Protein AF-D2VGE5-F1 (afdb_monomer_lite)

Structure (mmCIF, N/CA/C/O backbone):
data_AF-D2VGE5-F1
#
_entry.id   AF-D2VGE5-F1
#
loop_
_atom_site.group_PDB
_atom_site.id
_atom_site.type_symbol
_atom_site.label_atom_id
_atom_site.label_alt_id
_atom_site.label_comp_id
_atom_site.label_asym_id
_atom_site.label_entity_id
_atom_site.label_seq_id
_atom_site.pdbx_PDB_ins_code
_atom_site.Cartn_x
_atom_site.Cartn_y
_atom_site.Cartn_z
_atom_site.occupancy
_atom_site.B_iso_or_equiv
_atom_site.auth_seq_id
_atom_site.auth_comp_id
_atom_site.auth_asym_id
_atom_site.auth_atom_id
_atom_site.pdbx_PDB_model_num
ATOM 1 N N . MET A 1 1 ? 7.470 15.520 -26.050 1.00 29.58 1 MET A N 1
ATOM 2 C CA . MET A 1 1 ? 6.883 15.081 -24.767 1.00 29.58 1 MET A CA 1
ATOM 3 C C . MET A 1 1 ? 5.639 15.903 -24.511 1.00 29.58 1 MET A C 1
ATOM 5 O O . MET A 1 1 ? 5.729 17.017 -23.998 1.00 29.58 1 MET A O 1
ATOM 9 N N . ASP A 1 2 ? 4.492 15.378 -24.925 1.00 28.45 2 ASP A N 1
ATOM 10 C CA . ASP A 1 2 ? 3.209 16.005 -24.654 1.00 28.45 2 ASP A CA 1
ATOM 11 C C . ASP A 1 2 ? 2.895 15.895 -23.164 1.00 28.45 2 ASP A C 1
ATOM 13 O O . ASP A 1 2 ? 2.718 14.818 -22.599 1.00 28.45 2 ASP A O 1
ATOM 17 N N . GLN A 1 3 ? 2.900 17.053 -22.505 1.00 35.75 3 GLN A N 1
ATOM 18 C CA . GLN A 1 3 ? 2.494 17.200 -21.115 1.00 35.75 3 GLN A CA 1
ATOM 19 C C . GLN A 1 3 ? 1.078 16.650 -20.973 1.00 35.75 3 GLN A C 1
ATOM 21 O O . GLN A 1 3 ? 0.140 17.243 -21.508 1.00 35.75 3 GLN A O 1
ATOM 26 N N . THR A 1 4 ? 0.926 15.549 -20.238 1.00 35.03 4 THR A N 1
ATOM 27 C CA . THR A 1 4 ? -0.368 14.944 -19.925 1.00 35.03 4 THR A CA 1
ATOM 28 C C . THR A 1 4 ? -1.267 16.018 -19.304 1.00 35.03 4 THR A C 1
ATOM 30 O O . THR A 1 4 ? -1.080 16.420 -18.152 1.00 35.03 4 THR A O 1
ATOM 33 N N . MET A 1 5 ? -2.210 16.554 -20.088 1.00 39.81 5 MET A N 1
ATOM 34 C CA . MET A 1 5 ? -3.207 17.494 -19.586 1.00 39.81 5 MET A CA 1
ATOM 35 C C . MET A 1 5 ? -4.202 16.705 -18.747 1.00 39.81 5 MET A C 1
ATOM 37 O O . MET A 1 5 ? -5.089 16.032 -19.267 1.00 39.81 5 MET A O 1
ATOM 41 N N . ILE A 1 6 ? -4.048 16.785 -17.430 1.00 47.62 6 ILE A N 1
ATOM 42 C CA . ILE A 1 6 ? -5.072 16.321 -16.502 1.00 47.62 6 ILE A CA 1
ATOM 43 C C . ILE A 1 6 ? -6.180 17.378 -16.529 1.00 47.62 6 ILE A C 1
ATOM 45 O O . ILE A 1 6 ? -6.015 18.467 -15.988 1.00 47.62 6 ILE A O 1
ATOM 49 N N . GLY A 1 7 ? -7.294 17.085 -17.203 1.00 49.25 7 GLY A N 1
ATOM 50 C CA . GLY A 1 7 ? -8.473 17.949 -17.169 1.00 49.25 7 GLY A CA 1
ATOM 51 C C . GLY A 1 7 ? -9.129 17.886 -15.791 1.00 49.25 7 GLY A C 1
ATOM 52 O O . GLY A 1 7 ? -9.583 16.819 -15.376 1.00 49.25 7 GLY A O 1
ATOM 53 N N . PHE A 1 8 ? -9.191 19.013 -15.078 1.00 60.53 8 PHE A N 1
ATOM 54 C CA . PHE A 1 8 ? -9.833 19.071 -13.763 1.00 60.53 8 PHE A CA 1
ATOM 55 C C . PHE A 1 8 ? -11.281 19.578 -13.872 1.00 60.53 8 PHE A C 1
ATOM 57 O O . PHE A 1 8 ? -11.554 20.538 -14.596 1.00 60.53 8 PHE A O 1
ATOM 64 N N . PRO A 1 9 ? -12.244 18.966 -13.158 1.00 68.44 9 PRO A N 1
ATOM 65 C CA . PRO A 1 9 ? -13.632 19.403 -13.213 1.00 68.44 9 PRO A CA 1
ATOM 66 C C . PRO A 1 9 ? -13.819 20.750 -12.497 1.00 68.44 9 PRO A C 1
ATOM 68 O O . PRO A 1 9 ? -13.391 20.923 -11.359 1.00 68.44 9 PRO A O 1
ATOM 71 N N . GLN A 1 10 ? -14.562 21.683 -13.105 1.00 74.94 10 GLN A N 1
ATOM 72 C CA . GLN A 1 10 ? -14.863 22.995 -12.500 1.00 74.94 10 GLN A CA 1
ATOM 73 C C . GLN A 1 10 ? -15.619 22.900 -11.159 1.00 74.94 10 GLN A C 1
ATOM 75 O O . GLN A 1 10 ? -15.614 23.843 -10.366 1.00 74.94 10 GLN A O 1
ATOM 80 N N . SER A 1 11 ? -16.281 21.769 -10.896 1.00 78.50 11 SER A N 1
ATOM 81 C CA . SER A 1 11 ? -16.979 21.473 -9.641 1.00 78.50 11 SER A CA 1
ATOM 82 C C . SER A 1 11 ? -16.054 21.034 -8.502 1.00 78.50 11 SER A C 1
ATOM 84 O O . SER A 1 11 ? -16.548 20.769 -7.410 1.00 78.50 11 SER A O 1
ATOM 86 N N . LEU A 1 12 ? -14.744 20.902 -8.734 1.00 77.38 12 LEU A N 1
ATOM 87 C CA . LEU A 1 12 ? -13.796 20.446 -7.721 1.00 77.38 12 LEU A CA 1
ATOM 88 C C . LEU A 1 12 ? -13.712 21.451 -6.561 1.00 77.38 12 LEU A C 1
ATOM 90 O O . LEU A 1 12 ? -13.314 22.599 -6.752 1.00 77.38 12 LEU A O 1
ATOM 94 N N . THR A 1 13 ? -14.070 21.002 -5.357 1.00 85.06 13 THR A N 1
ATOM 95 C CA . THR A 1 13 ? -14.006 21.801 -4.120 1.00 85.06 13 THR A CA 1
ATOM 96 C C . THR A 1 13 ? -12.798 21.465 -3.253 1.00 85.06 13 THR A C 1
ATOM 98 O O . THR A 1 13 ? -12.360 22.285 -2.448 1.00 85.06 13 THR A O 1
ATOM 101 N N . GLU A 1 14 ? -12.238 20.268 -3.419 1.00 88.19 14 GLU A N 1
ATOM 102 C CA . GLU A 1 14 ? -11.125 19.760 -2.627 1.00 88.19 14 GLU A CA 1
ATOM 103 C C . GLU A 1 14 ? -10.087 19.098 -3.526 1.00 88.19 14 GLU A C 1
ATOM 105 O O . GLU A 1 14 ? -10.416 18.231 -4.334 1.00 88.19 14 GLU A O 1
ATOM 110 N N . PHE A 1 15 ? -8.827 19.491 -3.353 1.00 82.06 15 PHE A N 1
ATOM 111 C CA . PHE A 1 15 ? -7.696 18.908 -4.057 1.00 82.06 15 PHE A CA 1
ATOM 112 C C . PHE A 1 15 ? -6.663 18.378 -3.062 1.00 82.06 15 PHE A C 1
ATOM 114 O O . PHE A 1 15 ? -6.229 19.090 -2.149 1.00 82.06 15 PHE A O 1
ATOM 121 N N . ARG A 1 16 ? -6.262 17.118 -3.256 1.00 82.56 16 ARG A N 1
ATOM 122 C CA . ARG A 1 16 ? -5.207 16.455 -2.487 1.00 82.56 16 ARG A CA 1
ATOM 123 C C . ARG A 1 16 ? -4.178 15.864 -3.436 1.00 82.56 16 ARG A C 1
ATOM 125 O O . ARG A 1 16 ? -4.544 15.025 -4.254 1.00 82.56 16 ARG A O 1
ATOM 132 N N . SER A 1 17 ? -2.913 16.258 -3.299 1.00 71.81 17 SER A N 1
ATOM 133 C CA . SER A 1 17 ? -1.822 15.649 -4.067 1.00 71.81 17 SER A CA 1
ATOM 134 C C . SER A 1 17 ? -0.855 14.878 -3.183 1.00 71.81 17 SER A C 1
ATOM 136 O O . SER A 1 17 ? -0.231 15.454 -2.290 1.00 71.81 17 SER A O 1
ATOM 138 N N . ASN A 1 18 ? -0.692 13.595 -3.507 1.00 65.88 18 ASN A N 1
ATOM 139 C CA . ASN A 1 18 ? 0.286 12.690 -2.904 1.00 65.88 18 ASN A CA 1
ATOM 140 C C . ASN A 1 18 ? 1.464 12.392 -3.850 1.00 65.88 18 ASN A C 1
ATOM 142 O O . ASN A 1 18 ? 2.256 11.510 -3.545 1.00 65.88 18 ASN A O 1
ATOM 146 N N . TYR A 1 19 ? 1.560 13.099 -4.980 1.00 64.44 19 TYR A N 1
ATOM 147 C CA . TYR A 1 19 ? 2.543 12.881 -6.045 1.00 64.44 19 TYR A CA 1
ATOM 148 C C . TYR A 1 19 ? 3.161 14.220 -6.482 1.00 64.44 19 TYR A C 1
ATOM 150 O O . TYR A 1 19 ? 2.545 15.272 -6.248 1.00 64.44 19 TYR A O 1
ATOM 158 N N . PRO A 1 20 ? 4.345 14.211 -7.124 1.00 61.69 20 PRO A N 1
ATOM 159 C CA . PRO A 1 20 ? 4.910 15.415 -7.717 1.00 61.69 20 PRO A CA 1
ATOM 160 C C . PRO A 1 20 ? 3.966 15.967 -8.785 1.00 61.69 20 PRO A C 1
ATOM 162 O O . PRO A 1 20 ? 3.495 15.238 -9.657 1.00 61.69 20 PRO A O 1
ATOM 165 N N . LEU A 1 21 ? 3.672 17.264 -8.704 1.00 62.66 21 LEU A N 1
ATOM 166 C CA . LEU A 1 21 ? 2.916 17.970 -9.735 1.00 62.66 21 LEU A CA 1
ATOM 167 C C . LEU A 1 21 ? 3.883 18.800 -10.559 1.00 62.66 21 LEU A C 1
ATOM 169 O O . LEU A 1 21 ? 4.716 19.519 -10.008 1.00 62.66 21 LEU A O 1
ATOM 173 N N . THR A 1 22 ? 3.734 18.757 -11.880 1.00 64.75 22 THR A N 1
ATOM 174 C CA . THR A 1 22 ? 4.456 19.706 -12.724 1.00 64.75 22 THR A CA 1
ATOM 175 C C . THR A 1 22 ? 3.914 21.115 -12.491 1.00 64.75 22 THR A C 1
ATOM 177 O O . THR A 1 22 ? 2.750 21.309 -12.123 1.00 64.75 22 THR A O 1
ATOM 180 N N . ARG A 1 23 ? 4.738 22.128 -12.767 1.00 64.81 23 ARG A N 1
ATOM 181 C CA . ARG A 1 23 ? 4.321 23.536 -12.722 1.00 64.81 23 ARG A CA 1
ATOM 182 C C . ARG A 1 23 ? 3.054 23.802 -13.544 1.00 64.81 23 ARG A C 1
ATOM 184 O O . ARG A 1 23 ? 2.181 24.533 -13.090 1.00 64.81 23 ARG A O 1
ATOM 191 N N . LYS A 1 24 ? 2.919 23.156 -14.707 1.00 68.31 24 LYS A N 1
ATOM 192 C CA . LYS A 1 24 ? 1.719 23.261 -15.541 1.00 68.31 24 LYS A CA 1
ATOM 193 C C . LYS A 1 24 ? 0.494 22.656 -14.862 1.00 68.31 24 LYS A C 1
ATOM 195 O O . LYS A 1 24 ? -0.549 23.289 -14.861 1.00 68.31 24 LYS A O 1
ATOM 200 N N . ASN A 1 25 ? 0.619 21.491 -14.216 1.00 69.88 25 ASN A N 1
ATOM 201 C CA . ASN A 1 25 ? -0.504 20.912 -13.470 1.00 69.88 25 ASN A CA 1
ATOM 202 C C . ASN A 1 25 ? -0.980 21.853 -12.358 1.00 69.88 25 ASN A C 1
ATOM 204 O O . ASN A 1 25 ? -2.177 21.974 -12.133 1.00 69.88 25 ASN A O 1
ATOM 208 N N . ILE A 1 26 ? -0.055 22.541 -11.688 1.00 66.44 26 ILE A N 1
ATOM 209 C CA . ILE A 1 26 ? -0.383 23.547 -10.674 1.00 66.44 26 ILE A CA 1
ATOM 210 C C . ILE A 1 26 ? -1.140 24.718 -11.303 1.00 66.44 26 ILE A C 1
ATOM 212 O O . ILE A 1 26 ? -2.211 25.079 -10.821 1.00 66.44 26 ILE A O 1
ATOM 216 N N . GLU A 1 27 ? -0.613 25.292 -12.383 1.00 70.94 27 GLU A N 1
ATOM 217 C CA . GLU A 1 27 ? -1.257 26.396 -13.099 1.00 70.94 27 GLU A CA 1
ATOM 218 C C . GLU A 1 27 ? -2.665 25.989 -13.581 1.00 70.94 27 GLU A C 1
ATOM 220 O O . GLU A 1 27 ? -3.632 26.703 -13.306 1.00 70.94 27 GLU A O 1
ATOM 225 N N . ASP A 1 28 ? -2.815 24.792 -14.152 1.00 70.88 28 ASP A N 1
ATOM 226 C CA . ASP A 1 28 ? -4.089 24.229 -14.609 1.00 70.88 28 ASP A CA 1
ATOM 227 C C . ASP A 1 28 ? -5.097 24.045 -13.467 1.00 70.88 28 ASP A C 1
ATOM 229 O O . ASP A 1 28 ? -6.245 24.472 -13.596 1.00 70.88 28 ASP A O 1
ATOM 233 N N . ILE A 1 29 ? -4.690 23.489 -12.318 1.00 71.12 29 ILE A N 1
ATOM 234 C CA . ILE A 1 29 ? -5.565 23.354 -11.137 1.00 71.12 29 ILE A CA 1
ATOM 235 C C . ILE A 1 29 ? -6.096 24.727 -10.722 1.00 71.12 29 ILE A C 1
ATOM 237 O O . ILE A 1 29 ? -7.293 24.893 -10.477 1.00 71.12 29 ILE A O 1
ATOM 241 N N . THR A 1 30 ? -5.214 25.726 -10.671 1.00 65.44 30 THR A N 1
ATOM 242 C CA . THR A 1 30 ? -5.584 27.073 -10.225 1.00 65.44 30 THR A CA 1
ATOM 243 C C . THR A 1 30 ? -6.472 27.825 -11.217 1.00 65.44 30 THR A C 1
ATOM 245 O O . THR A 1 30 ? -7.328 28.604 -10.795 1.00 65.44 30 THR A O 1
ATOM 248 N N . GLN A 1 31 ? -6.330 27.563 -12.519 1.00 73.25 31 GLN A N 1
ATOM 249 C CA . GLN A 1 31 ? -7.127 28.205 -13.568 1.00 73.25 31 GLN A CA 1
ATOM 250 C C . GLN A 1 31 ? -8.470 27.503 -13.815 1.00 73.25 31 GLN A C 1
ATOM 252 O O . GLN A 1 31 ? -9.475 28.168 -14.065 1.00 73.25 31 GLN A O 1
ATOM 257 N N . GLN A 1 32 ? -8.508 26.171 -13.730 1.00 73.50 32 GLN A N 1
ATOM 258 C CA . GLN A 1 32 ? -9.660 25.361 -14.141 1.00 73.50 32 GLN A CA 1
ATOM 259 C C . GLN A 1 32 ? -10.629 25.033 -12.992 1.00 73.50 32 GLN A C 1
ATOM 261 O O . GLN A 1 32 ? -11.774 24.669 -13.260 1.00 73.50 32 GLN A O 1
ATOM 266 N N . CYS A 1 33 ? -10.227 25.199 -11.724 1.00 76.12 33 CYS A N 1
ATOM 267 C CA . CYS A 1 33 ? -11.044 24.845 -10.552 1.00 76.12 33 CYS A CA 1
ATOM 268 C C . CYS A 1 33 ? -11.528 26.089 -9.777 1.00 76.12 33 CYS A C 1
ATOM 270 O O . CYS A 1 33 ? -11.002 26.403 -8.705 1.00 76.12 33 CYS A O 1
ATOM 272 N N . PRO A 1 34 ? -12.547 26.830 -10.258 1.00 79.31 34 PRO A N 1
ATOM 273 C CA . PRO A 1 34 ? -12.981 28.075 -9.624 1.00 79.31 34 PRO A CA 1
ATOM 274 C C . PRO A 1 34 ? -13.585 27.891 -8.224 1.00 79.31 34 PRO A C 1
ATOM 276 O O . PRO A 1 34 ? -13.602 28.868 -7.476 1.00 79.31 34 PRO A O 1
ATOM 279 N N . ASN A 1 35 ? -14.047 26.680 -7.889 1.00 83.69 35 ASN A N 1
ATOM 280 C CA . ASN A 1 35 ? -14.724 26.332 -6.635 1.00 83.69 35 ASN A CA 1
ATOM 281 C C . ASN A 1 35 ? -13.802 25.696 -5.580 1.00 83.69 35 ASN A C 1
ATOM 283 O O . ASN A 1 35 ? -14.291 25.214 -4.559 1.00 83.69 35 ASN A O 1
ATOM 287 N N . LEU A 1 36 ? -12.487 25.668 -5.814 1.00 86.75 36 LEU A N 1
ATOM 288 C CA . LEU A 1 36 ? -11.532 25.039 -4.908 1.00 86.75 36 LEU A CA 1
ATOM 289 C C . LEU A 1 36 ? -11.446 25.801 -3.574 1.00 86.75 36 LEU A C 1
ATOM 291 O O . LEU A 1 36 ? -11.007 26.950 -3.539 1.00 86.75 36 LEU A O 1
ATOM 295 N N . THR A 1 37 ? -11.822 25.144 -2.474 1.00 91.44 37 THR A N 1
ATOM 296 C CA . THR A 1 37 ? -11.787 25.705 -1.110 1.00 91.44 37 THR A CA 1
ATOM 297 C C . THR A 1 37 ? -10.847 24.945 -0.173 1.00 91.44 37 THR A C 1
ATOM 299 O O . THR A 1 37 ? -10.420 25.499 0.843 1.00 91.44 37 THR A O 1
ATOM 302 N N . VAL A 1 38 ? -10.476 23.704 -0.507 1.00 90.19 38 VAL A N 1
ATOM 303 C CA . VAL A 1 38 ? -9.576 22.863 0.295 1.00 90.19 38 VAL A CA 1
ATOM 304 C C . VAL A 1 38 ? -8.375 22.421 -0.534 1.00 90.19 38 VAL A C 1
ATOM 306 O O . VAL A 1 38 ? -8.531 21.792 -1.578 1.00 90.19 38 VAL A O 1
ATOM 309 N N . LEU A 1 39 ? -7.173 22.698 -0.026 1.00 87.19 39 LEU A N 1
ATOM 310 C CA . LEU A 1 39 ? -5.908 22.331 -0.653 1.00 87.19 39 LEU A CA 1
ATOM 311 C C . LEU A 1 39 ? -5.022 21.547 0.320 1.00 87.19 39 LEU A C 1
ATOM 313 O O . LEU A 1 39 ? -4.658 22.041 1.392 1.00 87.19 39 LEU A O 1
ATOM 317 N N . VAL A 1 40 ? -4.657 20.324 -0.065 1.00 86.38 40 VAL A N 1
ATOM 318 C CA . VAL A 1 40 ? -3.784 19.439 0.713 1.00 86.38 40 VAL A CA 1
ATOM 319 C C . VAL A 1 40 ? -2.621 18.962 -0.148 1.00 86.38 40 VAL A C 1
ATOM 321 O O . VAL A 1 40 ? -2.826 18.395 -1.219 1.00 86.38 40 VAL A O 1
ATOM 324 N N . ILE A 1 41 ? -1.399 19.181 0.326 1.00 79.62 41 ILE A N 1
ATOM 325 C CA . ILE A 1 41 ? -0.185 18.931 -0.454 1.00 79.62 41 ILE A CA 1
ATOM 326 C C . ILE A 1 41 ? 0.804 18.096 0.355 1.00 79.62 41 ILE A C 1
ATOM 328 O O . ILE A 1 41 ? 0.994 18.346 1.549 1.00 79.62 41 ILE A O 1
ATOM 332 N N . ASN A 1 42 ? 1.438 17.121 -0.302 1.00 75.62 42 ASN A N 1
ATOM 333 C CA . ASN A 1 42 ? 2.601 16.425 0.236 1.00 75.62 42 ASN A CA 1
ATOM 334 C C . ASN A 1 42 ? 3.885 17.241 -0.004 1.00 75.62 42 ASN A C 1
ATOM 336 O O . ASN A 1 42 ? 4.341 17.285 -1.145 1.00 75.62 42 ASN A O 1
ATOM 340 N N . PRO A 1 43 ? 4.495 17.851 1.025 1.00 70.56 43 PRO A N 1
ATOM 341 C CA . PRO A 1 43 ? 5.674 18.701 0.869 1.00 70.56 43 PRO A CA 1
ATOM 342 C C . PRO A 1 43 ? 6.939 17.955 0.413 1.00 70.56 43 PRO A C 1
ATOM 344 O O . PRO A 1 43 ? 7.898 18.612 0.039 1.00 70.56 43 PRO A O 1
ATOM 347 N N . ILE A 1 44 ? 6.965 16.613 0.401 1.00 70.81 44 ILE A N 1
ATOM 348 C CA . ILE A 1 44 ? 8.116 15.834 -0.105 1.00 70.81 44 ILE A CA 1
ATOM 349 C C . ILE A 1 44 ? 8.456 16.212 -1.556 1.00 70.81 44 ILE A C 1
ATOM 351 O O . ILE A 1 44 ? 9.622 16.228 -1.940 1.00 70.81 44 ILE A O 1
ATOM 355 N N . TYR A 1 45 ? 7.442 16.558 -2.352 1.00 69.88 45 TYR A N 1
ATOM 356 C CA . TYR A 1 45 ? 7.590 16.832 -3.782 1.00 69.88 45 TYR A CA 1
ATOM 357 C C . TYR A 1 45 ? 7.613 18.318 -4.142 1.00 69.88 45 TYR A C 1
ATOM 359 O O . TYR A 1 45 ? 7.608 18.656 -5.325 1.00 69.88 45 TYR A O 1
ATOM 367 N N . PHE A 1 46 ? 7.587 19.208 -3.150 1.00 73.12 46 PHE A N 1
ATOM 368 C CA . PHE A 1 46 ? 7.513 20.641 -3.390 1.00 73.12 46 PHE A CA 1
ATOM 369 C C . PHE A 1 46 ? 8.507 21.385 -2.519 1.00 73.12 46 PHE A C 1
ATOM 371 O O . PHE A 1 46 ? 8.515 21.231 -1.303 1.00 73.12 46 PHE A O 1
ATOM 378 N N . ASP A 1 47 ? 9.300 22.238 -3.152 1.00 78.69 47 ASP A N 1
ATOM 379 C CA . ASP A 1 47 ? 10.094 23.233 -2.449 1.00 78.69 47 ASP A CA 1
ATOM 380 C C . ASP A 1 47 ? 9.253 24.480 -2.114 1.00 78.69 47 ASP A C 1
ATOM 382 O O . ASP A 1 47 ? 8.100 24.646 -2.539 1.00 78.69 47 ASP A O 1
ATOM 386 N N . ASP A 1 48 ? 9.851 25.398 -1.356 1.00 81.25 48 ASP A N 1
ATOM 387 C CA . ASP A 1 48 ? 9.207 26.654 -0.970 1.00 81.25 48 ASP A CA 1
ATOM 388 C C . ASP A 1 48 ? 8.809 27.536 -2.166 1.00 81.25 48 ASP A C 1
ATOM 390 O O . ASP A 1 48 ? 7.838 28.294 -2.070 1.00 81.25 48 ASP A O 1
ATOM 394 N N . SER A 1 49 ? 9.529 27.460 -3.291 1.00 82.50 49 SER A N 1
ATOM 395 C CA . SER A 1 49 ? 9.258 28.282 -4.475 1.00 82.50 49 SER A CA 1
ATOM 396 C C . SER A 1 49 ? 7.954 27.854 -5.146 1.00 82.50 49 SER A C 1
ATOM 398 O O . SER A 1 49 ? 7.090 28.686 -5.445 1.00 82.50 49 SER A O 1
ATOM 400 N N . ILE A 1 50 ? 7.754 26.542 -5.279 1.00 77.31 50 ILE A N 1
ATOM 401 C CA . ILE A 1 50 ? 6.544 25.970 -5.851 1.00 77.31 50 ILE A CA 1
ATOM 402 C C . ILE A 1 50 ? 5.375 26.155 -4.880 1.00 77.31 50 ILE A C 1
ATOM 404 O O . ILE A 1 50 ? 4.283 26.533 -5.306 1.00 77.31 50 ILE A O 1
ATOM 408 N N . MET A 1 51 ? 5.592 25.981 -3.572 1.00 82.12 51 MET A N 1
ATOM 409 C CA . MET A 1 51 ? 4.556 26.251 -2.565 1.00 82.12 51 MET A CA 1
ATOM 410 C C . MET A 1 51 ? 4.098 27.706 -2.583 1.00 82.12 51 MET A C 1
ATOM 412 O O . MET A 1 51 ? 2.895 27.970 -2.520 1.00 82.12 51 MET A O 1
ATOM 416 N N . SER A 1 52 ? 5.026 28.646 -2.755 1.00 86.31 52 SER A N 1
ATOM 417 C CA . SER A 1 52 ? 4.695 30.065 -2.889 1.00 86.31 52 SER A CA 1
ATOM 418 C C . SER A 1 52 ? 3.837 30.338 -4.129 1.00 86.31 52 SER A C 1
ATOM 420 O O . SER A 1 52 ? 2.830 31.051 -4.063 1.00 86.31 52 SER A O 1
ATOM 422 N N . LEU A 1 53 ? 4.199 29.730 -5.263 1.00 80.81 53 LEU A N 1
ATOM 423 C CA . LEU A 1 53 ? 3.454 29.852 -6.514 1.00 80.81 53 LEU A CA 1
ATOM 424 C C . LEU A 1 53 ? 2.032 29.291 -6.383 1.00 80.81 53 LEU A C 1
ATOM 426 O O . LEU A 1 53 ? 1.069 29.954 -6.763 1.00 80.81 53 LEU A O 1
ATOM 430 N N . VAL A 1 54 ? 1.883 28.101 -5.798 1.00 79.44 54 VAL A N 1
ATOM 431 C CA . VAL A 1 54 ? 0.567 27.486 -5.579 1.00 79.44 54 VAL A CA 1
ATOM 432 C C . VAL A 1 54 ? -0.293 28.385 -4.694 1.00 79.44 54 VAL A C 1
ATOM 434 O O . VAL A 1 54 ? -1.408 28.740 -5.071 1.00 79.44 54 VAL A O 1
ATOM 437 N N . LEU A 1 55 ? 0.228 28.763 -3.523 1.00 84.25 55 LEU A N 1
ATOM 438 C CA . LEU A 1 55 ? -0.513 29.517 -2.516 1.00 84.25 55 LEU A CA 1
ATOM 439 C C . LEU A 1 55 ? -0.946 30.890 -3.023 1.00 84.25 55 LEU A C 1
ATOM 441 O O . LEU A 1 55 ? -2.087 31.282 -2.786 1.00 84.25 55 LEU A O 1
ATOM 445 N N . SER A 1 56 ? -0.082 31.600 -3.750 1.00 86.06 56 SER A N 1
ATOM 446 C CA . SER A 1 56 ? -0.411 32.926 -4.286 1.00 86.06 56 SER A CA 1
ATOM 447 C C . SER A 1 56 ? -1.605 32.879 -5.246 1.00 86.06 56 SER A C 1
ATOM 449 O O . SER A 1 56 ? -2.516 33.701 -5.121 1.00 86.06 56 SER A O 1
ATOM 451 N N . ASN A 1 57 ? -1.671 31.860 -6.107 1.00 80.81 57 ASN A N 1
ATOM 452 C CA . ASN A 1 57 ? -2.735 31.689 -7.099 1.00 80.81 57 ASN A CA 1
ATOM 453 C C . ASN A 1 57 ? -4.102 31.308 -6.501 1.00 80.81 57 ASN A C 1
ATOM 455 O O . ASN A 1 57 ? -5.138 31.611 -7.094 1.00 80.81 57 ASN A O 1
ATOM 459 N N . VAL A 1 58 ? -4.133 30.663 -5.331 1.00 83.19 58 VAL A N 1
ATOM 460 C CA . VAL A 1 58 ? -5.384 30.199 -4.688 1.00 83.19 58 VAL A CA 1
ATOM 461 C C . VAL A 1 58 ? -5.793 31.018 -3.459 1.00 83.19 58 VAL A C 1
ATOM 463 O O . VAL A 1 58 ? -6.865 30.803 -2.887 1.00 83.19 58 VAL A O 1
ATOM 466 N N . SER A 1 59 ? -4.947 31.964 -3.055 1.00 86.44 59 SER A N 1
ATOM 467 C CA . SER A 1 59 ? -5.010 32.692 -1.783 1.00 86.44 59 SER A CA 1
ATOM 468 C C . SER A 1 59 ? -6.381 33.311 -1.470 1.00 86.44 59 SER A C 1
ATOM 470 O O . SER A 1 59 ? -6.892 33.170 -0.360 1.00 86.44 59 SER A O 1
ATOM 472 N N . GLN A 1 60 ? -7.041 33.896 -2.471 1.00 86.75 60 GLN A N 1
ATOM 473 C CA . GLN A 1 60 ? -8.328 34.587 -2.321 1.00 86.75 60 GLN A CA 1
ATOM 474 C C . GLN A 1 60 ? -9.549 33.665 -2.163 1.00 86.75 60 GLN A C 1
ATOM 476 O O . GLN A 1 60 ? -10.648 34.165 -1.942 1.00 86.75 60 GLN A O 1
ATOM 481 N N . LYS A 1 61 ? -9.400 32.343 -2.324 1.00 86.06 61 LYS A N 1
ATOM 482 C CA . LYS A 1 61 ? -10.530 31.390 -2.346 1.00 86.06 61 LYS A CA 1
ATOM 483 C C . LYS A 1 61 ? -10.424 30.276 -1.308 1.00 86.06 61 LYS A C 1
ATOM 485 O O . LYS A 1 61 ? -11.446 29.753 -0.875 1.00 86.06 61 LYS A O 1
ATOM 490 N N . ILE A 1 62 ? -9.208 29.902 -0.916 1.00 90.12 62 ILE A N 1
ATOM 491 C CA . ILE A 1 62 ? -8.986 28.760 -0.025 1.00 90.12 62 ILE A CA 1
ATOM 492 C C . ILE A 1 62 ? -9.487 29.046 1.393 1.00 90.12 62 ILE A C 1
ATOM 494 O O . ILE A 1 62 ? -9.114 30.034 2.022 1.00 90.12 62 ILE A O 1
ATOM 498 N N . GLU A 1 63 ? -10.267 28.105 1.922 1.00 94.12 63 GLU A N 1
ATOM 499 C CA . GLU A 1 63 ? -10.698 28.064 3.318 1.00 94.12 63 GLU A CA 1
ATOM 500 C C . GLU A 1 63 ? -9.805 27.159 4.179 1.00 94.12 63 GLU A C 1
ATOM 502 O O . GLU A 1 63 ? -9.666 27.382 5.387 1.00 94.12 63 GLU A O 1
ATOM 507 N N . GLN A 1 64 ? -9.197 26.133 3.575 1.00 92.75 64 GLN A N 1
ATOM 508 C CA . GLN A 1 64 ? -8.329 25.181 4.261 1.00 92.75 64 GLN A CA 1
ATOM 509 C C . GLN A 1 64 ? -7.068 24.863 3.456 1.00 92.75 64 GLN A C 1
ATOM 511 O O . GLN A 1 64 ? -7.148 24.346 2.343 1.00 92.75 64 GLN A O 1
ATOM 516 N N . PHE A 1 65 ? -5.910 25.061 4.083 1.00 90.50 65 PHE A N 1
ATOM 517 C CA . PHE A 1 65 ? -4.612 24.642 3.561 1.00 90.50 65 PHE A CA 1
ATOM 518 C C . PHE A 1 65 ? -3.932 23.661 4.519 1.00 90.50 65 PHE A C 1
ATOM 520 O O . PHE A 1 65 ? -3.925 23.868 5.735 1.00 90.50 65 PHE A O 1
ATOM 527 N N . SER A 1 66 ? -3.363 22.575 3.995 1.00 87.69 66 SER A N 1
ATOM 528 C CA . SER A 1 66 ? -2.662 21.593 4.820 1.00 87.69 66 SER A CA 1
ATOM 529 C C . SER A 1 66 ? -1.476 20.953 4.116 1.00 87.69 66 SER A C 1
ATOM 531 O O . SER A 1 66 ? -1.638 20.303 3.087 1.00 87.69 66 SER A O 1
ATOM 533 N N . LEU A 1 67 ? -0.318 20.993 4.772 1.00 83.00 67 LEU A N 1
ATOM 534 C CA . LEU A 1 67 ? 0.832 20.159 4.426 1.00 83.00 67 LEU A CA 1
ATOM 535 C C . LEU A 1 67 ? 0.727 18.797 5.132 1.00 83.00 67 LEU A C 1
ATOM 537 O O . LEU A 1 67 ? 0.602 18.727 6.361 1.00 83.00 67 LEU A O 1
ATOM 541 N N . PHE A 1 68 ? 0.738 17.690 4.390 1.00 68.81 68 PHE A N 1
ATOM 542 C CA . PHE A 1 68 ? 0.757 16.344 4.976 1.00 68.81 68 PHE A CA 1
ATOM 543 C C . PHE A 1 68 ? 2.051 15.616 4.590 1.00 68.81 68 PHE A C 1
ATOM 545 O O . PHE A 1 68 ? 2.279 15.346 3.425 1.00 68.81 68 PHE A O 1
ATOM 552 N N . SER A 1 69 ? 2.897 15.301 5.570 1.00 62.75 69 SER A N 1
ATOM 553 C CA . SER A 1 69 ? 4.089 14.464 5.387 1.00 62.75 69 SER A CA 1
ATOM 554 C C . SER A 1 69 ? 4.112 13.383 6.456 1.00 62.75 69 SER A C 1
ATOM 556 O O . SER A 1 69 ? 3.617 13.615 7.565 1.00 62.75 69 SER A O 1
ATOM 558 N N . ARG A 1 70 ? 4.663 12.220 6.102 1.00 53.16 70 ARG A N 1
ATOM 559 C CA . ARG A 1 70 ? 5.065 11.159 7.035 1.00 53.16 70 ARG A CA 1
ATOM 560 C C . ARG A 1 70 ? 6.588 11.120 7.249 1.00 53.16 70 ARG A C 1
ATOM 562 O O . ARG A 1 70 ? 7.014 10.550 8.245 1.00 53.16 70 ARG A O 1
ATOM 569 N N . ASP A 1 71 ? 7.361 11.780 6.380 1.00 53.41 71 ASP A N 1
ATOM 570 C CA . ASP A 1 71 ? 8.826 11.698 6.300 1.00 53.41 71 ASP A CA 1
ATOM 571 C C . ASP A 1 71 ? 9.508 13.058 6.559 1.00 53.41 71 ASP A C 1
ATOM 573 O O . ASP A 1 71 ? 8.841 14.090 6.715 1.00 53.41 71 ASP A O 1
ATOM 577 N N . THR A 1 72 ? 10.848 13.059 6.601 1.00 55.81 72 THR A N 1
ATOM 578 C CA . THR A 1 72 ? 11.708 14.233 6.835 1.00 55.81 72 THR A CA 1
ATOM 579 C C . THR A 1 72 ? 11.447 15.364 5.837 1.00 55.81 72 THR A C 1
ATOM 581 O O . THR A 1 72 ? 11.460 15.168 4.626 1.00 55.81 72 THR A O 1
ATOM 584 N N . LEU A 1 73 ? 11.236 16.571 6.363 1.00 62.34 73 LEU A N 1
ATOM 585 C CA . LEU A 1 73 ? 10.763 17.761 5.645 1.00 62.34 73 LEU A CA 1
ATOM 586 C C . LEU A 1 73 ? 11.901 18.692 5.177 1.00 62.34 73 LEU A C 1
ATOM 588 O O . LEU A 1 73 ? 11.768 19.909 5.266 1.00 62.34 73 LEU A O 1
ATOM 592 N N . SER A 1 74 ? 13.017 18.145 4.685 1.00 60.00 74 SER A N 1
ATOM 593 C CA . SER A 1 74 ? 14.237 18.925 4.387 1.00 60.00 74 SER A CA 1
ATOM 594 C C . SER A 1 74 ? 14.048 20.034 3.341 1.00 60.00 74 SER A C 1
ATOM 596 O O . SER A 1 74 ? 14.761 21.033 3.368 1.00 60.00 74 SER A O 1
ATOM 598 N N . ASN A 1 75 ? 13.081 19.885 2.428 1.00 68.31 75 ASN A N 1
ATOM 599 C CA . ASN A 1 75 ? 12.890 20.797 1.289 1.00 68.31 75 ASN A CA 1
ATOM 600 C C . ASN A 1 75 ? 12.001 22.020 1.603 1.00 68.31 75 ASN A C 1
ATOM 602 O O . ASN A 1 75 ? 11.894 22.927 0.777 1.00 68.31 75 ASN A O 1
ATOM 606 N N . ILE A 1 76 ? 11.371 22.067 2.784 1.00 78.94 76 ILE A N 1
ATOM 607 C CA . ILE A 1 76 ? 10.531 23.189 3.228 1.00 78.94 76 ILE A CA 1
ATOM 608 C C . ILE A 1 76 ? 11.304 24.002 4.260 1.00 78.94 76 ILE A C 1
ATOM 610 O O . ILE A 1 76 ? 11.388 23.641 5.433 1.00 78.94 76 ILE A O 1
ATOM 614 N N . THR A 1 77 ? 11.863 25.128 3.824 1.00 77.88 77 THR A N 1
ATOM 615 C CA . THR A 1 77 ? 12.712 25.979 4.669 1.00 77.88 77 THR A CA 1
ATOM 616 C C . THR A 1 77 ? 11.935 27.095 5.368 1.00 77.88 77 THR A C 1
ATOM 618 O O . THR A 1 77 ? 12.455 27.725 6.283 1.00 77.88 77 THR A O 1
ATOM 621 N N . GLY A 1 78 ? 10.669 27.312 4.994 1.00 80.88 78 GLY A N 1
ATOM 622 C CA . GLY A 1 78 ? 9.816 28.369 5.545 1.00 80.88 78 GLY A CA 1
ATOM 623 C C . GLY A 1 78 ? 9.766 29.631 4.681 1.00 80.88 78 GLY A C 1
ATOM 624 O O . GLY A 1 78 ? 9.109 30.604 5.047 1.00 80.88 78 GLY A O 1
ATOM 625 N N . SER A 1 79 ? 10.375 29.625 3.497 1.00 83.75 79 SER A N 1
ATOM 626 C CA . SER A 1 79 ? 10.327 30.781 2.597 1.00 83.75 79 SER A CA 1
ATOM 627 C C . SER A 1 79 ? 8.931 31.021 1.999 1.00 83.75 79 SER A C 1
ATOM 629 O O . SER A 1 79 ? 8.582 32.156 1.658 1.00 83.75 79 SER A O 1
ATOM 631 N N . TYR A 1 80 ? 8.075 29.990 1.952 1.00 88.69 80 TYR A N 1
ATOM 632 C CA . TYR A 1 80 ? 6.692 30.116 1.471 1.00 88.69 80 TYR A CA 1
ATOM 633 C C . TYR A 1 80 ? 5.794 30.978 2.369 1.00 88.69 80 TYR A C 1
ATOM 635 O O . TYR A 1 80 ? 4.737 31.435 1.926 1.00 88.69 80 TYR A O 1
ATOM 643 N N . PHE A 1 81 ? 6.215 31.268 3.608 1.00 90.44 81 PHE A N 1
ATOM 644 C CA . PHE A 1 81 ? 5.483 32.194 4.471 1.00 90.44 81 PHE A CA 1
ATOM 645 C C . PHE A 1 81 ? 5.452 33.633 3.917 1.00 90.44 81 PHE A C 1
ATOM 647 O O . PHE A 1 81 ? 4.619 34.440 4.330 1.00 90.44 81 PHE A O 1
ATOM 654 N N . SER A 1 82 ? 6.296 33.955 2.931 1.00 88.75 82 SER A N 1
ATOM 655 C CA . SER A 1 82 ? 6.260 35.226 2.191 1.00 88.75 82 SER A CA 1
ATOM 656 C C . SER A 1 82 ? 4.902 35.531 1.537 1.00 88.75 82 SER A C 1
ATOM 658 O O . SER A 1 82 ? 4.561 36.700 1.364 1.00 88.75 82 SER A O 1
ATOM 660 N N . VAL A 1 83 ? 4.095 34.510 1.220 1.00 88.12 83 VAL A N 1
ATOM 661 C CA . VAL A 1 83 ? 2.778 34.687 0.581 1.00 88.12 83 VAL A CA 1
ATOM 662 C C . VAL A 1 83 ? 1.712 35.204 1.552 1.00 88.12 83 VAL A C 1
ATOM 664 O O . VAL A 1 83 ? 0.730 35.813 1.125 1.00 88.12 83 VAL A O 1
ATOM 667 N N . PHE A 1 84 ? 1.876 35.000 2.862 1.00 87.50 84 PHE A N 1
ATOM 668 C CA . PHE A 1 84 ? 0.919 35.492 3.852 1.00 87.50 84 PHE A CA 1
ATOM 669 C C . PHE A 1 84 ? 1.084 37.004 4.039 1.00 87.50 84 PHE A C 1
ATOM 671 O O . PHE A 1 84 ? 1.728 37.460 4.967 1.00 87.50 84 PHE A O 1
ATOM 678 N N . SER A 1 85 ? 0.505 37.810 3.157 1.00 81.12 85 SER A N 1
ATOM 679 C CA . SER A 1 85 ? 0.453 39.266 3.327 1.00 81.12 85 SER A CA 1
ATOM 680 C C . SER A 1 85 ? -0.949 39.737 3.718 1.00 81.12 85 SER A C 1
ATOM 682 O O . SER A 1 85 ? -1.933 38.995 3.618 1.00 81.12 85 SER A O 1
ATOM 684 N N . SER A 1 86 ? -1.056 40.988 4.170 1.00 70.25 86 SER A N 1
ATOM 685 C CA . SER A 1 86 ? -2.327 41.608 4.550 1.00 70.25 86 SER A CA 1
ATOM 686 C C . SER A 1 86 ? -3.369 41.467 3.432 1.00 70.25 86 SER A C 1
ATOM 688 O O . SER A 1 86 ? -3.181 41.990 2.337 1.00 70.25 86 SER A O 1
ATOM 690 N N . ASN A 1 87 ? -4.488 40.796 3.726 1.00 71.19 87 ASN A N 1
ATOM 691 C CA . ASN A 1 87 ? -5.594 40.488 2.801 1.00 71.19 87 ASN A CA 1
ATOM 692 C C . ASN A 1 87 ? -5.306 39.451 1.694 1.00 71.19 87 ASN A C 1
ATOM 694 O O . ASN A 1 87 ? -6.157 39.267 0.824 1.00 71.19 87 ASN A O 1
ATOM 698 N N . SER A 1 88 ? -4.174 38.737 1.721 1.00 81.50 88 SER A N 1
ATOM 699 C CA . SER A 1 88 ? -3.927 37.660 0.746 1.00 81.50 88 SER A CA 1
ATOM 700 C C . SER A 1 88 ? -4.910 36.500 0.901 1.00 81.50 88 SER A C 1
ATOM 702 O O . SER A 1 88 ? -5.365 35.946 -0.090 1.00 81.50 88 SER A O 1
ATOM 704 N N . PHE A 1 89 ? -5.302 36.179 2.134 1.00 88.94 89 PHE A N 1
ATOM 705 C CA . PHE A 1 89 ? -6.186 35.055 2.435 1.00 88.94 89 PHE A CA 1
ATOM 706 C C . PHE A 1 89 ? -7.476 35.515 3.121 1.00 88.94 89 PHE A C 1
ATOM 708 O O . PHE A 1 89 ? -7.600 35.493 4.347 1.00 88.94 89 PHE A O 1
ATOM 715 N N . SER A 1 90 ? -8.452 35.932 2.316 1.00 86.75 90 SER A N 1
ATOM 716 C CA . SER A 1 90 ? -9.743 36.480 2.765 1.00 86.75 90 SER A CA 1
ATOM 717 C C . SER A 1 90 ? -10.674 35.455 3.428 1.00 86.75 90 SER A C 1
ATOM 719 O O . SER A 1 90 ? -11.554 35.842 4.199 1.00 86.75 90 SER A O 1
ATOM 721 N N . HIS A 1 91 ? -10.486 34.160 3.155 1.00 90.12 91 HIS A N 1
ATOM 722 C CA . HIS A 1 91 ? -11.384 33.087 3.604 1.00 90.12 91 HIS A CA 1
ATOM 723 C C . HIS A 1 91 ? -10.692 31.959 4.382 1.00 90.12 91 HIS A C 1
ATOM 725 O O . HIS A 1 91 ? -11.370 31.045 4.851 1.00 90.12 91 HIS A O 1
ATOM 731 N N . LEU A 1 92 ? -9.368 32.014 4.558 1.00 92.62 92 LEU A N 1
ATOM 732 C CA . LEU A 1 92 ? -8.596 30.929 5.167 1.00 92.62 92 LEU A CA 1
ATOM 733 C C . LEU A 1 92 ? -8.917 30.777 6.659 1.00 92.62 92 LEU A C 1
ATOM 735 O O . LEU A 1 92 ? -8.499 31.587 7.479 1.00 92.62 92 LEU A O 1
ATOM 739 N N . LYS A 1 93 ? -9.614 29.694 7.011 1.00 94.50 93 LYS A N 1
ATOM 740 C CA . LYS A 1 93 ? -10.022 29.360 8.385 1.00 94.50 93 LYS A CA 1
ATOM 741 C C . LYS A 1 93 ? -9.140 28.309 9.036 1.00 94.50 93 LYS A C 1
ATOM 743 O O . LYS A 1 93 ? -9.052 28.256 10.263 1.00 94.50 93 LYS A O 1
ATOM 748 N N . LYS A 1 94 ? -8.530 27.425 8.243 1.00 95.00 94 LYS A N 1
ATOM 749 C CA . LYS A 1 94 ? -7.772 26.275 8.749 1.00 95.00 94 LYS A CA 1
ATOM 750 C C . LYS A 1 94 ? -6.427 26.174 8.057 1.00 95.00 94 LYS A C 1
ATOM 752 O O . LYS A 1 94 ? -6.374 26.077 6.832 1.00 95.00 94 LYS A O 1
ATOM 757 N N . ILE A 1 95 ? -5.363 26.103 8.845 1.00 93.75 95 ILE A N 1
ATOM 758 C CA . ILE A 1 95 ? -4.016 25.952 8.313 1.00 93.75 95 ILE A CA 1
ATOM 759 C C . ILE A 1 95 ? -3.244 24.860 9.061 1.00 93.75 95 ILE A C 1
ATOM 761 O O . ILE A 1 95 ? -3.289 24.779 10.292 1.00 93.75 95 ILE A O 1
ATOM 765 N N . LYS A 1 96 ? -2.546 24.005 8.310 1.00 91.88 96 LYS A N 1
ATOM 766 C CA . LYS A 1 96 ? -1.501 23.119 8.830 1.00 91.88 96 LYS A CA 1
ATOM 767 C C . LYS A 1 96 ? -0.184 23.450 8.139 1.00 91.88 96 LYS A C 1
ATOM 769 O O . LYS A 1 96 ? -0.060 23.220 6.936 1.00 91.88 96 LYS A O 1
ATOM 774 N N . VAL A 1 97 ? 0.768 23.955 8.916 1.00 90.44 97 VAL A N 1
ATOM 775 C CA . VAL A 1 97 ? 2.074 24.429 8.444 1.00 90.44 97 VAL A CA 1
ATOM 776 C C . VAL A 1 97 ? 3.212 23.614 9.036 1.00 90.44 97 VAL A C 1
ATOM 778 O O . VAL A 1 97 ? 3.100 23.067 10.135 1.00 90.44 97 VAL A O 1
ATOM 781 N N . VAL A 1 98 ? 4.309 23.569 8.290 1.00 87.38 98 VAL A N 1
ATOM 782 C CA . VAL A 1 98 ? 5.614 23.134 8.788 1.00 87.38 98 VAL A CA 1
ATOM 783 C C . VAL A 1 98 ? 6.337 24.363 9.320 1.00 87.38 98 VAL A C 1
ATOM 785 O O . VAL A 1 98 ? 6.384 25.388 8.635 1.00 87.38 98 VAL A O 1
ATOM 788 N N . TRP A 1 99 ? 6.863 24.260 10.535 1.00 88.88 99 TRP A N 1
ATOM 789 C CA . TRP A 1 99 ? 7.602 25.318 11.206 1.00 88.88 99 TRP A CA 1
ATOM 790 C C . TRP A 1 99 ? 9.048 24.890 11.382 1.00 88.88 99 TRP A C 1
ATOM 792 O O . TRP A 1 99 ? 9.337 23.895 12.046 1.00 88.88 99 TRP A O 1
ATOM 802 N N . LYS A 1 100 ? 9.947 25.634 10.741 1.00 86.50 100 LYS A N 1
ATOM 803 C CA . LYS A 1 100 ? 11.377 25.370 10.809 1.00 86.50 100 LYS A CA 1
ATOM 804 C C . LYS A 1 100 ? 11.939 25.971 12.090 1.00 86.50 100 LYS A C 1
ATOM 806 O O . LYS A 1 100 ? 11.796 27.175 12.310 1.00 86.50 100 LYS A O 1
ATOM 811 N N . SER A 1 101 ? 12.578 25.133 12.893 1.00 84.56 101 SER A N 1
ATOM 812 C CA . SER A 1 101 ? 13.311 25.530 14.093 1.00 84.56 101 SER A CA 1
ATOM 813 C C . SER A 1 101 ? 14.686 26.039 13.673 1.00 84.56 101 SER A C 1
ATOM 815 O O . SER A 1 101 ? 15.537 25.258 13.260 1.00 84.56 101 SER A O 1
ATOM 817 N N . THR A 1 102 ? 14.872 27.357 13.659 1.00 84.06 102 THR A N 1
ATOM 818 C CA . THR A 1 102 ? 16.102 27.987 13.166 1.00 84.06 102 THR A CA 1
ATOM 819 C C . THR A 1 102 ? 16.365 29.317 13.860 1.00 84.06 102 THR A C 1
ATOM 821 O O . THR A 1 102 ? 15.429 30.010 14.258 1.00 84.06 102 THR A O 1
ATOM 824 N N . SER A 1 103 ? 17.641 29.677 13.950 1.00 82.94 103 SER A N 1
ATOM 825 C CA . SER A 1 103 ? 18.145 30.993 14.352 1.00 82.94 103 SER A CA 1
ATOM 826 C C . SER A 1 103 ? 18.325 31.979 13.179 1.00 82.94 103 SER A C 1
ATOM 828 O O . SER A 1 103 ? 18.726 33.121 13.397 1.00 82.94 103 SER A O 1
ATOM 830 N N . ASP A 1 104 ? 18.016 31.590 11.932 1.00 86.56 104 ASP A N 1
ATOM 831 C CA . ASP A 1 104 ? 18.111 32.484 10.766 1.00 86.56 104 ASP A CA 1
ATOM 832 C C . ASP A 1 104 ? 17.033 33.582 10.809 1.00 86.56 104 ASP A C 1
ATOM 834 O O . ASP A 1 104 ? 15.841 33.331 10.595 1.00 86.56 104 ASP A O 1
ATOM 838 N N . GLU A 1 105 ? 17.459 34.831 11.029 1.00 87.94 105 GLU A N 1
ATOM 839 C CA . GLU A 1 105 ? 16.577 36.002 11.075 1.00 87.94 105 GLU A CA 1
ATOM 840 C C . GLU A 1 105 ? 15.723 36.173 9.813 1.00 87.94 105 GLU A C 1
ATOM 842 O O . GLU A 1 105 ? 14.591 36.655 9.896 1.00 87.94 105 GLU A O 1
ATOM 847 N N . THR A 1 106 ? 16.227 35.781 8.641 1.00 89.94 106 THR A N 1
ATOM 848 C CA . THR A 1 106 ? 15.496 35.881 7.373 1.00 89.94 106 THR A CA 1
ATOM 849 C C . THR A 1 106 ? 14.269 34.981 7.408 1.00 89.94 106 THR A C 1
ATOM 851 O O . THR A 1 106 ? 13.153 35.434 7.143 1.00 89.94 106 THR A O 1
ATOM 854 N N . ILE A 1 107 ? 14.460 33.721 7.802 1.00 87.88 107 ILE A N 1
ATOM 855 C CA . ILE A 1 107 ? 13.388 32.727 7.896 1.00 87.88 107 ILE A CA 1
ATOM 856 C C . ILE A 1 107 ? 12.416 33.108 9.017 1.00 87.88 107 ILE A C 1
ATOM 858 O O . ILE A 1 107 ? 11.203 33.102 8.799 1.00 87.88 107 ILE A O 1
ATOM 862 N N . LEU A 1 108 ? 12.925 33.521 10.183 1.00 88.88 108 LEU A N 1
ATOM 863 C CA . LEU A 1 108 ? 12.097 33.982 11.302 1.00 88.88 108 LEU A CA 1
ATOM 864 C C . LEU A 1 108 ? 11.226 35.184 10.911 1.00 88.88 108 LEU A C 1
ATOM 866 O O . LEU A 1 108 ? 10.047 35.247 11.264 1.00 88.88 108 LEU A O 1
ATOM 870 N N . ASN A 1 109 ? 11.767 36.136 10.146 1.00 91.12 109 ASN A N 1
ATOM 871 C CA . ASN A 1 109 ? 11.002 37.280 9.655 1.00 91.12 109 ASN A CA 1
ATOM 872 C C . ASN A 1 109 ? 9.913 36.876 8.656 1.00 91.12 109 ASN A C 1
ATOM 874 O O . ASN A 1 109 ? 8.825 37.447 8.701 1.00 91.12 109 ASN A O 1
ATOM 878 N N . LEU A 1 110 ? 10.160 35.877 7.805 1.00 92.31 110 LEU A N 1
ATOM 879 C CA . LEU A 1 110 ? 9.126 35.332 6.925 1.00 92.31 110 LEU A CA 1
ATOM 880 C C . LEU A 1 110 ? 8.034 34.617 7.726 1.00 92.31 110 LEU A C 1
ATOM 882 O O . LEU A 1 110 ? 6.857 34.868 7.491 1.00 92.31 110 LEU A O 1
ATOM 886 N N . GLN A 1 111 ? 8.388 33.798 8.718 1.00 90.56 111 GLN A N 1
ATOM 887 C CA . GLN A 1 111 ? 7.423 33.095 9.573 1.00 90.56 111 GLN A CA 1
ATOM 888 C C . GLN A 1 111 ? 6.474 34.049 10.328 1.00 90.56 111 GLN A C 1
ATOM 890 O O . GLN A 1 111 ? 5.296 33.722 10.512 1.00 90.56 111 GLN A O 1
ATOM 895 N N . LYS A 1 112 ? 6.927 35.266 10.682 1.00 92.81 112 LYS A N 1
ATOM 896 C CA . LYS A 1 112 ? 6.084 36.311 11.309 1.00 92.81 112 LYS A CA 1
ATOM 897 C C . LYS A 1 112 ? 4.860 36.692 10.481 1.00 92.81 112 LYS A C 1
ATOM 899 O O . LYS A 1 112 ? 3.858 37.136 11.045 1.00 92.81 112 LYS A O 1
ATOM 904 N N . ASN A 1 113 ? 4.895 36.484 9.169 1.00 92.44 113 ASN A N 1
ATOM 905 C CA . ASN A 1 113 ? 3.780 36.773 8.273 1.00 92.44 113 ASN A CA 1
ATOM 906 C C . ASN A 1 113 ? 2.506 35.981 8.608 1.00 92.44 113 ASN A C 1
ATOM 908 O O . ASN A 1 113 ? 1.407 36.436 8.293 1.00 92.44 113 ASN A O 1
ATOM 912 N N . LEU A 1 114 ? 2.613 34.846 9.313 1.00 91.00 114 LEU A N 1
ATOM 913 C CA . LEU A 1 114 ? 1.445 34.100 9.789 1.00 91.00 114 LEU A CA 1
ATOM 914 C C . LEU A 1 114 ? 0.516 34.969 10.662 1.00 91.00 114 LEU A C 1
ATOM 916 O O . LEU A 1 114 ? -0.704 34.815 10.606 1.00 91.00 114 LEU A O 1
ATOM 920 N N . SER A 1 115 ? 1.075 35.925 11.414 1.00 90.00 115 SER A N 1
ATOM 921 C CA . SER A 1 115 ? 0.317 36.870 12.251 1.00 90.00 115 SER A CA 1
ATOM 922 C C . SER A 1 115 ? -0.666 37.752 11.465 1.00 90.00 115 SER A C 1
ATOM 924 O O . SER A 1 115 ? -1.646 38.249 12.026 1.00 90.00 115 SER A O 1
ATOM 926 N N . LEU A 1 116 ? -0.461 37.911 10.152 1.00 88.69 116 LEU A N 1
ATOM 927 C CA . LEU A 1 116 ? -1.305 38.734 9.281 1.00 88.69 116 LEU A CA 1
ATOM 928 C C . LEU A 1 116 ? -2.663 38.080 8.962 1.00 88.69 116 LEU A C 1
ATOM 930 O O . LEU A 1 116 ? -3.549 38.742 8.423 1.00 88.69 116 LEU A O 1
ATOM 934 N N . LEU A 1 117 ? -2.867 36.811 9.343 1.00 86.12 117 LEU A N 1
ATOM 935 C CA . LEU A 1 117 ? -4.124 36.063 9.181 1.00 86.12 117 LEU A CA 1
ATOM 936 C C . LEU A 1 117 ? -5.131 36.260 10.332 1.00 86.12 117 LEU A C 1
ATOM 938 O O . LEU A 1 117 ? -6.126 35.537 10.427 1.00 86.12 117 LEU A O 1
ATOM 942 N N . SER A 1 118 ? -4.885 37.237 11.206 1.00 76.75 118 SER A N 1
ATOM 943 C CA . SER A 1 118 ? -5.586 37.464 12.479 1.00 76.75 118 SER A CA 1
ATOM 944 C C . SER A 1 118 ? -7.118 37.427 12.436 1.00 76.75 118 SER A C 1
ATOM 946 O O . SER A 1 118 ? -7.754 37.011 13.403 1.00 76.75 118 SER A O 1
ATOM 948 N N . ARG A 1 119 ? -7.727 37.841 11.318 1.00 79.50 119 ARG A N 1
ATOM 949 C CA . ARG A 1 119 ? -9.186 37.989 11.185 1.00 79.50 119 ARG A CA 1
ATOM 950 C C . ARG A 1 119 ? -9.910 36.763 10.638 1.00 79.50 119 ARG A C 1
ATOM 952 O O . ARG A 1 119 ? -11.131 36.700 10.755 1.00 79.50 119 ARG A O 1
ATOM 959 N N . THR A 1 120 ? -9.208 35.819 10.026 1.00 88.38 120 THR A N 1
ATOM 960 C CA . THR A 1 120 ? -9.835 34.704 9.295 1.00 88.38 120 THR A CA 1
ATOM 961 C C . THR A 1 120 ? -9.500 33.349 9.900 1.00 88.38 120 THR A C 1
ATOM 963 O O . THR A 1 120 ? -10.334 32.446 9.853 1.00 88.38 120 THR A O 1
ATOM 966 N N . LEU A 1 121 ? -8.326 33.213 10.522 1.00 93.06 121 LEU A N 1
ATOM 967 C CA . LEU A 1 121 ? -7.830 31.928 10.992 1.00 93.06 121 LEU A CA 1
ATOM 968 C C . LEU A 1 121 ? -8.513 31.470 12.292 1.00 93.06 121 LEU A C 1
ATOM 970 O O . LEU A 1 121 ? -8.352 32.077 13.345 1.00 93.06 121 LEU A O 1
ATOM 974 N N . GLU A 1 122 ? -9.221 30.343 12.225 1.00 95.25 122 GLU A N 1
ATOM 975 C CA . GLU A 1 122 ? -9.911 29.720 13.362 1.00 95.25 122 GLU A CA 1
ATOM 976 C C . GLU A 1 122 ? -9.137 28.522 13.933 1.00 95.25 122 GLU A C 1
ATOM 978 O O . GLU A 1 122 ? -9.287 28.188 15.114 1.00 95.25 122 GLU A O 1
ATOM 983 N N . ARG A 1 123 ? -8.353 27.826 13.092 1.00 96.00 123 ARG A N 1
ATOM 984 C CA . ARG A 1 123 ? -7.632 26.594 13.452 1.00 96.00 123 ARG A CA 1
ATOM 985 C C . ARG A 1 123 ? -6.214 26.581 12.890 1.00 96.00 123 ARG A C 1
ATOM 987 O O . ARG A 1 123 ? -6.034 26.625 11.674 1.00 96.00 123 ARG A O 1
ATOM 994 N N . LEU A 1 124 ? -5.238 26.390 13.770 1.00 95.94 124 LEU A N 1
ATOM 995 C CA . LEU A 1 124 ? -3.820 26.305 13.430 1.00 95.94 124 LEU A CA 1
ATOM 996 C C . LEU A 1 124 ? -3.241 24.976 13.920 1.00 95.94 124 LEU A C 1
ATOM 998 O O . LEU A 1 124 ? -3.361 24.639 15.098 1.00 95.94 124 LEU A O 1
ATOM 1002 N N . LYS A 1 125 ? -2.602 24.227 13.017 1.00 94.81 125 LYS A N 1
ATOM 1003 C CA . LYS A 1 125 ? -1.700 23.127 13.366 1.00 94.81 125 LYS A CA 1
ATOM 1004 C C . LYS A 1 125 ? -0.280 23.472 12.922 1.00 94.81 125 LYS A C 1
ATOM 1006 O O . LYS A 1 125 ? -0.050 23.714 11.739 1.00 94.81 125 LYS A O 1
ATOM 1011 N N . VAL A 1 126 ? 0.647 23.438 13.865 1.00 91.81 126 VAL A N 1
ATOM 1012 C CA . VAL A 1 126 ? 2.077 23.646 13.646 1.00 91.81 126 VAL A CA 1
ATOM 1013 C C . VAL A 1 126 ? 2.785 22.310 13.819 1.00 91.81 126 VAL A C 1
ATOM 1015 O O . VAL A 1 126 ? 2.558 21.629 14.816 1.00 91.81 126 VAL A O 1
ATOM 1018 N N . VAL A 1 127 ? 3.593 21.927 12.833 1.00 88.19 127 VAL A N 1
ATOM 1019 C CA . VAL A 1 127 ? 4.452 20.738 12.886 1.00 88.19 127 VAL A CA 1
ATOM 1020 C C . VAL A 1 127 ? 5.902 21.189 12.839 1.00 88.19 127 VAL A C 1
ATOM 1022 O O . VAL A 1 127 ? 6.306 21.801 11.851 1.00 88.19 127 VAL A O 1
ATOM 1025 N N . PHE A 1 128 ? 6.660 20.901 13.892 1.00 86.19 128 PHE A N 1
ATOM 1026 C CA . PHE A 1 128 ? 8.082 21.233 13.961 1.00 86.19 128 PHE A CA 1
ATOM 1027 C C . PHE A 1 128 ? 8.928 20.158 13.264 1.00 86.19 128 PHE A C 1
ATOM 1029 O O . PHE A 1 128 ? 8.566 18.981 13.231 1.00 86.19 128 PHE A O 1
ATOM 1036 N N . THR A 1 129 ? 10.053 20.562 12.676 1.00 79.62 129 THR A N 1
ATOM 1037 C CA . THR A 1 129 ? 11.004 19.661 12.004 1.00 79.62 129 THR A CA 1
ATOM 1038 C C . THR A 1 129 ? 12.111 19.202 12.953 1.00 79.62 129 THR A C 1
ATOM 1040 O O . THR A 1 129 ? 12.491 19.933 13.860 1.00 79.62 129 THR A O 1
ATOM 1043 N N . ASN A 1 130 ? 12.668 18.007 12.725 1.00 65.38 130 ASN A N 1
ATOM 1044 C CA . ASN A 1 130 ? 13.677 17.383 13.597 1.00 65.38 130 ASN A CA 1
ATOM 1045 C C . ASN A 1 130 ? 15.120 17.899 13.368 1.00 65.38 130 ASN A C 1
ATOM 1047 O O . ASN A 1 130 ? 16.085 17.197 13.661 1.00 65.38 130 ASN A O 1
ATOM 1051 N N . GLU A 1 131 ? 15.279 19.091 12.787 1.00 63.81 131 GLU A N 1
ATOM 1052 C CA . GLU A 1 131 ? 16.590 19.729 12.624 1.00 63.81 131 GLU A CA 1
ATOM 1053 C C . GLU A 1 131 ? 16.994 20.302 13.990 1.00 63.81 131 GLU A C 1
ATOM 1055 O O . GLU A 1 131 ? 16.378 21.248 14.477 1.00 63.81 131 GLU A O 1
ATOM 1060 N N . TYR A 1 132 ? 17.957 19.660 14.658 1.00 58.81 132 TYR A N 1
ATOM 1061 C CA . TYR A 1 132 ? 18.349 19.993 16.028 1.00 58.81 132 TYR A CA 1
ATOM 1062 C C . TYR A 1 132 ? 19.102 21.331 16.070 1.00 58.81 132 TYR A C 1
ATOM 1064 O O . TYR A 1 132 ? 20.299 21.383 15.790 1.00 58.81 132 TYR A O 1
ATOM 1072 N N . ASP A 1 133 ? 18.404 22.405 16.439 1.00 63.84 133 ASP A N 1
ATOM 1073 C CA . ASP A 1 133 ? 19.000 23.683 16.831 1.00 63.84 133 ASP A CA 1
ATOM 1074 C C . ASP A 1 133 ? 18.785 23.878 18.338 1.00 63.84 133 ASP A C 1
ATOM 1076 O O . ASP A 1 133 ? 17.701 24.253 18.785 1.00 63.84 133 ASP A O 1
ATOM 1080 N N . SER A 1 134 ? 19.825 23.618 19.137 1.00 65.69 134 SER A N 1
ATOM 1081 C CA . SER A 1 134 ? 19.790 23.779 20.599 1.00 65.69 134 SER A CA 1
ATOM 1082 C C . SER A 1 134 ? 19.613 25.232 21.057 1.00 65.69 134 SER A C 1
ATOM 1084 O O . SER A 1 134 ? 19.510 25.482 22.254 1.00 65.69 134 SER A O 1
ATOM 1086 N N . SER A 1 135 ? 19.636 26.196 20.131 1.00 68.75 135 SER A N 1
ATOM 1087 C CA . SER A 1 135 ? 19.446 27.625 20.396 1.00 68.75 135 SER A CA 1
ATOM 1088 C C . SER A 1 135 ? 18.090 28.160 19.931 1.00 68.75 135 SER A C 1
ATOM 1090 O O . SER A 1 135 ? 17.887 29.371 19.914 1.00 68.75 135 SER A O 1
ATOM 1092 N N . TYR A 1 136 ? 17.153 27.285 19.549 1.00 84.38 136 TYR A N 1
ATOM 1093 C CA . TYR A 1 136 ? 15.871 27.720 19.009 1.00 84.38 136 TYR A CA 1
ATOM 1094 C C . TYR A 1 136 ? 15.011 28.483 20.036 1.00 84.38 136 TYR A C 1
ATOM 1096 O O . TYR A 1 136 ? 14.645 27.956 21.088 1.00 84.38 136 TYR A O 1
ATOM 1104 N N . GLU A 1 137 ? 14.632 29.712 19.679 1.00 87.75 137 GLU A N 1
ATOM 1105 C CA . GLU A 1 137 ? 13.750 30.584 20.459 1.00 87.75 137 GLU A CA 1
ATOM 1106 C C . GLU A 1 137 ? 12.293 30.466 19.969 1.00 87.75 137 GLU A C 1
ATOM 1108 O O . GLU A 1 137 ? 11.975 30.757 18.807 1.00 87.75 137 GLU A O 1
ATOM 1113 N N . LEU A 1 138 ? 11.367 30.085 20.857 1.00 89.38 138 LEU A N 1
ATOM 1114 C CA . LEU A 1 138 ? 9.945 29.928 20.505 1.00 89.38 138 LEU A CA 1
ATOM 1115 C C . LEU A 1 138 ? 9.206 31.277 20.378 1.00 89.38 138 LEU A C 1
ATOM 1117 O O . LEU A 1 138 ? 8.102 31.340 19.826 1.00 89.38 138 LEU A O 1
ATOM 1121 N N . ASP A 1 139 ? 9.818 32.369 20.841 1.00 90.12 139 ASP A N 1
ATOM 1122 C CA . ASP A 1 139 ? 9.281 33.734 20.890 1.00 90.12 139 ASP A CA 1
ATOM 1123 C C . ASP A 1 139 ? 8.596 34.183 19.590 1.00 90.12 139 ASP A C 1
ATOM 1125 O O . ASP A 1 139 ? 7.552 34.838 19.625 1.00 90.12 139 ASP A O 1
ATOM 1129 N N . THR A 1 140 ? 9.146 33.813 18.428 1.00 91.19 140 THR A N 1
ATOM 1130 C CA . THR A 1 140 ? 8.571 34.190 17.125 1.00 91.19 140 THR A CA 1
ATOM 1131 C C . THR A 1 140 ? 7.187 33.574 16.911 1.00 91.19 140 THR A C 1
ATOM 1133 O O . THR A 1 140 ? 6.268 34.274 16.475 1.00 91.19 140 THR A O 1
ATOM 1136 N N . LEU A 1 141 ? 7.001 32.293 17.248 1.00 93.12 141 LEU A N 1
ATOM 1137 C CA . LEU A 1 141 ? 5.695 31.640 17.144 1.00 93.12 141 LEU A CA 1
ATOM 1138 C C . LEU A 1 141 ? 4.725 32.219 18.175 1.00 93.12 141 LEU A C 1
ATOM 1140 O O . LEU A 1 141 ? 3.601 32.572 17.818 1.00 93.12 141 LEU A O 1
ATOM 1144 N N . LEU A 1 142 ? 5.163 32.361 19.429 1.00 93.06 142 LEU A N 1
ATOM 1145 C CA . LEU A 1 142 ? 4.340 32.913 20.509 1.00 93.06 142 LEU A CA 1
ATOM 1146 C C . LEU A 1 142 ? 3.843 34.328 20.162 1.00 93.06 142 LEU A C 1
ATOM 1148 O O . LEU A 1 142 ? 2.654 34.617 20.287 1.00 93.06 142 LEU A O 1
ATOM 1152 N N . GLY A 1 143 ? 4.702 35.177 19.593 1.00 91.88 143 GLY A N 1
ATOM 1153 C CA . GLY A 1 143 ? 4.317 36.512 19.126 1.00 91.88 143 GLY A CA 1
ATOM 1154 C C . GLY A 1 143 ? 3.347 36.502 17.945 1.00 91.88 143 GLY A C 1
ATOM 1155 O O . GLY A 1 143 ? 2.481 37.375 17.846 1.00 91.88 143 GLY A O 1
ATOM 1156 N N . CYS A 1 144 ? 3.430 35.501 17.063 1.00 92.69 144 CYS A N 1
ATOM 1157 C CA . CYS A 1 144 ? 2.420 35.314 16.023 1.00 92.69 144 CYS A CA 1
ATOM 1158 C C . CYS A 1 144 ? 1.063 34.969 16.634 1.00 92.69 144 CYS A C 1
ATOM 1160 O O . CYS A 1 144 ? 0.059 35.570 16.251 1.00 92.69 144 CYS A O 1
ATOM 1162 N N . LEU A 1 145 ? 1.039 34.042 17.596 1.00 93.50 145 LEU A N 1
ATOM 1163 C CA . LEU A 1 145 ? -0.182 33.597 18.264 1.00 93.50 145 LEU A CA 1
ATOM 1164 C C . LEU A 1 145 ? -0.901 34.754 18.975 1.00 93.50 145 LEU A C 1
ATOM 1166 O O . LEU A 1 145 ? -2.116 34.858 18.834 1.00 93.50 145 LEU A O 1
ATOM 1170 N N . CYS A 1 146 ? -0.178 35.676 19.625 1.00 90.12 146 CYS A N 1
ATOM 1171 C CA . CYS A 1 146 ? -0.769 36.868 20.256 1.00 90.12 146 CYS A CA 1
ATOM 1172 C C . CYS A 1 146 ? -1.639 37.711 19.307 1.00 90.12 146 CYS A C 1
ATOM 1174 O O . CYS A 1 146 ? -2.564 38.384 19.754 1.00 90.12 146 CYS A O 1
ATOM 1176 N N . ASN A 1 147 ? -1.358 37.685 18.002 1.00 89.44 147 ASN A N 1
ATOM 1177 C CA . ASN A 1 147 ? -2.092 38.466 17.008 1.00 89.44 147 ASN A CA 1
ATOM 1178 C C . ASN A 1 147 ? -3.280 37.708 16.390 1.00 89.44 147 ASN A C 1
ATOM 1180 O O . ASN A 1 147 ? -4.089 38.316 15.694 1.00 89.44 147 ASN A O 1
ATOM 1184 N N . LEU A 1 148 ? -3.421 36.400 16.623 1.00 91.25 148 LEU A N 1
ATOM 1185 C CA . LEU A 1 148 ? -4.453 35.560 16.005 1.00 91.25 148 LEU A CA 1
ATOM 1186 C C . LEU A 1 148 ? -5.743 35.517 16.844 1.00 91.25 148 LEU A C 1
ATOM 1188 O O . LEU A 1 148 ? -6.116 34.480 17.384 1.00 91.25 148 LEU A O 1
ATOM 1192 N N . SER A 1 149 ? -6.455 36.642 16.928 1.00 86.75 149 SER A N 1
ATOM 1193 C CA . SER A 1 149 ? -7.595 36.822 17.847 1.00 86.75 149 SER A CA 1
ATOM 1194 C C . SER A 1 149 ? -8.787 35.873 17.632 1.00 86.75 149 SER A C 1
ATOM 1196 O O . SER A 1 149 ? -9.542 35.631 18.567 1.00 86.75 149 SER A O 1
ATOM 1198 N N . ASN A 1 150 ? -8.986 35.340 16.420 1.00 90.25 150 ASN A N 1
ATOM 1199 C CA . ASN A 1 150 ? -10.083 34.404 16.109 1.00 90.25 150 ASN A CA 1
ATOM 1200 C C . ASN A 1 150 ? -9.703 32.924 16.295 1.00 90.25 150 ASN A C 1
ATOM 1202 O O . ASN A 1 150 ? -10.518 32.030 16.039 1.00 90.25 150 ASN A O 1
ATOM 1206 N N . LEU A 1 151 ? -8.472 32.645 16.732 1.00 93.81 151 LEU A N 1
ATOM 1207 C CA . LEU A 1 151 ? -7.977 31.289 16.886 1.00 93.81 151 LEU A CA 1
ATOM 1208 C C . LEU A 1 151 ? -8.711 30.578 18.030 1.00 93.81 151 LEU A C 1
ATOM 1210 O O . LEU A 1 151 ? -8.573 30.929 19.196 1.00 93.81 151 LEU A O 1
ATOM 1214 N N . SER A 1 152 ? -9.468 29.535 17.687 1.00 93.75 152 SER A N 1
ATOM 1215 C CA . SER A 1 152 ? -10.238 28.725 18.644 1.00 93.75 152 SER A CA 1
ATOM 1216 C C . SER A 1 152 ? -9.612 27.355 18.902 1.00 93.75 152 SER A C 1
ATOM 1218 O O . SER A 1 152 ? -9.863 26.739 19.941 1.00 93.75 152 SER A O 1
ATOM 1220 N N . LYS A 1 153 ? -8.802 26.860 17.956 1.00 95.81 153 LYS A N 1
ATOM 1221 C CA . LYS A 1 153 ? -8.109 25.575 18.055 1.00 95.81 153 LYS A CA 1
ATOM 1222 C C . LYS A 1 153 ? -6.641 25.708 17.682 1.00 95.81 153 LYS A C 1
ATOM 1224 O O . LYS A 1 153 ? -6.326 26.039 16.538 1.00 95.81 153 LYS A O 1
ATOM 1229 N N . LEU A 1 154 ? -5.777 25.310 18.607 1.00 96.19 154 LEU A N 1
ATOM 1230 C CA . LEU A 1 154 ? -4.337 25.225 18.402 1.00 96.19 154 LEU A CA 1
ATOM 1231 C C . LEU A 1 154 ? -3.867 23.774 18.529 1.00 96.19 154 LEU A C 1
ATOM 1233 O O . LEU A 1 154 ? -4.337 23.007 19.371 1.00 96.19 154 LEU A O 1
ATOM 1237 N N . THR A 1 155 ? -2.963 23.367 17.646 1.00 94.62 155 THR A N 1
ATOM 1238 C CA . THR A 1 155 ? -2.257 22.090 17.735 1.00 94.62 155 THR A CA 1
ATOM 1239 C C . THR A 1 155 ? -0.772 22.321 17.516 1.00 94.62 155 THR A C 1
ATOM 1241 O O . THR A 1 155 ? -0.398 22.806 16.449 1.00 94.62 155 THR A O 1
ATOM 1244 N N . LEU A 1 156 ? 0.045 21.960 18.501 1.00 92.12 156 LEU A N 1
ATOM 1245 C CA . LEU A 1 156 ? 1.504 21.975 18.419 1.00 92.12 156 LEU A CA 1
ATOM 1246 C C . LEU A 1 156 ? 1.997 20.526 18.405 1.00 92.12 156 LEU A C 1
ATOM 1248 O O . LEU A 1 156 ? 1.562 19.717 19.223 1.00 92.12 156 LEU A O 1
ATOM 1252 N N . ASP A 1 157 ? 2.823 20.198 17.420 1.00 89.25 157 ASP A N 1
ATOM 1253 C CA . ASP A 1 157 ? 3.309 18.845 17.149 1.00 89.25 157 ASP A CA 1
ATOM 1254 C C . ASP A 1 157 ? 4.839 18.886 17.151 1.00 89.25 157 ASP A C 1
ATOM 1256 O O . ASP A 1 157 ? 5.460 19.346 16.184 1.00 89.25 157 ASP A O 1
ATOM 1260 N N . PHE A 1 158 ? 5.417 18.524 18.295 1.00 85.75 158 PHE A N 1
ATOM 1261 C CA . PHE A 1 158 ? 6.847 18.571 18.561 1.00 85.75 158 PHE A CA 1
ATOM 1262 C C . PHE A 1 158 ? 7.506 17.228 18.209 1.00 85.75 158 PHE A C 1
ATOM 1264 O O . PHE A 1 158 ? 6.961 16.169 18.515 1.00 85.75 158 PHE A O 1
ATOM 1271 N N . PRO A 1 159 ? 8.700 17.231 17.596 1.00 82.00 159 PRO A N 1
ATOM 1272 C CA . PRO A 1 159 ? 9.549 16.054 17.530 1.00 82.00 159 PRO A CA 1
ATOM 1273 C C . PRO A 1 159 ? 9.914 15.542 18.926 1.00 82.00 159 PRO A C 1
ATOM 1275 O O . PRO A 1 159 ? 9.885 16.279 19.910 1.00 82.00 159 PRO A O 1
ATOM 1278 N N . ARG A 1 160 ? 10.320 14.276 19.006 1.00 76.12 160 ARG A N 1
ATOM 1279 C CA . ARG A 1 160 ? 10.830 13.687 20.247 1.00 76.12 160 ARG A CA 1
ATOM 1280 C C . ARG A 1 160 ? 12.124 14.382 20.684 1.00 76.12 160 ARG A C 1
ATOM 1282 O O . ARG A 1 160 ? 13.029 14.547 19.870 1.00 76.12 160 ARG A O 1
ATOM 1289 N N . ASN A 1 161 ? 12.231 14.704 21.973 1.00 73.12 161 ASN A N 1
ATOM 1290 C CA . ASN A 1 161 ? 13.354 15.425 22.590 1.00 73.12 161 ASN A CA 1
ATOM 1291 C C . ASN A 1 161 ? 13.564 16.846 22.039 1.00 73.12 161 ASN A C 1
ATOM 1293 O O . ASN A 1 161 ? 14.692 17.337 22.003 1.00 73.12 161 ASN A O 1
ATOM 1297 N N . PHE A 1 162 ? 12.495 17.512 21.602 1.00 79.56 162 PHE A N 1
ATOM 1298 C CA . PHE A 1 162 ? 12.589 18.878 21.101 1.00 79.56 162 PHE A CA 1
ATOM 1299 C C . PHE A 1 162 ? 12.916 19.861 22.240 1.00 79.56 162 PHE A C 1
ATOM 1301 O O . PHE A 1 162 ? 12.265 19.842 23.288 1.00 79.56 162 PHE A O 1
ATOM 1308 N N . GLN A 1 163 ? 13.921 20.714 22.034 1.00 79.75 163 GLN A N 1
ATOM 1309 C CA . GLN A 1 163 ? 14.370 21.728 22.994 1.00 79.75 163 GLN A CA 1
ATOM 1310 C C . GLN A 1 163 ? 14.147 23.127 22.425 1.00 79.75 163 GLN A C 1
ATOM 1312 O O . GLN A 1 163 ? 14.345 23.353 21.231 1.00 79.75 163 GLN A O 1
ATOM 1317 N N . PHE A 1 164 ? 13.720 24.057 23.277 1.00 85.00 164 PHE A N 1
ATOM 1318 C CA . PHE A 1 164 ? 13.551 25.460 22.916 1.00 85.00 164 PHE A CA 1
ATOM 1319 C C . PHE A 1 164 ? 13.622 26.348 24.152 1.00 85.00 164 PHE A C 1
ATOM 1321 O O . PHE A 1 164 ? 13.255 25.937 25.249 1.00 85.00 164 PHE A O 1
ATOM 1328 N N . THR A 1 165 ? 14.009 27.601 23.951 1.00 86.00 165 THR A N 1
ATOM 1329 C CA . THR A 1 165 ? 14.009 28.623 24.997 1.00 86.00 165 THR A CA 1
ATOM 1330 C C . THR A 1 165 ? 12.922 29.666 24.746 1.00 86.00 165 THR A C 1
ATOM 1332 O O . THR A 1 165 ? 12.359 29.773 23.651 1.00 86.00 165 THR A O 1
ATOM 1335 N N . ILE A 1 166 ? 12.599 30.425 25.794 1.00 85.62 166 ILE A N 1
ATOM 1336 C CA . ILE A 1 166 ? 11.777 31.633 25.710 1.00 85.62 166 ILE A CA 1
ATOM 1337 C C . ILE A 1 166 ? 12.598 32.761 26.310 1.00 85.62 166 ILE A C 1
ATOM 1339 O O . ILE A 1 166 ? 12.959 32.701 27.483 1.00 85.62 166 ILE A O 1
ATOM 1343 N N . VAL A 1 167 ? 12.905 33.776 25.509 1.00 85.62 167 VAL A N 1
ATOM 1344 C CA . VAL A 1 167 ? 13.724 34.911 25.960 1.00 85.62 167 VAL A CA 1
ATOM 1345 C C . VAL A 1 167 ? 12.842 36.024 26.530 1.00 85.62 167 VAL A C 1
ATOM 1347 O O . VAL A 1 167 ? 13.219 36.693 27.492 1.00 85.62 167 VAL A O 1
ATOM 1350 N N . LYS A 1 168 ? 11.649 36.224 25.960 1.00 87.06 168 LYS A N 1
ATOM 1351 C CA . LYS A 1 168 ? 10.678 37.251 26.360 1.00 87.06 168 LYS A CA 1
ATOM 1352 C C . LYS A 1 168 ? 9.541 36.638 27.167 1.00 87.06 168 LYS A C 1
ATOM 1354 O O . LYS A 1 168 ? 8.463 36.375 26.643 1.00 87.06 168 LYS A O 1
ATOM 1359 N N . GLU A 1 169 ? 9.770 36.413 28.456 1.00 83.69 169 GLU A N 1
ATOM 1360 C CA . GLU A 1 169 ? 8.767 35.808 29.348 1.00 83.69 169 GLU A CA 1
ATOM 1361 C C . GLU A 1 169 ? 7.443 36.595 29.412 1.00 83.69 169 GLU A C 1
ATOM 1363 O O . GLU A 1 169 ? 6.380 36.002 29.589 1.00 83.69 169 GLU A O 1
ATOM 1368 N N . ASP A 1 170 ? 7.469 37.914 29.189 1.00 89.00 170 ASP A N 1
ATOM 1369 C CA . ASP A 1 170 ? 6.275 38.767 29.149 1.00 89.00 170 ASP A CA 1
ATOM 1370 C C . ASP A 1 170 ? 5.283 38.372 28.041 1.00 89.00 170 ASP A C 1
ATOM 1372 O O . ASP A 1 170 ? 4.092 38.688 28.131 1.00 89.00 170 ASP A O 1
ATOM 1376 N N . ILE A 1 171 ? 5.737 37.633 27.022 1.00 89.88 171 ILE A N 1
ATOM 1377 C CA . ILE A 1 171 ? 4.876 37.104 25.963 1.00 89.88 171 ILE A CA 1
ATOM 1378 C C . ILE A 1 171 ? 3.879 36.065 26.487 1.00 89.88 171 ILE A C 1
ATOM 1380 O O . ILE A 1 171 ? 2.767 35.970 25.967 1.00 89.88 171 ILE A O 1
ATOM 1384 N N . LEU A 1 172 ? 4.240 35.316 27.533 1.00 87.44 172 LEU A N 1
ATOM 1385 C CA . LEU A 1 172 ? 3.377 34.297 28.133 1.00 87.44 172 LEU A CA 1
ATOM 1386 C C . LEU A 1 172 ? 2.167 34.937 28.824 1.00 87.44 172 LEU A C 1
ATOM 1388 O O . LEU A 1 172 ? 1.037 34.485 28.641 1.00 87.44 172 LEU A O 1
ATOM 1392 N N . GLU A 1 173 ? 2.378 36.049 29.530 1.00 85.19 173 GLU A N 1
ATOM 1393 C CA . GLU A 1 173 ? 1.292 36.828 30.138 1.00 85.19 173 GLU A CA 1
ATOM 1394 C C . GLU A 1 173 ? 0.385 37.471 29.075 1.00 85.19 173 GLU A C 1
ATOM 1396 O O . GLU A 1 173 ? -0.839 37.505 29.219 1.00 85.19 173 GLU A O 1
ATOM 1401 N N . GLN A 1 174 ? 0.959 37.929 27.956 1.00 87.19 174 GLN A N 1
ATOM 1402 C CA . GLN A 1 174 ? 0.178 38.476 26.842 1.00 87.19 174 GLN A CA 1
ATOM 1403 C C . GLN A 1 174 ? -0.722 37.416 26.200 1.00 87.19 174 GLN A C 1
ATOM 1405 O O . GLN A 1 174 ? -1.904 37.689 25.972 1.00 87.19 174 GLN A O 1
ATOM 1410 N N . LEU A 1 175 ? -0.204 36.205 25.954 1.00 87.44 175 LEU A N 1
ATOM 1411 C CA . LEU A 1 175 ? -0.965 35.097 25.362 1.00 87.44 175 LEU A CA 1
ATOM 1412 C C . LEU A 1 175 ? -2.245 34.801 26.144 1.00 87.44 175 LEU A C 1
ATOM 1414 O O . LEU A 1 175 ? -3.311 34.689 25.535 1.00 87.44 175 LEU A O 1
ATOM 1418 N N . LYS A 1 176 ? -2.151 34.772 27.479 1.00 80.25 176 LYS A N 1
ATOM 1419 C CA . LYS A 1 176 ? -3.288 34.526 28.376 1.00 80.25 176 LYS A CA 1
ATOM 1420 C C . LYS A 1 176 ? -4.416 35.548 28.204 1.00 80.25 176 LYS A C 1
ATOM 1422 O O . LYS A 1 176 ? -5.586 35.211 28.363 1.00 80.25 176 LYS A O 1
ATOM 1427 N N . SER A 1 177 ? -4.080 36.793 27.864 1.00 79.38 177 SER A N 1
ATOM 1428 C CA . SER A 1 177 ? -5.055 37.875 27.667 1.00 79.38 177 SER A CA 1
ATOM 1429 C C . SER A 1 177 ? -5.589 37.994 26.232 1.00 79.38 177 SER A C 1
ATOM 1431 O O . SER A 1 177 ? -6.716 38.449 26.032 1.00 79.38 177 SER A O 1
ATOM 1433 N N . CYS A 1 178 ? -4.798 37.592 25.233 1.00 82.94 178 CYS A N 1
ATOM 1434 C CA . CYS A 1 178 ? -5.094 37.824 23.816 1.00 82.94 178 CYS A CA 1
ATOM 1435 C C . CYS A 1 178 ? -5.788 36.643 23.123 1.00 82.94 178 CYS A C 1
ATOM 1437 O O . CYS A 1 178 ? -6.436 36.838 22.093 1.00 82.94 178 CYS A O 1
ATOM 1439 N N . LEU A 1 179 ? -5.659 35.425 23.657 1.00 83.38 179 LEU A N 1
ATOM 1440 C CA . LEU A 1 179 ? -6.196 34.208 23.049 1.00 83.38 179 LEU A CA 1
ATOM 1441 C C . LEU A 1 179 ? -7.386 33.652 23.829 1.00 83.38 179 LEU A C 1
ATOM 1443 O O . LEU A 1 179 ? -7.368 33.547 25.050 1.00 83.38 179 LEU A O 1
ATOM 1447 N N . GLN A 1 180 ? -8.409 33.211 23.096 1.00 85.69 180 GLN A N 1
ATOM 1448 C CA . GLN A 1 180 ? -9.579 32.523 23.650 1.00 85.69 180 GLN A CA 1
ATOM 1449 C C . GLN A 1 180 ? -9.706 31.127 23.032 1.00 85.69 180 GLN A C 1
ATOM 1451 O O . GLN A 1 180 ? -10.632 30.825 22.274 1.00 85.69 180 GLN A O 1
ATOM 1456 N N . LEU A 1 181 ? -8.728 30.269 23.329 1.00 91.94 181 LEU A N 1
ATOM 1457 C CA . LEU A 1 181 ? -8.705 28.899 22.826 1.00 91.94 181 LEU A CA 1
ATOM 1458 C C . LEU A 1 181 ? -9.804 28.058 23.481 1.00 91.94 181 LEU A C 1
ATOM 1460 O O . LEU A 1 181 ? -9.932 28.021 24.699 1.00 91.94 181 LEU A O 1
ATOM 1464 N N . ARG A 1 182 ? -10.545 27.311 22.658 1.00 94.00 182 ARG A N 1
ATOM 1465 C CA . ARG A 1 182 ? -11.479 26.269 23.112 1.00 94.00 182 ARG A CA 1
ATOM 1466 C C . ARG A 1 182 ? -10.851 24.884 23.093 1.00 94.00 182 ARG A C 1
ATOM 1468 O O . ARG A 1 182 ? -11.246 24.016 23.862 1.00 94.00 182 ARG A O 1
ATOM 1475 N N . ILE A 1 183 ? -9.910 24.654 22.176 1.00 95.12 183 ILE A N 1
ATOM 1476 C CA . ILE A 1 183 ? -9.248 23.361 22.001 1.00 95.12 183 ILE A CA 1
ATOM 1477 C C . ILE A 1 183 ? -7.740 23.575 21.915 1.00 95.12 183 ILE A C 1
ATOM 1479 O O . ILE A 1 183 ? -7.253 24.193 20.965 1.00 95.12 183 ILE A O 1
ATOM 1483 N N . LEU A 1 184 ? -7.008 22.973 22.847 1.00 93.81 184 LEU A N 1
ATOM 1484 C CA . LEU A 1 184 ? -5.552 22.921 22.840 1.00 93.81 184 LEU A CA 1
ATOM 1485 C C . LEU A 1 184 ? -5.099 21.468 22.703 1.00 93.81 184 LEU A C 1
ATOM 1487 O O . LEU A 1 184 ? -5.610 20.571 23.375 1.00 93.81 184 LEU A O 1
ATOM 1491 N N . LYS A 1 185 ? -4.164 21.232 21.784 1.00 92.69 185 LYS A N 1
ATOM 1492 C CA . LYS A 1 185 ? -3.559 19.922 21.558 1.00 92.69 185 LYS A CA 1
ATOM 1493 C C . LYS A 1 185 ? -2.049 20.052 21.492 1.00 92.69 185 LYS A C 1
ATOM 1495 O O . LYS A 1 185 ? -1.555 20.808 20.657 1.00 92.69 185 LYS A O 1
ATOM 1500 N N . ILE A 1 186 ? -1.353 19.278 22.306 1.00 88.12 186 ILE A N 1
ATOM 1501 C CA . ILE A 1 186 ? 0.102 19.180 22.308 1.00 88.12 186 ILE A CA 1
ATOM 1502 C C . ILE A 1 186 ? 0.466 17.715 22.084 1.00 88.12 186 ILE A C 1
ATOM 1504 O O . ILE A 1 186 ? -0.063 16.842 22.775 1.00 88.12 186 ILE A O 1
ATOM 1508 N N . TYR A 1 187 ? 1.318 17.465 21.096 1.00 86.12 187 TYR A N 1
ATOM 1509 C CA . TYR A 1 187 ? 1.829 16.142 20.750 1.00 86.12 187 TYR A CA 1
ATOM 1510 C C . TYR A 1 187 ? 3.360 16.154 20.749 1.00 86.12 187 TYR A C 1
ATOM 1512 O O . TYR A 1 187 ? 3.954 17.148 20.323 1.00 86.12 187 TYR A O 1
ATOM 1520 N N . GLY A 1 188 ? 3.958 15.036 21.164 1.00 74.88 188 GLY A N 1
ATOM 1521 C CA . GLY A 1 188 ? 5.405 14.823 21.198 1.00 74.88 188 GLY A CA 1
ATOM 1522 C C . GLY A 1 188 ? 6.079 15.338 22.470 1.00 74.88 188 GLY A C 1
ATOM 1523 O O . GLY A 1 188 ? 5.431 15.908 23.349 1.00 74.88 188 GLY A O 1
ATOM 1524 N N . GLY A 1 189 ? 7.388 15.105 22.575 1.00 66.38 189 GLY A N 1
ATOM 1525 C CA . GLY A 1 189 ? 8.123 15.208 23.834 1.00 66.38 189 GLY A CA 1
ATOM 1526 C C . GLY A 1 189 ? 9.168 16.318 23.847 1.00 66.38 189 GLY A C 1
ATOM 1527 O O . GLY A 1 189 ? 10.131 16.293 23.080 1.00 66.38 189 GLY A O 1
ATOM 1528 N N . THR A 1 190 ? 9.008 17.261 24.773 1.00 64.25 190 THR A N 1
ATOM 1529 C CA . THR A 1 190 ? 9.976 18.321 25.088 1.00 64.25 190 THR A CA 1
ATOM 1530 C C . THR A 1 190 ? 10.480 18.101 26.512 1.00 64.25 190 THR A C 1
ATOM 1532 O O . THR A 1 190 ? 9.664 17.914 27.414 1.00 64.25 190 THR A O 1
ATOM 1535 N N . ASN A 1 191 ? 11.788 18.153 26.748 1.00 58.72 191 ASN A N 1
ATOM 1536 C CA . ASN A 1 191 ? 12.394 17.762 28.031 1.00 58.72 191 ASN A CA 1
ATOM 1537 C C . ASN A 1 191 ? 12.347 18.860 29.126 1.00 58.72 191 ASN A C 1
ATOM 1539 O O . ASN A 1 191 ? 13.110 18.805 30.082 1.00 58.72 191 ASN A O 1
ATOM 1543 N N . GLU A 1 192 ? 11.536 19.916 28.980 1.00 62.91 192 GLU A N 1
ATOM 1544 C CA . GLU A 1 192 ? 11.737 21.148 29.760 1.00 62.91 192 GLU A CA 1
ATOM 1545 C C . GLU A 1 192 ? 10.462 21.724 30.394 1.00 62.91 192 GLU A C 1
ATOM 1547 O O . GLU A 1 192 ? 9.404 21.819 29.765 1.00 62.91 192 GLU A O 1
ATOM 1552 N N . ILE A 1 193 ? 10.614 22.222 31.630 1.00 65.00 193 ILE A N 1
ATOM 1553 C CA . ILE A 1 193 ? 9.648 23.042 32.395 1.00 65.00 193 ILE A CA 1
ATOM 1554 C C . ILE A 1 193 ? 9.078 24.194 31.547 1.00 65.00 193 ILE A C 1
ATOM 1556 O O . ILE A 1 193 ? 7.916 24.577 31.687 1.00 65.00 193 ILE A O 1
ATOM 1560 N N . VAL A 1 194 ? 9.877 24.723 30.618 1.00 67.62 194 VAL A N 1
ATOM 1561 C CA . VAL A 1 194 ? 9.502 25.808 29.703 1.00 67.62 194 VAL A CA 1
ATOM 1562 C C . VAL A 1 194 ? 8.250 25.455 28.884 1.00 67.62 194 VAL A C 1
ATOM 1564 O O . VAL A 1 194 ? 7.360 26.291 28.733 1.00 67.62 194 VAL A O 1
ATOM 1567 N N . CYS A 1 195 ? 8.109 24.208 28.426 1.00 75.12 195 CYS A N 1
ATOM 1568 C CA . CYS A 1 195 ? 6.927 23.766 27.679 1.00 75.12 195 CYS A CA 1
ATOM 1569 C C . CYS A 1 195 ? 5.661 23.757 28.540 1.00 75.12 195 CYS A C 1
ATOM 1571 O O . CYS A 1 195 ? 4.587 24.159 28.088 1.00 75.12 195 CYS A O 1
ATOM 1573 N N . PHE A 1 196 ? 5.791 23.382 29.811 1.00 75.44 196 PHE A N 1
ATOM 1574 C CA . PHE A 1 196 ? 4.682 23.425 30.754 1.00 75.44 196 PHE A CA 1
ATOM 1575 C C . PHE A 1 196 ? 4.177 24.861 30.972 1.00 75.44 196 PHE A C 1
ATOM 1577 O O . PHE A 1 196 ? 2.970 25.106 30.949 1.00 75.44 196 PHE A O 1
ATOM 1584 N N . ASN A 1 197 ? 5.090 25.832 31.081 1.00 78.00 197 ASN A N 1
ATOM 1585 C CA . ASN A 1 197 ? 4.739 27.252 31.181 1.00 78.00 197 ASN A CA 1
ATOM 1586 C C . ASN A 1 197 ? 4.008 27.766 29.930 1.00 78.00 197 ASN A C 1
ATOM 1588 O O . ASN A 1 197 ? 3.063 28.546 30.048 1.00 78.00 197 ASN A O 1
ATOM 1592 N N . VAL A 1 198 ? 4.375 27.282 28.739 1.00 83.50 198 VAL A N 1
ATOM 1593 C CA . VAL A 1 198 ? 3.645 27.581 27.494 1.00 83.50 198 VAL A CA 1
ATOM 1594 C C . VAL A 1 198 ? 2.229 27.008 27.534 1.00 83.50 198 VAL A C 1
ATOM 1596 O O . VAL A 1 198 ? 1.278 27.718 27.214 1.00 83.50 19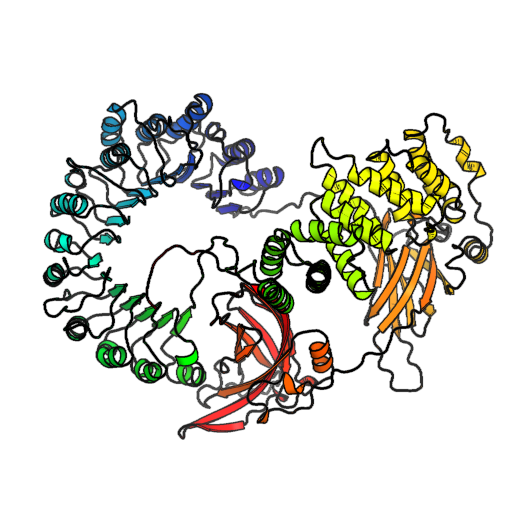8 VAL A O 1
ATOM 1599 N N . VAL A 1 199 ? 2.058 25.749 27.953 1.00 83.19 199 VAL A N 1
ATOM 1600 C CA . VAL A 1 199 ? 0.723 25.138 28.080 1.00 83.19 199 VAL A CA 1
ATOM 1601 C C . VAL A 1 199 ? -0.135 25.920 29.065 1.00 83.19 199 VAL A C 1
ATOM 1603 O O . VAL A 1 199 ? -1.278 26.233 28.742 1.00 83.19 199 VAL A O 1
ATOM 1606 N N . LYS A 1 200 ? 0.427 26.302 30.215 1.00 80.81 200 LYS A N 1
ATOM 1607 C CA . LYS A 1 200 ? -0.244 27.144 31.209 1.00 80.81 200 LYS A CA 1
ATOM 1608 C C . LYS A 1 200 ? -0.680 28.490 30.625 1.00 80.81 200 LYS A C 1
ATOM 1610 O O . LYS A 1 200 ? -1.815 28.894 30.836 1.00 80.81 200 LYS A O 1
ATOM 1615 N N . ALA A 1 201 ? 0.178 29.162 29.860 1.00 84.50 201 ALA A N 1
ATOM 1616 C CA . ALA A 1 201 ? -0.156 30.438 29.223 1.00 84.50 201 ALA A CA 1
ATOM 1617 C C . ALA A 1 201 ? -1.259 30.316 28.154 1.00 84.50 201 ALA A C 1
ATOM 1619 O O . ALA A 1 201 ? -2.036 31.246 27.945 1.00 84.50 201 ALA A O 1
ATOM 1620 N N . LEU A 1 202 ? -1.336 29.169 27.471 1.00 87.56 202 LEU A N 1
ATOM 1621 C CA . LEU A 1 202 ? -2.333 28.892 26.431 1.00 87.56 202 LEU A CA 1
ATOM 1622 C C . LEU A 1 202 ? -3.651 28.325 26.988 1.00 87.56 202 LEU A C 1
ATOM 1624 O O . LEU A 1 202 ? -4.679 28.375 26.306 1.00 87.56 202 LEU A O 1
ATOM 1628 N N . ALA A 1 203 ? -3.632 27.766 28.197 1.00 82.19 203 ALA A N 1
ATOM 1629 C CA . ALA A 1 203 ? -4.791 27.202 28.874 1.00 82.19 203 ALA A CA 1
ATOM 1630 C C . ALA A 1 203 ? -5.544 28.293 29.653 1.00 82.19 203 ALA A C 1
ATOM 1632 O O . ALA A 1 203 ? -5.208 28.618 30.786 1.00 82.19 203 ALA A O 1
ATOM 1633 N N . GLY A 1 204 ? -6.567 28.875 29.023 1.00 80.00 204 GLY A N 1
ATOM 1634 C CA . GLY A 1 204 ? -7.422 29.899 29.633 1.00 80.00 204 GLY A CA 1
ATOM 1635 C C . GLY A 1 204 ? -8.793 29.386 30.091 1.00 80.00 204 GLY A C 1
ATOM 1636 O O . GLY A 1 204 ? -9.161 28.234 29.862 1.00 80.00 204 GLY A O 1
ATOM 1637 N N . GLN A 1 205 ? -9.599 30.293 30.656 1.00 82.56 205 GLN A N 1
ATOM 1638 C CA . GLN A 1 205 ? -10.939 30.013 31.204 1.00 82.56 205 GLN A CA 1
ATOM 1639 C C . GLN A 1 205 ? -11.905 29.345 30.218 1.00 82.56 205 GLN A C 1
ATOM 1641 O O . GLN A 1 205 ? -12.712 28.513 30.621 1.00 82.56 205 GLN A O 1
ATOM 1646 N N . HIS A 1 206 ? -11.799 29.676 28.929 1.00 86.81 206 HIS A N 1
ATOM 1647 C CA . HIS A 1 206 ? -12.689 29.190 27.868 1.00 86.81 206 HIS A CA 1
ATOM 1648 C C . HIS A 1 206 ? -12.268 27.847 27.250 1.00 86.81 206 HIS A C 1
ATOM 1650 O O . HIS A 1 206 ? -12.858 27.416 26.253 1.00 86.81 206 HIS A O 1
ATOM 1656 N N . LEU A 1 207 ? -11.230 27.200 27.786 1.00 90.62 207 LEU A N 1
ATOM 1657 C CA . LEU A 1 207 ? -10.727 25.945 27.247 1.00 90.62 207 LEU A CA 1
ATOM 1658 C C . LEU A 1 207 ? -11.713 24.805 27.536 1.00 90.62 207 LEU A C 1
ATOM 1660 O O . LEU A 1 207 ? -11.873 24.381 28.672 1.00 90.62 207 LEU A O 1
ATOM 1664 N N . GLU A 1 208 ? -12.336 24.263 26.490 1.00 92.38 208 GLU A N 1
ATOM 1665 C CA . GLU A 1 208 ? -13.291 23.152 26.593 1.00 92.38 208 GLU A CA 1
ATOM 1666 C C . GLU A 1 208 ? -12.590 21.782 26.525 1.00 92.38 208 GLU A C 1
ATOM 1668 O O . GLU A 1 208 ? -13.077 20.796 27.089 1.00 92.38 208 GLU A O 1
ATOM 1673 N N . LYS A 1 209 ? -11.459 21.696 25.808 1.00 92.38 209 LYS A N 1
ATOM 1674 C CA . LYS A 1 209 ? -10.742 20.440 25.546 1.00 92.38 209 LYS A CA 1
ATOM 1675 C C . LYS A 1 209 ? -9.222 20.613 25.557 1.00 92.38 209 LYS A C 1
ATOM 1677 O O . LYS A 1 209 ? -8.684 21.361 24.736 1.00 92.38 209 LYS A O 1
ATOM 1682 N N . LEU A 1 210 ? -8.548 19.827 26.397 1.00 89.69 210 LEU A N 1
ATOM 1683 C CA . LEU A 1 210 ? -7.090 19.704 26.445 1.00 89.69 210 LEU A CA 1
ATOM 1684 C C . LEU A 1 210 ? -6.657 18.279 26.082 1.00 89.69 210 LEU A C 1
ATOM 1686 O O . LEU A 1 210 ? -7.140 17.314 26.671 1.00 89.69 210 LEU A O 1
ATOM 1690 N N . LEU A 1 211 ? -5.737 18.159 25.123 1.00 89.38 211 LEU A N 1
ATOM 1691 C CA . LEU A 1 211 ? -5.009 16.918 24.847 1.00 89.38 211 LEU A CA 1
ATOM 1692 C C . LEU A 1 211 ? -3.526 17.199 25.027 1.00 89.38 211 LEU A C 1
ATOM 1694 O O . LEU A 1 211 ? -2.993 18.097 24.368 1.00 89.38 211 LEU A O 1
ATOM 1698 N N . TYR A 1 212 ? -2.882 16.420 25.882 1.00 84.44 212 TYR A N 1
ATOM 1699 C CA . TYR A 1 212 ? -1.465 16.545 26.173 1.00 84.44 212 TYR A CA 1
ATOM 1700 C C . TYR A 1 212 ? -0.812 15.166 26.116 1.00 84.44 212 TYR A C 1
ATOM 1702 O O . TYR A 1 212 ? -0.986 14.349 27.021 1.00 84.44 212 TYR A O 1
ATOM 1710 N N . HIS A 1 213 ? -0.128 14.888 25.007 1.00 83.94 213 HIS A N 1
ATOM 1711 C CA . HIS A 1 213 ? 0.477 13.590 24.707 1.00 83.94 213 HIS A CA 1
ATOM 1712 C C . HIS A 1 213 ? 1.992 13.760 24.594 1.00 83.94 213 HIS A C 1
ATOM 1714 O O . HIS A 1 213 ? 2.459 14.388 23.645 1.00 83.94 213 HIS A O 1
ATOM 1720 N N . THR A 1 214 ? 2.736 13.213 25.553 1.00 73.81 214 THR A N 1
ATOM 1721 C CA . THR A 1 214 ? 4.190 13.389 25.694 1.00 73.81 214 THR A CA 1
ATOM 1722 C C . THR A 1 214 ? 4.902 12.054 25.902 1.00 73.81 214 THR A C 1
ATOM 1724 O O . THR A 1 214 ? 4.372 11.140 26.527 1.00 73.81 214 THR A O 1
ATOM 1727 N N . ASP A 1 215 ? 6.118 11.943 25.386 1.00 68.94 215 ASP A N 1
ATOM 1728 C CA . ASP A 1 215 ? 7.001 10.777 25.455 1.00 68.94 215 ASP A CA 1
ATOM 1729 C C . ASP A 1 215 ? 8.316 11.067 26.216 1.00 68.94 215 ASP A C 1
ATOM 1731 O O . ASP A 1 215 ? 9.266 10.284 26.139 1.00 68.94 215 ASP A O 1
ATOM 1735 N N . THR A 1 216 ? 8.379 12.179 26.967 1.00 60.84 216 THR A N 1
ATOM 1736 C CA . THR A 1 216 ? 9.557 12.625 27.743 1.00 60.84 216 THR A CA 1
ATOM 1737 C C . THR A 1 216 ? 9.296 12.742 29.251 1.00 60.84 216 THR A C 1
ATOM 1739 O O . THR A 1 216 ? 8.163 12.936 29.689 1.00 60.84 216 THR A O 1
ATOM 1742 N N . TYR A 1 217 ? 10.369 12.618 30.043 1.00 54.28 217 TYR A N 1
ATOM 1743 C CA . TYR A 1 217 ? 10.370 12.681 31.510 1.00 54.28 217 TYR A CA 1
ATOM 1744 C C . TYR A 1 217 ? 10.131 14.106 32.032 1.00 54.28 217 TYR A C 1
ATOM 1746 O O . TYR A 1 217 ? 10.642 15.071 31.465 1.00 54.28 217 TYR A O 1
ATOM 1754 N N . PHE A 1 218 ? 9.391 14.222 33.137 1.00 58.22 218 PHE A N 1
ATOM 1755 C CA . PHE A 1 218 ? 9.250 15.456 33.911 1.00 58.22 218 PHE A CA 1
ATOM 1756 C C . PHE A 1 218 ? 9.800 15.230 35.318 1.00 58.22 218 PHE A C 1
ATOM 1758 O O . PHE A 1 218 ? 9.196 14.491 36.092 1.00 58.22 218 PHE A O 1
ATOM 1765 N N . ASP A 1 219 ? 10.892 15.913 35.665 1.00 50.50 219 ASP A N 1
ATOM 1766 C CA . ASP A 1 219 ? 11.254 16.155 37.064 1.00 50.50 219 ASP A CA 1
ATOM 1767 C C . ASP A 1 219 ? 10.824 17.581 37.410 1.00 50.50 219 ASP A C 1
ATOM 1769 O O . ASP A 1 219 ? 11.475 18.555 37.029 1.00 50.50 219 ASP A O 1
ATOM 1773 N N . ILE A 1 220 ? 9.675 17.722 38.069 1.00 50.91 220 ILE A N 1
ATOM 1774 C CA . ILE A 1 220 ? 9.225 19.005 38.613 1.00 50.91 220 ILE A CA 1
ATOM 1775 C C . ILE A 1 220 ? 9.057 18.808 40.113 1.00 50.91 220 ILE A C 1
ATOM 1777 O O . ILE A 1 220 ? 8.067 18.233 40.562 1.00 50.91 220 ILE A O 1
ATOM 1781 N N . GLU A 1 221 ? 10.031 19.281 40.890 1.00 51.53 221 GLU A N 1
ATOM 1782 C CA . GLU A 1 221 ? 9.957 19.223 42.351 1.00 51.53 221 GLU A CA 1
ATOM 1783 C C . GLU A 1 221 ? 9.004 20.285 42.943 1.00 51.53 221 GLU A C 1
ATOM 1785 O O . GLU A 1 221 ? 8.533 20.082 44.061 1.00 51.53 221 GLU A O 1
ATOM 1790 N N . GLU A 1 222 ? 8.625 21.358 42.218 1.00 52.59 222 GLU A N 1
ATOM 1791 C CA . GLU A 1 222 ? 7.741 22.415 42.756 1.00 52.59 222 GLU A CA 1
ATOM 1792 C C . GLU A 1 222 ? 6.681 22.980 41.763 1.00 52.59 222 GLU A C 1
ATOM 1794 O O . GLU A 1 222 ? 6.990 23.539 40.714 1.00 52.59 222 GLU A O 1
ATOM 1799 N N . GLU A 1 223 ? 5.418 22.791 42.185 1.00 54.25 223 GLU A N 1
ATOM 1800 C CA . GLU A 1 223 ? 4.084 23.346 41.842 1.00 54.25 223 GLU A CA 1
ATOM 1801 C C . GLU A 1 223 ? 3.574 23.507 40.389 1.00 54.25 223 GLU A C 1
ATOM 1803 O O . GLU A 1 223 ? 3.738 24.551 39.752 1.00 54.25 223 GLU A O 1
ATOM 1808 N N . PRO A 1 224 ? 2.685 22.595 39.952 1.00 52.88 224 PRO A N 1
ATOM 1809 C CA . PRO A 1 224 ? 1.757 22.835 38.858 1.00 52.88 224 PRO A CA 1
ATOM 1810 C C . PRO A 1 224 ? 0.325 23.088 39.371 1.00 52.88 224 PRO A C 1
ATOM 1812 O O . PRO A 1 224 ? -0.389 22.164 39.744 1.00 52.88 224 PRO A O 1
ATOM 1815 N N . PHE A 1 225 ? -0.125 24.347 39.327 1.00 58.66 225 PHE A N 1
ATOM 1816 C CA . PHE A 1 225 ? -1.535 24.733 39.477 1.00 58.66 225 PHE A CA 1
ATOM 1817 C C . PHE A 1 225 ? -1.968 25.546 38.249 1.00 58.66 225 PHE A C 1
ATOM 1819 O O . PHE A 1 225 ? -1.754 26.755 38.213 1.00 58.66 225 PHE A O 1
ATOM 1826 N N . PHE A 1 226 ? -2.584 24.929 37.236 1.00 65.31 226 PHE A N 1
ATOM 1827 C CA . PHE A 1 226 ? -3.211 25.696 36.137 1.00 65.31 226 PHE A CA 1
ATOM 1828 C C . PHE A 1 226 ? -4.620 25.232 35.758 1.00 65.31 226 PHE A C 1
ATOM 1830 O O . PHE A 1 226 ? -5.416 26.038 35.287 1.00 65.31 226 PHE A O 1
ATOM 1837 N N . PHE A 1 227 ? -5.005 23.983 36.043 1.00 67.62 227 PHE A N 1
ATOM 1838 C CA . PHE A 1 227 ? -6.363 23.525 35.726 1.00 67.62 227 PHE A CA 1
ATOM 1839 C C . PHE A 1 227 ? -7.470 24.252 36.496 1.00 67.62 227 PHE A C 1
ATOM 1841 O O . PHE A 1 227 ? -8.599 24.313 36.017 1.00 67.62 227 PHE A O 1
ATOM 1848 N N . HIS A 1 228 ? -7.151 24.849 37.647 1.00 65.50 228 HIS A N 1
ATOM 1849 C CA . HIS A 1 228 ? -8.091 25.684 38.396 1.00 65.50 228 HIS A CA 1
ATOM 1850 C C . HIS A 1 228 ? -8.564 26.913 37.600 1.00 65.50 228 HIS A C 1
ATOM 1852 O O . HIS A 1 228 ? -9.624 27.454 37.894 1.00 65.50 228 HIS A O 1
ATOM 1858 N N . GLU A 1 229 ? -7.798 27.344 36.592 1.00 70.31 229 GLU A N 1
ATOM 1859 C CA . GLU A 1 229 ? -8.157 28.462 35.718 1.00 70.31 229 GLU A CA 1
ATOM 1860 C C . GLU A 1 229 ? -9.045 28.025 34.539 1.00 70.31 229 GLU A C 1
ATOM 1862 O O . GLU A 1 229 ? -9.579 28.881 33.844 1.00 70.31 229 GLU A O 1
ATOM 1867 N N . CYS A 1 230 ? -9.236 26.717 34.312 1.00 79.75 230 CYS A N 1
ATOM 1868 C CA . CYS A 1 230 ? -9.972 26.145 33.176 1.00 79.75 230 CYS A CA 1
ATOM 1869 C C . CYS A 1 230 ? -11.412 25.747 33.564 1.00 79.75 230 CYS A C 1
ATOM 1871 O O . CYS A 1 230 ? -11.775 24.567 33.557 1.00 79.75 230 CYS A O 1
ATOM 1873 N N . GLU A 1 231 ? -12.246 26.723 33.924 1.00 76.81 231 GLU A N 1
ATOM 1874 C CA . GLU A 1 231 ? -13.613 26.480 34.423 1.00 76.81 231 GLU A CA 1
ATOM 1875 C C . GLU A 1 231 ? -14.526 25.744 33.417 1.00 76.81 231 GLU A C 1
ATOM 1877 O O . GLU A 1 231 ? -15.363 24.929 33.822 1.00 76.81 231 GLU A O 1
ATOM 1882 N N . ASP A 1 232 ? -14.349 25.992 32.113 1.00 86.38 232 ASP A N 1
ATOM 1883 C CA . ASP A 1 232 ? -15.158 25.401 31.035 1.00 86.38 232 ASP A CA 1
ATOM 1884 C C . ASP A 1 232 ? -14.655 24.022 30.554 1.00 86.38 232 ASP A C 1
ATOM 1886 O O . ASP A 1 232 ? -15.224 23.453 29.613 1.00 86.38 232 ASP A O 1
ATOM 1890 N N . LEU A 1 233 ? -13.617 23.455 31.185 1.00 88.06 233 LEU A N 1
ATOM 1891 C CA . LEU A 1 233 ? -12.994 22.205 30.744 1.00 88.06 233 LEU A CA 1
ATOM 1892 C C . LEU A 1 233 ? -13.956 21.015 30.859 1.00 88.06 233 LEU A C 1
ATOM 1894 O O . LEU A 1 233 ? -14.416 20.656 31.945 1.00 88.06 233 LEU A O 1
ATOM 1898 N N . LYS A 1 234 ? -14.217 20.366 29.719 1.00 91.00 234 LYS A N 1
ATOM 1899 C CA . LYS A 1 234 ? -15.085 19.182 29.605 1.00 91.00 234 LYS A CA 1
ATOM 1900 C C . LYS A 1 234 ? -14.317 17.912 29.282 1.00 91.00 234 LYS A C 1
ATOM 1902 O O . LYS A 1 234 ? -14.743 16.842 29.705 1.00 91.00 234 LYS A O 1
ATOM 1907 N N . ILE A 1 235 ? -13.228 18.017 28.520 1.00 91.06 235 ILE A N 1
ATOM 1908 C CA . ILE A 1 235 ? -12.460 16.860 28.048 1.00 91.06 235 ILE A CA 1
ATOM 1909 C C . ILE A 1 235 ? -10.986 17.044 28.396 1.00 91.06 235 ILE A C 1
ATOM 1911 O O . ILE A 1 235 ? -10.350 17.991 27.925 1.00 91.06 235 ILE A O 1
ATOM 1915 N N . LEU A 1 236 ? -10.455 16.094 29.161 1.00 88.62 236 LEU A N 1
ATOM 1916 C CA . LEU A 1 236 ? -9.045 15.997 29.519 1.00 88.62 236 LEU A CA 1
ATOM 1917 C C . LEU A 1 236 ? -8.484 14.666 29.009 1.00 88.62 236 LEU A C 1
ATOM 1919 O O . LEU A 1 236 ? -9.001 13.607 29.353 1.00 88.62 236 LEU A O 1
ATOM 1923 N N . ASP A 1 237 ? -7.442 14.721 28.185 1.00 87.94 237 ASP A N 1
ATOM 1924 C CA . ASP A 1 237 ? -6.767 13.542 27.630 1.00 87.94 237 ASP A CA 1
ATOM 1925 C C . ASP A 1 237 ? -5.256 13.666 27.854 1.00 87.94 237 ASP A C 1
ATOM 1927 O O . ASP A 1 237 ? -4.609 14.530 27.253 1.00 87.94 237 ASP A O 1
ATOM 1931 N N . LEU A 1 238 ? -4.715 12.836 28.751 1.00 83.69 238 LEU A N 1
ATOM 1932 C CA . LEU A 1 238 ? -3.311 12.866 29.173 1.00 83.69 238 LEU A CA 1
ATOM 1933 C C . LEU A 1 238 ? -2.619 11.539 28.842 1.00 83.69 238 LEU A C 1
ATOM 1935 O O . LEU A 1 238 ? -2.961 10.496 29.397 1.00 83.69 238 LEU A O 1
ATOM 1939 N N . GLN A 1 239 ? -1.619 11.565 27.963 1.00 78.38 239 GLN A N 1
ATOM 1940 C CA . GLN A 1 239 ? -0.873 10.364 27.566 1.00 78.38 239 GLN A CA 1
ATOM 1941 C C . GLN A 1 239 ? 0.628 10.577 27.743 1.00 78.38 239 GLN A C 1
ATOM 1943 O O . GLN A 1 239 ? 1.140 11.645 27.410 1.00 78.38 239 GLN A O 1
ATOM 1948 N N . GLY A 1 240 ? 1.312 9.550 28.247 1.00 70.81 240 GLY A N 1
ATOM 1949 C CA . GLY A 1 240 ? 2.764 9.516 28.401 1.00 70.81 240 GLY A CA 1
ATOM 1950 C C . GLY A 1 240 ? 3.206 8.556 29.499 1.00 70.81 240 GLY A C 1
ATOM 1951 O O . GLY A 1 240 ? 2.650 8.578 30.593 1.00 70.81 240 GLY A O 1
ATOM 1952 N N . GLU A 1 241 ? 4.205 7.717 29.215 1.00 59.69 241 GLU A N 1
ATOM 1953 C CA . GLU A 1 241 ? 4.694 6.678 30.142 1.00 59.69 241 GLU A CA 1
ATOM 1954 C C . GLU A 1 241 ? 5.337 7.245 31.418 1.00 59.69 241 GLU A C 1
ATOM 1956 O O . GLU A 1 241 ? 5.475 6.527 32.402 1.00 59.69 241 GLU A O 1
ATOM 1961 N N . GLN A 1 242 ? 5.750 8.517 31.398 1.00 60.25 242 GLN A N 1
ATOM 1962 C CA . GLN A 1 242 ? 6.635 9.112 32.408 1.00 60.25 242 GLN A CA 1
ATOM 1963 C C . GLN A 1 242 ? 6.018 10.330 33.124 1.00 60.25 242 GLN A C 1
ATOM 1965 O O . GLN A 1 242 ? 6.726 11.093 33.781 1.00 60.25 242 GLN A O 1
ATOM 1970 N N . LEU A 1 243 ? 4.700 10.535 33.010 1.00 62.19 243 LEU A N 1
ATOM 1971 C CA . LEU A 1 243 ? 3.988 11.507 33.843 1.00 62.19 243 LEU A CA 1
ATOM 1972 C C . LEU A 1 243 ? 3.878 10.943 35.270 1.00 62.19 243 LEU A C 1
ATOM 1974 O O . LEU A 1 243 ? 3.130 9.997 35.496 1.00 62.19 243 LEU A O 1
ATOM 1978 N N . GLN A 1 244 ? 4.628 11.498 36.229 1.00 60.34 244 GLN A N 1
ATOM 1979 C CA . GLN A 1 244 ? 4.588 11.028 37.620 1.00 60.34 244 GLN A CA 1
ATOM 1980 C C . GLN A 1 244 ? 3.188 11.220 38.243 1.00 60.34 244 GLN A C 1
ATOM 1982 O O . GLN A 1 244 ? 2.635 12.326 38.210 1.00 60.34 244 GLN A O 1
ATOM 1987 N N . ASP A 1 245 ? 2.660 10.166 38.882 1.00 60.25 245 ASP A N 1
ATOM 1988 C CA . ASP A 1 245 ? 1.325 10.119 39.513 1.00 60.25 245 ASP A CA 1
ATOM 1989 C C . ASP A 1 245 ? 1.078 11.310 40.452 1.00 60.25 245 ASP A C 1
ATOM 1991 O O . ASP A 1 245 ? 0.038 11.963 40.404 1.00 60.25 245 ASP A O 1
ATOM 1995 N N . LYS A 1 246 ? 2.094 11.710 41.225 1.00 62.84 246 LYS A N 1
ATOM 1996 C CA . LYS A 1 246 ? 1.998 12.814 42.192 1.00 62.84 246 LYS A CA 1
ATOM 1997 C C . LYS A 1 246 ? 1.602 14.155 41.554 1.00 62.84 246 LYS A C 1
ATOM 1999 O O . LYS A 1 246 ? 0.816 14.896 42.145 1.00 62.84 246 LYS A O 1
ATOM 2004 N N . ILE A 1 247 ? 2.106 14.458 40.354 1.00 61.72 247 ILE A N 1
ATOM 2005 C CA . ILE A 1 247 ? 1.817 15.707 39.632 1.00 61.72 247 ILE A CA 1
ATOM 2006 C C . ILE A 1 247 ? 0.387 15.685 39.086 1.00 61.72 247 ILE A C 1
ATOM 2008 O O . ILE A 1 247 ? -0.346 16.665 39.230 1.00 61.72 247 ILE A O 1
ATOM 2012 N N . ILE A 1 248 ? -0.035 14.572 38.480 1.00 68.12 248 ILE A N 1
ATOM 2013 C CA . ILE A 1 248 ? -1.398 14.414 37.954 1.00 68.12 248 ILE A CA 1
ATOM 2014 C C . ILE A 1 248 ? -2.410 14.445 39.102 1.00 68.12 248 ILE A C 1
ATOM 2016 O O . ILE A 1 248 ? -3.408 15.161 39.025 1.00 68.12 248 ILE A O 1
ATOM 2020 N N . HIS A 1 249 ? -2.128 13.728 40.186 1.00 68.25 249 HIS A N 1
ATOM 2021 C CA . HIS A 1 249 ? -2.990 13.636 41.354 1.00 68.25 249 HIS A CA 1
ATOM 2022 C C . HIS A 1 249 ? -3.230 15.013 41.997 1.00 68.25 249 HIS A C 1
ATOM 2024 O O . HIS A 1 249 ? -4.380 15.392 42.229 1.00 68.25 249 HIS A O 1
ATOM 2030 N N . GLN A 1 250 ? -2.176 15.816 42.196 1.00 66.38 250 GLN A N 1
ATOM 2031 C CA . GLN A 1 250 ? -2.295 17.192 42.703 1.00 66.38 250 GLN A CA 1
ATOM 2032 C C . GLN A 1 250 ? -3.069 18.112 41.744 1.00 66.38 250 GLN A C 1
ATOM 2034 O O . GLN A 1 250 ? -3.909 18.900 42.180 1.00 66.38 250 GLN A O 1
ATOM 2039 N N . ASN A 1 251 ? -2.842 17.985 40.434 1.00 68.25 251 ASN A N 1
ATOM 2040 C CA . ASN A 1 251 ? -3.538 18.780 39.422 1.00 68.25 251 ASN A CA 1
ATOM 2041 C C . ASN A 1 251 ? -5.033 18.446 39.323 1.00 68.25 251 ASN A C 1
ATOM 2043 O O . ASN A 1 251 ? -5.854 19.354 39.210 1.00 68.25 251 ASN A O 1
ATOM 2047 N N . ILE A 1 252 ? -5.404 17.163 39.384 1.00 71.69 252 ILE A N 1
ATOM 2048 C CA . ILE A 1 252 ? -6.798 16.709 39.270 1.00 71.69 252 ILE A CA 1
ATOM 2049 C C . ILE A 1 252 ? -7.612 17.069 40.518 1.00 71.69 252 ILE A C 1
ATOM 2051 O O . ILE A 1 252 ? -8.791 17.403 40.392 1.00 71.69 252 ILE A O 1
ATOM 2055 N N . GLN A 1 253 ? -7.000 17.110 41.708 1.00 67.69 253 GLN A N 1
ATOM 2056 C CA . GLN A 1 253 ? -7.669 17.598 42.923 1.00 67.69 253 GLN A CA 1
ATOM 2057 C C . GLN A 1 253 ? -8.214 19.030 42.770 1.00 67.69 253 GLN A C 1
ATOM 2059 O O . GLN A 1 253 ? -9.250 19.358 43.350 1.00 67.69 253 GLN A O 1
ATOM 2064 N N . ALA A 1 254 ? -7.579 19.870 41.944 1.00 65.56 254 ALA A N 1
ATOM 2065 C CA . ALA A 1 254 ? -8.052 21.223 41.654 1.00 65.56 254 ALA A CA 1
ATOM 2066 C C . ALA A 1 254 ? -9.268 21.272 40.697 1.00 65.56 254 ALA A C 1
ATOM 2068 O O . ALA A 1 254 ? -9.913 22.313 40.585 1.00 65.56 254 ALA A O 1
ATOM 2069 N N . ILE A 1 255 ? -9.611 20.156 40.037 1.00 68.12 255 ILE A N 1
ATOM 2070 C CA . ILE A 1 255 ? -10.641 20.043 38.981 1.00 68.12 255 ILE A CA 1
ATOM 2071 C C . ILE A 1 255 ? -11.991 19.560 39.541 1.00 68.12 255 ILE A C 1
ATOM 2073 O O . ILE A 1 255 ? -12.982 19.506 38.818 1.00 68.12 255 ILE A O 1
ATOM 2077 N N . VAL A 1 256 ? -12.092 19.268 40.845 1.00 65.94 256 VAL A N 1
ATOM 2078 C CA . VAL A 1 256 ? -13.332 18.785 41.498 1.00 65.94 256 VAL A CA 1
ATOM 2079 C C . VAL A 1 256 ? -14.546 19.691 41.213 1.00 65.94 256 VAL A C 1
ATOM 2081 O O . VAL A 1 256 ? -15.677 19.208 41.149 1.00 65.94 256 VAL A O 1
ATOM 2084 N N . ASN A 1 257 ? -14.319 20.995 41.013 1.00 66.38 257 ASN A N 1
ATOM 2085 C CA . ASN A 1 257 ? -15.364 21.984 40.723 1.00 66.38 257 ASN A CA 1
ATOM 2086 C C . ASN A 1 257 ? -15.652 22.187 39.220 1.00 66.38 257 ASN A C 1
ATOM 2088 O O . ASN A 1 257 ? -16.618 22.873 38.879 1.00 66.38 257 ASN A O 1
ATOM 2092 N N . CYS A 1 258 ? -14.847 21.616 38.322 1.00 70.25 258 CYS A N 1
ATOM 2093 C CA . CYS A 1 258 ? -15.040 21.722 36.875 1.00 70.25 258 CYS A CA 1
ATOM 2094 C C . CYS A 1 258 ? -16.151 20.778 36.388 1.00 70.25 258 CYS A C 1
ATOM 2096 O O . CYS A 1 258 ? -16.445 19.744 36.992 1.00 70.25 258 CYS A O 1
ATOM 2098 N N . LYS A 1 259 ? -16.753 21.097 35.236 1.00 77.75 259 LYS A N 1
ATOM 2099 C CA . LYS A 1 259 ? -17.788 20.266 34.587 1.00 77.75 259 LYS A CA 1
ATOM 2100 C C . LYS A 1 259 ? -17.177 19.203 33.673 1.00 77.75 259 LYS A C 1
ATOM 2102 O O . LYS A 1 259 ? -17.593 19.056 32.525 1.00 77.75 259 LYS A O 1
ATOM 2107 N N . LEU A 1 260 ? -16.192 18.468 34.181 1.00 87.75 260 LEU A N 1
ATOM 2108 C CA . LEU A 1 260 ? -15.480 17.462 33.403 1.00 87.75 260 LEU A CA 1
ATOM 2109 C C . LEU A 1 260 ? -16.439 16.329 33.012 1.00 87.75 260 LEU A C 1
ATOM 2111 O O . LEU A 1 260 ? -17.091 15.730 33.872 1.00 87.75 260 LEU A O 1
ATOM 2115 N N . GLU A 1 261 ? -16.554 16.066 31.714 1.00 92.44 261 GLU A N 1
ATOM 2116 C CA . GLU A 1 261 ? -17.419 15.031 31.141 1.00 92.44 261 GLU A CA 1
ATOM 2117 C C . GLU A 1 261 ? -16.606 13.803 30.705 1.00 92.44 261 GLU A C 1
ATOM 2119 O O . GLU A 1 261 ? -17.099 12.679 30.814 1.00 92.44 261 GLU A O 1
ATOM 2124 N N . GLU A 1 262 ? -15.362 13.993 30.255 1.00 92.50 262 GLU A N 1
ATOM 2125 C CA . GLU A 1 262 ? -14.494 12.922 29.758 1.00 92.50 262 GLU A CA 1
ATOM 2126 C C . GLU A 1 262 ? -13.071 13.052 30.315 1.00 92.50 262 GLU A C 1
ATOM 2128 O O . GLU A 1 262 ? -12.436 14.104 30.189 1.00 92.50 262 GLU A O 1
ATOM 2133 N N . VAL A 1 263 ? -12.562 11.956 30.882 1.00 90.00 263 VAL A N 1
ATOM 2134 C CA . VAL A 1 263 ? -11.157 11.799 31.280 1.00 90.00 263 VAL A CA 1
ATOM 2135 C C . VAL A 1 263 ? -10.582 10.592 30.562 1.00 90.00 263 VAL A C 1
ATOM 2137 O O . VAL A 1 263 ? -11.054 9.469 30.741 1.00 90.00 263 VAL A O 1
ATOM 2140 N N . LEU A 1 264 ? -9.582 10.840 29.726 1.00 86.69 264 LEU A N 1
ATOM 2141 C CA . LEU A 1 264 ? -8.962 9.864 28.842 1.00 86.69 264 LEU A CA 1
ATOM 2142 C C . LEU A 1 264 ? -7.447 9.835 29.067 1.00 86.69 264 LEU A C 1
ATOM 2144 O O . LEU A 1 264 ? -6.862 10.799 29.563 1.00 86.69 264 LEU A O 1
ATOM 2148 N N . GLY A 1 265 ? -6.820 8.736 28.650 1.00 76.44 265 GLY A N 1
ATOM 2149 C CA . GLY A 1 265 ? -5.366 8.593 28.676 1.00 76.44 265 GLY A CA 1
ATOM 2150 C C . GLY A 1 265 ? -4.850 7.481 29.587 1.00 76.44 265 GLY A C 1
ATOM 2151 O O . GLY A 1 265 ? -5.544 7.046 30.501 1.00 76.44 265 GLY A O 1
ATOM 2152 N N . GLU A 1 266 ? -3.661 6.964 29.283 1.00 70.62 266 GLU A N 1
ATOM 2153 C CA . GLU A 1 266 ? -3.044 5.820 29.982 1.00 70.62 266 GLU A CA 1
ATOM 2154 C C . GLU A 1 266 ? -2.255 6.231 31.233 1.00 70.62 266 GLU A C 1
ATOM 2156 O O . GLU A 1 266 ? -1.926 5.383 32.058 1.00 70.62 266 GLU A O 1
ATOM 2161 N N . ALA A 1 267 ? -1.997 7.533 31.393 1.00 69.25 267 ALA A N 1
ATOM 2162 C CA . ALA A 1 267 ? -1.319 8.105 32.556 1.00 69.25 267 ALA A CA 1
ATOM 2163 C C . ALA A 1 267 ? -2.265 8.388 33.741 1.00 69.25 267 ALA A C 1
ATOM 2165 O O . ALA A 1 267 ? -1.821 8.820 34.798 1.00 69.25 267 ALA A O 1
ATOM 2166 N N . ILE A 1 268 ? -3.578 8.198 33.571 1.00 81.94 268 ILE A N 1
ATOM 2167 C CA . ILE A 1 268 ? -4.570 8.456 34.619 1.00 81.94 268 ILE A CA 1
ATOM 2168 C C . ILE A 1 268 ? -4.667 7.227 35.524 1.00 81.94 268 ILE A C 1
ATOM 2170 O O . ILE A 1 268 ? -5.309 6.245 35.161 1.00 81.94 268 ILE A O 1
ATOM 2174 N N . GLU A 1 269 ? -4.053 7.264 36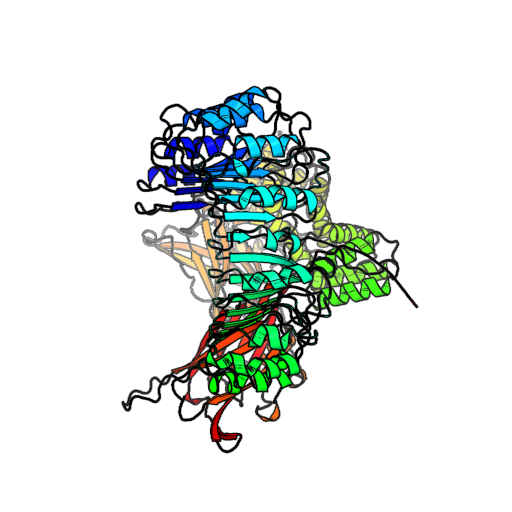.702 1.00 85.81 269 GLU A N 1
ATOM 2175 C CA . GLU A 1 269 ? -4.132 6.165 37.667 1.00 85.81 269 GLU A CA 1
ATOM 2176 C C . GLU A 1 269 ? -5.461 6.115 38.432 1.00 85.81 269 GLU A C 1
ATOM 2178 O O . GLU A 1 269 ? -6.127 7.129 38.648 1.00 85.81 269 GLU A O 1
ATOM 2183 N N . ALA A 1 270 ? -5.849 4.928 38.906 1.00 88.69 270 ALA A N 1
ATOM 2184 C CA . ALA A 1 270 ? -7.069 4.738 39.692 1.00 88.69 270 ALA A CA 1
ATOM 2185 C C . ALA A 1 270 ? -7.081 5.537 41.011 1.00 88.69 270 ALA A C 1
ATOM 2187 O O . ALA A 1 270 ? -8.158 5.849 41.526 1.00 88.69 270 ALA A O 1
ATOM 2188 N N . SER A 1 271 ? -5.910 5.939 41.520 1.00 85.94 271 SER A N 1
ATOM 2189 C CA . SER A 1 271 ? -5.750 6.801 42.700 1.00 85.94 271 SER A CA 1
ATOM 2190 C C . SER A 1 271 ? -6.516 8.129 42.585 1.00 85.94 271 SER A C 1
ATOM 2192 O O . SER A 1 271 ? -6.910 8.706 43.597 1.00 85.94 271 SER A O 1
ATOM 2194 N N . VAL A 1 272 ? -6.783 8.615 41.366 1.00 85.56 272 VAL A N 1
ATOM 2195 C CA . VAL A 1 272 ? -7.459 9.902 41.125 1.00 85.56 272 VAL A CA 1
ATOM 2196 C C . VAL A 1 272 ? -8.986 9.814 41.176 1.00 85.56 272 VAL A C 1
ATOM 2198 O O . VAL A 1 272 ? -9.651 10.843 41.305 1.00 85.56 272 VAL A O 1
ATOM 2201 N N . ILE A 1 273 ? -9.561 8.605 41.115 1.00 89.44 273 ILE A N 1
ATOM 2202 C CA . ILE A 1 273 ? -11.016 8.365 41.088 1.00 89.44 273 ILE A CA 1
ATOM 2203 C C . ILE A 1 273 ? -11.763 9.111 42.212 1.00 89.44 273 ILE A C 1
ATOM 2205 O O . ILE A 1 273 ? -12.793 9.729 41.914 1.00 89.44 273 ILE A O 1
ATOM 2209 N N . PRO A 1 274 ? -11.280 9.137 43.475 1.00 87.75 274 PRO A N 1
ATOM 2210 C CA . PRO A 1 274 ? -11.942 9.862 44.557 1.00 87.75 274 PRO A CA 1
ATOM 2211 C C . PRO A 1 274 ? -12.142 11.360 44.289 1.00 87.75 274 PRO A C 1
ATOM 2213 O O . PRO A 1 274 ? -13.092 11.950 44.811 1.00 87.75 274 PRO A O 1
ATOM 2216 N N . HIS A 1 275 ? -11.272 11.956 43.470 1.00 84.38 275 HIS A N 1
ATOM 2217 C CA . HIS A 1 275 ? -11.180 13.393 43.209 1.00 84.38 275 HIS A CA 1
ATOM 2218 C C . HIS A 1 275 ? -11.875 13.835 41.912 1.00 84.38 275 HIS A C 1
ATOM 2220 O O . HIS A 1 275 ? -11.893 15.021 41.597 1.00 84.38 275 HIS A O 1
ATOM 2226 N N . LEU A 1 276 ? -12.469 12.915 41.150 1.00 88.00 276 LEU A N 1
ATOM 2227 C CA . LEU A 1 276 ? -13.177 13.254 39.914 1.00 88.00 276 LEU A CA 1
ATOM 2228 C C . LEU A 1 276 ? -14.617 13.741 40.183 1.00 88.00 276 LEU A C 1
ATOM 2230 O O . LEU A 1 276 ? -15.253 13.322 41.157 1.00 88.00 276 LEU A O 1
ATOM 2234 N N . PRO A 1 277 ? -15.189 14.595 39.310 1.00 86.75 277 PRO A N 1
ATOM 2235 C CA . PRO A 1 277 ? -16.531 15.134 39.508 1.00 86.75 277 PRO A CA 1
ATOM 2236 C C . PRO A 1 277 ? -17.612 14.065 39.292 1.00 86.75 277 PRO A C 1
ATOM 2238 O O . PRO A 1 277 ? -17.884 13.609 38.180 1.00 86.75 277 PRO A O 1
ATOM 2241 N N . ARG A 1 278 ? -18.284 13.684 40.384 1.00 87.50 278 ARG A N 1
ATOM 2242 C CA . ARG A 1 278 ? -19.225 12.544 40.422 1.00 87.50 278 ARG A CA 1
ATOM 2243 C C . ARG A 1 278 ? -20.503 12.742 39.607 1.00 87.50 278 ARG A C 1
ATOM 2245 O O . ARG A 1 278 ? -21.150 11.771 39.216 1.00 87.50 278 ARG A O 1
ATOM 2252 N N . SER A 1 279 ? -20.901 13.995 39.393 1.00 85.50 279 SER A N 1
ATOM 2253 C CA . SER A 1 279 ? -22.180 14.361 38.779 1.00 85.50 279 SER A CA 1
ATOM 2254 C C . SER A 1 279 ? -22.096 14.660 37.282 1.00 85.50 279 SER A C 1
ATOM 2256 O O . SER A 1 279 ? -23.137 14.641 36.632 1.00 85.50 279 SER A O 1
ATOM 2258 N N . SER A 1 280 ? -20.918 14.928 36.714 1.00 88.94 280 SER A N 1
ATOM 2259 C CA . SER A 1 280 ? -20.773 15.298 35.295 1.00 88.94 280 SER A CA 1
ATOM 2260 C C . SER A 1 280 ? -20.075 14.243 34.440 1.00 88.94 280 SER A C 1
ATOM 2262 O O . SER A 1 280 ? -20.347 14.184 33.242 1.00 88.94 280 SER A O 1
ATOM 2264 N N . LEU A 1 281 ? -19.221 13.404 35.035 1.00 92.38 281 LEU A N 1
ATOM 2265 C CA . LEU A 1 281 ? -18.377 12.466 34.298 1.00 92.38 281 LEU A CA 1
ATOM 2266 C C . LEU A 1 281 ? -19.201 11.380 33.582 1.00 92.38 281 LEU A C 1
ATOM 2268 O O . LEU A 1 281 ? -20.030 10.707 34.198 1.00 92.38 281 LEU A O 1
ATOM 2272 N N . LYS A 1 282 ? -18.947 11.210 32.281 1.00 94.88 282 LYS A N 1
ATOM 2273 C CA . LYS A 1 282 ? -19.605 10.250 31.377 1.00 94.88 282 LYS A CA 1
ATOM 2274 C C . LYS A 1 282 ? -18.654 9.182 30.850 1.00 94.88 282 LYS A C 1
ATOM 2276 O O . LYS A 1 282 ? -19.100 8.049 30.647 1.00 94.88 282 LYS A O 1
ATOM 2281 N N . VAL A 1 283 ? -17.386 9.541 30.639 1.00 94.69 283 VAL A N 1
ATOM 2282 C CA . VAL A 1 283 ? -16.338 8.658 30.110 1.00 94.69 283 VAL A CA 1
ATOM 2283 C C . VAL A 1 283 ? -15.104 8.725 31.001 1.00 94.69 283 VAL A C 1
ATOM 2285 O O . VAL A 1 283 ? -14.632 9.816 31.323 1.00 94.69 283 VAL A O 1
ATOM 2288 N N . LEU A 1 284 ? -14.583 7.559 31.374 1.00 93.81 284 LEU A N 1
ATOM 2289 C CA . LEU A 1 284 ? -13.386 7.434 32.197 1.00 93.81 284 LEU A CA 1
ATOM 2290 C C . LEU A 1 284 ? -12.475 6.329 31.657 1.00 93.81 284 LEU A C 1
ATOM 2292 O O . LEU A 1 284 ? -12.924 5.204 31.441 1.00 93.81 284 LEU A O 1
ATOM 2296 N N . ASN A 1 285 ? -11.197 6.649 31.477 1.00 92.38 285 ASN A N 1
ATOM 2297 C CA . ASN A 1 285 ? -10.123 5.679 31.314 1.00 92.38 285 ASN A CA 1
ATOM 2298 C C . ASN A 1 285 ? -9.200 5.746 32.529 1.00 92.38 285 ASN A C 1
ATOM 2300 O O . ASN A 1 285 ? -8.763 6.839 32.886 1.00 92.38 285 ASN A O 1
ATOM 2304 N N . VAL A 1 286 ? -8.908 4.603 33.142 1.00 90.88 286 VAL A N 1
ATOM 2305 C CA . VAL A 1 286 ? -8.008 4.521 34.298 1.00 90.88 286 VAL A CA 1
ATOM 2306 C C . VAL A 1 286 ? -7.043 3.356 34.167 1.00 90.88 286 VAL A C 1
ATOM 2308 O O . VAL A 1 286 ? -7.415 2.268 33.722 1.00 90.88 286 VAL A O 1
ATOM 2311 N N . ARG A 1 287 ? -5.807 3.580 34.603 1.00 88.12 287 ARG A N 1
ATOM 2312 C CA . ARG A 1 287 ? -4.789 2.557 34.806 1.00 88.12 287 ARG A CA 1
ATOM 2313 C C . ARG A 1 287 ? -4.850 2.044 36.241 1.00 88.12 287 ARG A C 1
ATOM 2315 O O . ARG A 1 287 ? -4.907 2.828 37.185 1.00 88.12 287 ARG A O 1
ATOM 2322 N N . VAL A 1 288 ? -4.829 0.727 36.388 1.00 88.94 288 VAL A N 1
ATOM 2323 C CA . VAL A 1 288 ? -4.910 0.022 37.666 1.00 88.94 288 VAL A CA 1
ATOM 2324 C C . VAL A 1 288 ? -3.641 -0.795 37.886 1.00 88.94 288 VAL A C 1
ATOM 2326 O O . VAL A 1 288 ? -3.159 -1.472 36.974 1.00 88.94 288 VAL A O 1
ATOM 2329 N N . THR A 1 289 ? -3.137 -0.730 39.111 1.00 86.44 289 THR A N 1
ATOM 2330 C CA . THR A 1 289 ? -2.040 -1.518 39.680 1.00 86.44 289 THR A CA 1
ATOM 2331 C C . THR A 1 289 ? -2.516 -2.149 40.993 1.00 86.44 289 THR A C 1
ATOM 2333 O O . THR A 1 289 ? -3.579 -1.808 41.521 1.00 86.44 289 THR A O 1
ATOM 2336 N N . ASN A 1 290 ? -1.736 -3.065 41.556 1.00 85.19 290 ASN A N 1
ATOM 2337 C CA . ASN A 1 290 ? -1.997 -3.679 42.854 1.00 85.19 290 ASN A CA 1
ATOM 2338 C C . ASN A 1 290 ? -2.009 -2.646 43.994 1.00 85.19 290 ASN A C 1
ATOM 2340 O O . ASN A 1 290 ? -2.719 -2.836 44.979 1.00 85.19 290 ASN A O 1
ATOM 2344 N N . GLU A 1 291 ? -1.279 -1.535 43.853 1.00 85.44 291 GLU A N 1
ATOM 2345 C CA . GLU A 1 291 ? -1.217 -0.469 44.862 1.00 85.44 291 GLU A CA 1
ATOM 2346 C C . GLU A 1 291 ? -2.456 0.439 44.865 1.00 85.44 291 GLU A C 1
ATOM 2348 O O . GLU A 1 291 ? -2.789 1.019 45.898 1.00 85.44 291 GLU A O 1
ATOM 2353 N N . ASN A 1 292 ? -3.164 0.558 43.734 1.00 87.81 292 ASN A N 1
ATOM 2354 C CA . ASN A 1 292 ? -4.283 1.495 43.579 1.00 87.81 292 ASN A CA 1
ATOM 2355 C C . ASN A 1 292 ? -5.634 0.826 43.236 1.00 87.81 292 ASN A C 1
ATOM 2357 O O . ASN A 1 292 ? -6.652 1.513 43.106 1.00 87.81 292 ASN A O 1
ATOM 2361 N N . VAL A 1 293 ? -5.692 -0.509 43.157 1.00 89.31 293 VAL A N 1
ATOM 2362 C CA . VAL A 1 293 ? -6.927 -1.264 42.870 1.00 89.31 293 VAL A CA 1
ATOM 2363 C C . VAL A 1 293 ? -8.063 -0.942 43.844 1.00 89.31 293 VAL A C 1
ATOM 2365 O O . VAL A 1 293 ? -9.229 -0.891 43.451 1.00 89.31 293 VAL A O 1
ATOM 2368 N N . GLU A 1 294 ? -7.748 -0.649 45.109 1.00 89.69 294 GLU A N 1
ATOM 2369 C CA . GLU A 1 294 ? -8.766 -0.367 46.121 1.00 89.69 294 GLU A CA 1
ATOM 2370 C C . GLU A 1 294 ? -9.607 0.881 45.814 1.00 89.69 294 GLU A C 1
ATOM 2372 O O . GLU A 1 294 ? -10.732 0.995 46.300 1.00 89.69 294 GLU A O 1
ATOM 2377 N N . TYR A 1 295 ? -9.107 1.808 44.990 1.00 91.19 295 TYR A N 1
ATOM 2378 C CA . TYR A 1 295 ? -9.833 3.023 44.620 1.00 91.19 295 TYR A CA 1
ATOM 2379 C C . TYR A 1 295 ? -10.973 2.751 43.627 1.00 91.19 295 TYR A C 1
ATOM 2381 O O . TYR A 1 295 ? -11.892 3.566 43.502 1.00 91.19 295 TYR A O 1
ATOM 2389 N N . LEU A 1 296 ? -11.000 1.576 42.988 1.00 91.38 296 LEU A N 1
ATOM 2390 C CA . LEU A 1 296 ? -12.108 1.156 42.126 1.00 91.38 296 LEU A CA 1
ATOM 2391 C C . LEU A 1 296 ? -13.434 1.022 42.889 1.00 91.38 296 LEU A C 1
ATOM 2393 O O . LEU A 1 296 ? -14.498 1.172 42.285 1.00 91.38 296 LEU A O 1
ATOM 2397 N N . LYS A 1 297 ? -13.410 0.830 44.218 1.00 90.31 297 LYS A N 1
ATOM 2398 C CA . LYS A 1 297 ? -14.630 0.793 45.049 1.00 90.31 297 LYS A CA 1
ATOM 2399 C C . LYS A 1 297 ? -15.465 2.075 44.949 1.00 90.31 297 LYS A C 1
ATOM 2401 O O . LYS A 1 297 ? -16.682 2.029 45.107 1.00 90.31 297 LYS A O 1
ATOM 2406 N N . TYR A 1 298 ? -14.834 3.207 44.623 1.00 91.69 298 TYR A N 1
ATOM 2407 C CA . TYR A 1 298 ? -15.498 4.505 44.473 1.00 91.69 298 TYR A CA 1
ATOM 2408 C C . TYR A 1 298 ? -16.195 4.696 43.117 1.00 91.69 298 TYR A C 1
ATOM 2410 O O . TYR A 1 298 ? -16.908 5.688 42.943 1.00 91.69 298 TYR A O 1
ATOM 2418 N N . LEU A 1 299 ? -16.032 3.779 42.154 1.00 92.19 299 LEU A N 1
ATOM 2419 C CA . LEU A 1 299 ? -16.692 3.867 40.845 1.00 92.19 299 LEU A CA 1
ATOM 2420 C C . LEU A 1 299 ? -18.225 3.815 40.953 1.00 92.19 299 LEU A C 1
ATOM 2422 O O . LEU A 1 299 ? -18.919 4.464 40.169 1.00 92.19 299 LEU A O 1
ATOM 2426 N N . GLY A 1 300 ? -18.768 3.129 41.963 1.00 87.62 300 GLY A N 1
ATOM 2427 C CA . GLY A 1 300 ? -20.212 3.070 42.212 1.00 87.62 300 GLY A CA 1
ATOM 2428 C C . GLY A 1 300 ? -20.877 4.435 42.463 1.00 87.62 300 GLY A C 1
ATOM 2429 O O . GLY A 1 300 ? -22.093 4.563 42.327 1.00 87.62 300 GLY A O 1
ATOM 2430 N N . GLU A 1 301 ? -20.108 5.479 42.787 1.00 91.25 301 GLU A N 1
ATOM 2431 C CA . GLU A 1 301 ? -20.628 6.822 43.081 1.00 91.25 301 GLU A CA 1
ATOM 2432 C C . GLU A 1 301 ? -20.962 7.649 41.820 1.00 91.25 301 GLU A C 1
ATOM 2434 O O . GLU A 1 301 ? -21.693 8.643 41.907 1.00 91.25 301 GLU A O 1
ATOM 2439 N N . PHE A 1 302 ? -20.468 7.261 40.636 1.00 92.25 302 PHE A N 1
ATOM 2440 C CA . PHE A 1 302 ? -20.633 8.035 39.398 1.00 92.25 302 PHE A CA 1
ATOM 2441 C C . PHE A 1 302 ? -21.946 7.720 38.677 1.00 92.25 302 PHE A C 1
ATOM 2443 O O . PHE A 1 302 ? -22.037 6.818 37.847 1.00 92.25 302 PHE A O 1
ATOM 2450 N N . LYS A 1 303 ? -22.982 8.519 38.932 1.00 88.12 303 LYS A N 1
ATOM 2451 C CA . LYS A 1 303 ? -24.328 8.264 38.385 1.00 88.12 303 LYS A CA 1
ATOM 2452 C C . LYS A 1 303 ? -24.439 8.429 36.867 1.00 88.12 303 LYS A C 1
ATOM 2454 O O . LYS A 1 303 ? -25.329 7.831 36.275 1.00 88.12 303 LYS A O 1
ATOM 2459 N N . ASN A 1 304 ? -23.580 9.234 36.247 1.00 92.25 304 ASN A N 1
ATOM 2460 C CA . ASN A 1 304 ? -23.654 9.548 34.815 1.00 92.25 304 ASN A CA 1
ATOM 2461 C C . ASN A 1 304 ? -22.594 8.827 33.969 1.00 92.25 304 ASN A C 1
ATOM 2463 O O . ASN A 1 304 ? -22.564 9.026 32.754 1.00 92.25 304 ASN A O 1
ATOM 2467 N N . LEU A 1 305 ? -21.758 7.979 34.583 1.00 94.50 305 LEU A N 1
ATOM 2468 C CA . LEU A 1 305 ? -20.720 7.242 33.873 1.00 94.50 305 LEU A CA 1
ATOM 2469 C C . LEU A 1 305 ? -21.356 6.148 33.010 1.00 94.50 305 LEU A C 1
ATOM 2471 O O . LEU A 1 305 ? -22.020 5.249 33.524 1.00 94.50 305 LEU A O 1
ATOM 2475 N N . THR A 1 306 ? -21.148 6.246 31.699 1.00 95.44 306 THR A N 1
ATOM 2476 C CA . THR A 1 306 ? -21.701 5.314 30.698 1.00 95.44 306 THR A CA 1
ATOM 2477 C C . THR A 1 306 ? -20.619 4.456 30.059 1.00 95.44 306 THR A C 1
ATOM 2479 O O . THR A 1 306 ? -20.887 3.315 29.689 1.00 95.44 306 THR A O 1
ATOM 2482 N N . THR A 1 307 ? -19.399 4.990 29.950 1.00 95.81 307 THR A N 1
ATOM 2483 C CA . THR A 1 307 ? -18.252 4.316 29.339 1.00 95.81 307 THR A CA 1
ATOM 2484 C C . THR A 1 307 ? -17.086 4.289 30.313 1.00 95.81 307 THR A C 1
ATOM 2486 O O . THR A 1 307 ? -16.657 5.337 30.801 1.00 95.81 307 THR A O 1
ATOM 2489 N N . LEU A 1 308 ? -16.564 3.094 30.570 1.00 95.19 308 LEU A N 1
ATOM 2490 C CA . LEU A 1 308 ? -15.407 2.885 31.428 1.00 95.19 308 LEU A CA 1
ATOM 2491 C C . LEU A 1 308 ? -14.404 1.966 30.729 1.00 95.19 308 LEU A C 1
ATOM 2493 O O . LEU A 1 308 ? -14.752 0.868 30.292 1.00 95.19 308 LEU A O 1
ATOM 2497 N N . LYS A 1 309 ? -13.156 2.426 30.655 1.00 94.50 309 LYS A N 1
ATOM 2498 C CA . LYS A 1 309 ? -12.006 1.629 30.239 1.00 94.50 309 LYS A CA 1
ATOM 2499 C C . LYS A 1 309 ? -11.073 1.446 31.432 1.00 94.50 309 LYS A C 1
ATOM 2501 O O . LYS A 1 309 ? -10.705 2.420 32.087 1.00 94.50 309 LYS A O 1
ATOM 2506 N N . VAL A 1 310 ? -10.725 0.197 31.717 1.00 92.69 310 VAL A N 1
ATOM 2507 C CA . VAL A 1 310 ? -9.825 -0.185 32.806 1.00 92.69 310 VAL A CA 1
ATOM 2508 C C . VAL A 1 310 ? -8.606 -0.867 32.200 1.00 92.69 310 VAL A C 1
ATOM 2510 O O . VAL A 1 310 ? -8.721 -1.932 31.593 1.00 92.69 310 VAL A O 1
ATOM 2513 N N . CYS A 1 311 ? -7.444 -0.241 32.348 1.00 90.94 311 CYS A N 1
ATOM 2514 C CA . CYS A 1 311 ? -6.166 -0.769 31.889 1.00 90.94 311 CYS A CA 1
ATOM 2515 C C . CYS A 1 311 ? -5.400 -1.364 33.075 1.00 90.94 311 CYS A C 1
ATOM 2517 O O . CYS A 1 311 ? -4.935 -0.624 33.939 1.00 90.94 311 CYS A O 1
ATOM 2519 N N . PHE A 1 312 ? -5.236 -2.681 33.117 1.00 88.62 312 PHE A N 1
ATOM 2520 C CA . PHE A 1 312 ? -4.422 -3.364 34.119 1.00 88.62 312 PHE A CA 1
ATOM 2521 C C . PHE A 1 312 ? -2.956 -3.353 33.685 1.00 88.62 312 PHE A C 1
ATOM 2523 O O . PHE A 1 312 ? -2.593 -3.983 32.692 1.00 88.62 312 PHE A O 1
ATOM 2530 N N . GLY A 1 313 ? -2.123 -2.603 34.413 1.00 78.69 313 GLY A N 1
ATOM 2531 C CA . GLY A 1 313 ? -0.683 -2.527 34.149 1.00 78.69 313 GLY A CA 1
ATOM 2532 C C . GLY A 1 313 ? 0.093 -3.765 34.608 1.00 78.69 313 GLY A C 1
ATOM 2533 O O . GLY A 1 313 ? 1.208 -3.984 34.152 1.00 78.69 313 GLY A O 1
ATOM 2534 N N . GLU A 1 314 ? -0.499 -4.558 35.495 1.00 84.69 314 GLU A N 1
ATOM 2535 C CA . GLU A 1 314 ? 0.041 -5.793 36.058 1.00 84.69 314 GLU A CA 1
ATOM 2536 C C . GLU A 1 314 ? -1.112 -6.736 36.435 1.00 84.69 314 GLU A C 1
ATOM 2538 O O . GLU A 1 314 ? -2.279 -6.329 36.437 1.00 84.69 314 GLU A O 1
ATOM 2543 N N . GLN A 1 315 ? -0.800 -7.992 36.763 1.00 84.81 315 GLN A N 1
ATOM 2544 C CA . GLN A 1 315 ? -1.812 -8.966 37.164 1.00 84.81 315 GLN A CA 1
ATOM 2545 C C . GLN A 1 315 ? -2.368 -8.630 38.557 1.00 84.81 315 GLN A C 1
ATOM 2547 O O . GLN A 1 315 ? -1.645 -8.633 39.556 1.00 84.81 315 GLN A O 1
ATOM 2552 N N . VAL A 1 316 ? -3.677 -8.386 38.619 1.00 85.19 316 VAL A N 1
ATOM 2553 C CA . VAL A 1 316 ? -4.428 -8.147 39.858 1.00 85.19 316 VAL A CA 1
ATOM 2554 C C . VAL A 1 316 ? -5.163 -9.425 40.245 1.00 85.19 316 VAL A C 1
ATOM 2556 O O . VAL A 1 316 ? -5.714 -10.100 39.388 1.00 85.19 316 VAL A O 1
ATOM 2559 N N . THR A 1 317 ? -5.193 -9.778 41.532 1.00 82.19 317 THR A N 1
ATOM 2560 C CA . THR A 1 317 ? -5.763 -11.067 41.984 1.00 82.19 317 THR A CA 1
ATOM 2561 C C . THR A 1 317 ? -7.125 -10.958 42.674 1.00 82.19 317 THR A C 1
ATOM 2563 O O . THR A 1 317 ? -7.863 -11.946 42.729 1.00 82.19 317 THR A O 1
ATOM 2566 N N . ASN A 1 318 ? -7.487 -9.779 43.193 1.00 87.06 318 ASN A N 1
ATOM 2567 C CA . ASN A 1 318 ? -8.703 -9.581 43.982 1.00 87.06 318 ASN A CA 1
ATOM 2568 C C . ASN A 1 318 ? -9.447 -8.298 43.582 1.00 87.06 318 ASN A C 1
ATOM 2570 O O . ASN A 1 318 ? -8.893 -7.204 43.648 1.00 87.06 318 ASN A O 1
ATOM 2574 N N . LEU A 1 319 ? -10.720 -8.452 43.212 1.00 89.06 319 LEU A N 1
ATOM 2575 C CA . LEU A 1 319 ? -11.640 -7.387 42.807 1.00 89.06 319 LEU A CA 1
ATOM 2576 C C . LEU A 1 319 ? -12.972 -7.439 43.585 1.00 89.06 319 LEU A C 1
ATOM 2578 O O . LEU A 1 319 ? -13.942 -6.796 43.195 1.00 89.06 319 LEU A O 1
ATOM 2582 N N . GLN A 1 320 ? -13.036 -8.171 44.703 1.00 85.00 320 GLN A N 1
ATOM 2583 C CA . GLN A 1 320 ? -14.282 -8.467 45.427 1.00 85.00 320 GLN A CA 1
ATOM 2584 C C . GLN A 1 320 ? -15.002 -7.230 46.002 1.00 85.00 320 GLN A C 1
ATOM 2586 O O . GLN A 1 320 ? -16.219 -7.253 46.169 1.00 85.00 320 GLN A O 1
ATOM 2591 N N . GLU A 1 321 ? -14.276 -6.146 46.290 1.00 82.75 321 GLU A N 1
ATOM 2592 C CA . GLU A 1 321 ? -14.844 -4.891 46.815 1.00 82.75 321 GLU A CA 1
ATOM 2593 C C . GLU A 1 321 ? -15.186 -3.861 45.717 1.00 82.75 321 GLU A C 1
ATOM 2595 O O . GLU A 1 321 ? -15.647 -2.756 46.014 1.00 82.75 321 GLU A O 1
ATOM 2600 N N . CYS A 1 322 ? -14.973 -4.198 44.440 1.00 86.88 322 CYS A N 1
ATOM 2601 C CA . CYS A 1 322 ? -15.214 -3.288 43.322 1.00 86.88 322 CYS A CA 1
ATOM 2602 C C . CYS A 1 322 ? -16.704 -3.228 42.955 1.00 86.88 322 CYS A C 1
ATOM 2604 O O . CYS A 1 322 ? -17.416 -4.231 42.985 1.00 86.88 322 CYS A O 1
ATOM 2606 N N . THR A 1 323 ? -17.191 -2.043 42.573 1.00 84.88 323 THR A N 1
ATOM 2607 C CA . THR A 1 323 ? -18.587 -1.860 42.140 1.00 84.88 323 THR A CA 1
ATOM 2608 C C . THR A 1 323 ? -18.665 -1.006 40.882 1.00 84.88 323 THR A C 1
ATOM 2610 O O . THR A 1 323 ? -18.024 0.038 40.786 1.00 84.88 323 THR A O 1
ATOM 2613 N N . PHE A 1 324 ? -19.438 -1.452 39.886 1.00 89.31 324 PHE A N 1
ATOM 2614 C CA . PHE A 1 324 ? -19.703 -0.641 38.698 1.00 89.31 324 PHE A CA 1
ATOM 2615 C C . PHE A 1 324 ? -20.833 0.361 38.961 1.00 89.31 324 PHE A C 1
ATOM 2617 O O . PHE A 1 324 ? -21.799 0.038 39.659 1.00 89.31 324 PHE A O 1
ATOM 2624 N N . PRO A 1 325 ? -20.769 1.562 38.367 1.00 88.00 325 PRO A N 1
ATOM 2625 C CA . PRO A 1 325 ? -21.903 2.462 38.354 1.00 88.00 325 PRO A CA 1
ATOM 2626 C C . PRO A 1 325 ? -23.086 1.866 37.584 1.00 88.00 325 PRO A C 1
ATOM 2628 O O . PRO A 1 325 ? -22.944 1.193 36.564 1.00 88.00 325 PRO A O 1
ATOM 2631 N N . SER A 1 326 ? -24.292 2.154 38.071 1.00 85.44 326 SER A N 1
ATOM 2632 C CA . SER A 1 326 ? -25.545 1.543 37.605 1.00 85.44 326 SER A CA 1
ATOM 2633 C C . SER A 1 326 ? -25.911 1.823 36.143 1.00 85.44 326 SER A C 1
ATOM 2635 O O . SER A 1 326 ? -26.767 1.129 35.601 1.00 85.44 326 SER A O 1
ATOM 2637 N N . ASN A 1 327 ? -25.308 2.845 35.528 1.00 90.50 327 ASN A N 1
ATOM 2638 C CA . ASN A 1 327 ? -25.647 3.326 34.185 1.00 90.50 327 ASN A CA 1
ATOM 2639 C C . ASN A 1 327 ? -24.593 2.976 33.120 1.00 90.50 327 ASN A C 1
ATOM 2641 O O . ASN A 1 327 ? -24.625 3.530 32.022 1.00 90.50 327 ASN A O 1
ATOM 2645 N N . ILE A 1 328 ? -23.664 2.068 33.429 1.00 93.62 328 ILE A N 1
ATOM 2646 C CA . ILE A 1 328 ? -22.648 1.633 32.472 1.00 93.62 328 ILE A CA 1
ATOM 2647 C C . ILE A 1 328 ? -23.286 0.873 31.310 1.00 93.62 328 ILE A C 1
ATOM 2649 O O . ILE A 1 328 ? -23.950 -0.145 31.504 1.00 93.62 328 ILE A O 1
ATOM 2653 N N . THR A 1 329 ? -23.012 1.353 30.099 1.00 94.69 329 THR A N 1
ATOM 2654 C CA . THR A 1 329 ? -23.403 0.710 28.842 1.00 94.69 329 THR A CA 1
ATOM 2655 C C . THR A 1 329 ? -22.206 0.136 28.094 1.00 94.69 329 THR A C 1
ATOM 2657 O O . THR A 1 329 ? -22.387 -0.831 27.360 1.00 94.69 329 THR A O 1
ATOM 2660 N N . ASN A 1 330 ? -21.003 0.692 28.282 1.00 96.19 330 ASN A N 1
ATOM 2661 C CA . ASN A 1 330 ? -19.791 0.276 27.574 1.00 96.19 330 ASN A CA 1
ATOM 2662 C C . ASN A 1 330 ? -18.659 -0.013 28.569 1.00 96.19 330 ASN A C 1
ATOM 2664 O O . ASN A 1 330 ? -18.256 0.877 29.328 1.00 96.19 330 ASN A O 1
ATOM 2668 N N . LEU A 1 331 ? -18.128 -1.235 28.534 1.00 95.81 331 LEU A N 1
ATOM 2669 C CA . LEU A 1 331 ? -16.978 -1.658 29.331 1.00 95.81 331 LEU A CA 1
ATOM 2670 C C . LEU A 1 331 ? -15.839 -2.129 28.441 1.00 95.81 331 LEU A C 1
ATOM 2672 O O . LEU A 1 331 ? -16.044 -2.908 27.511 1.00 95.81 331 LEU A O 1
ATOM 2676 N N . SER A 1 332 ? -14.628 -1.696 28.772 1.00 95.12 332 SER A N 1
ATOM 2677 C CA . SER A 1 332 ? -13.408 -2.178 28.140 1.00 95.12 332 SER A CA 1
ATOM 2678 C C . SER A 1 332 ? -12.363 -2.518 29.190 1.00 95.12 332 SER A C 1
ATOM 2680 O O . SER A 1 332 ? -12.056 -1.702 30.059 1.00 95.12 332 SER A O 1
ATOM 2682 N N . PHE A 1 333 ? -11.805 -3.716 29.083 1.00 94.06 333 PHE A N 1
ATOM 2683 C CA . PHE A 1 333 ? -10.674 -4.172 29.876 1.00 94.06 333 PHE A CA 1
ATOM 2684 C C . PHE A 1 333 ? -9.469 -4.347 28.965 1.00 94.06 333 PHE A C 1
ATOM 2686 O O . PHE A 1 333 ? -9.589 -4.925 27.881 1.00 94.06 333 PHE A O 1
ATOM 2693 N N . VAL A 1 334 ? -8.322 -3.833 29.402 1.00 90.81 334 VAL A N 1
ATOM 2694 C CA . VAL A 1 334 ? -7.056 -3.956 28.679 1.00 90.81 334 VAL A CA 1
ATOM 2695 C C . VAL A 1 334 ? -5.966 -4.478 29.602 1.00 90.81 334 VAL A C 1
ATOM 2697 O O . VAL A 1 334 ? -5.846 -3.986 30.721 1.00 90.81 334 VAL A O 1
ATOM 2700 N N . GLY A 1 335 ? -5.156 -5.428 29.131 1.00 86.88 335 GLY A N 1
ATOM 2701 C CA . GLY A 1 335 ? -3.988 -5.935 29.860 1.00 86.88 335 GLY A CA 1
ATOM 2702 C C . GLY A 1 335 ? -4.240 -7.227 30.642 1.00 86.88 335 GLY A C 1
ATOM 2703 O O . GLY A 1 335 ? -5.097 -8.030 30.276 1.00 86.88 335 GLY A O 1
ATOM 2704 N N . GLU A 1 336 ? -3.467 -7.436 31.708 1.00 84.50 336 GLU A N 1
ATOM 2705 C CA . GLU A 1 336 ? -3.264 -8.720 32.405 1.00 84.50 336 GLU A CA 1
ATOM 2706 C C . GLU A 1 336 ? -4.464 -9.188 33.264 1.00 84.50 336 GLU A C 1
ATOM 2708 O O . GLU A 1 336 ? -4.366 -9.312 34.484 1.00 84.50 336 GLU A O 1
ATOM 2713 N N . ILE A 1 337 ? -5.607 -9.475 32.625 1.00 88.44 337 ILE A N 1
ATOM 2714 C CA . ILE A 1 337 ? -6.798 -10.072 33.255 1.00 88.44 337 ILE A CA 1
ATOM 2715 C C . ILE A 1 337 ? -7.162 -11.421 32.622 1.00 88.44 337 ILE A C 1
ATOM 2717 O O . ILE A 1 337 ? -7.182 -11.566 31.396 1.00 88.44 337 ILE A O 1
ATOM 2721 N N . THR A 1 338 ? -7.446 -12.417 33.459 1.00 86.00 338 THR A N 1
ATOM 2722 C CA . THR A 1 338 ? -7.635 -13.829 33.078 1.00 86.00 338 THR A CA 1
ATOM 2723 C C . THR A 1 338 ? -9.073 -14.324 33.212 1.00 86.00 338 THR A C 1
ATOM 2725 O O . THR A 1 338 ? -9.419 -15.379 32.685 1.00 86.00 338 THR A O 1
ATOM 2728 N N . GLY A 1 339 ? -9.930 -13.595 33.926 1.00 86.06 339 GLY A N 1
ATOM 2729 C CA . GLY A 1 339 ? -11.276 -14.051 34.261 1.00 86.06 339 GLY A CA 1
ATOM 2730 C C . GLY A 1 339 ? -11.348 -14.893 35.542 1.00 86.06 339 GLY A C 1
ATOM 2731 O O . GLY A 1 339 ? -12.447 -15.125 36.045 1.00 86.06 339 GLY A O 1
ATOM 2732 N N . ALA A 1 340 ? -10.207 -15.340 36.080 1.00 88.00 340 ALA A N 1
ATOM 2733 C CA . ALA A 1 340 ? -10.120 -16.168 37.287 1.00 88.00 340 ALA A CA 1
ATOM 2734 C C . ALA A 1 340 ? -9.952 -15.350 38.582 1.00 88.00 340 ALA A C 1
ATOM 2736 O O . ALA A 1 340 ? -9.891 -15.917 39.675 1.00 88.00 340 ALA A O 1
ATOM 2737 N N . GLU A 1 341 ? -9.857 -14.026 38.476 1.00 90.19 341 GLU A N 1
ATOM 2738 C CA . GLU A 1 341 ? -9.658 -13.126 39.606 1.00 90.19 341 GLU A CA 1
ATOM 2739 C C . GLU A 1 341 ? -10.850 -13.168 40.571 1.00 90.19 341 GLU A C 1
ATOM 2741 O O . GLU A 1 341 ? -12.021 -13.181 40.170 1.00 90.19 341 GLU A O 1
ATOM 2746 N N . ILE A 1 342 ? -10.558 -13.145 41.875 1.00 89.81 342 ILE A N 1
ATOM 2747 C CA . ILE A 1 342 ? -11.587 -13.266 42.913 1.00 89.81 342 ILE A CA 1
ATOM 2748 C C . ILE A 1 342 ? -12.534 -12.066 42.821 1.00 89.81 342 ILE A C 1
ATOM 2750 O O . ILE A 1 342 ? -12.119 -10.917 42.963 1.00 89.81 342 ILE A O 1
ATOM 2754 N N . GLY A 1 343 ? -13.821 -12.339 42.597 1.00 88.12 343 GLY A N 1
ATOM 2755 C CA . GLY A 1 343 ? -14.873 -11.324 42.510 1.00 88.12 343 GLY A CA 1
ATOM 2756 C C . GLY A 1 343 ? -15.027 -10.645 41.145 1.00 88.12 343 GLY A C 1
ATOM 2757 O O . GLY A 1 343 ? -15.986 -9.898 40.972 1.00 88.12 343 GLY A O 1
ATOM 2758 N N . PHE A 1 344 ? -14.168 -10.915 40.150 1.00 91.69 344 PHE A N 1
ATOM 2759 C CA . PHE A 1 344 ? -14.263 -10.256 38.837 1.00 91.69 344 PHE A CA 1
ATOM 2760 C C . PHE A 1 344 ? -15.539 -10.623 38.071 1.00 91.69 344 PHE A C 1
ATOM 2762 O O . PHE A 1 344 ? -16.239 -9.748 37.560 1.00 91.69 344 PHE A O 1
ATOM 2769 N N . LYS A 1 345 ? -15.883 -11.915 38.049 1.00 90.62 345 LYS A N 1
ATOM 2770 C CA . LYS A 1 345 ? -17.136 -12.412 37.462 1.00 90.62 345 LYS A CA 1
ATOM 2771 C C . LYS A 1 345 ? -18.354 -11.725 38.076 1.00 90.62 345 LYS A C 1
ATOM 2773 O O . LYS A 1 345 ? -19.196 -11.206 37.348 1.00 90.62 345 LYS A O 1
ATOM 2778 N N . ASP A 1 346 ? -18.436 -11.710 39.405 1.00 89.56 346 ASP A N 1
ATOM 2779 C CA . ASP A 1 346 ? -19.561 -11.108 40.126 1.00 89.56 346 ASP A CA 1
ATOM 2780 C C . ASP A 1 346 ? -19.639 -9.600 39.869 1.00 89.56 346 ASP A C 1
ATOM 2782 O O . ASP A 1 346 ? -20.727 -9.052 39.675 1.00 89.56 346 ASP A O 1
ATOM 2786 N N . TRP A 1 347 ? -18.484 -8.935 39.790 1.00 90.00 347 TRP A N 1
ATOM 2787 C CA . TRP A 1 347 ? -18.403 -7.528 39.432 1.00 90.00 347 TRP A CA 1
ATOM 2788 C C . TRP A 1 347 ? -18.969 -7.276 38.025 1.00 90.00 347 TRP A C 1
ATOM 2790 O O . TRP A 1 347 ? -19.839 -6.416 37.872 1.00 90.00 347 TRP A O 1
ATOM 2800 N N . LEU A 1 348 ? -18.586 -8.069 37.016 1.00 91.25 348 LEU A N 1
ATOM 2801 C CA . LEU A 1 348 ? -19.070 -7.927 35.636 1.00 91.25 348 LEU A CA 1
ATOM 2802 C C . LEU A 1 348 ? -20.574 -8.228 35.507 1.00 91.25 348 LEU A C 1
ATOM 2804 O O . LEU A 1 348 ? -21.319 -7.453 34.900 1.00 91.25 348 LEU A O 1
ATOM 2808 N N . LEU A 1 349 ? -21.035 -9.313 36.137 1.00 89.94 349 LEU A N 1
ATOM 2809 C CA . LEU A 1 349 ? -22.446 -9.715 36.152 1.00 89.94 349 LEU A CA 1
ATOM 2810 C C . LEU A 1 349 ? -23.358 -8.762 36.948 1.00 89.94 349 LEU A C 1
ATOM 2812 O O . LEU A 1 349 ? -24.579 -8.848 36.830 1.00 89.94 349 LEU A O 1
ATOM 2816 N N . SER A 1 350 ? -22.810 -7.828 37.734 1.00 88.00 350 SER A N 1
ATOM 2817 C CA . SER A 1 350 ? -23.609 -6.792 38.410 1.00 88.00 350 SER A CA 1
ATOM 2818 C C . SER A 1 350 ? -24.199 -5.738 37.457 1.00 88.00 350 SER A C 1
ATOM 2820 O O . SER A 1 350 ? -25.105 -4.987 37.841 1.00 88.00 350 SER A O 1
ATOM 2822 N N . THR A 1 351 ? -23.712 -5.678 36.213 1.00 88.44 351 THR A N 1
ATOM 2823 C CA . THR A 1 351 ? -24.175 -4.720 35.203 1.00 88.44 351 THR A CA 1
ATOM 2824 C C . THR A 1 351 ? -25.551 -5.109 34.653 1.00 88.44 351 THR A C 1
ATOM 2826 O O . THR A 1 351 ? -25.826 -6.275 34.394 1.00 88.44 351 THR A O 1
ATOM 2829 N N . LYS A 1 352 ? -26.457 -4.131 34.499 1.00 82.69 352 LYS A N 1
ATOM 2830 C CA . LYS A 1 352 ? -27.862 -4.387 34.106 1.00 82.69 352 LYS A CA 1
ATOM 2831 C C . LYS A 1 352 ? -28.265 -3.867 32.729 1.00 82.69 352 LYS A C 1
ATOM 2833 O O . LYS A 1 352 ? -29.343 -4.206 32.266 1.00 82.69 352 LYS A O 1
ATOM 2838 N N . ILE A 1 353 ? -27.462 -2.999 32.119 1.00 90.38 353 ILE A N 1
ATOM 2839 C CA . ILE A 1 353 ? -27.790 -2.338 30.843 1.00 90.38 353 ILE A CA 1
ATOM 2840 C C . ILE A 1 353 ? -26.594 -2.325 29.879 1.00 90.38 353 ILE A C 1
ATOM 2842 O O . ILE A 1 353 ? -26.506 -1.466 29.001 1.00 90.38 353 ILE A O 1
ATOM 2846 N N . LEU A 1 354 ? -25.655 -3.254 30.069 1.00 93.00 354 LEU A N 1
ATOM 2847 C CA . LEU A 1 354 ? -24.425 -3.346 29.290 1.00 93.00 354 LEU A CA 1
ATOM 2848 C C . LEU A 1 354 ? -24.751 -3.655 27.822 1.00 93.00 354 LEU A C 1
ATOM 2850 O O . LEU A 1 354 ? -25.426 -4.636 27.535 1.00 93.00 354 LEU A O 1
ATOM 2854 N N . LYS A 1 355 ? -24.276 -2.815 26.899 1.00 93.88 355 LYS A N 1
ATOM 2855 C CA . LYS A 1 355 ? -24.471 -2.958 25.448 1.00 93.88 355 LYS A CA 1
ATOM 2856 C C . LYS A 1 355 ? -23.191 -3.372 24.735 1.00 93.88 355 LYS A C 1
ATOM 2858 O O . LYS A 1 355 ? -23.272 -4.161 23.797 1.00 93.88 355 LYS A O 1
ATOM 2863 N N . GLU A 1 356 ? -22.039 -2.881 25.186 1.00 94.62 356 GLU A N 1
ATOM 2864 C CA . GLU A 1 356 ? -20.731 -3.198 24.614 1.00 94.62 356 GLU A CA 1
ATOM 2865 C C . GLU A 1 356 ? -19.756 -3.682 25.691 1.00 94.62 356 GLU A C 1
ATOM 2867 O O . GLU A 1 356 ? -19.582 -3.034 26.727 1.00 94.62 356 GLU A O 1
ATOM 2872 N N . LEU A 1 357 ? -19.102 -4.812 25.418 1.00 95.44 357 LEU A N 1
ATOM 2873 C CA . LEU A 1 357 ? -18.060 -5.397 26.256 1.00 95.44 357 LEU A CA 1
ATOM 2874 C C . LEU A 1 357 ? -16.826 -5.705 25.410 1.00 95.44 357 LEU A C 1
ATOM 2876 O O . LEU A 1 357 ? -16.924 -6.396 24.394 1.00 95.44 357 LEU A O 1
ATOM 2880 N N . VAL A 1 358 ? -15.672 -5.202 25.844 1.00 94.19 358 VAL A N 1
ATOM 2881 C CA . VAL A 1 358 ? -14.393 -5.346 25.145 1.00 94.19 358 VAL A CA 1
ATOM 2882 C C . VAL A 1 358 ? -13.341 -5.935 26.074 1.00 94.19 358 VAL A C 1
ATOM 2884 O O . VAL A 1 358 ? -13.081 -5.389 27.146 1.00 94.19 358 VAL A O 1
ATOM 2887 N N . PHE A 1 359 ? -12.686 -6.997 25.621 1.00 93.25 359 PHE A N 1
ATOM 2888 C CA . PHE A 1 359 ? -11.461 -7.532 26.208 1.00 93.25 359 PHE A CA 1
ATOM 2889 C C . PHE A 1 359 ? -10.337 -7.364 25.195 1.00 93.25 359 PHE A C 1
ATOM 2891 O O . PHE A 1 359 ? -10.404 -7.966 24.129 1.00 93.25 359 PHE A O 1
ATOM 2898 N N . SER A 1 360 ? -9.327 -6.551 25.499 1.00 89.50 360 SER A N 1
ATOM 2899 C CA . SER A 1 360 ? -8.206 -6.290 24.592 1.00 89.50 360 SER A CA 1
ATOM 2900 C C . SER A 1 360 ? -6.884 -6.636 25.269 1.00 89.50 360 SER A C 1
ATOM 2902 O O . SER A 1 360 ? -6.597 -6.146 26.358 1.00 89.50 360 SER A O 1
ATOM 2904 N N . ARG A 1 361 ? -6.061 -7.492 24.655 1.00 86.50 361 ARG A N 1
ATOM 2905 C CA . ARG A 1 361 ? -4.801 -7.990 25.251 1.00 86.50 361 ARG A CA 1
ATOM 2906 C C . ARG A 1 361 ? -5.000 -8.670 26.612 1.00 86.50 361 ARG A C 1
ATOM 2908 O O . ARG A 1 361 ? -4.138 -8.588 27.482 1.0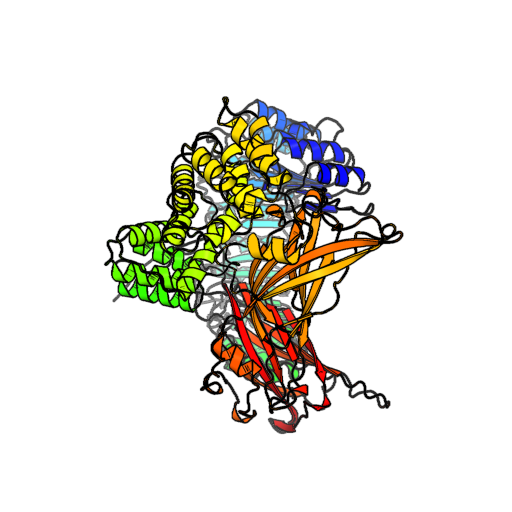0 86.50 361 ARG A O 1
ATOM 2915 N N . CYS A 1 362 ? -6.153 -9.309 26.798 1.00 87.50 362 CYS A N 1
ATOM 2916 C CA . CYS A 1 362 ? -6.486 -10.074 27.999 1.00 87.50 362 CYS A CA 1
ATOM 2917 C C . CYS A 1 362 ? -6.114 -11.552 27.830 1.00 87.50 362 CYS A C 1
ATOM 2919 O O . CYS A 1 362 ? -5.940 -12.030 26.711 1.00 87.50 362 CYS A O 1
ATOM 2921 N N . LYS A 1 363 ? -6.095 -12.312 28.927 1.00 87.06 363 LYS A N 1
ATOM 2922 C CA . LYS A 1 363 ? -5.819 -13.762 28.974 1.00 87.06 363 LYS A CA 1
ATOM 2923 C C . LYS A 1 363 ? -7.034 -14.572 29.462 1.00 87.06 363 LYS A C 1
ATOM 2925 O O . LYS A 1 363 ? -6.885 -15.545 30.196 1.00 87.06 363 LYS A O 1
ATOM 2930 N N . ILE A 1 364 ? -8.243 -14.148 29.077 1.00 90.44 364 ILE A N 1
ATOM 2931 C CA . ILE A 1 364 ? -9.502 -14.844 29.388 1.00 90.44 364 ILE A CA 1
ATOM 2932 C C . ILE A 1 364 ? -9.537 -16.277 28.833 1.00 90.44 364 ILE A C 1
ATOM 2934 O O . ILE A 1 364 ? -8.988 -16.522 27.760 1.00 90.44 364 ILE A O 1
ATOM 2938 N N . GLN A 1 365 ? -10.178 -17.195 29.565 1.00 88.75 365 GLN A N 1
ATOM 2939 C CA . GLN A 1 365 ? -10.274 -18.634 29.254 1.00 88.75 365 GLN A CA 1
ATOM 2940 C C . GLN A 1 365 ? -11.702 -19.076 28.874 1.00 88.75 365 GLN A C 1
ATOM 2942 O O . GLN A 1 365 ? -12.671 -18.374 29.163 1.00 88.75 365 GLN A O 1
ATOM 2947 N N . ASP A 1 366 ? -11.847 -20.264 28.272 1.00 86.19 366 ASP A N 1
ATOM 2948 C CA . ASP A 1 366 ? -13.133 -20.799 27.777 1.00 86.19 366 ASP A CA 1
ATOM 2949 C C . ASP A 1 366 ? -14.241 -20.829 28.844 1.00 86.19 366 ASP A C 1
ATOM 2951 O O . ASP A 1 366 ? -15.374 -20.408 28.595 1.00 86.19 366 ASP A O 1
ATOM 2955 N N . GLU A 1 367 ? -13.916 -21.279 30.060 1.00 88.69 367 GLU A N 1
ATOM 2956 C CA . GLU A 1 367 ? -14.879 -21.336 31.169 1.00 88.69 367 GLU A CA 1
ATOM 2957 C C . GLU A 1 367 ? -15.367 -19.940 31.586 1.00 88.69 367 GLU A C 1
ATOM 2959 O O . GLU A 1 367 ? -16.524 -19.783 31.976 1.00 88.69 367 GLU A O 1
ATOM 2964 N N . PHE A 1 368 ? -14.539 -18.903 31.432 1.00 92.31 368 PHE A N 1
ATOM 2965 C CA . PHE A 1 368 ? -14.968 -17.533 31.701 1.00 92.31 368 PHE A CA 1
ATOM 2966 C C . PHE A 1 368 ? -16.007 -17.053 30.674 1.00 92.31 368 PHE A C 1
ATOM 2968 O O . PHE A 1 368 ? -16.988 -16.419 31.054 1.00 92.31 368 PHE A O 1
ATOM 2975 N N . ILE A 1 369 ? -15.858 -17.406 29.389 1.00 91.31 369 ILE A N 1
ATOM 2976 C CA . ILE A 1 369 ? -16.848 -17.071 28.345 1.00 91.31 369 ILE A CA 1
ATOM 2977 C C . ILE A 1 369 ? -18.207 -17.687 28.660 1.00 91.31 369 ILE A C 1
ATOM 2979 O O . ILE A 1 369 ? -19.240 -17.023 28.565 1.00 91.31 369 ILE A O 1
ATOM 2983 N N . LYS A 1 370 ? -18.204 -18.955 29.070 1.00 91.69 370 LYS A N 1
ATOM 2984 C CA . LYS A 1 370 ? -19.404 -19.660 29.524 1.00 91.69 370 LYS A CA 1
ATOM 2985 C C . LYS A 1 370 ? -20.048 -18.970 30.726 1.00 91.69 370 LYS A C 1
ATOM 2987 O O . LYS A 1 370 ? -21.268 -18.821 30.776 1.00 91.69 370 LYS A O 1
ATOM 2992 N N . ASP A 1 371 ? -19.236 -18.512 31.668 1.00 90.81 371 ASP A N 1
ATOM 2993 C CA . ASP A 1 371 ? -19.693 -17.843 32.882 1.00 90.81 371 ASP A CA 1
ATOM 2994 C C . ASP A 1 371 ? -20.349 -16.475 32.644 1.00 90.81 371 ASP A C 1
ATOM 2996 O O . ASP A 1 371 ? -21.165 -16.046 33.464 1.00 90.81 371 ASP A O 1
ATOM 3000 N N . ILE A 1 372 ? -20.040 -15.810 31.525 1.00 92.75 372 ILE A N 1
ATOM 3001 C CA . ILE A 1 372 ? -20.608 -14.505 31.156 1.00 92.75 372 ILE A CA 1
ATOM 3002 C C . ILE A 1 372 ? -21.768 -14.593 30.149 1.00 92.75 372 ILE A C 1
ATOM 3004 O O . ILE A 1 372 ? -22.336 -13.560 29.793 1.00 92.75 372 ILE A O 1
ATOM 3008 N N . ILE A 1 373 ? -22.188 -15.800 29.738 1.00 90.62 373 ILE A N 1
ATOM 3009 C CA . ILE A 1 373 ? -23.390 -16.024 28.904 1.00 90.62 373 ILE A CA 1
ATOM 3010 C C . ILE A 1 373 ? -24.640 -15.293 29.434 1.00 90.62 373 ILE A C 1
ATOM 3012 O O . ILE A 1 373 ? -25.396 -14.778 28.606 1.00 90.62 373 ILE A O 1
ATOM 3016 N N . PRO A 1 374 ? -24.888 -15.173 30.758 1.00 91.62 374 PRO A N 1
ATOM 3017 C CA . PRO A 1 374 ? -26.031 -14.409 31.265 1.00 91.62 374 PRO A CA 1
ATOM 3018 C C . PRO A 1 374 ? -26.088 -12.941 30.807 1.00 91.62 374 PRO A C 1
ATOM 3020 O O . PRO A 1 374 ? -27.161 -12.349 30.828 1.00 91.62 374 PRO A O 1
ATOM 3023 N N . LEU A 1 375 ? -24.976 -12.345 30.357 1.00 88.31 375 LEU A N 1
ATOM 3024 C CA . LEU A 1 375 ? -24.966 -10.990 29.786 1.00 88.31 375 LEU A CA 1
ATOM 3025 C C . LEU A 1 375 ? -25.593 -10.921 28.387 1.00 88.31 375 LEU A C 1
ATOM 3027 O O . LEU A 1 375 ? -25.909 -9.830 27.913 1.00 88.31 375 LEU A O 1
ATOM 3031 N N . SER A 1 376 ? -25.776 -12.064 27.719 1.00 83.31 376 SER A N 1
ATOM 3032 C CA . SER A 1 376 ? -26.301 -12.138 26.351 1.00 83.31 376 SER A CA 1
ATOM 3033 C C . SER A 1 376 ? -27.686 -11.518 26.183 1.00 83.31 376 SER A C 1
ATOM 3035 O O . SER A 1 376 ? -28.015 -11.115 25.074 1.00 83.31 376 SER A O 1
ATOM 3037 N N . ASP A 1 377 ? -28.479 -11.399 27.250 1.00 81.44 377 ASP A N 1
ATOM 3038 C CA . ASP A 1 377 ? -29.800 -10.770 27.195 1.00 81.44 377 ASP A CA 1
ATOM 3039 C C . ASP A 1 377 ? -29.722 -9.265 26.885 1.00 81.44 377 ASP A C 1
ATOM 3041 O O . ASP A 1 377 ? -30.601 -8.726 26.212 1.00 81.44 377 ASP A O 1
ATOM 3045 N N . GLU A 1 378 ? -28.657 -8.591 27.329 1.00 83.69 378 GLU A N 1
ATOM 3046 C CA . GLU A 1 378 ? -28.500 -7.137 27.210 1.00 83.69 378 GLU A CA 1
ATOM 3047 C C . GLU A 1 378 ? -27.423 -6.714 26.202 1.00 83.69 378 GLU A C 1
ATOM 3049 O O . GLU A 1 378 ? -27.520 -5.615 25.641 1.00 83.69 378 GLU A O 1
ATOM 3054 N N . LEU A 1 379 ? -26.434 -7.578 25.950 1.00 89.62 379 LEU A N 1
ATOM 3055 C CA . LEU A 1 379 ? -25.236 -7.284 25.167 1.00 89.62 379 LEU A CA 1
ATOM 3056 C C . LEU A 1 379 ? -25.508 -7.266 23.650 1.00 89.62 379 LEU A C 1
ATOM 3058 O O . LEU A 1 379 ? -25.911 -8.272 23.072 1.00 89.62 379 LEU A O 1
ATOM 3062 N N . ASP A 1 380 ? -25.221 -6.142 22.984 1.00 87.25 380 ASP A N 1
ATOM 3063 C CA . ASP A 1 380 ? -25.310 -5.996 21.516 1.00 87.25 380 ASP A CA 1
ATOM 3064 C C . ASP A 1 380 ? -23.963 -6.309 20.842 1.00 87.25 380 ASP A C 1
ATOM 3066 O O . ASP A 1 380 ? -23.927 -6.870 19.744 1.00 87.25 380 ASP A O 1
ATOM 3070 N N . ILE A 1 381 ? -22.848 -5.978 21.505 1.00 88.19 381 ILE A N 1
ATOM 3071 C CA . ILE A 1 381 ? -21.492 -6.089 20.956 1.00 88.19 381 ILE A CA 1
ATOM 3072 C C . ILE A 1 381 ? -20.558 -6.759 21.969 1.00 88.19 381 ILE A C 1
ATOM 3074 O O . ILE A 1 381 ? -20.365 -6.251 23.074 1.00 88.19 381 ILE A O 1
ATOM 3078 N N . LEU A 1 382 ? -19.923 -7.855 21.552 1.00 90.88 382 LEU A N 1
ATOM 3079 C CA . LEU A 1 382 ? -18.816 -8.490 22.265 1.00 90.88 382 LEU A CA 1
ATOM 3080 C C . LEU A 1 382 ? -17.554 -8.420 21.402 1.00 90.88 382 LEU A C 1
ATOM 3082 O O . LEU A 1 382 ? -17.542 -8.910 20.271 1.00 90.88 382 LEU A O 1
ATOM 3086 N N . LYS A 1 383 ? -16.493 -7.819 21.940 1.00 89.56 383 LYS A N 1
ATOM 3087 C CA . LYS A 1 383 ? -15.178 -7.759 21.297 1.00 89.56 383 LYS A CA 1
ATOM 3088 C C . LYS A 1 383 ? -14.150 -8.475 22.154 1.00 89.56 383 LYS A C 1
ATOM 3090 O O . LYS A 1 383 ? -13.993 -8.161 23.333 1.00 89.56 383 LYS A O 1
ATOM 3095 N N . ILE A 1 384 ? -13.446 -9.417 21.548 1.00 87.31 384 ILE A N 1
ATOM 3096 C CA . ILE A 1 384 ? -12.299 -10.084 22.149 1.00 87.31 384 ILE A CA 1
ATOM 3097 C C . ILE A 1 384 ? -11.139 -9.891 21.181 1.00 87.31 384 ILE A C 1
ATOM 3099 O O . ILE A 1 384 ? -11.161 -10.392 20.059 1.00 87.31 384 ILE A O 1
ATOM 3103 N N . GLU A 1 385 ? -10.161 -9.108 21.606 1.00 83.50 385 GLU A N 1
ATOM 3104 C CA . GLU A 1 385 ? -9.048 -8.639 20.796 1.00 83.50 385 GLU A CA 1
ATOM 3105 C C . GLU A 1 385 ? -7.739 -9.093 21.457 1.00 83.50 385 GLU A C 1
ATOM 3107 O O . GLU A 1 385 ? -7.546 -8.901 22.660 1.00 83.50 385 GLU A O 1
ATOM 3112 N N . TYR A 1 386 ? -6.814 -9.665 20.685 1.00 75.56 386 TYR A N 1
ATOM 3113 C CA . TYR A 1 386 ? -5.473 -10.039 21.159 1.00 75.56 386 TYR A CA 1
ATOM 3114 C C . TYR A 1 386 ? -5.495 -10.982 22.377 1.00 75.56 386 TYR A C 1
ATOM 3116 O O . TYR A 1 386 ? -4.746 -10.792 23.336 1.00 75.56 386 TYR A O 1
ATOM 3124 N N . ASN A 1 387 ? -6.377 -11.985 22.363 1.00 79.81 387 ASN A N 1
ATOM 3125 C CA . ASN A 1 387 ? -6.486 -12.986 23.423 1.00 79.81 387 ASN A CA 1
ATOM 3126 C C . ASN A 1 387 ? -5.944 -14.344 22.961 1.00 79.81 387 ASN A C 1
ATOM 3128 O O . ASN A 1 387 ? -6.266 -14.811 21.874 1.00 79.81 387 ASN A O 1
ATOM 3132 N N . ASN A 1 388 ? -5.167 -14.999 23.821 1.00 72.88 388 ASN A N 1
ATOM 3133 C CA . ASN A 1 388 ? -4.534 -16.290 23.542 1.00 72.88 388 ASN A CA 1
ATOM 3134 C C . ASN A 1 388 ? -5.028 -17.440 24.443 1.00 72.88 388 ASN A C 1
ATOM 3136 O O . ASN A 1 388 ? -4.422 -18.509 24.441 1.00 72.88 388 ASN A O 1
ATOM 3140 N N . GLY A 1 389 ? -6.084 -17.225 25.236 1.00 74.44 389 GLY A N 1
ATOM 3141 C CA . GLY A 1 389 ? -6.540 -18.165 26.266 1.00 74.44 389 GLY A CA 1
ATOM 3142 C C . GLY A 1 389 ? -7.752 -19.026 25.892 1.00 74.44 389 GLY A C 1
ATOM 3143 O O . GLY A 1 389 ? -8.105 -19.913 26.667 1.00 74.44 389 GLY A O 1
ATOM 3144 N N . LEU A 1 390 ? -8.391 -18.788 24.740 1.00 79.50 390 LEU A N 1
ATOM 3145 C CA . LEU A 1 390 ? -9.572 -19.542 24.295 1.00 79.50 390 LEU A CA 1
ATOM 3146 C C . LEU A 1 390 ? -9.230 -20.662 23.294 1.00 79.50 390 LEU A C 1
ATOM 3148 O O . LEU A 1 390 ? -8.285 -20.555 22.512 1.00 79.50 390 LEU A O 1
ATOM 3152 N N . THR A 1 391 ? -10.051 -21.714 23.271 1.00 78.69 391 THR A N 1
ATOM 3153 C CA . THR A 1 391 ? -9.911 -22.899 22.407 1.00 78.69 391 THR A CA 1
ATOM 3154 C C . THR A 1 391 ? -11.163 -23.156 21.549 1.00 78.69 391 THR A C 1
ATOM 3156 O O . THR A 1 391 ? -12.120 -22.383 21.572 1.00 78.69 391 THR A O 1
ATOM 3159 N N . GLN A 1 392 ? -11.187 -24.255 20.773 1.00 71.94 392 GLN A N 1
ATOM 3160 C CA . GLN A 1 392 ? -12.340 -24.658 19.944 1.00 71.94 392 GLN A CA 1
ATOM 3161 C C . GLN A 1 392 ? -13.635 -24.841 20.761 1.00 71.94 392 GLN A C 1
ATOM 3163 O O . GLN A 1 392 ? -14.730 -24.660 20.222 1.00 71.94 392 GLN A O 1
ATOM 3168 N N . GLU A 1 393 ? -13.534 -25.151 22.058 1.00 78.94 393 GLU A N 1
ATOM 3169 C CA . GLU A 1 393 ? -14.699 -25.297 22.940 1.00 78.94 393 GLU A CA 1
ATOM 3170 C C . GLU A 1 393 ? -15.503 -23.992 23.066 1.00 78.94 393 GLU A C 1
ATOM 3172 O O . GLU A 1 393 ? -16.737 -24.032 23.103 1.00 78.94 393 GLU A O 1
ATOM 3177 N N . SER A 1 394 ? -14.837 -22.831 23.002 1.00 80.31 394 SER A N 1
ATOM 3178 C CA . SER A 1 394 ? -15.494 -21.517 23.042 1.00 80.31 394 SER A CA 1
ATOM 3179 C C . SER A 1 394 ? -16.544 -21.319 21.947 1.00 80.31 394 SER A C 1
ATOM 3181 O O . SER A 1 394 ? -17.536 -20.620 22.164 1.00 80.31 394 SER A O 1
ATOM 3183 N N . THR A 1 395 ? -16.408 -21.985 20.795 1.00 75.00 395 THR A N 1
ATOM 3184 C CA . THR A 1 395 ? -17.379 -21.910 19.691 1.00 75.00 395 THR A CA 1
ATOM 3185 C C . THR A 1 395 ? -18.782 -22.346 20.121 1.00 75.00 395 THR A C 1
ATOM 3187 O O . THR A 1 395 ? -19.771 -21.778 19.652 1.00 75.00 395 THR A O 1
ATOM 3190 N N . GLN A 1 396 ? -18.905 -23.303 21.047 1.00 79.50 396 GLN A N 1
ATOM 3191 C CA . GLN A 1 396 ? -20.206 -23.741 21.572 1.00 79.50 396 GLN A CA 1
ATOM 3192 C C . GLN A 1 396 ? -20.845 -22.701 22.500 1.00 79.50 396 GLN A C 1
ATOM 3194 O O . GLN A 1 396 ? -22.072 -22.576 22.539 1.00 79.50 396 GLN A O 1
ATOM 3199 N N . TYR A 1 397 ? -20.029 -21.944 23.234 1.00 86.25 397 TYR A N 1
ATOM 3200 C CA . TYR A 1 397 ? -20.495 -20.870 24.108 1.00 86.25 397 TYR A CA 1
ATOM 3201 C C . TYR A 1 397 ? -20.863 -19.623 23.299 1.00 86.25 397 TYR A C 1
ATOM 3203 O O . TYR A 1 397 ? -21.918 -19.038 23.535 1.00 86.25 397 TYR A O 1
ATOM 3211 N N . PHE A 1 398 ? -20.091 -19.277 22.262 1.00 83.25 398 PHE A N 1
ATOM 3212 C CA . PHE A 1 398 ? -20.412 -18.159 21.367 1.00 83.25 398 PHE A CA 1
ATOM 3213 C C . PHE A 1 398 ? -21.769 -18.315 20.666 1.00 83.25 398 PHE A C 1
ATOM 3215 O O . PHE A 1 398 ? -22.503 -17.334 20.549 1.00 83.25 398 PHE A O 1
ATOM 3222 N N . ARG A 1 399 ? -22.167 -19.542 20.288 1.00 77.75 399 ARG A N 1
ATOM 3223 C CA . ARG A 1 399 ? -23.509 -19.822 19.725 1.00 77.75 399 ARG A CA 1
ATOM 3224 C C . ARG A 1 399 ? -24.661 -19.444 20.670 1.00 77.75 399 ARG A C 1
ATOM 3226 O O . ARG A 1 399 ? -25.790 -19.295 20.211 1.00 77.75 399 ARG A O 1
ATOM 3233 N N . GLN A 1 400 ? -24.401 -19.294 21.971 1.00 85.06 400 GLN A N 1
ATOM 3234 C CA . GLN A 1 400 ? -25.418 -18.995 22.985 1.00 85.06 400 GLN A CA 1
ATOM 3235 C C . GLN A 1 400 ? -25.629 -17.487 23.209 1.00 85.06 400 GLN A C 1
ATOM 3237 O O . GLN A 1 400 ? -26.605 -17.107 23.853 1.00 85.06 400 GLN A O 1
ATOM 3242 N N . PHE A 1 401 ? -24.804 -16.612 22.620 1.00 82.44 401 PHE A N 1
ATOM 3243 C CA . PHE A 1 401 ? -24.984 -15.152 22.670 1.00 82.44 401 PHE A CA 1
ATOM 3244 C C . PHE A 1 401 ? -26.050 -14.668 21.673 1.00 82.44 401 PHE A C 1
ATOM 3246 O O . PHE A 1 401 ? -25.782 -13.915 20.742 1.00 82.44 401 PHE A O 1
ATOM 3253 N N . THR A 1 402 ? -27.287 -15.124 21.859 1.00 74.19 402 THR A N 1
ATOM 3254 C CA . THR A 1 402 ? -28.352 -15.041 20.842 1.00 74.19 402 THR A CA 1
ATOM 3255 C C . THR A 1 402 ? -28.860 -13.631 20.503 1.00 74.19 402 THR A C 1
ATOM 3257 O O . THR A 1 402 ? -29.386 -13.444 19.402 1.00 74.19 402 THR A O 1
ATOM 3260 N N . ASN A 1 403 ? -28.691 -12.637 21.388 1.00 75.56 403 ASN A N 1
ATOM 3261 C CA . ASN A 1 403 ? -29.032 -11.231 21.106 1.00 75.56 403 ASN A CA 1
ATOM 3262 C C . ASN A 1 403 ? -27.817 -10.356 20.763 1.00 75.56 403 ASN A C 1
ATOM 3264 O O . ASN A 1 403 ? -27.996 -9.187 20.422 1.00 75.56 403 ASN A O 1
ATOM 3268 N N . CYS A 1 404 ? -26.603 -10.911 20.799 1.00 80.31 404 CYS A N 1
ATOM 3269 C CA . CYS A 1 404 ? -25.409 -10.201 20.366 1.00 80.31 404 CYS A CA 1
ATOM 3270 C C . CYS A 1 404 ? -25.438 -10.080 18.838 1.00 80.31 404 CYS A C 1
ATOM 3272 O O . CYS A 1 404 ? -25.583 -11.072 18.129 1.00 80.31 404 CYS A O 1
ATOM 3274 N N . ARG A 1 405 ? -25.346 -8.864 18.303 1.00 77.56 405 ARG A N 1
ATOM 3275 C CA . ARG A 1 405 ? -25.364 -8.609 16.854 1.00 77.56 405 ARG A CA 1
ATOM 3276 C C . ARG A 1 405 ? -23.965 -8.644 16.251 1.00 77.56 405 ARG A C 1
ATOM 3278 O O . ARG A 1 405 ? -23.803 -8.962 15.072 1.00 77.56 405 ARG A O 1
ATOM 3285 N N . VAL A 1 406 ? -22.955 -8.283 17.038 1.00 76.06 406 VAL A N 1
ATOM 3286 C CA . VAL A 1 406 ? -21.565 -8.206 16.587 1.00 76.06 406 VAL A CA 1
ATOM 3287 C C . VAL A 1 406 ? -20.676 -8.967 17.554 1.00 76.06 406 VAL A C 1
ATOM 3289 O O . VAL A 1 406 ? -20.530 -8.571 18.709 1.00 76.06 406 VAL A O 1
ATOM 3292 N N . LEU A 1 407 ? -20.044 -10.020 17.041 1.00 77.50 407 LEU A N 1
ATOM 3293 C CA . LEU A 1 407 ? -18.979 -10.744 17.721 1.00 77.50 407 LEU A CA 1
ATOM 3294 C C . LEU A 1 407 ? -17.676 -10.466 16.964 1.00 77.50 407 LEU A C 1
ATOM 3296 O O . LEU A 1 407 ? -17.457 -10.993 15.873 1.00 77.50 407 LEU A O 1
ATOM 3300 N N . LEU A 1 408 ? -16.831 -9.596 17.512 1.00 74.31 408 LEU A N 1
ATOM 3301 C CA . LEU A 1 408 ? -15.508 -9.306 16.957 1.00 74.31 408 LEU A CA 1
ATOM 3302 C C . LEU A 1 408 ? -14.481 -10.191 17.662 1.00 74.31 408 LEU A C 1
ATOM 3304 O O . LEU A 1 408 ? -14.311 -10.079 18.875 1.00 74.31 408 LEU A O 1
ATOM 3308 N N . LEU A 1 409 ? -13.799 -11.039 16.895 1.00 72.19 409 LEU A N 1
ATOM 3309 C CA . LEU A 1 409 ? -12.703 -11.882 17.370 1.00 72.19 409 LEU A CA 1
ATOM 3310 C C . LEU A 1 409 ? -11.436 -11.462 16.615 1.00 72.19 409 LEU A C 1
ATOM 3312 O O . LEU A 1 409 ? -11.174 -11.925 15.504 1.00 72.19 409 LEU A O 1
ATOM 3316 N N . GLU A 1 410 ? -10.692 -10.517 17.185 1.00 64.19 410 GLU A N 1
ATOM 3317 C CA . GLU A 1 410 ? -9.466 -9.965 16.600 1.00 64.19 410 GLU A CA 1
ATOM 3318 C C . GLU A 1 410 ? -8.241 -10.678 17.191 1.00 64.19 410 GLU A C 1
ATOM 3320 O O . GLU A 1 410 ? -8.112 -10.806 18.407 1.00 64.19 410 GLU A O 1
ATOM 3325 N N . CYS A 1 411 ? -7.341 -11.151 16.325 1.00 55.59 411 CYS A N 1
ATOM 3326 C CA . CYS A 1 411 ? -6.135 -11.915 16.670 1.00 55.59 411 CYS A CA 1
ATOM 3327 C C . CYS A 1 411 ? -6.432 -13.225 17.428 1.00 55.59 411 CYS A C 1
ATOM 3329 O O . CYS A 1 411 ? -5.824 -13.514 18.456 1.00 55.59 411 CYS A O 1
ATOM 3331 N N . PHE A 1 412 ? -7.389 -14.001 16.905 1.00 57.69 412 PHE A N 1
ATOM 3332 C CA . PHE A 1 412 ? -7.817 -15.310 17.413 1.00 57.69 412 PHE A CA 1
ATOM 3333 C C . PHE A 1 412 ? -7.187 -16.475 16.639 1.00 57.69 412 PHE A C 1
ATOM 3335 O O . PHE A 1 412 ? -7.030 -16.372 15.423 1.00 57.69 412 PHE A O 1
ATOM 3342 N N . ASP A 1 413 ? -6.912 -17.615 17.292 1.00 55.44 413 ASP A N 1
ATOM 3343 C CA . ASP A 1 413 ? -6.488 -18.834 16.581 1.00 55.44 413 ASP A CA 1
ATOM 3344 C C . ASP A 1 413 ? -7.599 -19.290 15.624 1.00 55.44 413 ASP A C 1
ATOM 3346 O O . ASP A 1 413 ? -8.676 -19.741 16.020 1.00 55.44 413 ASP A O 1
ATOM 3350 N N . SER A 1 414 ? -7.326 -19.189 14.328 1.00 50.22 414 SER A N 1
ATOM 3351 C CA . SER A 1 414 ? -8.269 -19.500 13.258 1.00 50.22 414 SER A CA 1
ATOM 3352 C C . SER A 1 414 ? -8.707 -20.974 13.225 1.00 50.22 414 SER A C 1
ATOM 3354 O O . SER A 1 414 ? -9.727 -21.283 12.602 1.00 50.22 414 SER A O 1
ATOM 3356 N N . ARG A 1 415 ? -8.011 -21.888 13.926 1.00 52.03 415 ARG A N 1
ATOM 3357 C CA . ARG A 1 415 ? -8.438 -23.288 14.132 1.00 52.03 415 ARG A CA 1
ATOM 3358 C C . ARG A 1 415 ? -9.688 -23.417 15.004 1.00 52.03 415 ARG A C 1
ATOM 3360 O O . ARG A 1 415 ? -10.393 -24.414 14.891 1.00 52.03 415 ARG A O 1
ATOM 3367 N N . VAL A 1 416 ? -9.997 -22.415 15.828 1.00 55.84 416 VAL A N 1
ATOM 3368 C CA . VAL A 1 416 ? -11.163 -22.413 16.731 1.00 55.84 416 VAL A CA 1
ATOM 3369 C C . VAL A 1 416 ? -12.492 -22.459 15.957 1.00 55.84 416 VAL A C 1
ATOM 3371 O O . VAL A 1 416 ? -13.463 -23.040 16.441 1.00 55.84 416 VAL A O 1
ATOM 3374 N N . LEU A 1 417 ? -12.534 -21.911 14.732 1.00 54.75 417 LEU A N 1
ATOM 3375 C CA . LEU A 1 417 ? -13.746 -21.833 13.898 1.00 54.75 417 LEU A CA 1
ATOM 3376 C C . LEU A 1 417 ? -13.654 -22.569 12.545 1.00 54.75 417 LEU A C 1
ATOM 3378 O O . LEU A 1 417 ? -14.674 -22.707 11.874 1.00 54.75 417 LEU A O 1
ATOM 3382 N N . SER A 1 418 ? -12.479 -23.035 12.104 1.00 51.84 418 SER A N 1
ATOM 3383 C CA . SER A 1 418 ? -12.247 -23.413 10.695 1.00 51.84 418 SER A CA 1
ATOM 3384 C C . SER A 1 418 ? -12.992 -24.654 10.183 1.00 51.84 418 SER A C 1
ATOM 3386 O O . SER A 1 418 ? -13.233 -24.724 8.981 1.00 51.84 418 SER A O 1
ATOM 3388 N N . ALA A 1 419 ? -13.367 -25.607 11.042 1.00 55.47 419 ALA A N 1
ATOM 3389 C CA . ALA A 1 419 ? -14.054 -26.836 10.615 1.00 55.47 419 ALA A CA 1
ATOM 3390 C C . ALA A 1 419 ? -15.585 -26.690 10.479 1.00 55.47 419 ALA A C 1
ATOM 3392 O O . ALA A 1 419 ? -16.195 -27.430 9.716 1.00 55.47 419 ALA A O 1
ATOM 3393 N N . ASP A 1 420 ? -16.192 -25.726 11.184 1.00 60.91 420 ASP A N 1
ATOM 3394 C CA . ASP A 1 420 ? -17.654 -25.571 11.290 1.00 60.91 420 ASP A CA 1
ATOM 3395 C C . ASP A 1 420 ? -18.145 -24.177 10.866 1.00 60.91 420 ASP A C 1
ATOM 3397 O O . ASP A 1 420 ? -19.303 -23.826 11.099 1.00 60.91 420 ASP A O 1
ATOM 3401 N N . TYR A 1 421 ? -17.282 -23.349 10.269 1.00 62.94 421 TYR A N 1
ATOM 3402 C CA . TYR A 1 421 ? -17.590 -21.944 9.982 1.00 62.94 421 TYR A CA 1
ATOM 3403 C C . TYR A 1 421 ? -18.833 -21.779 9.097 1.00 62.94 421 TYR A C 1
ATOM 3405 O O . TYR A 1 421 ? -19.703 -20.964 9.401 1.00 62.94 421 TYR A O 1
ATOM 3413 N N . SER A 1 422 ? -18.950 -22.596 8.044 1.00 57.66 422 SER A N 1
ATOM 3414 C CA . SER A 1 422 ? -20.090 -22.575 7.119 1.00 57.66 422 SER A CA 1
ATOM 3415 C C . SER A 1 422 ? -21.415 -22.936 7.808 1.00 57.66 422 SER A C 1
ATOM 3417 O O . SER A 1 422 ? -22.457 -22.367 7.481 1.00 57.66 422 SER A O 1
ATOM 3419 N N . LEU A 1 423 ? -21.387 -23.824 8.807 1.00 68.06 423 LEU A N 1
ATOM 3420 C CA . LEU A 1 423 ? -22.547 -24.156 9.640 1.00 68.06 423 LEU A CA 1
ATOM 3421 C C . LEU A 1 423 ? -22.837 -23.050 10.663 1.00 68.06 423 LEU A C 1
ATOM 3423 O O . LEU A 1 423 ? -23.988 -22.642 10.806 1.00 68.06 423 LEU A O 1
ATOM 3427 N N . PHE A 1 424 ? -21.808 -22.522 11.330 1.00 67.50 424 PHE A N 1
ATOM 3428 C CA . PHE A 1 424 ? -21.929 -21.440 12.308 1.00 67.50 424 PHE A CA 1
ATOM 3429 C C . PHE A 1 424 ? -22.558 -20.181 11.690 1.00 67.50 424 PHE A C 1
ATOM 3431 O O . PHE A 1 424 ? -23.491 -19.626 12.264 1.00 67.50 424 PHE A O 1
ATOM 3438 N N . GLU A 1 425 ? -22.124 -19.759 10.497 1.00 63.28 425 GLU A N 1
ATOM 3439 C CA . GLU A 1 425 ? -22.696 -18.601 9.789 1.00 63.28 425 GLU A CA 1
ATOM 3440 C C . GLU A 1 425 ? -24.177 -18.826 9.416 1.00 63.28 425 GLU A C 1
ATOM 3442 O O . GLU A 1 425 ? -25.005 -17.915 9.507 1.00 63.28 425 GLU A O 1
ATOM 3447 N N . GLN A 1 426 ? -24.540 -20.058 9.037 1.00 64.12 426 GLN A N 1
ATOM 3448 C CA . GLN A 1 426 ? -25.919 -20.420 8.695 1.00 64.12 426 GLN A CA 1
ATOM 3449 C C . GLN A 1 426 ? -26.839 -20.483 9.923 1.00 64.12 426 GLN A C 1
ATOM 3451 O O . GLN A 1 426 ? -28.003 -20.079 9.834 1.00 64.12 426 GLN A O 1
ATOM 3456 N N . GLU A 1 427 ? -26.335 -20.982 11.055 1.00 67.25 427 GLU A N 1
ATOM 3457 C CA . GLU A 1 427 ? -27.082 -21.127 12.309 1.00 67.25 427 GLU A CA 1
ATOM 3458 C C . GLU A 1 427 ? -27.186 -19.812 13.094 1.00 67.25 427 GLU A C 1
ATOM 3460 O O . GLU A 1 427 ? -28.220 -19.551 13.710 1.00 67.25 427 GLU A O 1
ATOM 3465 N N . VAL A 1 428 ? -26.162 -18.956 13.030 1.00 63.94 428 VAL A N 1
ATOM 3466 C CA . VAL A 1 428 ? -26.054 -17.700 13.792 1.00 63.94 428 VAL A CA 1
ATOM 3467 C C . VAL A 1 428 ? -26.108 -16.481 12.858 1.00 63.94 428 VAL A C 1
ATOM 3469 O O . VAL A 1 428 ? -25.348 -15.525 12.970 1.00 63.94 428 VAL A O 1
ATOM 3472 N N . ASN A 1 429 ? -27.066 -16.487 11.930 1.00 53.09 429 ASN A N 1
ATOM 3473 C CA . ASN A 1 429 ? -27.199 -15.502 10.844 1.00 53.09 429 ASN A CA 1
ATOM 3474 C C . ASN A 1 429 ? -27.435 -14.030 11.263 1.00 53.09 429 ASN A C 1
ATOM 3476 O O . ASN A 1 429 ? -27.536 -13.157 10.399 1.00 53.09 429 ASN A O 1
ATOM 3480 N N . ARG A 1 430 ? -27.577 -13.750 12.565 1.00 52.53 430 ARG A N 1
ATOM 3481 C CA . ARG A 1 430 ? -27.712 -12.397 13.133 1.00 52.53 430 ARG A CA 1
ATOM 3482 C C . ARG A 1 430 ? -26.392 -11.818 13.638 1.00 52.53 430 ARG A C 1
ATOM 3484 O O . ARG A 1 430 ? -26.328 -10.607 13.835 1.00 52.53 430 ARG A O 1
ATOM 3491 N N . VAL A 1 431 ? -25.376 -12.658 13.836 1.00 55.16 431 VAL A N 1
ATOM 3492 C CA . VAL A 1 431 ? -24.062 -12.261 14.342 1.00 55.16 431 VAL A CA 1
ATOM 3493 C C . VAL A 1 431 ? -23.143 -12.001 13.157 1.00 55.16 431 VAL A C 1
ATOM 3495 O O . VAL A 1 431 ? -22.824 -12.908 12.392 1.00 55.16 431 VAL A O 1
ATOM 3498 N N . THR A 1 432 ? -22.683 -10.761 13.007 1.00 53.09 432 THR A N 1
ATOM 3499 C CA . THR A 1 432 ? -21.564 -10.479 12.101 1.00 53.09 432 THR A CA 1
ATOM 3500 C C . THR A 1 432 ? -20.272 -10.845 12.821 1.00 53.09 432 THR A C 1
ATOM 3502 O O . THR A 1 432 ? -19.893 -10.160 13.772 1.00 53.09 432 THR A O 1
ATOM 3505 N N . VAL A 1 433 ? -19.614 -11.923 12.383 1.00 57.09 433 VAL A N 1
ATOM 3506 C CA . VAL A 1 433 ? -18.278 -12.288 12.869 1.00 57.09 433 VAL A CA 1
ATOM 3507 C C . VAL A 1 433 ? -17.238 -11.562 12.036 1.00 57.09 433 VAL A C 1
ATOM 3509 O O . VAL A 1 433 ? -17.113 -11.807 10.836 1.00 57.09 433 VAL A O 1
ATOM 3512 N N . ILE A 1 434 ? -16.478 -10.681 12.675 1.00 53.34 434 ILE A N 1
ATOM 3513 C CA . ILE A 1 434 ? -15.327 -10.030 12.053 1.00 53.34 434 ILE A CA 1
ATOM 3514 C C . ILE A 1 434 ? -14.085 -10.695 12.642 1.00 53.34 434 ILE A C 1
ATOM 3516 O O . ILE A 1 434 ? -13.847 -10.612 13.844 1.00 53.34 434 ILE A O 1
ATOM 3520 N N . MET A 1 435 ? -13.324 -11.385 11.794 1.00 54.53 435 MET A N 1
ATOM 3521 C CA . MET A 1 435 ? -11.987 -11.871 12.128 1.00 54.53 435 MET A CA 1
ATOM 3522 C C . MET A 1 435 ? -10.979 -10.903 11.524 1.00 54.53 435 MET A C 1
ATOM 3524 O O . MET A 1 435 ? -10.970 -10.695 10.310 1.00 54.53 435 MET A O 1
ATOM 3528 N N . LYS A 1 436 ? -10.164 -10.290 12.375 1.00 41.62 436 LYS A N 1
ATOM 3529 C CA . LYS A 1 436 ? -9.091 -9.381 11.973 1.00 41.62 436 LYS A CA 1
ATOM 3530 C C . LYS A 1 436 ? -7.810 -9.913 12.596 1.00 41.62 436 LYS A C 1
ATOM 3532 O O . LYS A 1 436 ? -7.752 -10.059 13.807 1.00 41.62 436 LYS A O 1
ATOM 3537 N N . GLU A 1 437 ? -6.847 -10.319 11.784 1.00 44.72 437 GLU A N 1
ATOM 3538 C CA . GLU A 1 437 ? -5.526 -10.723 12.278 1.00 44.72 437 GLU A CA 1
ATOM 3539 C C . GLU A 1 437 ? -4.650 -9.479 12.477 1.00 44.72 437 GLU A C 1
ATOM 3541 O O . GLU A 1 437 ? -4.940 -8.409 11.930 1.00 44.72 437 GLU A O 1
ATOM 3546 N N . GLU A 1 438 ? -3.629 -9.610 13.322 1.00 37.94 438 GLU A N 1
ATOM 3547 C CA . GLU A 1 438 ? -2.723 -8.528 13.703 1.00 37.94 438 GLU A CA 1
ATOM 3548 C C . GLU A 1 438 ? -2.049 -7.932 12.460 1.00 37.94 438 GLU A C 1
ATOM 3550 O O . GLU A 1 438 ? -1.545 -8.660 11.615 1.00 37.94 438 GLU A O 1
ATOM 3555 N N . SER A 1 439 ? -2.037 -6.604 12.335 1.00 30.08 439 SER A N 1
ATOM 3556 C CA . SER A 1 439 ? -1.204 -5.909 11.348 1.00 30.08 439 SER A CA 1
ATOM 3557 C C . SER A 1 439 ? 0.106 -5.481 12.021 1.00 30.08 439 SER A C 1
ATOM 3559 O O . SER A 1 439 ? 0.029 -4.759 13.022 1.00 30.08 439 SER A O 1
ATOM 3561 N N . PRO A 1 440 ? 1.290 -5.851 11.513 1.00 36.22 440 PRO A N 1
ATOM 3562 C CA . PRO A 1 440 ? 2.556 -5.603 12.183 1.00 36.22 440 PRO A CA 1
ATOM 3563 C C . PRO A 1 440 ? 2.979 -4.143 12.008 1.00 36.22 440 PRO A C 1
ATOM 3565 O O . PRO A 1 440 ? 2.766 -3.505 10.973 1.00 36.22 440 PRO A O 1
ATOM 3568 N N . SER A 1 441 ? 3.612 -3.599 13.044 1.00 30.08 441 SER A N 1
ATOM 3569 C CA . SER A 1 441 ? 4.237 -2.276 13.020 1.00 30.08 441 SER A CA 1
ATOM 3570 C C . SER A 1 441 ? 5.573 -2.294 12.263 1.00 30.08 441 SER A C 1
ATOM 3572 O O . SER A 1 441 ? 6.357 -3.227 12.389 1.00 30.08 441 SER A O 1
ATOM 3574 N N . THR A 1 442 ? 5.847 -1.226 11.511 1.00 27.17 442 THR A N 1
ATOM 3575 C CA . THR A 1 442 ? 6.917 -1.072 10.507 1.00 27.17 442 THR A CA 1
ATOM 3576 C C . THR A 1 442 ? 8.224 -0.442 11.043 1.00 27.17 442 THR A C 1
ATOM 3578 O O . THR A 1 442 ? 8.234 0.771 11.245 1.00 27.17 442 THR A O 1
ATOM 3581 N N . LYS A 1 443 ? 9.349 -1.167 11.199 1.00 30.83 443 LYS A N 1
ATOM 3582 C CA . LYS A 1 443 ? 10.722 -0.600 11.377 1.00 30.83 443 LYS A CA 1
ATOM 3583 C C . LYS A 1 443 ? 11.858 -1.619 11.147 1.00 30.83 443 LYS A C 1
ATOM 3585 O O . LYS A 1 443 ? 12.057 -2.444 12.013 1.00 30.83 443 LYS A O 1
ATOM 3590 N N . TRP A 1 444 ? 12.662 -1.502 10.078 1.00 32.38 444 TRP A N 1
ATOM 3591 C CA . TRP A 1 444 ? 13.609 -2.520 9.548 1.00 32.38 444 TRP A CA 1
ATOM 3592 C C . TRP A 1 444 ? 14.690 -3.054 10.538 1.00 32.38 444 TRP A C 1
ATOM 3594 O O . TRP A 1 444 ? 15.322 -2.256 11.222 1.00 32.38 444 TRP A O 1
ATOM 3604 N N . ILE A 1 445 ? 14.929 -4.379 10.590 1.00 36.78 445 ILE A N 1
ATOM 3605 C CA . ILE A 1 445 ? 15.922 -5.132 11.411 1.00 36.78 445 ILE A CA 1
ATOM 3606 C C . ILE A 1 445 ? 16.604 -6.168 10.476 1.00 36.78 445 ILE A C 1
ATOM 3608 O O . ILE A 1 445 ? 16.212 -6.294 9.327 1.00 36.78 445 ILE A O 1
ATOM 3612 N N . CYS A 1 446 ? 17.679 -6.847 10.875 1.00 39.88 446 CYS A N 1
ATOM 3613 C CA . CYS A 1 446 ? 18.285 -7.945 10.102 1.00 39.88 446 CYS A CA 1
ATOM 3614 C C . CYS A 1 446 ? 17.917 -9.300 10.747 1.00 39.88 446 CYS A C 1
ATOM 3616 O O . CYS A 1 446 ? 17.755 -9.336 11.968 1.00 39.88 446 CYS A O 1
ATOM 3618 N N . PRO A 1 447 ? 17.828 -10.417 10.000 1.00 44.66 447 PRO A N 1
ATOM 3619 C CA . PRO A 1 447 ? 17.490 -11.722 10.576 1.00 44.66 447 PRO A CA 1
ATOM 3620 C C . PRO A 1 447 ? 18.511 -12.170 11.637 1.00 44.66 447 PRO A C 1
ATOM 3622 O O . PRO A 1 447 ? 19.721 -12.080 11.401 1.00 44.66 447 PRO A O 1
ATOM 3625 N N . THR A 1 448 ? 18.039 -12.677 12.782 1.00 54.34 448 THR A N 1
ATOM 3626 C CA . THR A 1 448 ? 18.862 -13.258 13.862 1.00 54.34 448 THR A CA 1
ATOM 3627 C C . THR A 1 448 ? 19.353 -14.656 13.487 1.00 54.34 448 THR A C 1
ATOM 3629 O O . THR A 1 448 ? 18.777 -15.661 13.894 1.00 54.34 448 THR A O 1
ATOM 3632 N N . ILE A 1 449 ? 20.421 -14.709 12.693 1.00 60.66 449 ILE A N 1
ATOM 3633 C CA . ILE A 1 449 ? 21.134 -15.931 12.297 1.00 60.66 449 ILE A CA 1
ATOM 3634 C C . ILE A 1 449 ? 22.567 -15.824 12.814 1.00 60.66 449 ILE A C 1
ATOM 3636 O O . ILE A 1 449 ? 23.148 -14.735 12.795 1.00 60.66 449 ILE A O 1
ATOM 3640 N N . ASP A 1 450 ? 23.156 -16.934 13.261 1.00 66.06 450 ASP A N 1
ATOM 3641 C CA . ASP A 1 450 ? 24.594 -16.965 13.520 1.00 66.06 450 ASP A CA 1
ATOM 3642 C C . ASP A 1 450 ? 25.349 -17.034 12.188 1.00 66.06 450 ASP A C 1
ATOM 3644 O O . ASP A 1 450 ? 25.601 -18.102 11.639 1.00 66.06 450 ASP A O 1
ATOM 3648 N N . TYR A 1 451 ? 25.716 -15.873 11.648 1.00 60.88 451 TYR A N 1
ATOM 3649 C CA . TYR A 1 451 ? 26.476 -15.777 10.398 1.00 60.88 451 TYR A CA 1
ATOM 3650 C C . TYR A 1 451 ? 27.925 -16.293 10.518 1.00 60.88 451 TYR A C 1
ATOM 3652 O O . TYR A 1 451 ? 28.638 -16.332 9.512 1.00 60.88 451 TYR A O 1
ATOM 3660 N N . ASN A 1 452 ? 28.366 -16.715 11.714 1.00 62.94 452 ASN A N 1
ATOM 3661 C CA . ASN A 1 452 ? 29.603 -17.479 11.882 1.00 62.94 452 ASN A CA 1
ATOM 3662 C C . ASN A 1 452 ? 29.412 -18.973 11.557 1.00 62.94 452 ASN A C 1
ATOM 3664 O O . ASN A 1 452 ? 30.396 -19.636 11.216 1.00 62.94 452 ASN A O 1
ATOM 3668 N N . ASP A 1 453 ? 28.177 -19.493 11.609 1.00 70.69 453 ASP A N 1
ATOM 3669 C CA . ASP A 1 453 ? 27.811 -20.800 11.058 1.00 70.69 453 ASP A CA 1
ATOM 3670 C C . ASP A 1 453 ? 27.413 -20.648 9.584 1.00 70.69 453 ASP A C 1
ATOM 3672 O O . ASP A 1 453 ? 26.299 -20.275 9.196 1.00 70.69 453 ASP A O 1
ATOM 3676 N N . ILE A 1 454 ? 28.391 -20.959 8.740 1.00 61.91 454 ILE A N 1
ATOM 3677 C CA . ILE A 1 454 ? 28.303 -20.858 7.291 1.00 61.91 454 ILE A CA 1
ATOM 3678 C C . ILE A 1 454 ? 27.137 -21.677 6.724 1.00 61.91 454 ILE A C 1
ATOM 3680 O O . ILE A 1 454 ? 26.430 -21.199 5.831 1.00 61.91 454 ILE A O 1
ATOM 3684 N N . ASP A 1 455 ? 26.921 -22.890 7.228 1.00 67.62 455 ASP A N 1
ATOM 3685 C CA . ASP A 1 455 ? 25.912 -23.798 6.687 1.00 67.62 455 ASP A CA 1
ATOM 3686 C C . ASP A 1 455 ? 24.501 -23.348 7.074 1.00 67.62 455 ASP A C 1
ATOM 3688 O O . ASP A 1 455 ? 23.577 -23.454 6.262 1.00 67.62 455 ASP A O 1
ATOM 3692 N N . GLN A 1 456 ? 24.342 -22.757 8.262 1.00 69.00 456 GLN A N 1
ATOM 3693 C CA . GLN A 1 456 ? 23.079 -22.166 8.698 1.00 69.00 456 GLN A CA 1
ATOM 3694 C C . GLN A 1 456 ? 22.699 -20.954 7.837 1.00 69.00 456 GLN A C 1
ATOM 3696 O O . GLN A 1 456 ? 21.576 -20.881 7.330 1.00 69.00 456 GLN A O 1
ATOM 3701 N N . GLY A 1 457 ? 23.648 -20.045 7.593 1.00 65.19 457 GLY A N 1
ATOM 3702 C CA . GLY A 1 457 ? 23.441 -18.898 6.707 1.00 65.19 457 GLY A CA 1
ATOM 3703 C C . GLY A 1 457 ? 23.140 -19.304 5.260 1.00 65.19 457 GLY A C 1
ATOM 3704 O O . GLY A 1 457 ? 22.227 -18.760 4.639 1.00 65.19 457 GLY A O 1
ATOM 3705 N N . LEU A 1 458 ? 23.850 -20.304 4.725 1.00 66.06 458 LEU A N 1
ATOM 3706 C CA . LEU A 1 458 ? 23.605 -20.855 3.385 1.00 66.06 458 LEU A CA 1
ATOM 3707 C C . LEU A 1 458 ? 22.242 -21.535 3.265 1.00 66.06 458 LEU A C 1
ATOM 3709 O O . LEU A 1 458 ? 21.554 -21.359 2.258 1.00 66.06 458 LEU A O 1
ATOM 3713 N N . SER A 1 459 ? 21.862 -22.325 4.270 1.00 71.56 459 SER A N 1
ATOM 3714 C CA . SER A 1 459 ? 20.562 -22.990 4.317 1.00 71.56 459 SER A CA 1
ATOM 3715 C C . SER A 1 459 ? 19.439 -21.961 4.340 1.00 71.56 459 SER A C 1
ATOM 3717 O O . SER A 1 459 ? 18.515 -22.065 3.537 1.00 71.56 459 SER A O 1
ATOM 3719 N N . TYR A 1 460 ? 19.571 -20.924 5.170 1.00 70.44 460 TYR A N 1
ATOM 3720 C CA . TYR A 1 460 ? 18.613 -19.825 5.231 1.00 70.44 460 TYR A CA 1
ATOM 3721 C C . TYR A 1 460 ? 18.502 -19.097 3.891 1.00 70.44 460 TYR A C 1
ATOM 3723 O O . TYR A 1 460 ? 17.410 -18.930 3.362 1.00 70.44 460 TYR A O 1
ATOM 3731 N N . VAL A 1 461 ? 19.628 -18.728 3.279 1.00 66.81 461 VAL A N 1
ATOM 3732 C CA . VAL A 1 461 ? 19.642 -18.068 1.968 1.00 66.81 461 VAL A CA 1
ATOM 3733 C C . VAL A 1 461 ? 18.967 -18.930 0.893 1.00 66.81 461 VAL A C 1
ATOM 3735 O O . VAL A 1 461 ? 18.131 -18.424 0.143 1.00 66.81 461 VAL A O 1
ATOM 3738 N N . ARG A 1 462 ? 19.273 -20.234 0.824 1.00 67.44 462 ARG A N 1
ATOM 3739 C CA . ARG A 1 462 ? 18.628 -21.166 -0.121 1.00 67.44 462 ARG A CA 1
ATOM 3740 C C . ARG A 1 462 ? 17.128 -21.287 0.133 1.00 67.44 462 ARG A C 1
ATOM 3742 O O . ARG A 1 462 ? 16.356 -21.313 -0.822 1.00 67.44 462 ARG A O 1
ATOM 3749 N N . GLU A 1 463 ? 16.719 -21.347 1.393 1.00 67.88 463 GLU A N 1
ATOM 3750 C CA . GLU A 1 463 ? 15.316 -21.403 1.792 1.00 67.88 463 GLU A CA 1
ATOM 3751 C C . GLU A 1 463 ? 14.573 -20.129 1.377 1.00 67.88 463 GLU A C 1
ATOM 3753 O O . GLU A 1 463 ? 13.576 -20.215 0.660 1.00 67.88 463 GLU A O 1
ATOM 3758 N N . ARG A 1 464 ? 15.111 -18.949 1.719 1.00 64.88 464 ARG A N 1
ATOM 3759 C CA . ARG A 1 464 ? 14.542 -17.645 1.350 1.00 64.88 464 ARG A CA 1
ATOM 3760 C C . ARG A 1 464 ? 14.439 -17.474 -0.164 1.00 64.88 464 ARG A C 1
ATOM 3762 O O . ARG A 1 464 ? 13.401 -17.048 -0.666 1.00 64.88 464 ARG A O 1
ATOM 3769 N N . MET A 1 465 ? 15.457 -17.882 -0.925 1.00 59.12 465 MET A N 1
ATOM 3770 C CA . MET A 1 465 ? 15.385 -17.890 -2.392 1.00 59.12 465 MET A CA 1
ATOM 3771 C C . MET A 1 465 ? 14.356 -18.884 -2.937 1.00 59.12 465 MET A C 1
ATOM 3773 O O . MET A 1 465 ? 13.637 -18.556 -3.882 1.00 59.12 465 MET A O 1
ATOM 3777 N N . HIS A 1 466 ? 14.240 -20.079 -2.346 1.00 58.47 466 HIS A N 1
ATOM 3778 C CA . HIS A 1 466 ? 13.246 -21.075 -2.754 1.00 58.47 466 HIS A CA 1
ATOM 3779 C C . HIS A 1 466 ? 11.820 -20.537 -2.604 1.00 58.47 466 HIS A C 1
ATOM 3781 O O . HIS A 1 466 ? 10.966 -20.778 -3.463 1.00 58.47 466 HIS A O 1
ATOM 3787 N N . VAL A 1 467 ? 11.589 -19.745 -1.558 1.00 50.72 467 VAL A N 1
ATOM 3788 C CA . VAL A 1 467 ? 10.302 -19.104 -1.293 1.00 50.72 467 VAL A CA 1
ATOM 3789 C C . VAL A 1 467 ? 10.168 -17.681 -1.865 1.00 50.72 467 VAL A C 1
ATOM 3791 O O . VAL A 1 467 ? 9.134 -17.033 -1.678 1.00 50.72 467 VAL A O 1
ATOM 3794 N N . ARG A 1 468 ? 11.169 -17.244 -2.647 1.00 52.34 468 ARG A N 1
ATOM 3795 C CA . ARG A 1 468 ? 11.265 -15.963 -3.375 1.00 52.34 468 ARG A CA 1
ATOM 3796 C C . ARG A 1 468 ? 11.274 -14.701 -2.498 1.00 52.34 468 ARG A C 1
ATOM 3798 O O . ARG A 1 468 ? 10.858 -13.632 -2.938 1.00 52.34 468 ARG A O 1
ATOM 3805 N N . GLU A 1 469 ? 11.805 -14.795 -1.287 1.00 55.56 469 GLU A N 1
ATOM 3806 C CA . GLU A 1 469 ? 12.031 -13.677 -0.359 1.00 55.56 469 GLU A CA 1
ATOM 3807 C C . GLU A 1 469 ? 13.389 -13.009 -0.630 1.00 55.56 469 GLU A C 1
ATOM 3809 O O . GLU A 1 469 ? 14.339 -13.076 0.152 1.00 55.56 469 GLU A O 1
ATOM 3814 N N . MET A 1 470 ? 13.493 -12.371 -1.801 1.00 61.78 470 MET A N 1
ATOM 3815 C CA . MET A 1 470 ? 14.767 -11.892 -2.359 1.00 61.78 470 MET A CA 1
ATOM 3816 C C . MET A 1 470 ? 15.459 -10.818 -1.513 1.00 61.78 470 MET A C 1
ATOM 3818 O O . MET A 1 470 ? 16.679 -10.710 -1.558 1.00 61.78 470 MET A O 1
ATOM 3822 N N . LYS A 1 471 ? 14.710 -10.047 -0.718 1.00 60.19 471 LYS A N 1
ATOM 3823 C CA . LYS A 1 471 ? 15.280 -9.004 0.143 1.00 60.19 471 LYS A CA 1
ATOM 3824 C C . LYS A 1 471 ? 16.002 -9.583 1.362 1.00 60.19 471 LYS A C 1
ATOM 3826 O O . LYS A 1 471 ? 17.107 -9.148 1.667 1.00 60.19 471 LYS A O 1
ATOM 3831 N N . ASP A 1 472 ? 15.420 -10.586 2.015 1.00 61.62 472 ASP A N 1
ATOM 3832 C CA . ASP A 1 472 ? 16.052 -11.256 3.157 1.00 61.62 472 ASP A CA 1
ATOM 3833 C C . ASP A 1 472 ? 17.199 -12.153 2.697 1.00 61.62 472 ASP A C 1
ATOM 3835 O O . ASP A 1 472 ? 18.228 -12.226 3.367 1.00 61.62 472 ASP A O 1
ATOM 3839 N N . ALA A 1 473 ? 17.074 -12.756 1.508 1.00 67.00 473 ALA A N 1
ATOM 3840 C CA . ALA A 1 473 ? 18.196 -13.399 0.838 1.00 67.00 473 ALA A CA 1
ATOM 3841 C C . ALA A 1 473 ? 19.330 -12.393 0.564 1.00 67.00 473 ALA A C 1
ATOM 3843 O O . ALA A 1 473 ? 20.463 -12.677 0.930 1.00 67.00 473 ALA A O 1
ATOM 3844 N N . CYS A 1 474 ? 19.051 -11.205 0.004 1.00 66.06 474 CYS A N 1
ATOM 3845 C CA . CYS A 1 474 ? 20.059 -10.151 -0.192 1.00 66.06 474 CYS A CA 1
ATOM 3846 C C . CYS A 1 474 ? 20.753 -9.759 1.115 1.00 66.06 474 CYS A C 1
ATOM 3848 O O . CYS A 1 474 ? 21.979 -9.757 1.163 1.00 66.06 474 CYS A O 1
ATOM 3850 N N . LEU A 1 475 ? 19.987 -9.467 2.171 1.00 66.25 475 LEU A N 1
ATOM 3851 C CA . LEU A 1 475 ? 20.529 -9.061 3.472 1.00 66.25 475 LEU A CA 1
ATOM 3852 C C . LEU A 1 475 ? 21.389 -10.165 4.097 1.00 66.25 475 LEU A C 1
ATOM 3854 O O . LEU A 1 475 ? 22.481 -9.890 4.592 1.00 66.25 475 LEU A O 1
ATOM 3858 N N . ALA A 1 476 ? 20.935 -11.418 4.040 1.00 69.50 476 ALA A N 1
ATOM 3859 C CA . ALA A 1 476 ? 21.706 -12.550 4.536 1.00 69.50 476 ALA A CA 1
ATOM 3860 C C . ALA A 1 476 ? 22.986 -12.763 3.714 1.00 69.50 476 ALA A C 1
ATOM 3862 O O . ALA A 1 476 ? 24.048 -12.973 4.292 1.00 69.50 476 ALA A O 1
ATOM 3863 N N . ILE A 1 477 ? 22.937 -12.641 2.384 1.00 70.25 477 ILE A N 1
ATOM 3864 C CA . ILE A 1 477 ? 24.133 -12.736 1.534 1.00 70.25 477 ILE A CA 1
ATOM 3865 C C . ILE A 1 477 ? 25.098 -11.582 1.805 1.00 70.25 477 ILE A C 1
ATOM 3867 O O . ILE A 1 477 ? 26.304 -11.809 1.857 1.00 70.25 477 ILE A O 1
ATOM 3871 N N . GLU A 1 478 ? 24.594 -10.368 2.027 1.00 67.88 478 GLU A N 1
ATOM 3872 C CA . GLU A 1 478 ? 25.415 -9.215 2.388 1.00 67.88 478 GLU A CA 1
ATOM 3873 C C . GLU A 1 478 ? 26.156 -9.467 3.709 1.00 67.88 478 GLU A C 1
ATOM 3875 O O . GLU A 1 478 ? 27.368 -9.260 3.779 1.00 67.88 478 GLU A O 1
ATOM 3880 N N . GLN A 1 479 ? 25.481 -10.001 4.733 1.00 66.50 479 GLN A N 1
ATOM 3881 C CA . GLN A 1 479 ? 26.132 -10.376 5.993 1.00 66.50 479 GLN A CA 1
ATOM 3882 C C . GLN A 1 479 ? 27.143 -11.516 5.802 1.00 66.50 479 GLN A C 1
ATOM 3884 O O . GLN A 1 479 ? 28.284 -11.391 6.243 1.00 66.50 479 GLN A O 1
ATOM 3889 N N . LEU A 1 480 ? 26.794 -12.580 5.068 1.00 64.31 480 LEU A N 1
ATOM 3890 C CA . LEU A 1 480 ? 27.712 -13.690 4.762 1.00 64.31 480 LEU A CA 1
ATOM 3891 C C . LEU A 1 480 ? 28.949 -13.215 3.980 1.00 64.31 480 LEU A C 1
ATOM 3893 O O . LEU A 1 480 ? 30.052 -13.708 4.207 1.00 64.31 480 LEU A O 1
ATOM 3897 N N . SER A 1 481 ? 28.797 -12.227 3.090 1.00 61.25 481 SER A N 1
ATOM 3898 C CA . SER A 1 481 ? 29.893 -11.673 2.284 1.00 61.25 481 SER A CA 1
ATOM 3899 C C . SER A 1 481 ? 30.947 -10.928 3.115 1.00 61.25 481 SER A C 1
ATOM 3901 O O . SER A 1 481 ? 32.111 -10.869 2.713 1.00 61.25 481 SER A O 1
ATOM 3903 N N . ARG A 1 482 ? 30.566 -10.413 4.295 1.00 63.78 482 ARG A N 1
ATOM 3904 C CA . ARG A 1 482 ? 31.460 -9.730 5.246 1.00 63.78 482 ARG A CA 1
ATOM 3905 C C . ARG A 1 482 ? 32.320 -10.707 6.062 1.00 63.78 482 ARG A C 1
ATOM 3907 O O . ARG A 1 482 ? 33.310 -10.284 6.658 1.00 63.78 482 ARG A O 1
ATOM 3914 N N . HIS A 1 483 ? 31.992 -12.002 6.056 1.00 58.12 483 HIS A N 1
ATOM 3915 C CA . HIS A 1 483 ? 32.763 -13.066 6.703 1.00 58.12 483 HIS A CA 1
ATOM 3916 C C . HIS A 1 483 ? 33.636 -13.833 5.682 1.00 58.12 483 HIS A C 1
ATOM 3918 O O . HIS A 1 483 ? 33.307 -13.970 4.502 1.00 58.12 483 HIS A O 1
ATOM 3924 N N . VAL A 1 484 ? 34.802 -14.334 6.111 1.00 53.72 484 VAL A N 1
ATOM 3925 C CA . VAL A 1 484 ? 35.775 -15.012 5.228 1.00 53.72 484 VAL A CA 1
ATOM 3926 C C . VAL A 1 484 ? 35.282 -16.425 4.871 1.00 53.72 484 VAL A C 1
ATOM 3928 O O . VAL A 1 484 ? 35.581 -17.397 5.555 1.00 53.72 484 VAL A O 1
ATOM 3931 N N . PHE A 1 485 ? 34.502 -16.528 3.796 1.00 53.44 485 PHE A N 1
ATOM 3932 C CA . PHE A 1 485 ? 33.905 -17.770 3.279 1.00 53.44 485 PHE A CA 1
ATOM 3933 C C . PHE A 1 485 ? 34.778 -18.518 2.251 1.00 53.44 485 PHE A C 1
ATOM 3935 O O . PHE A 1 485 ? 35.498 -17.886 1.476 1.00 53.44 485 PHE A O 1
ATOM 3942 N N . LEU A 1 486 ? 34.616 -19.850 2.170 1.00 52.56 486 LEU A N 1
ATOM 3943 C CA . LEU A 1 486 ? 35.119 -20.709 1.084 1.00 52.56 486 LEU A CA 1
ATOM 3944 C C . LEU A 1 486 ? 34.443 -20.370 -0.260 1.00 52.56 486 LEU A C 1
ATOM 3946 O O . LEU A 1 486 ? 33.227 -20.218 -0.359 1.00 52.56 486 LEU A O 1
ATOM 3950 N N . ASP A 1 487 ? 35.251 -20.310 -1.312 1.00 57.00 487 ASP A N 1
ATOM 3951 C CA . ASP A 1 487 ? 34.916 -19.790 -2.645 1.00 57.00 487 ASP A CA 1
ATOM 3952 C C . ASP A 1 487 ? 33.765 -20.483 -3.389 1.00 57.00 487 ASP A C 1
ATOM 3954 O O . ASP A 1 487 ? 33.042 -19.848 -4.157 1.00 57.00 487 ASP A O 1
ATOM 3958 N N . ILE A 1 488 ? 33.582 -21.785 -3.161 1.00 53.78 488 ILE A N 1
ATOM 3959 C CA . ILE A 1 488 ? 32.617 -22.618 -3.895 1.00 53.78 488 ILE A CA 1
ATOM 3960 C C . ILE A 1 488 ? 31.174 -22.288 -3.481 1.00 53.78 488 ILE A C 1
ATOM 3962 O O . ILE A 1 488 ? 30.294 -22.188 -4.336 1.00 53.78 488 ILE A O 1
ATOM 3966 N N . SER A 1 489 ? 30.933 -22.041 -2.190 1.00 63.25 489 SER A N 1
ATOM 3967 C CA . SER A 1 489 ? 29.595 -21.749 -1.660 1.00 63.25 489 SER A CA 1
ATOM 3968 C C . SER A 1 489 ? 29.069 -20.386 -2.123 1.00 63.25 489 SER A C 1
ATOM 3970 O O . SER A 1 489 ? 27.875 -20.229 -2.366 1.00 63.25 489 SER A O 1
ATOM 3972 N N . LYS A 1 490 ? 29.965 -19.411 -2.326 1.00 67.00 490 LYS A N 1
ATOM 3973 C CA . LYS A 1 490 ? 29.628 -18.067 -2.823 1.00 67.00 490 LYS A CA 1
ATOM 3974 C C . LYS A 1 490 ? 29.107 -18.096 -4.268 1.00 67.00 490 LYS A C 1
ATOM 3976 O O . LYS A 1 490 ? 28.128 -17.429 -4.591 1.00 67.00 490 LYS A O 1
ATOM 3981 N N . ALA A 1 491 ? 29.724 -18.906 -5.130 1.00 71.88 491 ALA A N 1
ATOM 3982 C CA . ALA A 1 491 ? 29.323 -19.048 -6.531 1.00 71.88 491 ALA A CA 1
ATOM 3983 C C . ALA A 1 491 ? 27.943 -19.699 -6.691 1.00 71.88 491 ALA A C 1
ATOM 3985 O O . ALA A 1 491 ? 27.167 -19.305 -7.564 1.00 71.88 491 ALA A O 1
ATOM 3986 N N . GLU A 1 492 ? 27.630 -20.686 -5.852 1.00 72.75 492 GLU A N 1
ATOM 3987 C CA . GLU A 1 492 ? 26.336 -21.363 -5.870 1.00 72.75 492 GLU A CA 1
ATOM 3988 C C . GLU A 1 492 ? 25.206 -20.420 -5.442 1.00 72.75 492 GLU A C 1
ATOM 3990 O O . GLU A 1 492 ? 24.205 -20.323 -6.148 1.00 72.75 492 GLU A O 1
ATOM 3995 N N . ILE A 1 493 ? 25.408 -19.650 -4.365 1.00 70.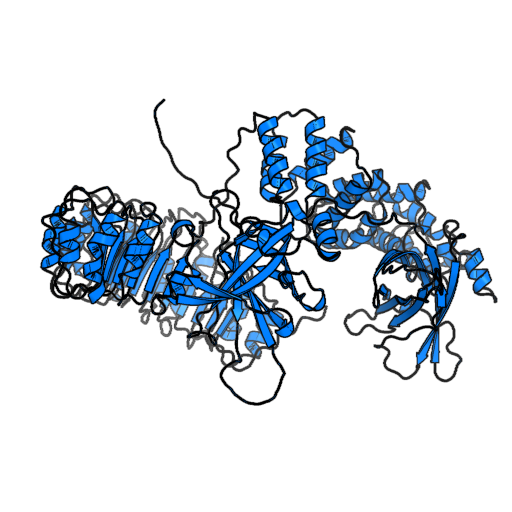50 493 ILE A N 1
ATOM 3996 C CA . ILE A 1 493 ? 24.474 -18.611 -3.907 1.00 70.50 493 ILE A CA 1
ATOM 3997 C C . ILE A 1 493 ? 24.187 -17.588 -5.008 1.00 70.50 493 ILE A C 1
ATOM 3999 O O . ILE A 1 493 ? 23.022 -17.307 -5.274 1.00 70.50 493 ILE A O 1
ATOM 4003 N N . CYS A 1 494 ? 25.219 -17.025 -5.650 1.00 74.31 494 CYS A N 1
ATOM 4004 C CA . CYS A 1 494 ? 25.026 -16.010 -6.690 1.00 74.31 494 CYS A CA 1
ATOM 4005 C C . CYS A 1 494 ? 24.190 -16.549 -7.858 1.00 74.31 494 CYS A C 1
ATOM 4007 O O . CYS A 1 494 ? 23.292 -15.864 -8.337 1.00 74.31 494 CYS A O 1
ATOM 4009 N N . LYS A 1 495 ? 24.431 -17.791 -8.298 1.00 75.38 495 LYS A N 1
ATOM 4010 C CA . LYS A 1 495 ? 23.617 -18.424 -9.351 1.00 75.38 495 LYS A CA 1
ATOM 4011 C C . LYS A 1 495 ? 22.175 -18.634 -8.910 1.00 75.38 495 LYS A C 1
ATOM 4013 O O . LYS A 1 495 ? 21.256 -18.354 -9.675 1.00 75.38 495 LYS A O 1
ATOM 4018 N N . LEU A 1 496 ? 21.990 -19.119 -7.684 1.00 70.88 496 LEU A N 1
ATOM 4019 C CA . LEU A 1 496 ? 20.671 -19.359 -7.114 1.00 70.88 496 LEU A CA 1
ATOM 4020 C C . LEU A 1 496 ? 19.890 -18.037 -7.021 1.00 70.88 496 LEU A C 1
ATOM 4022 O O . LEU A 1 496 ? 18.728 -17.991 -7.420 1.00 70.88 496 LEU A O 1
ATOM 4026 N N . PHE A 1 497 ? 20.562 -16.951 -6.621 1.00 73.94 497 PHE A N 1
ATOM 4027 C CA . PHE A 1 497 ? 19.990 -15.608 -6.534 1.00 73.94 497 PHE A CA 1
ATOM 4028 C C . PHE A 1 497 ? 19.499 -15.131 -7.894 1.00 73.94 497 PHE A C 1
ATOM 4030 O O . PHE A 1 497 ? 18.330 -14.783 -8.039 1.00 73.94 497 PHE A O 1
ATOM 4037 N N . LEU A 1 498 ? 20.378 -15.178 -8.900 1.00 73.50 498 LEU A N 1
ATOM 4038 C CA . LEU A 1 498 ? 20.062 -14.770 -10.267 1.00 73.50 498 LEU A CA 1
ATOM 4039 C C . LEU A 1 498 ? 18.857 -15.550 -10.809 1.00 73.50 498 LEU A C 1
ATOM 4041 O O . LEU A 1 498 ? 17.933 -14.948 -11.347 1.00 73.50 498 LEU A O 1
ATOM 4045 N N . SER A 1 499 ? 18.807 -16.865 -10.573 1.00 67.81 499 SER A N 1
ATOM 4046 C CA . SER A 1 499 ? 17.698 -17.717 -11.026 1.00 67.81 499 SER A CA 1
ATOM 4047 C C . SER A 1 499 ? 16.358 -17.458 -10.321 1.00 67.81 499 SER A C 1
ATOM 4049 O O . SER A 1 499 ? 15.294 -17.730 -10.881 1.00 67.81 499 SER A O 1
ATOM 4051 N N . ALA A 1 500 ? 16.390 -16.938 -9.090 1.00 64.62 500 ALA A N 1
ATOM 4052 C CA . ALA A 1 500 ? 15.202 -16.683 -8.275 1.00 64.62 500 ALA A CA 1
ATOM 4053 C C . ALA A 1 500 ? 14.664 -15.245 -8.412 1.00 64.62 500 ALA A C 1
ATOM 4055 O O . ALA A 1 500 ? 13.503 -14.988 -8.079 1.00 64.62 500 ALA A O 1
ATOM 4056 N N . PHE A 1 501 ? 15.484 -14.317 -8.910 1.00 61.44 501 PHE A N 1
ATOM 4057 C CA . PHE A 1 501 ? 15.186 -12.888 -8.990 1.00 61.44 501 PHE A CA 1
ATOM 4058 C C . PHE A 1 501 ? 14.105 -12.547 -10.038 1.00 61.44 501 PHE A C 1
ATOM 4060 O O . PHE A 1 501 ? 14.068 -13.118 -11.130 1.00 61.44 501 PHE A O 1
ATOM 4067 N N . GLN A 1 502 ? 13.197 -11.610 -9.719 1.00 57.16 502 GLN A N 1
ATOM 4068 C CA . GLN A 1 502 ? 12.083 -11.196 -10.591 1.00 57.16 502 GLN A CA 1
ATOM 4069 C C . GLN A 1 502 ? 11.999 -9.669 -10.738 1.00 57.16 502 GLN A C 1
ATOM 4071 O O . GLN A 1 502 ? 12.176 -8.939 -9.775 1.00 57.16 502 GLN A O 1
ATOM 4076 N N . TYR A 1 503 ? 11.623 -9.188 -11.929 1.00 47.16 503 TYR A N 1
ATOM 4077 C CA . TYR A 1 503 ? 11.540 -7.758 -12.282 1.00 47.16 503 TYR A CA 1
ATOM 4078 C C . TYR A 1 503 ? 10.642 -6.883 -11.385 1.00 47.16 503 TYR A C 1
ATOM 4080 O O . TYR A 1 503 ? 10.764 -5.665 -11.413 1.00 47.16 503 TYR A O 1
ATOM 4088 N N . GLU A 1 504 ? 9.716 -7.469 -10.620 1.00 43.19 504 GLU A N 1
ATOM 4089 C CA . GLU A 1 504 ? 8.742 -6.721 -9.807 1.00 43.19 504 GLU A CA 1
ATOM 4090 C C . GLU A 1 504 ? 9.288 -6.330 -8.408 1.00 43.19 504 GLU A C 1
ATOM 4092 O O . GLU A 1 504 ? 8.590 -5.658 -7.647 1.00 43.19 504 GLU A O 1
ATOM 4097 N N . THR A 1 505 ? 10.513 -6.734 -8.036 1.00 46.44 505 THR A N 1
ATOM 4098 C CA . THR A 1 505 ? 11.080 -6.478 -6.699 1.00 46.44 505 THR A CA 1
ATOM 4099 C C . THR A 1 505 ? 12.022 -5.267 -6.671 1.00 46.44 505 THR A C 1
ATOM 4101 O O . THR A 1 505 ? 13.147 -5.358 -7.150 1.00 46.44 505 THR A O 1
ATOM 4104 N N . ASN A 1 506 ? 11.602 -4.163 -6.033 1.00 46.59 506 ASN A N 1
ATOM 4105 C CA . ASN A 1 506 ? 12.486 -3.061 -5.606 1.00 46.59 506 ASN A CA 1
ATOM 4106 C C . ASN A 1 506 ? 13.393 -3.544 -4.457 1.00 46.59 506 ASN A C 1
ATOM 4108 O O . ASN A 1 506 ? 13.096 -3.310 -3.283 1.00 46.59 506 ASN A O 1
ATOM 4112 N N . VAL A 1 507 ? 14.453 -4.282 -4.781 1.00 53.88 507 VAL A N 1
ATOM 4113 C CA . VAL A 1 507 ? 15.435 -4.799 -3.817 1.00 53.88 507 VAL A CA 1
ATOM 4114 C C . VAL A 1 507 ? 16.798 -4.220 -4.155 1.00 53.88 507 VAL A C 1
ATOM 4116 O O . VAL A 1 507 ? 17.201 -4.243 -5.312 1.00 53.88 507 VAL A O 1
ATOM 4119 N N . ASP A 1 508 ? 17.495 -3.728 -3.136 1.00 56.69 508 ASP A N 1
ATOM 4120 C CA . ASP A 1 508 ? 18.850 -3.202 -3.258 1.00 56.69 508 ASP A CA 1
ATOM 4121 C C . ASP A 1 508 ? 19.842 -4.373 -3.342 1.00 56.69 508 ASP A C 1
ATOM 4123 O O . ASP A 1 508 ? 19.945 -5.164 -2.401 1.00 56.69 508 ASP A O 1
ATOM 4127 N N . PHE A 1 509 ? 20.510 -4.558 -4.485 1.00 67.69 509 PHE A N 1
ATOM 4128 C CA . PHE A 1 509 ? 21.353 -5.736 -4.759 1.00 67.69 509 PHE A CA 1
ATOM 4129 C C . PHE A 1 509 ? 22.851 -5.420 -4.925 1.00 67.69 509 PHE A C 1
ATOM 4131 O O . PHE A 1 509 ? 23.606 -6.300 -5.347 1.00 67.69 509 PHE A O 1
ATOM 4138 N N . TYR A 1 510 ? 23.306 -4.230 -4.509 1.00 65.69 510 TYR A N 1
ATOM 4139 C CA . TYR A 1 510 ? 24.713 -3.793 -4.574 1.00 65.69 510 TYR A CA 1
ATOM 4140 C C . TYR A 1 510 ? 25.701 -4.855 -4.054 1.00 65.69 510 TYR A C 1
ATOM 4142 O O . TYR A 1 510 ? 26.654 -5.220 -4.740 1.00 65.69 510 TYR A O 1
ATOM 4150 N N . GLY A 1 511 ? 25.427 -5.439 -2.879 1.00 64.44 511 GLY A N 1
ATOM 4151 C CA . GLY A 1 511 ? 26.297 -6.455 -2.271 1.00 64.44 511 GLY A CA 1
ATOM 4152 C C . GLY A 1 511 ? 26.407 -7.761 -3.073 1.00 64.44 511 GLY A C 1
ATOM 4153 O O . GLY A 1 511 ? 27.431 -8.442 -3.009 1.00 64.44 511 GLY A O 1
ATOM 4154 N N . ILE A 1 512 ? 25.389 -8.107 -3.870 1.00 74.00 512 ILE A N 1
ATOM 4155 C CA . ILE A 1 512 ? 25.421 -9.278 -4.760 1.00 74.00 512 ILE A CA 1
ATOM 4156 C C . ILE A 1 512 ? 26.281 -9.001 -5.987 1.00 74.00 512 ILE A C 1
ATOM 4158 O O . ILE A 1 512 ? 27.016 -9.887 -6.423 1.00 74.00 512 ILE A O 1
ATOM 4162 N N . ILE A 1 513 ? 26.198 -7.792 -6.544 1.00 76.88 513 ILE A N 1
ATOM 4163 C CA . ILE A 1 513 ? 26.965 -7.408 -7.730 1.00 76.88 513 ILE A CA 1
ATOM 4164 C C . ILE A 1 513 ? 28.457 -7.317 -7.404 1.00 76.88 513 ILE A C 1
ATOM 4166 O O . ILE A 1 513 ? 29.273 -7.834 -8.167 1.00 76.88 513 ILE A O 1
ATOM 4170 N N . ASP A 1 514 ? 28.812 -6.770 -6.241 1.00 73.44 514 ASP A N 1
ATOM 4171 C CA . ASP A 1 514 ? 30.198 -6.741 -5.764 1.00 73.44 514 ASP A CA 1
ATOM 4172 C C . ASP A 1 514 ? 30.755 -8.158 -5.553 1.00 73.44 514 ASP A C 1
ATOM 4174 O O . ASP A 1 514 ? 31.866 -8.480 -5.984 1.00 73.44 514 ASP A O 1
ATOM 4178 N N . LEU A 1 515 ? 29.964 -9.047 -4.941 1.00 76.25 515 LEU A N 1
ATOM 4179 C CA . LEU A 1 515 ? 30.339 -10.450 -4.760 1.00 76.25 515 LEU A CA 1
ATOM 4180 C C . LEU A 1 515 ? 30.505 -11.172 -6.106 1.00 76.25 515 LEU A C 1
ATOM 4182 O O . LEU A 1 515 ? 31.456 -11.934 -6.296 1.00 76.25 515 LEU A O 1
ATOM 4186 N N . LEU A 1 516 ? 29.595 -10.920 -7.045 1.00 82.00 516 LEU A N 1
ATOM 4187 C CA . LEU A 1 516 ? 29.625 -11.480 -8.388 1.00 82.00 516 LEU A CA 1
ATOM 4188 C C . LEU A 1 516 ? 30.881 -11.041 -9.161 1.00 82.00 516 LEU A C 1
ATOM 4190 O O . LEU A 1 516 ? 31.516 -11.884 -9.796 1.00 82.00 516 LEU A O 1
ATOM 4194 N N . ASP A 1 517 ? 31.268 -9.764 -9.075 1.00 83.62 517 ASP A N 1
ATOM 4195 C CA . ASP A 1 517 ? 32.488 -9.228 -9.697 1.00 83.62 517 ASP A CA 1
ATOM 4196 C C . ASP A 1 517 ? 33.745 -9.954 -9.198 1.00 83.62 517 ASP A C 1
ATOM 4198 O O . ASP A 1 517 ? 34.582 -10.396 -9.991 1.00 83.62 517 ASP A O 1
ATOM 4202 N N . VAL A 1 518 ? 33.856 -10.133 -7.877 1.00 81.19 518 VAL A N 1
ATOM 4203 C CA . VAL A 1 518 ? 34.983 -10.834 -7.244 1.00 81.19 518 VAL A CA 1
ATOM 4204 C C . VAL A 1 518 ? 35.049 -12.287 -7.713 1.00 81.19 518 VAL A C 1
ATOM 4206 O O . VAL A 1 518 ? 36.091 -12.735 -8.193 1.00 81.19 518 VAL A O 1
ATOM 4209 N N . LEU A 1 519 ? 33.933 -13.018 -7.638 1.00 81.50 519 LEU A N 1
ATOM 4210 C CA . LEU A 1 519 ? 33.891 -14.430 -8.026 1.00 81.50 519 LEU A CA 1
ATOM 4211 C C . LEU A 1 519 ? 34.194 -14.642 -9.510 1.00 81.50 519 LEU A C 1
ATOM 4213 O O . LEU A 1 519 ? 34.830 -15.638 -9.868 1.00 81.50 519 LEU A O 1
ATOM 4217 N N . TRP A 1 520 ? 33.746 -13.722 -10.368 1.00 85.62 520 TRP A N 1
ATOM 4218 C CA . TRP A 1 520 ? 34.034 -13.759 -11.798 1.00 85.62 520 TRP A CA 1
ATOM 4219 C C . TRP A 1 520 ? 35.518 -13.529 -12.079 1.00 85.62 520 TRP A C 1
ATOM 4221 O O . TRP A 1 520 ? 36.153 -14.350 -12.743 1.00 85.62 520 TRP A O 1
ATOM 4231 N N . LYS A 1 521 ? 36.104 -12.463 -11.517 1.00 82.50 521 LYS A N 1
ATOM 4232 C CA . LYS A 1 521 ? 37.527 -12.121 -11.697 1.00 82.50 521 LYS A CA 1
ATOM 4233 C C . LYS A 1 521 ? 38.473 -13.201 -11.182 1.00 82.50 521 LYS A C 1
ATOM 4235 O O . LYS A 1 521 ? 39.543 -13.401 -11.750 1.00 82.50 521 LYS A O 1
ATOM 4240 N N . GLU A 1 522 ? 38.081 -13.902 -10.125 1.00 82.62 522 GLU A N 1
ATOM 4241 C CA . GLU A 1 522 ? 38.853 -15.004 -9.552 1.00 82.62 522 GLU A CA 1
ATOM 4242 C C . GLU A 1 522 ? 38.611 -16.355 -10.254 1.00 82.62 522 GLU A C 1
ATOM 4244 O O . GLU A 1 522 ? 39.234 -17.352 -9.888 1.00 82.62 522 GLU A O 1
ATOM 4249 N N . GLY A 1 523 ? 37.722 -16.414 -11.255 1.00 80.69 523 GLY A N 1
ATOM 4250 C CA . GLY A 1 523 ? 37.408 -17.637 -12.003 1.00 80.69 523 GLY A CA 1
ATOM 4251 C C . GLY A 1 523 ? 36.668 -18.701 -11.183 1.00 80.69 523 GLY A C 1
ATOM 4252 O O . GLY A 1 523 ? 36.731 -19.886 -11.506 1.00 80.69 523 GLY A O 1
ATOM 4253 N N . LYS A 1 524 ? 35.990 -18.295 -10.104 1.00 80.94 524 LYS A N 1
ATOM 4254 C CA . LYS A 1 524 ? 35.315 -19.184 -9.141 1.00 80.94 524 LYS A CA 1
ATOM 4255 C C . LYS A 1 524 ? 33.837 -19.415 -9.460 1.00 80.94 524 LYS A C 1
ATOM 4257 O O . LYS A 1 524 ? 33.227 -20.319 -8.895 1.00 80.94 524 LYS A O 1
ATOM 4262 N N . ILE A 1 525 ? 33.261 -18.641 -10.381 1.00 82.06 525 ILE A N 1
ATOM 4263 C CA . ILE A 1 525 ? 31.885 -18.797 -10.873 1.00 82.06 525 ILE A CA 1
ATOM 4264 C C . ILE A 1 525 ? 31.871 -18.990 -12.397 1.00 82.06 525 ILE A C 1
ATOM 4266 O O . ILE A 1 525 ? 32.621 -18.349 -13.125 1.00 82.06 525 ILE A O 1
ATOM 4270 N N . VAL A 1 526 ? 31.011 -19.892 -12.879 1.00 81.94 526 VAL A N 1
ATOM 4271 C CA . VAL A 1 526 ? 30.845 -20.221 -14.310 1.00 81.94 526 VAL A CA 1
ATOM 4272 C C . VAL A 1 526 ? 29.363 -20.210 -14.660 1.00 81.94 526 VAL A C 1
ATOM 4274 O O . VAL A 1 526 ? 28.588 -20.883 -13.984 1.00 81.94 526 VAL A O 1
ATOM 4277 N N . PHE A 1 527 ? 28.952 -19.497 -15.705 1.00 80.06 527 PHE A N 1
ATOM 4278 C CA . PHE A 1 527 ? 27.547 -19.421 -16.116 1.00 80.06 527 PHE A CA 1
ATOM 4279 C C . PHE A 1 527 ? 27.199 -20.457 -17.190 1.00 80.06 527 PHE A C 1
ATOM 4281 O O . PHE A 1 527 ? 27.872 -20.553 -18.211 1.00 80.06 527 PHE A O 1
ATOM 4288 N N . GLU A 1 528 ? 26.129 -21.218 -16.954 1.00 77.38 528 GLU A N 1
ATOM 4289 C CA . GLU A 1 528 ? 25.496 -22.089 -17.952 1.00 77.38 528 GLU A CA 1
ATOM 4290 C C . GLU A 1 528 ? 24.404 -21.325 -18.703 1.00 77.38 528 GLU A C 1
ATOM 4292 O O . GLU A 1 528 ? 23.886 -20.336 -18.193 1.00 77.38 528 GLU A O 1
ATOM 4297 N N . GLU A 1 529 ? 24.005 -21.797 -19.884 1.00 64.94 529 GLU A N 1
ATOM 4298 C CA . GLU A 1 529 ? 23.146 -21.052 -20.815 1.00 64.94 529 GLU A CA 1
ATOM 4299 C C . GLU A 1 529 ? 21.818 -20.555 -20.211 1.00 64.94 529 GLU A C 1
ATOM 4301 O O . GLU A 1 529 ? 21.394 -19.437 -20.504 1.00 64.94 529 GLU A O 1
ATOM 4306 N N . ASN A 1 530 ? 21.223 -21.330 -19.298 1.00 59.28 530 ASN A N 1
ATOM 4307 C CA . ASN A 1 530 ? 20.023 -20.939 -18.551 1.00 59.28 530 ASN A CA 1
ATOM 4308 C C . ASN A 1 530 ? 20.290 -19.782 -17.571 1.00 59.28 530 ASN A C 1
ATOM 4310 O O . ASN A 1 530 ? 19.492 -18.855 -17.485 1.00 59.28 530 ASN A O 1
ATOM 4314 N N . ASN A 1 531 ? 21.442 -19.797 -16.898 1.00 66.81 531 ASN A N 1
ATOM 4315 C CA . ASN A 1 531 ? 21.834 -18.795 -15.900 1.00 66.81 531 ASN A CA 1
ATOM 4316 C C . ASN A 1 531 ? 22.290 -17.484 -16.560 1.00 66.81 531 ASN A C 1
ATOM 4318 O O . ASN A 1 531 ? 22.267 -16.426 -15.938 1.00 66.81 531 ASN A O 1
ATOM 4322 N N . ILE A 1 532 ? 22.730 -17.552 -17.821 1.00 74.69 532 ILE A N 1
ATOM 4323 C CA . ILE A 1 532 ? 23.102 -16.371 -18.604 1.00 74.69 532 ILE A CA 1
ATOM 4324 C C . ILE A 1 532 ? 21.876 -15.482 -18.836 1.00 74.69 532 ILE A C 1
ATOM 4326 O O . ILE A 1 532 ? 21.971 -14.267 -18.698 1.00 74.69 532 ILE A O 1
ATOM 4330 N N . HIS A 1 533 ? 20.720 -16.080 -19.137 1.00 70.56 533 HIS A N 1
ATOM 4331 C CA . HIS A 1 533 ? 19.485 -15.323 -19.332 1.00 70.56 533 HIS A CA 1
ATOM 4332 C C . HIS A 1 533 ? 19.054 -14.588 -18.056 1.00 70.56 533 HIS A C 1
ATOM 4334 O O . HIS A 1 533 ? 18.545 -13.474 -18.119 1.00 70.56 533 HIS A O 1
ATOM 4340 N N . ASP A 1 534 ? 19.293 -15.181 -16.888 1.00 74.00 534 ASP A N 1
ATOM 4341 C CA . ASP A 1 534 ? 18.993 -14.552 -15.602 1.00 74.00 534 ASP A CA 1
ATOM 4342 C C . ASP A 1 534 ? 19.904 -13.353 -15.303 1.00 74.00 534 ASP A C 1
ATOM 4344 O O . ASP A 1 534 ? 19.450 -12.354 -14.749 1.00 74.00 534 ASP A O 1
ATOM 4348 N N . LEU A 1 535 ? 21.160 -13.402 -15.754 1.00 76.56 535 LEU A N 1
ATOM 4349 C CA . LEU A 1 535 ? 22.089 -12.274 -15.690 1.00 76.56 535 LEU A CA 1
ATOM 4350 C C . LEU A 1 535 ? 21.647 -11.110 -16.601 1.00 76.56 535 LEU A C 1
ATOM 4352 O O . LEU A 1 535 ? 21.721 -9.950 -16.203 1.00 76.56 535 LEU A O 1
ATOM 4356 N N . GLU A 1 536 ? 21.135 -11.405 -17.802 1.00 75.19 536 GLU A N 1
ATOM 4357 C CA . GLU A 1 536 ? 20.605 -10.391 -18.733 1.00 75.19 536 GLU A CA 1
ATOM 4358 C C . GLU A 1 536 ? 19.411 -9.630 -18.148 1.00 75.19 536 GLU A C 1
ATOM 4360 O O . GLU A 1 536 ? 19.247 -8.436 -18.405 1.00 75.19 536 GLU A O 1
ATOM 4365 N N . LYS A 1 537 ? 18.597 -10.298 -17.319 1.00 71.31 537 LYS A N 1
ATOM 4366 C CA . LYS A 1 537 ? 17.428 -9.683 -16.679 1.00 71.31 537 LYS A CA 1
ATOM 4367 C C . LYS A 1 537 ? 17.781 -8.588 -15.678 1.00 71.31 537 LYS A C 1
ATOM 4369 O O . LYS A 1 537 ? 16.919 -7.764 -15.384 1.00 71.31 537 LYS A O 1
ATOM 4374 N N . LEU A 1 538 ? 19.015 -8.560 -15.174 1.00 71.94 538 LEU A N 1
ATOM 4375 C CA . LEU A 1 538 ? 19.459 -7.534 -14.234 1.00 71.94 538 LEU A CA 1
ATOM 4376 C C . LEU A 1 538 ? 19.679 -6.172 -14.895 1.00 71.94 538 LEU A C 1
ATOM 4378 O O . LEU A 1 538 ? 19.496 -5.161 -14.228 1.00 71.94 538 LEU A O 1
ATOM 4382 N N . ILE A 1 539 ? 20.044 -6.120 -16.182 1.00 69.19 539 ILE A N 1
ATOM 4383 C CA . ILE A 1 539 ? 20.487 -4.872 -16.830 1.00 69.19 539 ILE A CA 1
ATOM 4384 C C . ILE A 1 539 ? 19.472 -3.719 -16.690 1.00 69.19 539 ILE A C 1
ATOM 4386 O O . ILE A 1 539 ? 19.894 -2.633 -16.298 1.00 69.19 539 ILE A O 1
ATOM 4390 N N . PRO A 1 540 ? 18.157 -3.907 -16.934 1.00 61.22 540 PRO A N 1
ATOM 4391 C CA . PRO A 1 540 ? 17.176 -2.822 -16.818 1.00 61.22 540 PRO A CA 1
ATOM 4392 C C . PRO A 1 540 ? 16.919 -2.343 -15.381 1.00 61.22 540 PRO A C 1
ATOM 4394 O O . PRO A 1 540 ? 16.204 -1.367 -15.190 1.00 61.22 540 PRO A O 1
ATOM 4397 N N . LEU A 1 541 ? 17.427 -3.063 -14.378 1.00 63.28 541 LEU A N 1
ATOM 4398 C CA . LEU A 1 541 ? 17.171 -2.817 -12.956 1.00 63.28 541 LEU A CA 1
ATOM 4399 C C . LEU A 1 541 ? 18.354 -2.136 -12.261 1.00 63.28 541 LEU A C 1
ATOM 4401 O O . LEU A 1 541 ? 18.233 -1.728 -11.110 1.00 63.28 541 LEU A O 1
ATOM 4405 N N . ILE A 1 542 ? 19.495 -2.030 -12.943 1.00 66.19 542 ILE A N 1
ATOM 4406 C CA . ILE A 1 542 ? 20.711 -1.433 -12.403 1.00 66.19 542 ILE A CA 1
ATOM 4407 C C . ILE A 1 542 ? 20.580 0.091 -12.402 1.00 66.19 542 ILE A C 1
ATOM 4409 O O . ILE A 1 542 ? 20.398 0.711 -13.449 1.00 66.19 542 ILE A O 1
ATOM 4413 N N . LEU A 1 543 ? 20.724 0.687 -11.218 1.00 59.41 543 LEU A N 1
ATOM 4414 C CA . LEU A 1 543 ? 20.641 2.136 -11.014 1.00 59.41 543 LEU A CA 1
ATOM 4415 C C . LEU A 1 543 ? 22.029 2.794 -10.906 1.00 59.41 543 LEU A C 1
ATOM 4417 O O . LEU A 1 543 ? 22.131 4.017 -10.996 1.00 59.41 543 LEU A O 1
ATOM 4421 N N . SER A 1 544 ? 23.104 2.006 -10.749 1.00 67.44 544 SER A N 1
ATOM 4422 C CA . SER A 1 544 ? 24.485 2.493 -10.631 1.00 67.44 544 SER A CA 1
ATOM 4423 C C . SER A 1 544 ? 25.386 2.076 -11.799 1.00 67.44 544 SER A C 1
ATOM 4425 O O . SER A 1 544 ? 25.368 0.944 -12.282 1.00 67.44 544 SER A O 1
ATOM 4427 N N . GLN A 1 545 ? 26.282 2.976 -12.213 1.00 68.81 545 GLN A N 1
ATOM 4428 C CA . GLN A 1 545 ? 27.276 2.703 -13.259 1.00 68.81 545 GLN A CA 1
ATOM 4429 C C . GLN A 1 545 ? 28.219 1.549 -12.953 1.00 68.81 545 GLN A C 1
ATOM 4431 O O . GLN A 1 545 ? 28.604 0.806 -13.858 1.00 68.81 545 GLN A O 1
ATOM 4436 N N . THR A 1 546 ? 28.662 1.450 -11.701 1.00 71.88 546 THR A N 1
ATOM 4437 C CA . THR A 1 546 ? 29.659 0.458 -11.294 1.00 71.88 546 THR A CA 1
ATOM 4438 C C . THR A 1 546 ? 29.080 -0.939 -11.447 1.00 71.88 546 THR A C 1
ATOM 4440 O O . THR A 1 546 ? 29.715 -1.807 -12.043 1.00 71.88 546 THR A O 1
ATOM 4443 N N . GLU A 1 547 ? 27.838 -1.118 -11.006 1.00 75.44 547 GLU A N 1
ATOM 4444 C CA . GLU A 1 547 ? 27.108 -2.374 -11.129 1.00 75.44 547 GLU A CA 1
ATOM 4445 C C . GLU A 1 547 ? 26.888 -2.756 -12.589 1.00 75.44 547 GLU A C 1
ATOM 4447 O O . GLU A 1 547 ? 27.104 -3.903 -12.985 1.00 75.44 547 GLU A O 1
ATOM 4452 N N . PHE A 1 548 ? 26.522 -1.771 -13.411 1.00 75.81 548 PHE A N 1
ATOM 4453 C CA . PHE A 1 548 ? 26.310 -1.992 -14.831 1.00 75.81 548 PHE A CA 1
ATOM 4454 C C . PHE A 1 548 ? 27.601 -2.462 -15.500 1.00 75.81 548 PHE A C 1
ATOM 4456 O O . PHE A 1 548 ? 27.599 -3.460 -16.221 1.00 75.81 548 PHE A O 1
ATOM 4463 N N . CYS A 1 549 ? 28.724 -1.799 -15.210 1.00 77.50 549 CYS A N 1
ATOM 4464 C CA . CYS A 1 549 ? 30.027 -2.186 -15.739 1.00 77.50 549 CYS A CA 1
ATOM 4465 C C . CYS A 1 549 ? 30.407 -3.619 -15.342 1.00 77.50 549 CYS A C 1
ATOM 4467 O O . CYS A 1 549 ? 31.004 -4.324 -16.154 1.00 77.50 549 CYS A O 1
ATOM 4469 N N . VAL A 1 550 ? 30.079 -4.069 -14.128 1.00 82.19 550 VAL A N 1
ATOM 4470 C CA . VAL A 1 550 ? 30.327 -5.454 -13.692 1.00 82.19 550 VAL A CA 1
ATOM 4471 C C . VAL A 1 550 ? 29.506 -6.431 -14.530 1.00 82.19 550 VAL A C 1
ATOM 4473 O O . VAL A 1 550 ? 30.073 -7.288 -15.209 1.00 82.19 550 VAL A O 1
ATOM 4476 N N . VAL A 1 551 ? 28.180 -6.276 -14.540 1.00 81.81 551 VAL A N 1
ATOM 4477 C CA . VAL A 1 551 ? 27.268 -7.212 -15.217 1.00 81.81 551 VAL A CA 1
ATOM 4478 C C . VAL A 1 551 ? 27.522 -7.241 -16.726 1.00 81.81 551 VAL A C 1
ATOM 4480 O O . VAL A 1 551 ? 27.608 -8.317 -17.321 1.00 81.81 551 VAL A O 1
ATOM 4483 N N . ALA A 1 552 ? 27.733 -6.078 -17.345 1.00 78.88 552 ALA A N 1
ATOM 4484 C CA . ALA A 1 552 ? 28.049 -5.967 -18.765 1.00 78.88 552 ALA A CA 1
ATOM 4485 C C . ALA A 1 552 ? 29.376 -6.650 -19.125 1.00 78.88 552 ALA A C 1
ATOM 4487 O O . ALA A 1 552 ? 29.456 -7.330 -20.147 1.00 78.88 552 ALA A O 1
ATOM 4488 N N . ASN A 1 553 ? 30.416 -6.521 -18.292 1.00 80.56 553 ASN A N 1
ATOM 4489 C CA . ASN A 1 553 ? 31.695 -7.194 -18.531 1.00 80.56 553 ASN A CA 1
ATOM 4490 C C . ASN A 1 553 ? 31.566 -8.719 -18.497 1.00 80.56 553 ASN A C 1
ATOM 4492 O O . ASN A 1 553 ? 32.143 -9.384 -19.357 1.00 80.56 553 ASN A O 1
ATOM 4496 N N . ILE A 1 554 ? 30.775 -9.249 -17.564 1.00 85.81 554 ILE A N 1
ATOM 4497 C CA . ILE A 1 554 ? 30.495 -10.685 -17.463 1.00 85.81 554 ILE A CA 1
ATOM 4498 C C . ILE A 1 554 ? 29.720 -11.161 -18.698 1.00 85.81 554 ILE A C 1
ATOM 4500 O O . ILE A 1 554 ? 30.101 -12.143 -19.330 1.00 85.81 554 ILE A O 1
ATOM 4504 N N . LEU A 1 555 ? 28.665 -10.444 -19.099 1.00 81.38 555 LEU A N 1
ATOM 4505 C CA . LEU A 1 555 ? 27.883 -10.783 -20.293 1.00 81.38 555 LEU A CA 1
ATOM 4506 C C . LEU A 1 555 ? 28.726 -10.750 -21.573 1.00 81.38 555 LEU A C 1
ATOM 4508 O O . LEU A 1 555 ? 28.576 -11.628 -22.423 1.00 81.38 555 LEU A O 1
ATOM 4512 N N . MET A 1 556 ? 29.644 -9.788 -21.700 1.00 79.81 556 MET A N 1
ATOM 4513 C CA . MET A 1 556 ? 30.593 -9.733 -22.815 1.00 79.81 556 MET A CA 1
ATOM 4514 C C . MET A 1 556 ? 31.543 -10.930 -22.835 1.00 79.81 556 MET A C 1
ATOM 4516 O O . MET A 1 556 ? 31.753 -11.513 -23.898 1.00 79.81 556 MET A O 1
ATOM 4520 N N . ASP A 1 557 ? 32.096 -11.320 -21.683 1.00 82.75 557 ASP A N 1
ATOM 4521 C CA . ASP A 1 557 ? 32.942 -12.515 -21.581 1.00 82.75 557 ASP A CA 1
ATOM 4522 C C . ASP A 1 557 ? 32.186 -13.795 -21.970 1.00 82.75 557 ASP A C 1
ATOM 4524 O O . ASP A 1 557 ? 32.766 -14.728 -22.525 1.00 82.75 557 ASP A O 1
ATOM 4528 N N . LEU A 1 558 ? 30.876 -13.818 -21.719 1.00 83.06 558 LEU A N 1
ATOM 4529 C CA . LEU A 1 558 ? 29.965 -14.906 -22.077 1.00 83.06 558 LEU A CA 1
ATOM 4530 C C . LEU A 1 558 ? 29.420 -14.807 -23.514 1.00 83.06 558 LEU A C 1
ATOM 4532 O O . LEU A 1 558 ? 28.616 -15.645 -23.924 1.00 83.06 558 LEU A O 1
ATOM 4536 N N . GLY A 1 559 ? 29.823 -13.798 -24.292 1.00 76.44 559 GLY A N 1
ATOM 4537 C CA . GLY A 1 559 ? 29.394 -13.620 -25.681 1.00 76.44 559 GLY A CA 1
ATOM 4538 C C . GLY A 1 559 ? 27.978 -13.056 -25.869 1.00 76.44 559 GLY A C 1
ATOM 4539 O O . GLY A 1 559 ? 27.439 -13.128 -26.973 1.00 76.44 559 GLY A O 1
ATOM 4540 N N . ARG A 1 560 ? 27.350 -12.487 -24.831 1.00 77.69 560 ARG A N 1
ATOM 4541 C CA . ARG A 1 560 ? 25.991 -11.906 -24.870 1.00 77.69 560 ARG A CA 1
ATOM 4542 C C . ARG A 1 560 ? 25.993 -10.398 -25.123 1.00 77.69 560 ARG A C 1
ATOM 4544 O O . ARG A 1 560 ? 25.518 -9.596 -24.324 1.00 77.69 560 ARG A O 1
ATOM 4551 N N . PHE A 1 561 ? 26.508 -10.006 -26.280 1.00 73.50 561 PHE A N 1
ATOM 4552 C CA . PHE A 1 561 ? 26.637 -8.598 -26.669 1.00 73.50 561 PHE A CA 1
ATOM 4553 C C . PHE A 1 561 ? 25.293 -7.902 -26.950 1.00 73.50 561 PHE A C 1
ATOM 4555 O O . PHE A 1 561 ? 25.169 -6.704 -26.725 1.00 73.50 561 PHE A O 1
ATOM 4562 N N . THR A 1 562 ? 24.265 -8.626 -27.403 1.00 67.12 562 THR A N 1
ATOM 4563 C CA . THR A 1 562 ? 22.966 -8.035 -27.787 1.00 67.12 562 THR A CA 1
ATOM 4564 C C . THR A 1 562 ? 22.265 -7.361 -26.607 1.00 67.12 562 THR A C 1
ATOM 4566 O O . THR A 1 562 ? 21.699 -6.280 -26.748 1.00 67.12 562 THR A O 1
ATOM 4569 N N . SER A 1 563 ? 22.354 -7.976 -25.430 1.00 65.19 563 SER A N 1
ATOM 4570 C CA . SER A 1 563 ? 21.733 -7.498 -24.193 1.00 65.19 563 SER A CA 1
ATOM 4571 C C . SER A 1 563 ? 22.366 -6.195 -23.695 1.00 65.19 563 SER A C 1
ATOM 4573 O O . SER A 1 563 ? 21.667 -5.335 -23.173 1.00 65.19 563 SER A O 1
ATOM 4575 N N . PHE A 1 564 ? 23.666 -5.999 -23.942 1.00 67.00 564 PHE A N 1
ATOM 4576 C CA . PHE A 1 564 ? 24.358 -4.733 -23.687 1.00 67.00 564 PHE A CA 1
ATOM 4577 C C . PHE A 1 564 ? 23.823 -3.605 -24.579 1.00 67.00 564 PHE A C 1
ATOM 4579 O O . PHE A 1 564 ? 23.447 -2.540 -24.092 1.00 67.00 564 PHE A O 1
ATOM 4586 N N . PHE A 1 565 ? 23.754 -3.852 -25.887 1.00 68.12 565 PHE A N 1
ATOM 4587 C CA . PHE A 1 565 ? 23.380 -2.836 -26.863 1.00 68.12 565 PHE A CA 1
ATOM 4588 C C . PHE A 1 565 ? 21.939 -2.340 -26.725 1.00 68.12 565 PHE A C 1
ATOM 4590 O O . PHE A 1 565 ? 21.691 -1.145 -26.857 1.00 68.12 565 PHE A O 1
ATOM 4597 N N . ASN A 1 566 ? 21.002 -3.237 -26.412 1.00 63.56 566 ASN A N 1
ATOM 4598 C CA . ASN A 1 566 ? 19.592 -2.883 -26.234 1.00 63.56 566 ASN A CA 1
ATOM 4599 C C . ASN A 1 566 ? 19.351 -1.920 -25.060 1.00 63.56 566 ASN A C 1
ATOM 4601 O O . ASN A 1 566 ? 18.332 -1.238 -25.030 1.00 63.56 566 ASN A O 1
ATOM 4605 N N . CYS A 1 567 ? 20.269 -1.865 -24.094 1.00 59.66 567 CYS A N 1
ATOM 4606 C CA . CYS A 1 567 ? 20.145 -1.013 -22.913 1.00 59.66 567 CYS A CA 1
ATOM 4607 C C . CYS A 1 567 ? 21.093 0.195 -22.943 1.00 59.66 567 CYS A C 1
ATOM 4609 O O . CYS A 1 567 ? 20.974 1.075 -22.095 1.00 59.66 567 CYS A O 1
ATOM 4611 N N . PHE A 1 568 ? 22.016 0.261 -23.910 1.00 66.81 568 PHE A N 1
ATOM 4612 C CA . PHE A 1 568 ? 23.102 1.244 -23.958 1.00 66.81 568 PHE A CA 1
ATOM 4613 C C . PHE A 1 568 ? 22.612 2.702 -23.974 1.00 66.81 568 PHE A C 1
ATOM 4615 O O . PHE A 1 568 ? 23.183 3.555 -23.299 1.00 66.81 568 PHE A O 1
ATOM 4622 N N . GLU A 1 569 ? 21.519 2.983 -24.684 1.00 58.03 569 GLU A N 1
ATOM 4623 C CA . GLU A 1 569 ? 20.931 4.325 -24.772 1.00 58.03 569 GLU A CA 1
ATOM 4624 C C . GLU A 1 569 ? 20.248 4.760 -23.465 1.00 58.03 569 GLU A C 1
ATOM 4626 O O . GLU A 1 569 ? 20.491 5.867 -22.984 1.00 58.03 569 GLU A O 1
ATOM 4631 N N . TYR A 1 570 ? 19.473 3.862 -22.841 1.00 57.94 570 TYR A N 1
ATOM 4632 C CA . TYR A 1 570 ? 18.869 4.079 -21.518 1.00 57.94 570 TYR A CA 1
ATOM 4633 C C . TYR A 1 570 ? 19.941 4.404 -20.473 1.00 57.94 570 TYR A C 1
ATOM 4635 O O . TYR A 1 570 ? 19.805 5.338 -19.688 1.00 57.94 570 TYR A O 1
ATOM 4643 N N . ILE A 1 571 ? 21.062 3.685 -20.532 1.00 58.31 571 ILE A N 1
ATOM 4644 C CA . ILE A 1 571 ? 22.206 3.903 -19.652 1.00 58.31 571 ILE A CA 1
ATOM 4645 C C . ILE A 1 571 ? 22.783 5.299 -19.864 1.00 58.31 571 ILE A C 1
ATOM 4647 O O . ILE A 1 571 ? 22.965 6.020 -18.900 1.00 58.31 571 ILE A O 1
ATOM 4651 N N . ILE A 1 572 ? 23.021 5.738 -21.098 1.00 58.97 572 ILE A N 1
ATOM 4652 C CA . ILE A 1 572 ? 23.561 7.081 -21.359 1.00 58.97 572 ILE A CA 1
ATOM 4653 C C . ILE A 1 572 ? 22.606 8.191 -20.887 1.00 58.97 572 ILE A C 1
ATOM 4655 O O . ILE A 1 572 ? 23.063 9.206 -20.359 1.00 58.97 572 ILE A O 1
ATOM 4659 N N . GLN A 1 573 ? 21.292 7.985 -21.005 1.00 56.97 573 GLN A N 1
ATOM 4660 C CA . GLN A 1 573 ? 20.279 8.924 -20.515 1.00 56.97 573 GLN A CA 1
ATOM 4661 C C . GLN A 1 573 ? 20.262 9.019 -18.982 1.00 56.97 573 GLN A C 1
ATOM 4663 O O . GLN A 1 573 ? 20.285 10.128 -18.453 1.00 56.97 573 GLN A O 1
ATOM 4668 N N . CYS A 1 574 ? 20.314 7.890 -18.266 1.00 52.28 574 CYS A N 1
ATOM 4669 C CA . CYS A 1 574 ? 20.345 7.856 -16.797 1.00 52.28 574 CYS A CA 1
ATOM 4670 C C . CYS A 1 574 ? 21.613 8.479 -16.183 1.00 52.28 574 CYS A C 1
ATOM 4672 O O . CYS A 1 574 ? 21.638 8.784 -14.994 1.00 52.28 574 CYS A O 1
ATOM 4674 N N . LEU A 1 575 ? 22.674 8.670 -16.971 1.00 51.81 575 LEU A N 1
ATOM 4675 C CA . LEU A 1 575 ? 23.971 9.170 -16.504 1.00 51.81 575 LEU A CA 1
ATOM 4676 C C . LEU A 1 575 ? 24.172 10.673 -16.688 1.00 51.81 575 LEU A C 1
ATOM 4678 O O . LEU A 1 575 ? 25.127 11.215 -16.136 1.00 51.81 575 LEU A O 1
ATOM 4682 N N . ASN A 1 576 ? 23.271 11.350 -17.404 1.00 49.78 576 ASN A N 1
ATOM 4683 C CA . ASN A 1 576 ? 23.292 12.808 -17.543 1.00 49.78 576 ASN A CA 1
ATOM 4684 C C . ASN A 1 576 ? 22.755 13.552 -16.304 1.00 49.78 576 ASN A C 1
ATOM 4686 O O . ASN A 1 576 ? 22.961 14.759 -16.204 1.00 49.78 576 ASN A O 1
ATOM 4690 N N . ASP A 1 577 ? 22.123 12.854 -15.353 1.00 47.38 577 ASP A N 1
ATOM 4691 C CA . ASP A 1 577 ? 21.530 13.452 -14.143 1.00 47.38 577 ASP A CA 1
ATOM 4692 C C . ASP A 1 577 ? 22.500 13.561 -12.946 1.00 47.38 577 ASP A C 1
ATOM 4694 O O . ASP A 1 577 ? 22.125 14.081 -11.894 1.00 47.38 577 ASP A O 1
ATOM 4698 N N . ILE A 1 578 ? 23.755 13.103 -13.067 1.00 45.72 578 ILE A N 1
ATOM 4699 C CA . ILE A 1 578 ? 24.725 13.115 -11.957 1.00 45.72 578 ILE A CA 1
ATOM 4700 C C . ILE A 1 578 ? 26.002 13.865 -12.375 1.00 45.72 578 ILE A C 1
ATOM 4702 O O . ILE A 1 578 ? 26.756 13.434 -13.243 1.00 45.72 578 ILE A O 1
ATOM 4706 N N . GLU A 1 579 ? 26.264 15.011 -11.744 1.00 43.22 579 GLU A N 1
ATOM 4707 C CA . GLU A 1 579 ? 27.436 15.849 -12.017 1.00 43.22 579 GLU A CA 1
ATOM 4708 C C . GLU A 1 579 ? 28.783 15.196 -11.600 1.00 43.22 579 GLU A C 1
ATOM 4710 O O . GLU A 1 579 ? 28.986 14.737 -10.476 1.00 43.22 579 GLU A O 1
ATOM 4715 N N . TYR A 1 580 ? 29.753 15.288 -12.520 1.00 41.44 580 TYR A N 1
ATOM 4716 C CA . TYR A 1 580 ? 31.190 15.557 -12.314 1.00 41.44 580 TYR A CA 1
ATOM 4717 C C . TYR A 1 580 ? 32.219 14.503 -11.840 1.00 41.44 580 TYR A C 1
ATOM 4719 O O . TYR A 1 580 ? 33.398 14.849 -11.810 1.00 41.44 580 TYR A O 1
ATOM 4727 N N . ASN A 1 581 ? 31.908 13.227 -11.576 1.00 45.66 581 ASN A N 1
ATOM 4728 C CA . ASN A 1 581 ? 32.963 12.229 -11.233 1.00 45.66 581 ASN A CA 1
ATOM 4729 C C . ASN A 1 581 ? 32.865 10.866 -11.948 1.00 45.66 581 ASN A C 1
ATOM 4731 O O . ASN A 1 581 ? 33.229 9.815 -11.422 1.00 45.66 581 ASN A O 1
ATOM 4735 N N . ILE A 1 582 ? 32.391 10.890 -13.190 1.00 50.88 582 ILE A N 1
ATOM 4736 C CA . ILE A 1 582 ? 31.713 9.760 -13.831 1.00 50.88 582 ILE A CA 1
ATOM 4737 C C . ILE A 1 582 ? 32.358 9.423 -15.194 1.00 50.88 582 ILE A C 1
ATOM 4739 O O . ILE A 1 582 ? 31.737 9.549 -16.246 1.00 50.88 582 ILE A O 1
ATOM 4743 N N . HIS A 1 583 ? 33.643 9.039 -15.227 1.00 56.88 583 HIS A N 1
ATOM 4744 C CA . HIS A 1 583 ? 34.324 8.816 -16.521 1.00 56.88 583 HIS A CA 1
ATOM 4745 C C . HIS A 1 583 ? 35.120 7.513 -16.704 1.00 56.88 583 HIS A C 1
ATOM 4747 O O . HIS A 1 583 ? 35.236 7.066 -17.837 1.00 56.88 583 HIS A O 1
ATOM 4753 N N . ASN A 1 584 ? 35.628 6.826 -15.675 1.00 65.19 584 ASN A N 1
ATOM 4754 C CA . ASN A 1 584 ? 36.708 5.849 -15.924 1.00 65.19 584 ASN A CA 1
ATOM 4755 C C . ASN A 1 584 ? 36.262 4.385 -16.182 1.00 65.19 584 ASN A C 1
ATOM 4757 O O . ASN A 1 584 ? 36.891 3.686 -16.973 1.00 65.19 584 ASN A O 1
ATOM 4761 N N . CYS A 1 585 ? 35.203 3.877 -15.537 1.00 70.38 585 CYS A N 1
ATOM 4762 C CA . CYS A 1 585 ? 34.752 2.482 -15.722 1.00 70.38 585 CYS A CA 1
ATOM 4763 C C . CYS A 1 585 ? 33.945 2.292 -17.018 1.00 70.38 585 CYS A C 1
ATOM 4765 O O . CYS A 1 585 ? 34.263 1.404 -17.811 1.00 70.38 585 CYS A O 1
ATOM 4767 N N . THR A 1 586 ? 32.978 3.177 -17.275 1.00 73.56 586 THR A N 1
ATOM 4768 C CA . THR A 1 586 ? 32.135 3.159 -18.478 1.00 73.56 586 THR A CA 1
ATOM 4769 C C . THR A 1 586 ? 32.962 3.356 -19.748 1.00 73.56 586 THR A C 1
ATOM 4771 O O . THR A 1 586 ? 32.778 2.610 -20.705 1.00 73.56 586 THR A O 1
ATOM 4774 N N . GLN A 1 587 ? 33.943 4.271 -19.753 1.00 75.38 587 GLN A N 1
ATOM 4775 C CA . GLN A 1 587 ? 34.845 4.448 -20.901 1.00 75.38 587 GLN A CA 1
ATOM 4776 C C . GLN A 1 587 ? 35.656 3.184 -21.201 1.00 75.38 587 GLN A C 1
ATOM 4778 O O . GLN A 1 587 ? 35.715 2.766 -22.354 1.00 75.38 587 GLN A O 1
ATOM 4783 N N . LYS A 1 588 ? 36.230 2.531 -20.180 1.00 79.00 588 LYS A N 1
ATOM 4784 C CA . LYS A 1 588 ? 36.977 1.273 -20.358 1.00 79.00 588 LYS A CA 1
ATOM 4785 C C . LYS A 1 588 ? 36.102 0.160 -20.922 1.00 79.00 588 LYS A C 1
ATOM 4787 O O . LYS A 1 588 ? 36.548 -0.584 -21.791 1.00 79.00 588 LYS A O 1
ATOM 4792 N N . MET A 1 589 ? 34.870 0.044 -20.434 1.00 81.75 589 MET A N 1
ATOM 4793 C CA . MET A 1 589 ? 33.903 -0.931 -20.929 1.00 81.75 589 MET A CA 1
ATOM 4794 C C . MET A 1 589 ? 33.495 -0.622 -22.379 1.00 81.75 589 MET A C 1
ATOM 4796 O O . MET A 1 589 ? 33.522 -1.531 -23.202 1.00 81.75 589 MET A O 1
ATOM 4800 N N . ILE A 1 590 ? 33.211 0.641 -22.726 1.00 80.62 590 ILE A N 1
ATOM 4801 C CA . ILE A 1 590 ? 32.934 1.059 -24.112 1.00 80.62 590 ILE A CA 1
ATOM 4802 C C . ILE A 1 590 ? 34.121 0.716 -25.015 1.00 80.62 590 ILE A C 1
ATOM 4804 O O . ILE A 1 590 ? 33.944 0.001 -25.996 1.00 80.62 590 ILE A O 1
ATOM 4808 N N . SER A 1 591 ? 35.343 1.129 -24.663 1.00 84.88 591 SER A N 1
ATOM 4809 C CA . SER A 1 591 ? 36.541 0.797 -25.446 1.00 84.88 591 SER A CA 1
ATOM 4810 C C . SER A 1 591 ? 36.704 -0.712 -25.608 1.00 84.88 591 SER A C 1
ATOM 4812 O O . SER A 1 591 ? 37.041 -1.177 -26.693 1.00 84.88 591 SER A O 1
ATOM 4814 N N . ARG A 1 592 ? 36.421 -1.495 -24.561 1.00 85.25 592 ARG A N 1
ATOM 4815 C CA . ARG A 1 592 ? 36.452 -2.958 -24.622 1.00 85.25 592 ARG A CA 1
ATOM 4816 C C . ARG A 1 592 ? 35.440 -3.515 -25.625 1.00 85.25 592 ARG A C 1
ATOM 4818 O O . ARG A 1 592 ? 35.825 -4.376 -26.409 1.00 85.25 592 ARG A O 1
ATOM 4825 N N . VAL A 1 593 ? 34.189 -3.043 -25.616 1.00 82.94 593 VAL A N 1
ATOM 4826 C CA . VAL A 1 593 ? 33.153 -3.449 -26.586 1.00 82.94 593 VAL A CA 1
ATOM 4827 C C . VAL A 1 593 ? 33.613 -3.133 -28.005 1.00 82.94 593 VAL A C 1
ATOM 4829 O O . VAL A 1 593 ? 33.615 -4.022 -28.851 1.00 82.94 593 VAL A O 1
ATOM 4832 N N . LEU A 1 594 ? 34.052 -1.896 -28.258 1.00 85.81 594 LEU A N 1
ATOM 4833 C CA . LEU A 1 594 ? 34.475 -1.455 -29.590 1.00 85.81 594 LEU A CA 1
ATOM 4834 C C . LEU A 1 594 ? 35.631 -2.314 -30.125 1.00 85.81 594 LEU A C 1
ATOM 4836 O O . LEU A 1 594 ? 35.579 -2.770 -31.266 1.00 85.81 594 LEU A O 1
ATOM 4840 N N . HIS A 1 595 ? 36.617 -2.639 -29.282 1.00 87.44 595 HIS A N 1
ATOM 4841 C CA . HIS A 1 595 ? 37.721 -3.525 -29.662 1.00 87.44 595 HIS A CA 1
ATOM 4842 C C . HIS A 1 595 ? 37.277 -4.955 -29.998 1.00 87.44 595 HIS A C 1
ATOM 4844 O O . HIS A 1 595 ? 37.922 -5.598 -30.816 1.00 87.44 595 HIS A O 1
ATOM 4850 N N . GLN A 1 596 ? 36.175 -5.473 -29.441 1.00 84.75 596 GLN A N 1
ATOM 4851 C CA . GLN A 1 596 ? 35.668 -6.795 -29.849 1.00 84.75 596 GLN A CA 1
ATOM 4852 C C . GLN A 1 596 ? 35.250 -6.810 -31.324 1.00 84.75 596 GLN A C 1
ATOM 4854 O O . GLN A 1 596 ? 35.426 -7.824 -31.997 1.00 84.75 596 GLN A O 1
ATOM 4859 N N . PHE A 1 597 ? 34.749 -5.687 -31.840 1.00 85.00 597 PHE A N 1
ATOM 4860 C CA . PHE A 1 597 ? 34.415 -5.535 -33.254 1.00 85.00 597 PHE A CA 1
ATOM 4861 C C . PHE A 1 597 ? 35.645 -5.219 -34.104 1.00 85.00 597 PHE A C 1
ATOM 4863 O O . PHE A 1 597 ? 35.845 -5.857 -35.134 1.00 85.00 597 PHE A O 1
ATOM 4870 N N . ILE A 1 598 ? 36.493 -4.286 -33.658 1.00 88.62 598 ILE A N 1
ATOM 4871 C CA . ILE A 1 598 ? 37.722 -3.892 -34.372 1.00 88.62 598 ILE A CA 1
ATOM 4872 C C . ILE A 1 598 ? 38.670 -5.090 -34.540 1.00 88.62 598 ILE A C 1
ATOM 4874 O O . ILE A 1 598 ? 39.195 -5.312 -35.629 1.00 88.62 598 ILE A O 1
ATOM 4878 N N . ASP A 1 599 ? 38.825 -5.919 -33.503 1.00 87.94 599 ASP A N 1
ATOM 4879 C CA . ASP A 1 599 ? 39.649 -7.134 -33.538 1.00 87.94 599 ASP A CA 1
ATOM 4880 C C . ASP A 1 599 ? 39.011 -8.281 -34.355 1.00 87.94 599 ASP A C 1
ATOM 4882 O O . ASP A 1 599 ? 39.620 -9.342 -34.507 1.00 87.94 599 ASP A O 1
ATOM 4886 N N . GLY A 1 600 ? 37.765 -8.127 -34.822 1.00 81.44 600 GLY A N 1
ATOM 4887 C CA . GLY A 1 600 ? 37.018 -9.160 -35.547 1.00 81.44 600 GLY A CA 1
ATOM 4888 C C . GLY A 1 600 ? 36.510 -10.323 -34.683 1.00 81.44 600 GLY A C 1
ATOM 4889 O O . GLY A 1 600 ? 36.170 -11.378 -35.218 1.00 81.44 600 GLY A O 1
ATOM 4890 N N . LYS A 1 601 ? 36.452 -10.166 -33.352 1.00 82.12 601 LYS A N 1
ATOM 4891 C CA . LYS A 1 601 ? 35.889 -11.174 -32.426 1.00 82.12 601 LYS A CA 1
ATOM 4892 C C . LYS A 1 601 ? 34.359 -11.191 -32.443 1.00 82.12 601 LYS A C 1
ATOM 4894 O O . LYS A 1 601 ? 33.761 -12.216 -32.125 1.00 82.12 601 LYS A O 1
ATOM 4899 N N . GLN A 1 602 ? 33.736 -10.070 -32.800 1.00 82.06 602 GLN A N 1
ATOM 4900 C CA . GLN A 1 602 ? 32.303 -9.924 -33.043 1.00 82.06 602 GLN A CA 1
ATOM 4901 C C . GLN A 1 602 ? 32.076 -9.291 -34.417 1.00 82.06 602 GLN A C 1
ATOM 4903 O O . GLN A 1 602 ? 32.810 -8.394 -34.824 1.00 82.06 602 GLN A O 1
ATOM 4908 N N . ASP A 1 603 ? 31.047 -9.751 -35.127 1.00 80.25 603 ASP A N 1
ATOM 4909 C CA . ASP A 1 603 ? 30.648 -9.191 -36.421 1.00 80.25 603 ASP A CA 1
ATOM 4910 C C . ASP A 1 603 ? 29.489 -8.210 -36.218 1.00 80.25 603 ASP A C 1
ATOM 4912 O O . ASP A 1 603 ? 28.456 -8.568 -35.645 1.00 80.25 603 ASP A O 1
ATOM 4916 N N . ILE A 1 604 ? 29.651 -6.977 -36.700 1.00 80.44 604 ILE A N 1
ATOM 4917 C CA . ILE A 1 604 ? 28.636 -5.921 -36.599 1.00 80.44 604 ILE A CA 1
ATOM 4918 C C . ILE A 1 604 ? 27.316 -6.308 -37.285 1.00 80.44 604 ILE A C 1
ATOM 4920 O O . ILE A 1 604 ? 26.254 -5.863 -36.862 1.00 80.44 604 ILE A O 1
ATOM 4924 N N . CYS A 1 605 ? 27.352 -7.194 -38.284 1.00 76.69 605 CYS A N 1
ATOM 4925 C CA . CYS A 1 605 ? 26.170 -7.636 -39.025 1.00 76.69 605 CYS A CA 1
ATOM 4926 C C . CYS A 1 605 ? 25.246 -8.589 -38.242 1.00 76.69 605 CYS A C 1
ATOM 4928 O O . CYS A 1 605 ? 24.156 -8.924 -38.717 1.00 76.69 605 CYS A O 1
ATOM 4930 N N . ASN A 1 606 ? 25.673 -9.049 -37.062 1.00 77.69 606 ASN A N 1
ATOM 4931 C CA . ASN A 1 606 ? 24.842 -9.854 -36.163 1.00 77.69 606 ASN A CA 1
ATOM 4932 C C . ASN A 1 606 ? 23.877 -9.015 -35.318 1.00 77.69 606 ASN A C 1
ATOM 4934 O O . ASN A 1 606 ? 23.017 -9.574 -34.636 1.00 77.69 606 ASN A O 1
ATOM 4938 N N . PHE A 1 607 ? 23.999 -7.691 -35.388 1.00 77.19 607 PHE A N 1
ATOM 4939 C CA . PHE A 1 607 ? 23.184 -6.733 -34.657 1.00 77.19 607 PHE A CA 1
ATOM 4940 C C . PHE A 1 607 ? 22.313 -5.938 -35.636 1.00 77.19 607 PHE A C 1
ATOM 4942 O O . PHE A 1 607 ? 22.595 -5.873 -36.833 1.00 77.19 607 PHE A O 1
ATOM 4949 N N . SER A 1 608 ? 21.222 -5.355 -35.132 1.00 76.25 608 SER A N 1
ATOM 4950 C CA . SER A 1 608 ? 20.412 -4.422 -35.924 1.00 76.25 608 SER A CA 1
ATOM 4951 C C . SER A 1 608 ? 21.272 -3.225 -36.337 1.00 76.25 608 SER A C 1
ATOM 4953 O O . SER A 1 608 ? 22.071 -2.731 -35.538 1.00 76.25 608 SER A O 1
ATOM 4955 N N . GLY A 1 609 ? 21.118 -2.744 -37.572 1.00 78.75 609 GLY A N 1
ATOM 4956 C CA . GLY A 1 609 ? 21.921 -1.618 -38.044 1.00 78.75 609 GLY A CA 1
ATOM 4957 C C . GLY A 1 609 ? 21.611 -0.338 -37.263 1.00 78.75 609 GLY A C 1
ATOM 4958 O O . GLY A 1 609 ? 22.545 0.348 -36.865 1.00 78.75 609 GLY A O 1
ATOM 4959 N N . HIS A 1 610 ? 20.344 -0.092 -36.909 1.00 77.06 610 HIS A N 1
ATOM 4960 C CA . HIS A 1 610 ? 19.936 0.983 -35.991 1.00 77.06 610 HIS A CA 1
ATOM 4961 C C . HIS A 1 610 ? 20.743 0.979 -34.682 1.00 77.06 610 HIS A C 1
ATOM 4963 O O . HIS A 1 610 ? 21.287 1.999 -34.273 1.00 77.06 610 HIS A O 1
ATOM 4969 N N . VAL A 1 611 ? 20.900 -0.190 -34.058 1.00 76.19 611 VAL A N 1
ATOM 4970 C CA . VAL A 1 611 ? 21.654 -0.344 -32.805 1.00 76.19 611 VAL A CA 1
ATOM 4971 C C . VAL A 1 611 ? 23.132 0.031 -32.974 1.00 76.19 611 VAL A C 1
ATOM 4973 O O . VAL A 1 611 ? 23.708 0.720 -32.127 1.00 76.19 611 VAL A O 1
ATOM 4976 N N . VAL A 1 612 ? 23.753 -0.400 -34.075 1.00 82.62 612 VAL A N 1
ATOM 4977 C CA . VAL A 1 612 ? 25.156 -0.082 -34.385 1.00 82.62 612 VAL A CA 1
ATOM 4978 C C . VAL A 1 612 ? 25.329 1.422 -34.614 1.00 82.62 612 VAL A C 1
ATOM 4980 O O . VAL A 1 612 ? 26.251 2.024 -34.064 1.00 82.62 612 VAL A O 1
ATOM 4983 N N . ILE A 1 613 ? 24.421 2.045 -35.370 1.00 84.25 613 ILE A N 1
ATOM 4984 C CA . ILE A 1 613 ? 24.465 3.481 -35.666 1.00 84.25 613 ILE A CA 1
ATOM 4985 C C . ILE A 1 613 ? 24.206 4.325 -34.415 1.00 84.25 613 ILE A C 1
ATOM 4987 O O . ILE A 1 613 ? 24.983 5.239 -34.137 1.00 84.25 613 ILE A O 1
ATOM 4991 N N . ASN A 1 614 ? 23.205 3.987 -33.600 1.00 79.50 614 ASN A N 1
ATOM 4992 C CA . ASN A 1 614 ? 22.951 4.691 -32.341 1.00 79.50 614 ASN A CA 1
ATOM 4993 C C . ASN A 1 614 ? 24.130 4.574 -31.377 1.00 79.50 614 ASN A C 1
ATOM 4995 O O . ASN A 1 614 ? 24.445 5.536 -30.684 1.00 79.50 614 ASN A O 1
ATOM 4999 N N . THR A 1 615 ? 24.838 3.440 -31.373 1.00 80.38 615 THR A N 1
ATOM 5000 C CA . THR A 1 615 ? 26.078 3.305 -30.597 1.00 80.38 615 THR A CA 1
ATOM 5001 C C . THR A 1 615 ? 27.131 4.311 -31.064 1.00 80.38 615 THR A C 1
ATOM 5003 O O . THR A 1 615 ? 27.729 4.986 -30.229 1.00 80.38 615 THR A O 1
ATOM 5006 N N . VAL A 1 616 ? 27.345 4.456 -32.380 1.00 85.88 616 VAL A N 1
ATOM 5007 C CA . VAL A 1 616 ? 28.280 5.456 -32.932 1.00 85.88 616 VAL A CA 1
ATOM 5008 C C . VAL A 1 616 ? 27.884 6.864 -32.490 1.00 85.88 616 VAL A C 1
ATOM 5010 O O . VAL A 1 616 ? 28.716 7.598 -31.961 1.00 85.88 616 VAL A O 1
ATOM 5013 N N . ILE A 1 617 ? 26.612 7.225 -32.665 1.00 83.56 617 ILE A N 1
ATOM 5014 C CA . ILE A 1 617 ? 26.078 8.543 -32.302 1.00 83.56 617 ILE A CA 1
ATOM 5015 C C . ILE A 1 617 ? 26.286 8.814 -30.812 1.00 83.56 617 ILE A C 1
ATOM 5017 O O . ILE A 1 617 ? 26.869 9.834 -30.446 1.00 83.56 617 ILE A O 1
ATOM 5021 N N . ALA A 1 618 ? 25.860 7.885 -29.958 1.00 78.50 618 ALA A N 1
ATOM 5022 C CA . ALA A 1 618 ? 25.882 8.067 -28.519 1.00 78.50 618 ALA A CA 1
ATOM 5023 C C . ALA A 1 618 ? 27.316 8.096 -27.960 1.00 78.50 618 ALA A C 1
ATOM 5025 O O . ALA A 1 618 ? 27.633 8.924 -27.110 1.00 78.50 618 ALA A O 1
ATOM 5026 N N . VAL A 1 619 ? 28.233 7.261 -28.461 1.00 81.94 619 VAL A N 1
ATOM 5027 C CA . VAL A 1 619 ? 29.637 7.329 -28.022 1.00 81.94 619 VAL A CA 1
ATOM 5028 C C . VAL A 1 619 ? 30.288 8.643 -28.461 1.00 81.94 619 VAL A C 1
ATOM 5030 O O . VAL A 1 619 ? 30.999 9.242 -27.662 1.00 81.94 619 VAL A O 1
ATOM 5033 N N . VAL A 1 620 ? 30.030 9.132 -29.678 1.00 84.62 620 VAL A N 1
ATOM 5034 C CA . VAL A 1 620 ? 30.598 10.408 -30.149 1.00 84.62 620 VAL A CA 1
ATOM 5035 C C . VAL A 1 620 ? 30.039 11.605 -29.380 1.00 84.62 620 VAL A C 1
ATOM 5037 O O . VAL A 1 620 ? 30.805 12.478 -28.979 1.00 84.62 620 VAL A O 1
ATOM 5040 N N . ASP A 1 621 ? 28.724 11.663 -29.164 1.00 81.38 621 ASP A N 1
ATOM 5041 C CA . ASP A 1 621 ? 28.095 12.825 -28.530 1.00 81.38 621 ASP A CA 1
ATOM 5042 C C . ASP A 1 621 ? 28.358 12.874 -27.007 1.00 81.38 621 ASP A C 1
ATOM 5044 O O . ASP A 1 621 ? 28.518 13.967 -26.462 1.00 81.38 621 ASP A O 1
ATOM 5048 N N . TYR A 1 622 ? 28.465 11.723 -26.325 1.00 76.44 622 TYR A N 1
ATOM 5049 C CA . TYR A 1 622 ? 28.630 11.661 -24.860 1.00 76.44 622 TYR A CA 1
ATOM 5050 C C . TYR A 1 622 ? 30.042 11.273 -24.384 1.00 76.44 622 TYR A C 1
ATOM 5052 O O . TYR A 1 622 ? 30.438 11.632 -23.274 1.00 76.44 622 TYR A O 1
ATOM 5060 N N . PHE A 1 623 ? 30.838 10.576 -25.202 1.00 78.06 623 PHE A N 1
ATOM 5061 C CA . PHE A 1 623 ? 32.210 10.154 -24.876 1.00 78.06 623 PHE A CA 1
ATOM 5062 C C . PHE A 1 623 ? 33.215 10.461 -26.007 1.00 78.06 623 PHE A C 1
ATOM 5064 O O . PHE A 1 623 ? 33.972 9.571 -26.410 1.00 78.06 623 PHE A O 1
ATOM 5071 N N . PRO A 1 624 ? 33.308 11.718 -26.486 1.00 76.31 624 PRO A N 1
ATOM 5072 C CA . PRO A 1 624 ? 34.146 12.082 -27.636 1.00 76.31 624 PRO A CA 1
ATOM 5073 C C . PRO A 1 624 ? 35.649 11.827 -27.430 1.00 76.31 624 PRO A C 1
ATOM 5075 O O . PRO A 1 624 ? 36.399 11.766 -28.394 1.00 76.31 624 PRO A O 1
ATOM 5078 N N . GLN A 1 625 ? 36.094 11.668 -26.179 1.00 76.88 625 GLN A N 1
ATOM 5079 C CA . GLN A 1 625 ? 37.492 11.409 -25.806 1.00 76.88 625 GLN A CA 1
ATOM 5080 C C . GLN A 1 625 ? 37.895 9.923 -25.913 1.00 76.88 625 GLN A C 1
ATOM 5082 O O . GLN A 1 625 ? 38.978 9.555 -25.469 1.00 76.88 625 GLN A O 1
ATOM 5087 N N . ASN A 1 626 ? 37.021 9.031 -26.394 1.00 81.88 626 ASN A N 1
ATOM 5088 C CA . ASN A 1 626 ? 37.341 7.605 -26.484 1.00 81.88 626 ASN A CA 1
ATOM 5089 C C . ASN A 1 626 ? 38.251 7.312 -27.686 1.00 81.88 626 ASN A C 1
ATOM 5091 O O . ASN A 1 626 ? 37.792 7.364 -28.821 1.00 81.88 626 ASN A O 1
ATOM 5095 N N . ASP A 1 627 ? 39.497 6.907 -27.445 1.00 79.75 627 ASP A N 1
ATOM 5096 C CA . ASP A 1 627 ? 40.487 6.665 -28.509 1.00 79.75 627 ASP A CA 1
ATOM 5097 C C . ASP A 1 627 ? 40.065 5.593 -29.539 1.00 79.75 627 ASP A C 1
ATOM 5099 O O . ASP A 1 627 ? 40.556 5.582 -30.663 1.00 79.75 627 ASP A O 1
ATOM 5103 N N . SER A 1 628 ? 39.149 4.683 -29.184 1.00 85.06 628 SER A N 1
ATOM 5104 C CA . SER A 1 628 ? 38.745 3.547 -30.032 1.00 85.06 628 SER A CA 1
ATOM 5105 C C . SER A 1 628 ? 37.575 3.851 -30.970 1.00 85.06 628 SER A C 1
ATOM 5107 O O . SER A 1 628 ? 37.265 3.044 -31.847 1.00 85.06 628 SER A O 1
ATOM 5109 N N . ILE A 1 629 ? 36.879 4.979 -30.785 1.00 87.56 629 ILE A N 1
ATOM 5110 C CA . ILE A 1 629 ? 35.660 5.274 -31.553 1.00 87.56 629 ILE A CA 1
ATOM 5111 C C . ILE A 1 629 ? 35.956 5.560 -33.026 1.00 87.56 629 ILE A C 1
ATOM 5113 O O . ILE A 1 629 ? 35.174 5.165 -33.888 1.00 87.56 629 ILE A O 1
ATOM 5117 N N . LEU A 1 630 ? 37.102 6.176 -33.333 1.00 87.00 630 LEU A N 1
ATOM 5118 C CA . LEU A 1 630 ? 37.492 6.481 -34.710 1.00 87.00 630 LEU A CA 1
ATOM 5119 C C . LEU A 1 630 ? 37.745 5.200 -35.518 1.00 87.00 630 LEU A C 1
ATOM 5121 O O . LEU A 1 630 ? 37.253 5.066 -36.638 1.00 87.00 630 LEU A O 1
ATOM 5125 N N . ASP A 1 631 ? 38.443 4.229 -34.928 1.00 88.06 631 ASP A N 1
ATOM 5126 C CA . ASP A 1 631 ? 38.693 2.922 -35.544 1.00 88.06 631 ASP A CA 1
ATOM 5127 C C . ASP A 1 631 ? 37.398 2.127 -35.740 1.00 88.06 631 ASP A C 1
ATOM 5129 O O . ASP A 1 631 ? 37.206 1.496 -36.781 1.00 88.06 631 ASP A O 1
ATOM 5133 N N . PHE A 1 632 ? 36.466 2.206 -34.785 1.00 89.88 632 PHE A N 1
ATOM 5134 C CA . PHE A 1 632 ? 35.150 1.586 -34.929 1.00 89.88 632 PHE A CA 1
ATOM 5135 C C . PHE A 1 632 ? 34.311 2.247 -36.031 1.00 89.88 632 PHE A C 1
ATOM 5137 O O . PHE A 1 632 ? 33.706 1.548 -36.841 1.00 89.88 632 PHE A O 1
ATOM 5144 N N . ILE A 1 633 ? 34.310 3.579 -36.124 1.00 88.75 633 ILE A N 1
ATOM 5145 C CA . ILE A 1 633 ? 33.659 4.311 -37.221 1.00 88.75 633 ILE A CA 1
ATOM 5146 C C . ILE A 1 633 ? 34.243 3.880 -38.570 1.00 88.75 633 ILE A C 1
ATOM 5148 O O . ILE A 1 633 ? 33.493 3.574 -39.498 1.00 88.75 633 ILE A O 1
ATOM 5152 N N . ASN A 1 634 ? 35.571 3.786 -38.674 1.00 87.81 634 ASN A N 1
ATOM 5153 C CA . ASN A 1 634 ? 36.239 3.315 -39.887 1.00 87.81 634 ASN A CA 1
ATOM 5154 C C . ASN A 1 634 ? 35.846 1.866 -40.226 1.00 87.81 634 ASN A C 1
ATOM 5156 O O . ASN A 1 634 ? 35.593 1.563 -41.393 1.00 87.81 634 ASN A O 1
ATOM 5160 N N . LEU A 1 635 ? 35.724 0.984 -39.225 1.00 89.56 635 LEU A N 1
ATOM 5161 C CA . LEU A 1 635 ? 35.225 -0.381 -39.407 1.00 89.56 635 LEU A CA 1
ATOM 5162 C C . LEU A 1 635 ? 33.800 -0.384 -39.981 1.00 89.56 635 LEU A C 1
ATOM 5164 O O . LEU A 1 635 ? 33.566 -1.053 -40.989 1.00 89.56 635 LEU A O 1
ATOM 5168 N N . VAL A 1 636 ? 32.873 0.378 -39.387 1.00 88.12 636 VAL A N 1
ATOM 5169 C CA . VAL A 1 636 ? 31.478 0.481 -39.853 1.00 88.12 636 VAL A CA 1
ATOM 5170 C C . VAL A 1 636 ? 31.430 0.990 -41.296 1.00 88.12 636 VAL A C 1
ATOM 5172 O O . VAL A 1 636 ? 30.814 0.347 -42.142 1.00 88.12 636 VAL A O 1
ATOM 5175 N N . MET A 1 637 ? 32.148 2.072 -41.618 1.00 85.25 637 MET A N 1
ATOM 5176 C CA . MET A 1 637 ? 32.205 2.626 -42.981 1.00 85.25 637 MET A CA 1
ATOM 5177 C C . MET A 1 637 ? 32.863 1.672 -43.996 1.00 85.25 637 MET A C 1
ATOM 5179 O O . MET A 1 637 ? 32.562 1.715 -45.190 1.00 85.25 637 MET A O 1
ATOM 5183 N N . SER A 1 638 ? 33.761 0.792 -43.545 1.00 83.19 638 SER A N 1
ATOM 5184 C CA . SER A 1 638 ? 34.430 -0.193 -44.404 1.00 83.19 638 SER A CA 1
ATOM 5185 C C . SER A 1 638 ? 33.597 -1.451 -44.679 1.00 83.19 638 SER A C 1
ATOM 5187 O O . SER A 1 638 ? 33.916 -2.186 -45.619 1.00 83.19 638 SER A O 1
ATOM 5189 N N . ASN A 1 639 ? 32.527 -1.693 -43.915 1.00 84.69 639 ASN A N 1
ATOM 5190 C CA . ASN A 1 639 ? 31.703 -2.892 -44.029 1.00 84.69 639 ASN A CA 1
ATOM 5191 C C . ASN A 1 639 ? 30.709 -2.798 -45.196 1.00 84.69 639 ASN A C 1
ATOM 5193 O O . ASN A 1 639 ? 29.967 -1.830 -45.328 1.00 84.69 639 ASN A O 1
ATOM 5197 N N . GLU A 1 640 ? 30.664 -3.841 -46.025 1.00 77.94 640 GLU A N 1
ATOM 5198 C CA . GLU A 1 640 ? 29.860 -3.891 -47.253 1.00 77.94 640 GLU A CA 1
ATOM 5199 C C . GLU A 1 640 ? 28.358 -3.653 -47.037 1.00 77.94 640 GLU A C 1
ATOM 5201 O O . GLU A 1 640 ? 27.723 -3.065 -47.909 1.00 77.94 640 GLU A O 1
ATOM 5206 N N . PHE A 1 641 ? 27.804 -4.063 -45.892 1.00 78.31 641 PHE A N 1
ATOM 5207 C CA . PHE A 1 641 ? 26.390 -3.865 -45.564 1.00 78.31 641 PHE A CA 1
ATOM 5208 C C . PHE A 1 641 ? 26.047 -2.388 -45.324 1.00 78.31 641 PHE A C 1
ATOM 5210 O O . PHE A 1 641 ? 24.981 -1.938 -45.717 1.00 78.31 641 PHE A O 1
ATOM 5217 N N . PHE A 1 642 ? 26.956 -1.606 -44.734 1.00 81.94 642 PHE A N 1
ATOM 5218 C CA . PHE A 1 642 ? 26.720 -0.185 -44.440 1.00 81.94 642 PHE A CA 1
ATOM 5219 C C . PHE A 1 642 ? 26.983 0.728 -45.646 1.00 81.94 642 PHE A C 1
ATOM 5221 O O . PHE A 1 642 ? 26.551 1.878 -45.659 1.00 81.94 642 PHE A O 1
ATOM 5228 N N . LYS A 1 643 ? 27.642 0.210 -46.690 1.00 81.12 643 LYS A N 1
ATOM 5229 C CA . LYS A 1 643 ? 27.929 0.938 -47.937 1.00 81.12 643 LYS A CA 1
ATOM 5230 C C . LYS A 1 643 ? 26.722 1.094 -48.867 1.00 81.12 643 LYS A C 1
ATOM 5232 O O . LYS A 1 643 ? 26.840 1.763 -49.891 1.00 81.12 643 LYS A O 1
ATOM 5237 N N . SER A 1 644 ? 25.590 0.460 -48.565 1.00 75.50 644 SER A N 1
ATOM 5238 C CA . SER A 1 644 ? 24.370 0.516 -49.385 1.00 75.50 644 SER A CA 1
ATOM 5239 C C . SER A 1 644 ? 23.559 1.801 -49.186 1.00 75.50 644 SER A C 1
ATOM 5241 O O . SER A 1 644 ? 22.809 2.178 -50.083 1.00 75.50 644 SER A O 1
ATOM 5243 N N . SER A 1 645 ? 23.711 2.493 -48.048 1.00 78.75 645 SER A N 1
ATOM 5244 C CA . SER A 1 645 ? 22.910 3.677 -47.714 1.00 78.75 645 SER A CA 1
ATOM 5245 C C . SER A 1 645 ? 23.736 4.955 -47.659 1.00 78.75 645 SER A C 1
ATOM 5247 O O . SER A 1 645 ? 24.599 5.136 -46.801 1.00 78.75 645 SER A O 1
ATOM 5249 N N . LYS A 1 646 ? 23.381 5.906 -48.528 1.00 77.75 646 LYS A N 1
ATOM 5250 C CA . LYS A 1 646 ? 23.940 7.261 -48.505 1.00 77.75 646 LYS A CA 1
ATOM 5251 C C . LYS A 1 646 ? 23.584 7.997 -47.210 1.00 77.75 646 LYS A C 1
ATOM 5253 O O . LYS A 1 646 ? 24.465 8.594 -46.607 1.00 77.75 646 LYS A O 1
ATOM 5258 N N . LYS A 1 647 ? 22.332 7.890 -46.751 1.00 78.75 647 LYS A N 1
ATOM 5259 C CA . LYS A 1 647 ? 21.841 8.567 -45.538 1.00 78.75 647 LYS A CA 1
ATOM 5260 C C . LYS A 1 647 ? 22.597 8.115 -44.291 1.00 78.75 647 LYS A C 1
ATOM 5262 O O . LYS A 1 647 ? 23.031 8.941 -43.494 1.00 78.75 647 LYS A O 1
ATOM 5267 N N . THR A 1 648 ? 22.782 6.803 -44.133 1.00 81.88 648 THR A N 1
ATOM 5268 C CA . THR A 1 648 ? 23.534 6.252 -43.000 1.00 81.88 648 THR A CA 1
ATOM 5269 C C . THR A 1 648 ? 25.010 6.659 -43.062 1.00 81.88 648 THR A C 1
ATOM 5271 O O . THR A 1 648 ? 25.576 7.035 -42.038 1.00 81.88 648 THR A O 1
ATOM 5274 N N . LEU A 1 649 ? 25.637 6.653 -44.244 1.00 82.44 649 LEU A N 1
ATOM 5275 C CA . LEU A 1 649 ? 27.030 7.091 -44.395 1.00 82.44 649 LEU A CA 1
ATOM 5276 C C . LEU A 1 649 ? 27.223 8.589 -44.118 1.00 82.44 649 LEU A C 1
ATOM 5278 O O . LEU A 1 649 ? 28.200 8.944 -43.466 1.00 82.44 649 LEU A O 1
ATOM 5282 N N . GLU A 1 650 ? 26.305 9.451 -44.567 1.00 82.94 650 GLU A N 1
ATOM 5283 C CA . GLU A 1 650 ? 26.304 10.893 -44.266 1.00 82.94 650 GLU A CA 1
ATOM 5284 C C . GLU A 1 650 ? 26.201 11.147 -42.758 1.00 82.94 650 GLU A C 1
ATOM 5286 O O . GLU A 1 650 ? 26.979 11.924 -42.206 1.00 82.94 650 GLU A O 1
ATOM 5291 N N . LEU A 1 651 ? 25.324 10.416 -42.067 1.00 84.75 651 LEU A N 1
ATOM 5292 C CA . LEU A 1 651 ? 25.177 10.513 -40.616 1.00 84.75 651 LEU A CA 1
ATOM 5293 C C . LEU A 1 651 ? 26.452 10.088 -39.867 1.00 84.75 651 LEU A C 1
ATOM 5295 O O . LEU A 1 651 ? 26.894 10.774 -38.946 1.00 84.75 651 LEU A O 1
ATOM 5299 N N . ILE A 1 652 ? 27.074 8.971 -40.260 1.00 85.00 652 ILE A N 1
ATOM 5300 C CA . ILE A 1 652 ? 28.339 8.517 -39.657 1.00 85.00 652 ILE A CA 1
ATOM 5301 C C . ILE A 1 652 ? 29.467 9.518 -39.947 1.00 85.00 652 ILE A C 1
ATOM 5303 O O . ILE A 1 652 ? 30.272 9.811 -39.062 1.00 85.00 652 ILE A O 1
ATOM 5307 N N . ALA A 1 653 ? 29.521 10.055 -41.167 1.00 83.38 653 ALA A N 1
ATOM 5308 C CA . ALA A 1 653 ? 30.504 11.046 -41.591 1.00 83.38 653 ALA A CA 1
ATOM 5309 C C . ALA A 1 653 ? 30.407 12.345 -40.776 1.00 83.38 653 ALA A C 1
ATOM 5311 O O . ALA A 1 653 ? 31.435 12.847 -40.320 1.00 83.38 653 ALA A O 1
ATOM 5312 N N . GLU A 1 654 ? 29.193 12.845 -40.517 1.00 84.62 654 GLU A N 1
ATOM 5313 C CA . GLU A 1 654 ? 28.965 14.000 -39.639 1.00 84.62 654 GLU A CA 1
ATOM 5314 C C . GLU A 1 654 ? 29.539 13.745 -38.237 1.00 84.62 654 GLU A C 1
ATOM 5316 O O . GLU A 1 654 ? 30.256 14.579 -37.679 1.00 84.62 654 GLU A O 1
ATOM 5321 N N . LYS A 1 655 ? 29.276 12.561 -37.666 1.00 87.94 655 LYS A N 1
ATOM 5322 C CA . LYS A 1 655 ? 29.807 12.188 -36.348 1.00 87.94 655 LYS A CA 1
ATOM 5323 C C . LYS A 1 655 ? 31.329 12.043 -36.362 1.00 87.94 655 LYS A C 1
ATOM 5325 O O . LYS A 1 655 ? 31.980 12.505 -35.428 1.00 87.94 655 LYS A O 1
ATOM 5330 N N . LYS A 1 656 ? 31.908 11.482 -37.427 1.00 86.38 656 LYS A N 1
ATOM 5331 C CA . LYS A 1 656 ? 33.364 11.385 -37.610 1.00 86.38 656 LYS A CA 1
ATOM 5332 C C . LYS A 1 656 ? 34.028 12.765 -37.641 1.00 86.38 656 LYS A C 1
ATOM 5334 O O . LYS A 1 656 ? 35.036 12.967 -36.971 1.00 86.38 656 LYS A O 1
ATOM 5339 N N . ALA A 1 657 ? 33.437 13.735 -38.337 1.00 83.19 657 ALA A N 1
ATOM 5340 C CA . ALA A 1 657 ? 33.977 15.092 -38.441 1.00 83.19 657 ALA A CA 1
ATOM 5341 C C . ALA A 1 657 ? 34.048 15.839 -37.092 1.00 83.19 657 ALA A C 1
ATOM 5343 O O . ALA A 1 657 ? 34.851 16.757 -36.935 1.00 83.19 657 ALA A O 1
ATOM 5344 N N . LYS A 1 658 ? 33.245 15.448 -36.088 1.00 82.00 658 LYS A N 1
ATOM 5345 C CA . LYS A 1 658 ? 33.314 16.032 -34.733 1.00 82.00 658 LYS A CA 1
ATOM 5346 C C . LYS A 1 658 ? 34.572 15.634 -33.955 1.00 82.00 658 LYS A C 1
ATOM 5348 O O . LYS A 1 658 ? 34.948 16.345 -33.025 1.00 82.00 658 LYS A O 1
ATOM 5353 N N . ILE A 1 659 ? 35.185 14.503 -34.301 1.00 82.38 659 ILE A N 1
ATOM 5354 C CA . ILE A 1 659 ? 36.330 13.913 -33.588 1.00 82.38 659 ILE A CA 1
ATOM 5355 C C . ILE A 1 659 ? 37.619 13.920 -34.423 1.00 82.38 659 ILE A C 1
ATOM 5357 O O . ILE A 1 659 ? 38.706 13.950 -33.855 1.00 82.38 659 ILE A O 1
ATOM 5361 N N . ASP A 1 660 ? 37.509 13.941 -35.753 1.00 81.06 660 ASP A N 1
ATOM 5362 C CA . ASP A 1 660 ? 38.622 14.012 -36.699 1.00 81.06 660 ASP A CA 1
ATOM 5363 C C . ASP A 1 660 ? 38.475 15.258 -37.584 1.00 81.06 660 ASP A C 1
ATOM 5365 O O . ASP A 1 660 ? 37.731 15.273 -38.566 1.00 81.06 660 ASP A O 1
ATOM 5369 N N . ALA A 1 661 ? 39.185 16.325 -37.208 1.00 66.00 661 ALA A N 1
ATOM 5370 C CA . ALA A 1 661 ? 39.104 17.629 -37.863 1.00 66.00 661 ALA A CA 1
ATOM 5371 C C . ALA A 1 661 ? 39.696 17.654 -39.289 1.00 66.00 661 ALA A C 1
ATOM 5373 O O . ALA A 1 661 ? 39.516 18.649 -39.994 1.00 66.00 661 ALA A O 1
ATOM 5374 N N . GLU A 1 662 ? 40.410 16.603 -39.712 1.00 65.44 662 GLU A N 1
ATOM 5375 C CA . GLU A 1 662 ? 40.980 16.486 -41.063 1.00 65.44 662 GLU A CA 1
ATOM 5376 C C . GLU A 1 662 ? 40.028 15.786 -42.054 1.00 65.44 662 GLU A C 1
ATOM 5378 O O . GLU A 1 662 ? 40.261 15.828 -43.265 1.00 65.44 662 GLU A O 1
ATOM 5383 N N . PHE A 1 663 ? 38.929 15.189 -41.574 1.00 68.19 663 PHE A N 1
ATOM 5384 C CA . PHE A 1 663 ? 37.950 14.500 -42.413 1.00 68.19 663 PHE A CA 1
ATOM 5385 C C . PHE A 1 663 ? 37.079 15.486 -43.213 1.00 68.19 663 PHE A C 1
ATOM 5387 O O . PHE A 1 663 ? 36.540 16.453 -42.674 1.00 68.19 663 PHE A O 1
ATOM 5394 N N . THR A 1 664 ? 36.898 15.230 -44.514 1.00 59.03 664 THR A N 1
ATOM 5395 C CA . THR A 1 664 ? 36.053 16.049 -45.402 1.00 59.03 664 THR A CA 1
ATOM 5396 C C . THR A 1 664 ? 34.926 15.208 -46.007 1.00 59.03 664 THR A C 1
ATOM 5398 O O . THR A 1 664 ? 35.164 14.113 -46.509 1.00 59.03 664 THR A O 1
ATOM 5401 N N . GLU A 1 665 ? 33.688 15.724 -46.006 1.00 56.31 665 GLU A N 1
ATOM 5402 C CA . GLU A 1 665 ? 32.471 15.036 -46.504 1.00 56.31 665 GLU A CA 1
ATOM 5403 C C . GLU A 1 665 ? 32.577 14.502 -47.948 1.00 56.31 665 GLU A C 1
ATOM 5405 O O . GLU A 1 665 ? 31.820 13.621 -48.355 1.00 56.31 665 GLU A O 1
ATOM 5410 N N . THR A 1 666 ? 33.542 14.988 -48.733 1.00 55.03 666 THR A N 1
ATOM 5411 C CA . THR A 1 666 ? 33.819 14.545 -50.107 1.00 55.03 666 THR A CA 1
ATOM 5412 C C . THR A 1 666 ? 34.261 13.077 -50.241 1.00 55.03 666 THR A C 1
ATOM 5414 O O . THR A 1 666 ? 34.356 12.585 -51.364 1.00 55.03 666 THR A O 1
ATOM 5417 N N . GLU A 1 667 ? 34.496 12.356 -49.139 1.00 59.44 667 GLU A N 1
ATOM 5418 C CA . GLU A 1 667 ? 34.907 10.941 -49.132 1.00 59.44 667 GLU A CA 1
ATOM 5419 C C . GLU A 1 667 ? 33.747 9.915 -49.191 1.00 59.44 667 GLU A C 1
ATOM 5421 O O . GLU A 1 667 ? 34.015 8.718 -49.269 1.00 59.44 667 GLU A O 1
ATOM 5426 N N . ILE A 1 668 ? 32.470 10.334 -49.203 1.00 68.00 668 ILE A N 1
ATOM 5427 C CA . ILE A 1 668 ? 31.301 9.416 -49.183 1.00 68.00 668 ILE A CA 1
ATOM 5428 C C . ILE A 1 668 ? 30.965 8.828 -50.568 1.00 68.00 668 ILE A C 1
ATOM 5430 O O . ILE A 1 668 ? 30.689 7.634 -50.694 1.00 68.00 668 ILE A O 1
ATOM 5434 N N . GLU A 1 669 ? 30.990 9.648 -51.624 1.00 63.97 669 GLU A N 1
ATOM 5435 C CA . GLU A 1 669 ? 30.622 9.250 -53.000 1.00 63.97 669 GLU A CA 1
ATOM 5436 C C . GLU A 1 669 ? 31.413 8.034 -53.549 1.00 63.97 669 GLU A C 1
ATOM 5438 O O . GLU A 1 669 ? 30.804 7.192 -54.206 1.00 63.97 669 GLU A O 1
ATOM 5443 N N . PRO A 1 670 ? 32.724 7.857 -53.271 1.00 60.81 670 PRO A N 1
ATOM 5444 C CA . PRO A 1 670 ? 33.484 6.671 -53.691 1.00 60.81 670 PRO A CA 1
ATOM 5445 C C . PRO A 1 670 ? 33.136 5.374 -52.939 1.00 60.81 670 PRO A C 1
ATOM 5447 O O . PRO A 1 670 ? 33.550 4.298 -53.370 1.00 60.81 670 PRO A O 1
ATOM 5450 N N . ILE A 1 671 ? 32.449 5.469 -51.795 1.00 65.50 671 ILE A N 1
ATOM 5451 C CA . ILE A 1 671 ? 32.166 4.348 -50.884 1.00 65.50 671 ILE A CA 1
ATOM 5452 C C . ILE A 1 671 ? 30.783 3.738 -51.164 1.00 65.50 671 ILE A C 1
ATOM 5454 O O . ILE A 1 671 ? 30.588 2.539 -50.953 1.00 65.50 671 ILE A O 1
ATOM 5458 N N . LEU A 1 672 ? 29.838 4.546 -51.656 1.00 70.69 672 LEU A N 1
ATOM 5459 C CA . LEU A 1 672 ? 28.449 4.153 -51.888 1.00 70.69 672 LEU A CA 1
ATOM 5460 C C . LEU A 1 672 ? 28.320 3.096 -52.998 1.00 70.69 672 LEU A C 1
ATOM 5462 O O . LEU A 1 672 ? 28.801 3.281 -54.118 1.00 70.69 672 LEU A O 1
ATOM 5466 N N . LYS A 1 673 ? 27.596 2.008 -52.719 1.00 68.25 673 LYS A N 1
ATOM 5467 C CA . LYS A 1 673 ? 27.234 1.014 -53.737 1.00 68.25 673 LYS A CA 1
ATOM 5468 C C . LYS A 1 673 ? 25.918 1.372 -54.435 1.00 68.25 673 LYS A C 1
ATOM 5470 O O . LYS A 1 673 ? 24.908 1.538 -53.756 1.00 68.25 673 LYS A O 1
ATOM 5475 N N . PRO A 1 674 ? 25.876 1.418 -55.778 1.00 66.31 674 PRO A N 1
ATOM 5476 C CA . PRO A 1 674 ? 24.631 1.637 -56.503 1.00 66.31 674 PRO A CA 1
ATOM 5477 C C . PRO A 1 674 ? 23.730 0.392 -56.471 1.00 66.31 674 PRO A C 1
ATOM 5479 O O . PRO A 1 674 ? 24.204 -0.735 -56.629 1.00 66.31 674 PRO A O 1
ATOM 5482 N N . ILE A 1 675 ? 22.419 0.602 -56.326 1.00 68.19 675 ILE A N 1
ATOM 5483 C CA . ILE A 1 675 ? 21.403 -0.443 -56.508 1.00 68.19 675 ILE A CA 1
ATOM 5484 C C . ILE A 1 675 ? 21.276 -0.711 -58.017 1.00 68.19 675 ILE A C 1
ATOM 5486 O O . ILE A 1 675 ? 20.956 0.196 -58.786 1.00 68.19 675 ILE A O 1
ATOM 5490 N N . GLY A 1 676 ? 21.585 -1.937 -58.450 1.00 65.50 676 GLY A N 1
ATOM 5491 C CA . GLY A 1 676 ? 21.428 -2.374 -59.844 1.00 65.50 676 GLY A CA 1
ATOM 5492 C C . GLY A 1 676 ? 19.966 -2.642 -60.236 1.00 65.50 676 GLY A C 1
ATOM 5493 O O . GLY A 1 676 ? 19.056 -2.478 -59.430 1.00 65.50 676 GLY A O 1
ATOM 5494 N N . GLU A 1 677 ? 19.725 -3.088 -61.475 1.00 61.84 677 GLU A N 1
ATOM 5495 C CA . GLU A 1 677 ? 18.361 -3.330 -61.989 1.00 61.84 677 GLU A CA 1
ATOM 5496 C C . GLU A 1 677 ? 17.642 -4.534 -61.333 1.00 61.84 677 GLU A C 1
ATOM 5498 O O . GLU A 1 677 ? 16.414 -4.528 -61.241 1.00 61.84 677 GLU A O 1
ATOM 5503 N N . ASP A 1 678 ? 18.371 -5.550 -60.845 1.00 79.31 678 ASP A N 1
ATOM 5504 C CA . ASP A 1 678 ? 17.796 -6.718 -60.154 1.00 79.31 678 ASP A CA 1
ATOM 5505 C C . ASP A 1 678 ? 17.937 -6.598 -58.628 1.00 79.31 678 ASP A C 1
ATOM 5507 O O . ASP A 1 678 ? 19.008 -6.803 -58.052 1.00 79.31 678 ASP A O 1
ATOM 5511 N N . LEU A 1 679 ? 16.813 -6.302 -57.970 1.00 77.44 679 LEU A N 1
ATOM 5512 C CA . LEU A 1 679 ? 16.719 -6.161 -56.519 1.00 77.44 679 LEU A CA 1
ATOM 5513 C C . LEU A 1 679 ? 17.023 -7.468 -55.772 1.00 77.44 679 LEU A C 1
ATOM 5515 O O . LEU A 1 679 ? 17.650 -7.437 -54.719 1.00 77.44 679 LEU A O 1
ATOM 5519 N N . PHE A 1 680 ? 16.585 -8.620 -56.282 1.00 79.69 680 PHE A N 1
ATOM 5520 C CA . PHE A 1 680 ? 16.792 -9.894 -55.593 1.00 79.69 680 PHE A CA 1
ATOM 5521 C C . PHE A 1 680 ? 18.260 -10.317 -55.671 1.00 79.69 680 PHE A C 1
ATOM 5523 O O . PHE A 1 680 ? 18.827 -10.752 -54.668 1.00 79.69 680 PHE A O 1
ATOM 5530 N N . GLN A 1 681 ? 18.894 -10.121 -56.830 1.00 80.88 681 GLN A N 1
ATOM 5531 C CA . GLN A 1 681 ? 20.330 -10.331 -56.985 1.00 80.88 681 GLN A CA 1
ATOM 5532 C C . GLN A 1 681 ? 21.137 -9.352 -56.117 1.00 80.88 681 GLN A C 1
ATOM 5534 O O . GLN A 1 681 ? 22.032 -9.786 -55.391 1.00 80.88 681 GLN A O 1
ATOM 5539 N N . PHE A 1 682 ? 20.775 -8.063 -56.109 1.00 82.25 682 PHE A N 1
ATOM 5540 C CA . PHE A 1 682 ? 21.390 -7.056 -55.237 1.00 82.25 682 PHE A CA 1
ATOM 5541 C C . PHE A 1 682 ? 21.323 -7.469 -53.761 1.00 82.25 682 PHE A C 1
ATOM 5543 O O . PHE A 1 682 ? 22.329 -7.427 -53.051 1.00 82.25 682 PHE A O 1
ATOM 5550 N N . VAL A 1 683 ? 20.157 -7.936 -53.312 1.00 80.94 683 VAL A N 1
ATOM 5551 C CA . VAL A 1 683 ? 19.941 -8.430 -51.952 1.00 80.94 683 VAL A CA 1
ATOM 5552 C C . VAL A 1 683 ? 20.818 -9.656 -51.665 1.00 80.94 683 VAL A C 1
ATOM 5554 O O . VAL A 1 683 ? 21.532 -9.675 -50.667 1.00 80.94 683 VAL A O 1
ATOM 5557 N N . GLN A 1 684 ? 20.856 -10.656 -52.548 1.00 78.69 684 GLN A N 1
ATOM 5558 C CA . GLN A 1 684 ? 21.694 -11.848 -52.353 1.00 78.69 684 GLN A CA 1
ATOM 5559 C C . GLN A 1 684 ? 23.201 -11.550 -52.293 1.00 78.69 684 GLN A C 1
ATOM 5561 O O . GLN A 1 684 ? 23.933 -12.226 -51.565 1.00 78.69 684 GLN A O 1
ATOM 5566 N N . GLU A 1 685 ? 23.669 -10.560 -53.051 1.00 78.62 685 GLU A N 1
ATOM 5567 C CA . GLU A 1 685 ? 25.078 -10.163 -53.095 1.00 78.62 685 GLU A CA 1
ATOM 5568 C C . GLU A 1 685 ? 25.506 -9.338 -51.871 1.00 78.62 685 GLU A C 1
ATOM 5570 O O . GLU A 1 685 ? 26.676 -9.401 -51.485 1.00 78.62 685 GLU A O 1
ATOM 5575 N N . ASN A 1 686 ? 24.575 -8.602 -51.247 1.00 76.94 686 ASN A N 1
ATOM 5576 C CA . ASN A 1 686 ? 24.874 -7.632 -50.185 1.00 76.94 686 ASN A CA 1
ATOM 5577 C C . ASN A 1 686 ? 24.315 -8.000 -48.794 1.00 76.94 686 ASN A C 1
ATOM 5579 O O . ASN A 1 686 ? 24.653 -7.335 -47.816 1.00 76.94 686 ASN A O 1
ATOM 5583 N N . ILE A 1 687 ? 23.524 -9.073 -48.659 1.00 77.06 687 ILE A N 1
ATOM 5584 C CA . ILE A 1 687 ? 23.170 -9.637 -47.344 1.00 77.06 687 ILE A CA 1
ATOM 5585 C C . ILE A 1 687 ? 24.446 -10.110 -46.618 1.00 77.06 687 ILE A C 1
ATOM 5587 O O . ILE A 1 687 ? 25.326 -10.719 -47.244 1.00 77.06 687 ILE A O 1
ATOM 5591 N N . PRO A 1 688 ? 24.540 -9.916 -45.287 1.00 74.44 688 PRO A N 1
ATOM 5592 C CA . PRO A 1 688 ? 25.667 -10.388 -44.496 1.00 74.44 688 PRO A CA 1
ATOM 5593 C C . PRO A 1 688 ? 26.032 -11.864 -44.738 1.00 74.44 688 PRO A C 1
ATOM 5595 O O . PRO A 1 688 ? 25.139 -12.715 -44.806 1.00 74.44 688 PRO A O 1
ATOM 5598 N N . PRO A 1 689 ? 27.332 -12.226 -44.785 1.00 74.19 689 PRO A N 1
ATOM 5599 C CA . PRO A 1 689 ? 27.775 -13.598 -45.050 1.00 74.19 689 PRO A CA 1
ATOM 5600 C C . PRO A 1 689 ? 27.125 -14.660 -44.152 1.00 74.19 689 PRO A C 1
ATOM 5602 O O . PRO A 1 689 ? 26.838 -15.763 -44.614 1.00 74.19 689 PRO A O 1
ATOM 5605 N N . GLN A 1 690 ? 26.851 -14.310 -42.894 1.00 73.56 690 GLN A N 1
ATOM 5606 C CA . GLN A 1 690 ? 26.265 -15.195 -41.881 1.00 73.56 690 GLN A CA 1
ATOM 5607 C C . GLN A 1 690 ? 24.773 -15.491 -42.098 1.00 73.56 690 GLN A C 1
ATOM 5609 O O . GLN A 1 690 ? 24.227 -16.378 -41.451 1.00 73.56 690 GLN A O 1
ATOM 5614 N N . LYS A 1 691 ? 24.108 -14.746 -42.990 1.00 81.38 691 LYS A N 1
ATOM 5615 C CA . LYS A 1 691 ? 22.674 -14.866 -43.284 1.00 81.38 691 LYS A CA 1
ATOM 5616 C C . LYS A 1 691 ? 22.402 -15.468 -44.670 1.00 81.38 691 LYS A C 1
ATOM 5618 O O . LYS A 1 691 ? 21.257 -15.529 -45.106 1.00 81.38 691 LYS A O 1
ATOM 5623 N N . LYS A 1 692 ? 23.438 -15.946 -45.371 1.00 80.88 692 LYS A N 1
ATOM 5624 C CA . LYS A 1 692 ? 23.315 -16.532 -46.720 1.00 80.88 692 LYS A CA 1
ATOM 5625 C C . LYS A 1 692 ? 22.515 -17.837 -46.771 1.00 80.88 692 LYS A C 1
ATOM 5627 O O . LYS A 1 692 ? 22.062 -18.219 -47.844 1.00 80.88 692 LYS A O 1
ATOM 5632 N N . ASP A 1 693 ? 22.345 -18.522 -45.644 1.00 83.00 693 ASP A N 1
ATOM 5633 C CA . ASP A 1 693 ? 21.525 -19.731 -45.519 1.00 83.00 693 ASP A CA 1
ATOM 5634 C C . ASP A 1 693 ? 20.047 -19.438 -45.188 1.00 83.00 693 ASP A C 1
ATOM 5636 O O . ASP A 1 693 ? 19.245 -20.368 -45.073 1.00 83.00 693 ASP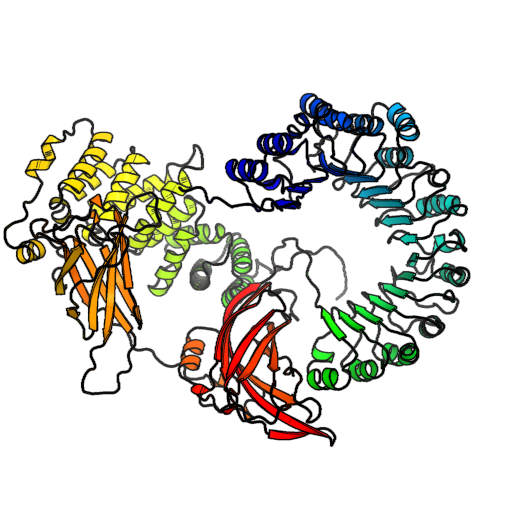 A O 1
ATOM 5640 N N . TYR A 1 694 ? 19.664 -18.163 -45.052 1.00 89.06 694 TYR A N 1
ATOM 5641 C CA . TYR A 1 694 ? 18.288 -17.760 -44.768 1.00 89.06 694 TYR A CA 1
ATOM 5642 C C . TYR A 1 694 ? 17.465 -17.867 -46.044 1.00 89.06 694 TYR A C 1
ATOM 5644 O O . TYR A 1 694 ? 17.913 -17.546 -47.146 1.00 89.06 694 TYR A O 1
ATOM 5652 N N . THR A 1 695 ? 16.210 -18.281 -45.895 1.00 89.38 695 THR A N 1
ATOM 5653 C CA . THR A 1 695 ? 15.270 -18.202 -47.010 1.00 89.38 695 THR A CA 1
ATOM 5654 C C . THR A 1 695 ? 14.800 -16.762 -47.143 1.00 89.38 695 THR A C 1
ATOM 5656 O O . THR A 1 695 ? 14.145 -16.257 -46.234 1.00 89.38 695 THR A O 1
ATOM 5659 N N . ILE A 1 696 ? 15.124 -16.123 -48.266 1.00 90.00 696 ILE A N 1
ATOM 5660 C CA . ILE A 1 696 ? 14.767 -14.729 -48.543 1.00 90.00 696 ILE A CA 1
ATOM 5661 C C . ILE A 1 696 ? 13.405 -14.644 -49.233 1.00 90.00 696 ILE A C 1
ATOM 5663 O O . ILE A 1 696 ? 13.077 -15.440 -50.119 1.00 90.00 696 ILE A O 1
ATOM 5667 N N . HIS A 1 697 ? 12.615 -13.661 -48.827 1.00 91.50 697 HIS A N 1
ATOM 5668 C CA . HIS A 1 697 ? 11.358 -13.271 -49.438 1.00 91.50 697 HIS A CA 1
ATOM 5669 C C . HIS A 1 697 ? 11.303 -11.746 -49.577 1.00 91.50 697 HIS A C 1
ATOM 5671 O O . HIS A 1 697 ? 11.831 -11.038 -48.728 1.00 91.50 697 HIS A O 1
ATOM 5677 N N . ILE A 1 698 ? 10.688 -11.244 -50.647 1.00 90.75 698 ILE A N 1
ATOM 5678 C CA . ILE A 1 698 ? 10.450 -9.810 -50.839 1.00 90.75 698 ILE A CA 1
ATOM 5679 C C . ILE A 1 698 ? 8.941 -9.611 -50.761 1.00 90.75 698 ILE A C 1
ATOM 5681 O O . ILE A 1 698 ? 8.214 -10.167 -51.582 1.00 90.75 698 ILE A O 1
ATOM 5685 N N . ALA A 1 699 ? 8.495 -8.879 -49.745 1.00 91.31 699 ALA A N 1
ATOM 5686 C CA . ALA A 1 699 ? 7.096 -8.592 -49.482 1.00 91.31 699 ALA A CA 1
ATOM 5687 C C . ALA A 1 699 ? 6.750 -7.177 -49.959 1.00 91.31 699 ALA A C 1
ATOM 5689 O O . ALA A 1 699 ? 7.430 -6.212 -49.602 1.00 91.31 699 ALA A O 1
ATOM 5690 N N . ASP A 1 700 ? 5.674 -7.062 -50.733 1.00 90.69 700 ASP A N 1
ATOM 5691 C CA . ASP A 1 700 ? 5.191 -5.794 -51.277 1.00 90.69 700 ASP A CA 1
ATOM 5692 C C . ASP A 1 700 ? 3.999 -5.296 -50.443 1.00 90.69 700 ASP A C 1
ATOM 5694 O O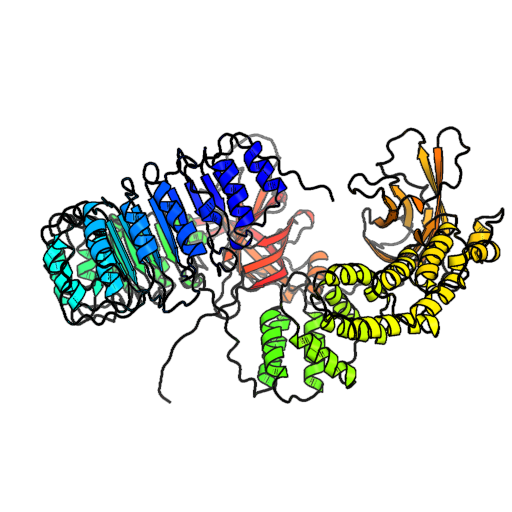 . ASP A 1 700 ? 3.001 -6.005 -50.304 1.00 90.69 700 ASP A O 1
ATOM 5698 N N . VAL A 1 701 ? 4.076 -4.067 -49.927 1.00 90.81 701 VAL A N 1
ATOM 5699 C CA . VAL A 1 701 ? 2.989 -3.396 -49.197 1.00 90.81 701 VAL A CA 1
ATOM 5700 C C . VAL A 1 701 ? 2.531 -2.167 -49.981 1.00 90.81 701 VAL A C 1
ATOM 5702 O O . VAL A 1 701 ? 3.342 -1.330 -50.385 1.00 90.81 701 VAL A O 1
ATOM 5705 N N . LYS A 1 702 ? 1.221 -2.052 -50.220 1.00 89.62 702 LYS A N 1
ATOM 5706 C CA . LYS A 1 702 ? 0.615 -0.935 -50.962 1.00 89.62 702 LYS A CA 1
ATOM 5707 C C . LYS A 1 702 ? -0.095 0.012 -50.000 1.00 89.62 702 LYS A C 1
ATOM 5709 O O . LYS A 1 702 ? -1.042 -0.396 -49.335 1.00 89.62 702 LYS A O 1
ATOM 5714 N N . VAL A 1 703 ? 0.325 1.274 -49.988 1.00 87.31 703 VAL A N 1
ATOM 5715 C CA . VAL A 1 703 ? -0.247 2.333 -49.143 1.00 87.31 703 VAL A CA 1
ATOM 5716 C C . VAL A 1 703 ? -0.915 3.383 -50.040 1.00 87.31 703 VAL A C 1
ATOM 5718 O O . VAL A 1 703 ? -0.260 3.889 -50.951 1.00 87.31 703 VAL A O 1
ATOM 5721 N N . PRO A 1 704 ? -2.202 3.723 -49.857 1.00 85.12 704 PRO A N 1
ATOM 5722 C CA . PRO A 1 704 ? -2.873 4.755 -50.646 1.00 85.12 704 PRO A CA 1
ATOM 5723 C C . PRO A 1 704 ? -2.185 6.118 -50.510 1.00 85.12 704 PRO A C 1
ATOM 5725 O O . PRO A 1 704 ? -1.880 6.551 -49.403 1.00 85.12 704 PRO A O 1
ATOM 5728 N N . LYS A 1 705 ? -2.009 6.848 -51.618 1.00 82.00 705 LYS A N 1
ATOM 5729 C CA . LYS A 1 705 ? -1.427 8.208 -51.588 1.00 82.00 705 LYS A CA 1
ATOM 5730 C C . LYS A 1 705 ? -2.310 9.238 -50.865 1.00 82.00 705 LYS A C 1
ATOM 5732 O O . LYS A 1 705 ? -1.813 10.275 -50.438 1.00 82.00 705 LYS A O 1
ATOM 5737 N N . THR A 1 706 ? -3.618 8.985 -50.780 1.00 70.88 706 THR A N 1
ATOM 5738 C CA . THR A 1 706 ? -4.645 9.923 -50.283 1.00 70.88 706 THR A CA 1
ATOM 5739 C C . THR A 1 706 ? -5.537 9.308 -49.190 1.00 70.88 706 THR A C 1
ATOM 5741 O O . THR A 1 706 ? -6.747 9.531 -49.166 1.00 70.88 706 THR A O 1
ATOM 5744 N N . GLY A 1 707 ? -4.954 8.520 -48.280 1.00 64.38 707 GLY A N 1
ATOM 5745 C CA . GLY A 1 707 ? -5.663 7.840 -47.187 1.00 64.38 707 GLY A CA 1
ATOM 5746 C C . GLY A 1 707 ? -5.075 8.110 -45.793 1.00 64.38 707 GLY A C 1
ATOM 5747 O O . GLY A 1 707 ? -4.092 8.840 -45.676 1.00 64.38 707 GLY A O 1
ATOM 5748 N N . PRO A 1 708 ? -5.678 7.543 -44.730 1.00 67.75 708 PRO A N 1
ATOM 5749 C CA . PRO A 1 708 ? -5.126 7.604 -43.379 1.00 67.75 708 PRO A CA 1
ATOM 5750 C C . PRO A 1 708 ? -3.779 6.870 -43.318 1.00 67.75 708 PRO A C 1
ATOM 5752 O O . PRO A 1 708 ? -3.719 5.661 -43.531 1.00 67.75 708 PRO A O 1
ATOM 5755 N N . PHE A 1 709 ? -2.691 7.588 -43.041 1.00 71.62 709 PHE A N 1
ATOM 5756 C CA . PHE A 1 709 ? -1.363 6.987 -42.842 1.00 71.62 709 PHE A CA 1
ATOM 5757 C C . PHE A 1 709 ? -1.200 6.354 -41.446 1.00 71.62 709 PHE A C 1
ATOM 5759 O O . PHE A 1 709 ? -0.262 5.595 -41.233 1.00 71.62 709 PHE A O 1
ATOM 5766 N N . ASN A 1 710 ? -2.169 6.576 -40.552 1.00 73.81 710 ASN A N 1
ATOM 5767 C CA . ASN A 1 710 ? -2.280 6.038 -39.193 1.00 73.81 710 ASN A CA 1
ATOM 5768 C C . ASN A 1 710 ? -2.999 4.679 -39.097 1.00 73.81 710 ASN A C 1
ATOM 5770 O O . ASN A 1 710 ? -3.651 4.377 -38.100 1.00 73.81 710 ASN A O 1
ATOM 5774 N N . THR A 1 711 ? -2.948 3.856 -40.143 1.00 78.00 711 THR A N 1
ATOM 5775 C CA . THR A 1 711 ? -3.553 2.515 -40.129 1.00 78.00 711 THR A CA 1
ATOM 5776 C C . THR A 1 711 ? -2.597 1.463 -40.680 1.00 78.00 711 THR A C 1
ATOM 5778 O O . THR A 1 711 ? -1.698 1.784 -41.457 1.00 78.00 711 THR A O 1
ATOM 5781 N N . SER A 1 712 ? -2.791 0.209 -40.271 1.00 86.00 712 SER A N 1
ATOM 5782 C CA . SER A 1 712 ? -1.967 -0.918 -40.699 1.00 86.00 712 SER A CA 1
ATOM 5783 C C . SER A 1 712 ? -2.282 -1.345 -42.134 1.00 86.00 712 SER A C 1
ATOM 5785 O O . SER A 1 712 ? -3.433 -1.607 -42.494 1.00 86.00 712 SER A O 1
ATOM 5787 N N . TYR A 1 713 ? -1.234 -1.488 -42.940 1.00 87.75 713 TYR A N 1
ATOM 5788 C CA . TYR A 1 713 ? -1.272 -2.017 -44.299 1.00 87.75 713 TYR A CA 1
ATOM 5789 C C . TYR A 1 713 ? -0.503 -3.334 -44.362 1.00 87.75 713 TYR A C 1
ATOM 5791 O O . TYR A 1 713 ? 0.597 -3.444 -43.829 1.00 87.75 713 TYR A O 1
ATOM 5799 N N . TYR A 1 714 ? -1.060 -4.332 -45.043 1.00 90.06 714 TYR A N 1
ATOM 5800 C CA . TYR A 1 714 ? -0.511 -5.688 -45.065 1.00 90.06 714 TYR A CA 1
ATOM 5801 C C . TYR A 1 714 ? 0.022 -6.053 -46.452 1.00 90.06 714 TYR A C 1
ATOM 5803 O O . TYR A 1 714 ? -0.539 -5.647 -47.474 1.00 90.06 714 TYR A O 1
ATOM 5811 N N . SER A 1 715 ? 1.095 -6.841 -46.488 1.00 92.25 715 SER A N 1
ATOM 5812 C CA . SER A 1 715 ? 1.561 -7.496 -47.708 1.00 92.25 715 SER A CA 1
ATOM 5813 C C . SER A 1 715 ? 0.623 -8.627 -48.126 1.00 92.25 715 SER A C 1
ATOM 5815 O O . SER A 1 715 ? -0.187 -9.116 -47.335 1.00 92.25 715 SER A O 1
ATOM 5817 N N . GLU A 1 716 ? 0.789 -9.125 -49.352 1.00 88.69 716 GLU A N 1
ATOM 5818 C CA . GLU A 1 716 ? 0.247 -10.445 -49.686 1.00 88.69 716 GLU A CA 1
ATOM 5819 C C . GLU A 1 716 ? 0.850 -11.516 -48.754 1.00 88.69 716 GLU A C 1
ATOM 5821 O O . GLU A 1 716 ? 2.033 -11.420 -48.390 1.00 88.69 716 GLU A O 1
ATOM 5826 N N . PRO A 1 717 ? 0.056 -12.518 -48.333 1.00 87.44 717 PRO A N 1
ATOM 5827 C CA . PRO A 1 717 ? 0.542 -13.576 -47.468 1.00 87.44 717 PRO A CA 1
ATOM 5828 C C . PRO A 1 717 ? 1.530 -14.482 -48.199 1.00 87.44 717 PRO A C 1
ATOM 5830 O O . PRO A 1 717 ? 1.339 -14.849 -49.360 1.00 87.44 717 PRO A O 1
ATOM 5833 N N . PHE A 1 718 ? 2.575 -14.901 -47.492 1.00 90.88 718 PHE A N 1
ATOM 5834 C CA . PHE A 1 718 ? 3.578 -15.822 -48.006 1.00 90.88 718 PHE A CA 1
ATOM 5835 C C . PHE A 1 718 ? 3.785 -17.014 -47.073 1.00 90.88 718 PHE A C 1
ATOM 5837 O O . PHE A 1 718 ? 3.693 -16.926 -45.851 1.00 90.88 718 PHE A O 1
ATOM 5844 N N . ILE A 1 719 ? 4.075 -18.172 -47.667 1.00 87.44 719 ILE A N 1
ATOM 5845 C CA . ILE A 1 719 ? 4.100 -19.451 -46.950 1.00 87.44 719 ILE A CA 1
ATOM 5846 C C . ILE A 1 719 ? 5.537 -19.876 -46.670 1.00 87.44 719 ILE A C 1
ATOM 5848 O O . ILE A 1 719 ? 6.312 -20.116 -47.604 1.00 87.44 719 ILE A O 1
ATOM 5852 N N . ARG A 1 720 ? 5.890 -20.050 -45.392 1.00 87.06 720 ARG A N 1
ATOM 5853 C CA . ARG A 1 720 ? 7.189 -20.593 -44.959 1.00 87.06 720 ARG A CA 1
ATOM 5854 C C . ARG A 1 720 ? 7.045 -21.448 -43.705 1.00 87.06 720 ARG A C 1
ATOM 5856 O O . ARG A 1 720 ? 6.267 -21.148 -42.807 1.00 87.06 720 ARG A O 1
ATOM 5863 N N . PHE A 1 721 ? 7.808 -22.542 -43.659 1.00 84.06 721 PHE A N 1
ATOM 5864 C CA . PHE A 1 721 ? 7.830 -23.502 -42.545 1.00 84.06 721 PHE A CA 1
ATOM 5865 C C . PHE A 1 721 ? 6.447 -24.052 -42.135 1.00 84.06 721 PHE A C 1
ATOM 5867 O O . PHE A 1 721 ? 6.239 -24.351 -40.963 1.00 84.06 721 PHE A O 1
ATOM 5874 N N . GLY A 1 722 ? 5.507 -24.188 -43.080 1.00 76.31 722 GLY A N 1
ATOM 5875 C CA . GLY A 1 722 ? 4.138 -24.673 -42.823 1.00 76.31 722 GLY A CA 1
ATOM 5876 C C . GLY A 1 722 ? 3.175 -23.626 -42.247 1.00 76.31 722 GLY A C 1
ATOM 5877 O O . GLY A 1 722 ? 2.084 -23.980 -41.809 1.00 76.31 722 GLY A O 1
ATOM 5878 N N . HIS A 1 723 ? 3.579 -22.355 -42.242 1.00 82.31 723 HIS A N 1
ATOM 5879 C CA . HIS A 1 723 ? 2.825 -21.234 -41.689 1.00 82.31 723 HIS A CA 1
ATOM 5880 C C . HIS A 1 723 ? 2.665 -20.134 -42.745 1.00 82.31 723 HIS A C 1
ATOM 5882 O O . HIS A 1 723 ? 3.515 -19.991 -43.633 1.00 82.31 723 HIS A O 1
ATOM 5888 N N . GLU A 1 724 ? 1.576 -19.382 -42.644 1.00 84.25 724 GLU A N 1
ATOM 5889 C CA . GLU A 1 724 ? 1.268 -18.223 -43.476 1.00 84.25 724 GLU A CA 1
ATOM 5890 C C . GLU A 1 724 ? 1.668 -16.936 -42.742 1.00 84.25 724 GLU A C 1
ATOM 5892 O O . GLU A 1 724 ? 1.279 -16.724 -41.592 1.00 84.25 724 GLU A O 1
ATOM 5897 N N . TRP A 1 725 ? 2.459 -16.095 -43.405 1.00 89.00 725 TRP A N 1
ATOM 5898 C CA . TRP A 1 725 ? 3.063 -14.883 -42.851 1.00 89.00 725 TRP A CA 1
ATOM 5899 C C . TRP A 1 725 ? 2.665 -13.662 -43.668 1.00 89.00 725 TRP A C 1
ATOM 5901 O O . TRP A 1 725 ? 2.521 -13.762 -44.884 1.00 89.00 725 TRP A O 1
ATOM 5911 N N . VAL A 1 726 ? 2.557 -12.508 -43.015 1.00 91.31 726 VAL A N 1
ATOM 5912 C CA . VAL A 1 726 ? 2.380 -11.204 -43.671 1.00 91.31 726 VAL A CA 1
ATOM 5913 C C . VAL A 1 726 ? 3.361 -10.192 -43.085 1.00 91.31 726 VAL A C 1
ATOM 5915 O O . VAL A 1 726 ? 3.743 -10.301 -41.917 1.00 91.31 726 VAL A O 1
ATOM 5918 N N . VAL A 1 727 ? 3.773 -9.216 -43.895 1.00 91.62 727 VAL A N 1
ATOM 5919 C CA . VAL A 1 727 ? 4.427 -7.998 -43.402 1.00 91.62 727 VAL A CA 1
ATOM 5920 C C . VAL A 1 727 ? 3.357 -6.941 -43.192 1.00 91.62 727 VAL A C 1
ATOM 5922 O O . VAL A 1 727 ? 2.597 -6.638 -44.109 1.00 91.62 727 VAL A O 1
ATOM 5925 N N . GLU A 1 728 ? 3.299 -6.396 -41.989 1.00 90.75 728 GLU A N 1
ATOM 5926 C CA . GLU A 1 728 ? 2.415 -5.300 -41.609 1.00 90.75 728 GLU A CA 1
ATOM 5927 C C . GLU A 1 728 ? 3.235 -4.012 -41.495 1.00 90.75 728 GLU A C 1
ATOM 5929 O O . GLU A 1 728 ? 4.271 -3.991 -40.833 1.00 90.75 728 GLU A O 1
ATOM 5934 N N . LEU A 1 729 ? 2.782 -2.949 -42.156 1.00 88.38 729 LEU A N 1
ATOM 5935 C CA . LEU A 1 729 ? 3.377 -1.616 -42.135 1.00 88.38 729 LEU A CA 1
ATOM 5936 C C . LEU A 1 729 ? 2.357 -0.614 -41.598 1.00 88.38 729 LEU A C 1
ATOM 5938 O O . LEU A 1 729 ? 1.273 -0.479 -42.163 1.00 88.38 729 LEU A O 1
ATOM 5942 N N . LEU A 1 730 ? 2.752 0.142 -40.581 1.00 87.56 730 LEU A N 1
ATOM 5943 C CA . LEU A 1 730 ? 2.070 1.338 -40.100 1.00 87.56 730 LEU A CA 1
ATOM 5944 C C . LEU A 1 730 ? 2.916 2.567 -40.492 1.00 87.56 730 LEU A C 1
ATOM 5946 O O . LEU A 1 730 ? 3.981 2.768 -39.910 1.00 87.56 730 LEU A O 1
ATOM 5950 N N . PRO A 1 731 ? 2.520 3.348 -41.515 1.00 79.75 731 PRO A N 1
ATOM 5951 C CA . PRO A 1 731 ? 3.338 4.443 -42.042 1.00 79.75 731 PRO A CA 1
ATOM 5952 C C . PRO A 1 731 ? 3.545 5.622 -41.082 1.00 79.75 731 PRO A C 1
ATOM 5954 O O . PRO A 1 731 ? 4.651 6.150 -41.034 1.00 79.75 731 PRO A O 1
ATOM 5957 N N . ASP A 1 732 ? 2.520 6.028 -40.335 1.00 77.44 732 ASP A N 1
ATOM 5958 C CA . ASP A 1 732 ? 2.616 7.039 -39.275 1.00 77.44 732 ASP A CA 1
ATOM 5959 C C . ASP A 1 732 ? 1.961 6.473 -38.002 1.00 77.44 732 ASP A C 1
ATOM 5961 O O . ASP A 1 732 ? 0.782 6.126 -38.018 1.00 77.44 732 ASP A O 1
ATOM 5965 N N . ASP A 1 733 ? 2.700 6.375 -36.899 1.00 64.88 733 ASP A N 1
ATOM 5966 C CA . ASP A 1 733 ? 2.142 6.008 -35.589 1.00 64.88 733 ASP A CA 1
ATOM 5967 C C . ASP A 1 733 ? 1.640 7.272 -34.855 1.00 64.88 733 ASP A C 1
ATOM 5969 O O . ASP A 1 733 ? 2.390 8.238 -34.693 1.00 64.88 733 ASP A O 1
ATOM 5973 N N . GLU A 1 734 ? 0.359 7.320 -34.464 1.00 52.56 734 GLU A N 1
ATOM 5974 C CA . GLU A 1 734 ? -0.297 8.538 -33.937 1.00 52.56 734 GLU A CA 1
ATOM 5975 C C . GLU A 1 734 ? 0.104 8.902 -32.496 1.00 52.56 734 GLU A C 1
ATOM 5977 O O . GLU A 1 734 ? -0.159 10.025 -32.061 1.00 52.56 734 GLU A O 1
ATOM 5982 N N . ASP A 1 735 ? 0.764 7.994 -31.772 1.00 48.31 735 ASP A N 1
ATOM 5983 C CA . ASP A 1 735 ? 1.014 8.125 -30.331 1.00 48.31 735 ASP A CA 1
ATOM 5984 C C . ASP A 1 735 ? 2.364 8.785 -29.949 1.00 48.31 735 ASP A C 1
ATOM 5986 O O . ASP A 1 735 ? 2.638 8.961 -28.759 1.00 48.31 735 ASP A O 1
ATOM 5990 N N . GLU A 1 736 ? 3.204 9.234 -30.898 1.00 44.31 736 GLU A N 1
ATOM 5991 C CA . GLU A 1 736 ? 4.522 9.818 -30.572 1.00 44.31 736 GLU A CA 1
ATOM 5992 C C . GLU A 1 736 ? 4.856 11.132 -31.304 1.00 44.31 736 GLU A C 1
ATOM 5994 O O . GLU A 1 736 ? 4.743 11.258 -32.522 1.00 44.31 736 GLU A O 1
ATOM 5999 N N . CYS A 1 737 ? 5.394 12.115 -30.565 1.00 37.19 737 CYS A N 1
ATOM 6000 C CA . CYS A 1 737 ? 5.808 13.436 -31.069 1.00 37.19 737 CYS A CA 1
ATOM 6001 C C . CYS A 1 737 ? 6.931 13.417 -32.146 1.00 37.19 737 CYS A C 1
ATOM 6003 O O . CYS A 1 737 ? 7.443 14.486 -32.482 1.00 37.19 737 CYS A O 1
ATOM 6005 N N . LEU A 1 738 ? 7.376 12.248 -32.628 1.00 45.66 738 LEU A N 1
ATOM 6006 C CA . LEU A 1 738 ? 8.603 12.059 -33.419 1.00 45.66 738 LEU A CA 1
ATOM 6007 C C . LEU A 1 738 ? 8.387 11.582 -34.869 1.00 45.66 738 LEU A C 1
ATOM 6009 O O . LEU A 1 738 ? 9.328 11.636 -35.649 1.00 45.66 738 LEU A O 1
ATOM 6013 N N . GLY A 1 739 ? 7.168 11.218 -35.288 1.00 58.44 739 GLY A N 1
ATOM 6014 C CA . GLY A 1 739 ? 6.902 10.842 -36.687 1.00 58.44 739 GLY A CA 1
ATOM 6015 C C . GLY A 1 739 ? 7.537 9.509 -37.108 1.00 58.44 739 GLY A C 1
ATOM 6016 O O . GLY A 1 739 ? 8.239 9.455 -38.118 1.00 58.44 739 GLY A O 1
ATOM 6017 N N . ASN A 1 740 ? 7.273 8.452 -36.337 1.00 76.19 740 ASN A N 1
ATOM 6018 C CA . ASN A 1 740 ? 7.785 7.096 -36.547 1.00 76.19 740 ASN A CA 1
ATOM 6019 C C . ASN A 1 740 ? 6.861 6.246 -37.447 1.00 76.19 740 ASN A C 1
ATOM 6021 O O . ASN A 1 740 ? 5.654 6.478 -37.514 1.00 76.19 740 ASN A O 1
ATOM 6025 N N . SER A 1 741 ? 7.441 5.242 -38.107 1.00 80.25 741 SER A N 1
ATOM 6026 C CA . SER A 1 741 ? 6.767 4.166 -38.843 1.00 80.25 741 SER A CA 1
ATOM 6027 C C . SER A 1 741 ? 7.046 2.813 -38.181 1.00 80.25 741 SER A C 1
ATOM 6029 O O . SER A 1 741 ? 8.145 2.582 -37.672 1.00 80.25 741 SER A O 1
ATOM 6031 N N . THR A 1 742 ? 6.106 1.872 -38.260 1.00 84.19 742 THR A N 1
ATOM 6032 C CA . THR A 1 742 ? 6.225 0.565 -37.593 1.00 84.19 742 THR A CA 1
ATOM 6033 C C . THR A 1 742 ? 6.122 -0.580 -38.594 1.00 84.19 742 THR A C 1
ATOM 6035 O O . THR A 1 742 ? 5.229 -0.594 -39.440 1.00 84.19 742 THR A O 1
ATOM 6038 N N . VAL A 1 743 ? 7.036 -1.552 -38.513 1.00 85.81 743 VAL A N 1
ATOM 6039 C CA . VAL A 1 743 ? 7.077 -2.714 -39.420 1.00 85.81 743 VAL A CA 1
ATOM 6040 C C . VAL A 1 743 ? 7.057 -4.007 -38.614 1.00 85.81 743 VAL A C 1
ATOM 6042 O O . VAL A 1 743 ? 7.954 -4.234 -37.800 1.00 85.81 743 VAL A O 1
ATOM 6045 N N . PHE A 1 744 ? 6.082 -4.882 -38.871 1.00 87.50 744 PHE A N 1
ATOM 6046 C CA . PHE A 1 744 ? 5.938 -6.182 -38.213 1.00 87.50 744 PHE A CA 1
ATOM 6047 C C . PHE A 1 744 ? 5.986 -7.351 -39.197 1.00 87.50 744 PHE A C 1
ATOM 6049 O O . PHE A 1 744 ? 5.481 -7.284 -40.316 1.00 87.50 744 PHE A O 1
ATOM 6056 N N . LEU A 1 745 ? 6.541 -8.468 -38.731 1.00 89.50 745 LEU A N 1
ATOM 6057 C CA . LEU A 1 745 ? 6.297 -9.797 -39.273 1.00 89.50 745 LEU A CA 1
ATOM 6058 C C . LEU A 1 745 ? 5.205 -10.468 -38.429 1.00 89.50 745 LEU A C 1
ATOM 6060 O O . LEU A 1 745 ? 5.399 -10.714 -37.233 1.00 89.50 745 LEU A O 1
ATOM 6064 N N . THR A 1 746 ? 4.082 -10.791 -39.061 1.00 86.19 746 THR A N 1
ATOM 6065 C CA . THR A 1 746 ? 2.882 -11.296 -38.384 1.00 86.19 746 THR A CA 1
ATOM 6066 C C . THR A 1 746 ? 2.590 -12.733 -38.804 1.00 86.19 746 THR A C 1
ATOM 6068 O O . THR A 1 746 ? 2.549 -13.054 -39.996 1.00 86.19 746 THR A O 1
ATOM 6071 N N . LEU A 1 747 ? 2.395 -13.614 -37.814 1.00 82.56 747 LEU A N 1
ATOM 6072 C CA . LEU A 1 747 ? 1.925 -14.981 -38.038 1.00 82.56 747 LEU A CA 1
ATOM 6073 C C . LEU A 1 747 ? 0.410 -14.959 -38.283 1.00 82.56 747 LEU A C 1
ATOM 6075 O O . LEU A 1 747 ? -0.362 -14.811 -37.335 1.00 82.56 747 LEU A O 1
ATOM 6079 N N . ASN A 1 748 ? 0.002 -15.126 -39.542 1.00 78.31 748 ASN A N 1
ATOM 6080 C CA . ASN A 1 748 ? -1.396 -15.033 -39.962 1.00 78.31 748 ASN A CA 1
ATOM 6081 C C . ASN A 1 748 ? -2.176 -16.323 -39.661 1.00 78.31 748 ASN A C 1
ATOM 6083 O O . ASN A 1 748 ? -3.212 -16.302 -39.000 1.00 78.31 748 ASN A O 1
ATOM 6087 N N . SER A 1 749 ? -1.685 -17.471 -40.142 1.00 69.44 749 SER A N 1
ATOM 6088 C CA . SER A 1 749 ? -2.392 -18.749 -39.994 1.00 69.44 749 SER A CA 1
ATOM 6089 C C . SER A 1 749 ? -1.475 -19.976 -40.100 1.00 69.44 749 SER A C 1
ATOM 6091 O O . SER A 1 749 ? -0.323 -19.900 -40.544 1.00 69.44 749 SER A O 1
ATOM 6093 N N . THR A 1 750 ? -1.979 -21.136 -39.670 1.00 69.62 750 THR A N 1
ATOM 6094 C CA . THR A 1 750 ? -1.322 -22.435 -39.872 1.00 69.62 750 THR A CA 1
ATOM 6095 C C . THR A 1 750 ? -1.930 -23.151 -41.074 1.00 69.62 750 THR A C 1
ATOM 6097 O O . THR A 1 750 ? -3.148 -23.173 -41.249 1.00 69.62 750 THR A O 1
ATOM 6100 N N . ILE A 1 751 ? -1.091 -23.785 -41.899 1.00 64.69 751 ILE A N 1
ATOM 6101 C CA . ILE A 1 751 ? -1.582 -24.595 -43.019 1.00 64.69 751 ILE A CA 1
ATOM 6102 C C . ILE A 1 751 ? -1.837 -26.015 -42.502 1.00 64.69 751 ILE A C 1
ATOM 6104 O O . ILE A 1 751 ? -0.897 -26.655 -42.020 1.00 64.69 751 ILE A O 1
ATOM 6108 N N . PRO A 1 752 ? -3.075 -26.538 -42.583 1.00 55.66 752 PRO A N 1
ATOM 6109 C CA . PRO A 1 752 ? -3.376 -27.885 -42.122 1.00 55.66 752 PRO A CA 1
ATOM 6110 C C . PRO A 1 752 ? -2.569 -28.910 -42.928 1.00 55.66 752 PRO A C 1
ATOM 6112 O O . PRO A 1 752 ? -2.712 -29.023 -44.144 1.00 55.66 752 PRO A O 1
ATOM 6115 N N . VAL A 1 753 ? -1.712 -29.675 -42.249 1.00 51.50 753 VAL A N 1
ATOM 6116 C CA . VAL A 1 753 ? -1.016 -30.809 -42.863 1.00 51.50 753 VAL A CA 1
ATOM 6117 C C . VAL A 1 753 ? -2.006 -31.970 -42.920 1.00 51.50 753 VAL A C 1
ATOM 6119 O O . VAL A 1 753 ? -2.473 -32.432 -41.883 1.00 51.50 753 VAL A O 1
ATOM 6122 N N . GLU A 1 754 ? -2.327 -32.454 -44.123 1.00 45.91 754 GLU A N 1
ATOM 6123 C CA . GLU A 1 754 ? -3.378 -33.457 -44.386 1.00 45.91 754 GLU A CA 1
ATOM 6124 C C . GLU A 1 754 ? -3.211 -34.811 -43.663 1.00 45.91 754 GLU A C 1
ATOM 6126 O O . GLU A 1 754 ? -4.063 -35.683 -43.795 1.00 45.91 754 GLU A O 1
ATOM 6131 N N . ASN A 1 755 ? -2.158 -35.030 -42.871 1.00 42.00 755 ASN A N 1
ATOM 6132 C CA . ASN A 1 755 ? -1.994 -36.258 -42.103 1.00 42.00 755 ASN A CA 1
ATOM 6133 C C . ASN A 1 755 ? -1.307 -36.034 -40.746 1.00 42.00 755 ASN A C 1
ATOM 6135 O O . ASN A 1 755 ? -0.139 -35.657 -40.685 1.00 42.00 755 ASN A O 1
ATOM 6139 N N . LYS A 1 756 ? -2.021 -36.475 -39.698 1.00 38.88 756 LYS A N 1
ATOM 6140 C CA . LYS A 1 756 ? -1.640 -36.710 -38.288 1.00 38.88 756 LYS A CA 1
ATOM 6141 C C . LYS A 1 756 ? -1.926 -35.587 -37.290 1.00 38.88 756 LYS A C 1
ATOM 6143 O O . LYS A 1 756 ? -1.674 -34.415 -37.519 1.00 38.88 756 LYS A O 1
ATOM 6148 N N . GLN A 1 757 ? -2.414 -36.049 -36.135 1.00 39.38 757 GLN A N 1
ATOM 6149 C CA . GLN A 1 757 ? -2.657 -35.368 -34.861 1.00 39.38 757 GLN A CA 1
ATOM 6150 C C . GLN A 1 757 ? -1.423 -34.609 -34.338 1.00 39.38 757 GLN A C 1
ATOM 6152 O O . GLN A 1 757 ? -0.826 -34.988 -33.333 1.00 39.38 757 GLN A O 1
ATOM 6157 N N . GLN A 1 758 ? -1.021 -33.534 -35.001 1.00 41.50 758 GLN A N 1
ATOM 6158 C CA . GLN A 1 758 ? -0.113 -32.554 -34.424 1.00 41.50 758 GLN A CA 1
ATOM 6159 C C . GLN A 1 758 ? -0.895 -31.274 -34.180 1.00 41.50 758 GLN A C 1
ATOM 6161 O O . GLN A 1 758 ? -0.921 -30.359 -34.992 1.00 41.50 758 GLN A O 1
ATOM 6166 N N . VAL A 1 759 ? -1.552 -31.241 -33.021 1.00 49.56 759 VAL A N 1
ATOM 6167 C CA . VAL A 1 759 ? -1.865 -29.979 -32.355 1.00 49.56 759 VAL A CA 1
ATOM 6168 C C . VAL A 1 759 ? -0.515 -29.399 -31.936 1.00 49.56 759 VAL A C 1
ATOM 6170 O O . VAL A 1 759 ? 0.123 -29.927 -31.023 1.00 49.56 759 VAL A O 1
ATOM 6173 N N . PHE A 1 760 ? -0.030 -28.385 -32.650 1.00 50.34 760 PHE A N 1
ATOM 6174 C CA . PHE A 1 760 ? 1.146 -27.629 -32.231 1.00 50.34 760 PHE A CA 1
ATOM 6175 C C . PHE A 1 760 ? 0.942 -26.132 -32.483 1.00 50.34 760 PHE A C 1
ATOM 6177 O O . PHE A 1 760 ? 0.835 -25.692 -33.622 1.00 50.34 760 PHE A O 1
ATOM 6184 N N . ASP A 1 761 ? 0.918 -25.366 -31.388 1.00 54.91 761 ASP A N 1
ATOM 6185 C CA . ASP A 1 761 ? 0.558 -23.940 -31.331 1.00 54.91 761 ASP A CA 1
ATOM 6186 C C . ASP A 1 761 ? 1.772 -22.987 -31.430 1.00 54.91 761 ASP A C 1
ATOM 6188 O O . ASP A 1 761 ? 1.666 -21.826 -31.027 1.00 54.91 761 ASP A O 1
ATOM 6192 N N . ARG A 1 762 ? 2.972 -23.475 -31.803 1.00 65.06 762 ARG A N 1
ATOM 6193 C CA . ARG A 1 762 ? 4.245 -22.752 -31.576 1.00 65.06 762 ARG A CA 1
ATOM 6194 C C . ARG A 1 762 ? 5.305 -22.989 -32.660 1.00 65.06 762 ARG A C 1
ATOM 6196 O O . ARG A 1 762 ? 5.561 -24.136 -33.022 1.00 65.06 762 ARG A O 1
ATOM 6203 N N . ILE A 1 763 ? 6.006 -21.929 -33.077 1.00 70.94 763 ILE A N 1
ATOM 6204 C CA . ILE A 1 763 ? 7.210 -21.991 -33.931 1.00 70.94 763 ILE A CA 1
ATOM 6205 C C . ILE A 1 763 ? 8.284 -21.013 -33.430 1.00 70.94 763 ILE A C 1
ATOM 6207 O O . ILE A 1 763 ? 7.962 -19.886 -33.060 1.00 70.94 763 ILE A O 1
ATOM 6211 N N . ARG A 1 764 ? 9.560 -21.427 -33.418 1.00 81.12 764 ARG A N 1
ATOM 6212 C CA . ARG A 1 764 ? 10.704 -20.536 -33.164 1.00 81.12 764 ARG A CA 1
ATOM 6213 C C . ARG A 1 764 ? 11.465 -20.272 -34.459 1.00 81.12 764 ARG A C 1
ATOM 6215 O O . ARG A 1 764 ? 11.847 -21.206 -35.166 1.00 81.12 764 ARG A O 1
ATOM 6222 N N . LEU A 1 765 ? 11.669 -18.998 -34.764 1.00 84.06 765 LEU A N 1
ATOM 6223 C CA . LEU A 1 765 ? 12.321 -18.527 -35.978 1.00 84.06 765 LEU A CA 1
ATOM 6224 C C . LEU A 1 765 ? 13.457 -17.582 -35.633 1.00 84.06 765 LEU A C 1
ATOM 6226 O O . LEU A 1 765 ? 13.335 -16.786 -34.711 1.00 84.06 765 LEU A O 1
ATOM 6230 N N . ASP A 1 766 ? 14.527 -17.656 -36.404 1.00 86.69 766 ASP A N 1
ATOM 6231 C CA . ASP A 1 766 ? 15.499 -16.587 -36.561 1.00 86.69 766 ASP A CA 1
ATOM 6232 C C . ASP A 1 766 ? 15.212 -15.889 -37.892 1.00 86.69 766 ASP A C 1
ATOM 6234 O O . ASP A 1 766 ? 15.080 -16.550 -38.925 1.00 86.69 766 ASP A O 1
ATOM 6238 N N . PHE A 1 767 ? 15.032 -14.576 -37.870 1.00 89.38 767 PHE A N 1
ATOM 6239 C CA . PHE A 1 767 ? 14.643 -13.811 -39.041 1.00 89.38 767 PHE A CA 1
ATOM 6240 C C . PHE A 1 767 ? 15.274 -12.424 -39.067 1.00 89.38 767 PHE A C 1
ATOM 6242 O O . PHE A 1 767 ? 15.709 -11.901 -38.042 1.00 89.38 767 PHE A O 1
ATOM 6249 N N . PHE A 1 768 ? 15.296 -11.826 -40.253 1.00 87.81 768 PHE A N 1
ATOM 6250 C CA . PHE A 1 768 ? 15.567 -10.409 -40.426 1.00 87.81 768 PHE A CA 1
ATOM 6251 C C . PHE A 1 768 ? 14.530 -9.760 -41.339 1.00 87.81 768 PHE A C 1
ATOM 6253 O O . PHE A 1 768 ? 13.967 -10.435 -42.203 1.00 87.81 768 PHE A O 1
ATOM 6260 N N . ILE A 1 769 ? 14.292 -8.466 -41.146 1.00 88.88 769 ILE A N 1
ATOM 6261 C CA . ILE A 1 769 ? 13.460 -7.627 -42.010 1.00 88.88 769 ILE A CA 1
ATOM 6262 C C . ILE A 1 769 ? 14.157 -6.284 -42.249 1.00 88.88 769 ILE A C 1
ATOM 6264 O O . ILE A 1 769 ? 14.718 -5.713 -41.316 1.00 88.88 769 ILE A O 1
ATOM 6268 N N . CYS A 1 770 ? 14.160 -5.801 -43.489 1.00 86.81 770 CYS A N 1
ATOM 6269 C CA . CYS A 1 770 ? 14.664 -4.472 -43.850 1.00 86.81 770 CYS A CA 1
ATOM 6270 C C . CYS A 1 770 ? 13.958 -3.901 -45.078 1.00 86.81 770 CYS A C 1
ATOM 6272 O O . CYS A 1 770 ? 13.282 -4.623 -45.815 1.00 86.81 770 CYS A O 1
ATOM 6274 N N . ASN A 1 771 ? 14.130 -2.599 -45.302 1.00 87.56 771 ASN A N 1
ATOM 6275 C CA . ASN A 1 771 ? 13.689 -1.933 -46.520 1.00 87.56 771 ASN A CA 1
ATOM 6276 C C . ASN A 1 771 ? 14.449 -2.463 -47.755 1.00 87.56 771 ASN A C 1
ATOM 6278 O O . ASN A 1 771 ? 15.534 -3.041 -47.647 1.00 87.56 771 ASN A O 1
ATOM 6282 N N . PHE A 1 772 ? 13.874 -2.288 -48.945 1.00 84.44 772 PHE A N 1
ATOM 6283 C CA . PHE A 1 772 ? 14.404 -2.852 -50.194 1.00 84.44 772 PHE A CA 1
ATOM 6284 C C . PHE A 1 772 ? 15.838 -2.421 -50.532 1.00 84.44 772 PHE A C 1
ATOM 6286 O O . PHE A 1 772 ? 16.587 -3.180 -51.140 1.00 84.44 772 PHE A O 1
ATOM 6293 N N . ASP A 1 773 ? 16.216 -1.208 -50.149 1.00 77.00 773 ASP A N 1
ATOM 6294 C CA . ASP A 1 773 ? 17.536 -0.616 -50.368 1.00 77.00 773 ASP A CA 1
ATOM 6295 C C . ASP A 1 773 ? 18.597 -1.128 -49.382 1.00 77.00 773 ASP A C 1
ATOM 6297 O O . ASP A 1 773 ? 19.753 -0.716 -49.455 1.00 77.00 773 ASP A O 1
ATOM 6301 N N . LEU A 1 774 ? 18.224 -2.057 -48.492 1.00 78.62 774 LEU A N 1
ATOM 6302 C CA . LEU A 1 774 ? 19.056 -2.532 -47.391 1.00 78.62 774 LEU A CA 1
ATOM 6303 C C . LEU A 1 774 ? 19.529 -1.381 -46.490 1.00 78.62 774 LEU A C 1
ATOM 6305 O O . LEU A 1 774 ? 20.644 -1.443 -45.975 1.00 78.62 774 LEU A O 1
ATOM 6309 N N . GLU A 1 775 ? 18.706 -0.340 -46.303 1.00 84.50 775 GLU A N 1
ATOM 6310 C CA . GLU A 1 775 ? 18.982 0.750 -45.363 1.00 84.50 775 GLU A CA 1
ATOM 6311 C C . GLU A 1 775 ? 19.308 0.169 -43.972 1.00 84.50 775 GLU A C 1
ATOM 6313 O O . GLU A 1 775 ? 18.414 -0.421 -43.350 1.00 84.50 775 GLU A O 1
ATOM 6318 N N . PRO A 1 776 ? 20.550 0.317 -43.458 1.00 82.38 776 PRO A N 1
ATOM 6319 C CA . PRO A 1 776 ? 20.964 -0.309 -42.202 1.00 82.38 776 PRO A CA 1
ATOM 6320 C C . PRO A 1 776 ? 20.088 0.091 -41.012 1.00 82.38 776 PRO A C 1
ATOM 6322 O O . PRO A 1 776 ? 19.802 -0.736 -40.149 1.00 82.38 776 PRO A O 1
ATOM 6325 N N . GLN A 1 777 ? 19.600 1.332 -40.984 1.00 79.75 777 GLN A N 1
ATOM 6326 C CA . GLN A 1 777 ? 18.679 1.803 -39.946 1.00 79.75 777 GLN A CA 1
ATOM 6327 C C . GLN A 1 777 ? 17.333 1.056 -39.955 1.00 79.75 777 GLN A C 1
ATOM 6329 O O . GLN A 1 777 ? 16.755 0.841 -38.899 1.00 79.75 777 GLN A O 1
ATOM 6334 N N . SER A 1 778 ? 16.864 0.574 -41.111 1.00 79.94 778 SER A N 1
ATOM 6335 C CA . SER A 1 778 ? 15.626 -0.219 -41.227 1.00 79.94 778 SER A CA 1
ATOM 6336 C C . SER A 1 778 ? 15.805 -1.713 -40.912 1.00 79.94 778 SER A C 1
ATOM 6338 O O . SER A 1 778 ? 14.838 -2.474 -40.938 1.00 79.94 778 SER A O 1
ATOM 6340 N N . TYR A 1 779 ? 17.043 -2.158 -40.664 1.00 80.81 779 TYR A N 1
ATOM 6341 C CA . TYR A 1 779 ? 17.397 -3.570 -40.539 1.00 80.81 779 TYR A CA 1
ATOM 6342 C C . TYR A 1 779 ? 17.197 -4.101 -39.120 1.00 80.81 779 TYR A C 1
ATOM 6344 O O . TYR A 1 779 ? 17.948 -3.778 -38.194 1.00 80.81 779 TYR A O 1
ATOM 6352 N N . LEU A 1 780 ? 16.213 -4.984 -38.969 1.00 79.88 780 LEU A N 1
ATOM 6353 C CA . LEU A 1 780 ? 15.906 -5.720 -37.746 1.00 79.88 780 LEU A CA 1
ATOM 6354 C C . LEU A 1 780 ? 16.332 -7.182 -37.899 1.00 79.88 780 LEU A C 1
ATOM 6356 O O . LEU A 1 780 ? 15.987 -7.820 -38.887 1.00 79.88 780 LEU A O 1
ATOM 6360 N N . VAL A 1 781 ? 17.007 -7.737 -36.890 1.00 80.31 781 VAL A N 1
ATOM 6361 C CA . VAL A 1 781 ? 17.348 -9.169 -36.795 1.00 80.31 781 VAL A CA 1
ATOM 6362 C C . VAL A 1 781 ? 16.859 -9.700 -35.457 1.00 80.31 781 VAL A C 1
ATOM 6364 O O . VAL A 1 781 ? 17.096 -9.068 -34.429 1.00 80.31 781 VAL A O 1
ATOM 6367 N N . HIS A 1 782 ? 16.197 -10.859 -35.442 1.00 78.94 782 HIS A N 1
ATOM 6368 C CA . HIS A 1 782 ? 15.715 -11.451 -34.198 1.00 78.94 782 HIS A CA 1
ATOM 6369 C C . HIS A 1 782 ? 15.539 -12.971 -34.251 1.00 78.94 782 HIS A C 1
ATOM 6371 O O . HIS A 1 782 ? 15.066 -13.521 -35.240 1.00 78.94 782 HIS A O 1
ATOM 6377 N N . SER A 1 783 ? 15.779 -13.642 -33.116 1.00 77.56 783 SER A N 1
ATOM 6378 C CA . SER A 1 783 ? 15.297 -15.008 -32.862 1.00 77.56 783 SER A CA 1
ATOM 6379 C C . SER A 1 783 ? 14.116 -14.999 -31.890 1.00 77.56 783 SER A C 1
ATOM 6381 O O . SER A 1 783 ? 14.266 -14.543 -30.758 1.00 77.56 783 SER A O 1
ATOM 6383 N N . ARG A 1 784 ? 12.925 -15.447 -32.302 1.00 74.81 784 ARG A N 1
ATOM 6384 C CA . ARG A 1 784 ? 11.699 -15.361 -31.490 1.00 74.81 784 ARG A CA 1
ATOM 6385 C C . ARG A 1 784 ? 10.792 -16.578 -31.637 1.00 74.81 784 ARG A C 1
ATOM 6387 O O . ARG A 1 784 ? 10.748 -17.232 -32.677 1.00 74.81 784 ARG A O 1
ATOM 6394 N N . LYS A 1 785 ? 10.050 -16.860 -30.564 1.00 73.56 785 LYS A N 1
ATOM 6395 C CA . LYS A 1 785 ? 8.984 -17.861 -30.497 1.00 73.56 785 LYS A CA 1
ATOM 6396 C C . LYS A 1 785 ? 7.619 -17.202 -30.717 1.00 73.56 785 LYS A C 1
ATOM 6398 O O . LYS A 1 785 ? 7.263 -16.284 -29.985 1.00 73.56 785 LYS A O 1
ATOM 6403 N N . PHE A 1 786 ? 6.858 -17.696 -31.685 1.00 72.31 786 PHE A N 1
ATOM 6404 C CA . PHE A 1 786 ? 5.504 -17.248 -32.020 1.00 72.31 786 PHE A CA 1
ATOM 6405 C C . PHE A 1 786 ? 4.461 -18.240 -31.471 1.00 72.31 786 PHE A C 1
ATOM 6407 O O . PHE A 1 786 ? 4.711 -19.449 -31.484 1.00 72.31 786 PHE A O 1
ATOM 6414 N N . ILE A 1 787 ? 3.325 -17.736 -30.957 1.00 67.06 787 ILE A N 1
ATOM 6415 C CA . ILE A 1 787 ? 2.220 -18.513 -30.348 1.00 67.06 787 ILE A CA 1
ATOM 6416 C C . ILE A 1 787 ? 0.873 -17.998 -30.896 1.00 67.06 787 ILE A C 1
ATOM 6418 O O . ILE A 1 787 ? 0.674 -16.792 -30.935 1.00 67.06 787 ILE A O 1
ATOM 6422 N N . MET A 1 788 ? -0.044 -18.882 -31.302 1.00 57.00 788 MET A N 1
ATOM 6423 C CA . MET A 1 788 ? -1.363 -18.512 -31.861 1.00 57.00 788 MET A CA 1
ATOM 6424 C C . MET A 1 788 ? -2.354 -17.942 -30.816 1.00 57.00 788 MET A C 1
ATOM 6426 O O . MET A 1 788 ? -2.247 -18.304 -29.638 1.00 57.00 788 MET A O 1
ATOM 6430 N N . PRO A 1 789 ? -3.374 -17.158 -31.234 1.00 45.59 789 PRO A N 1
ATOM 6431 C CA . PRO A 1 789 ? -3.635 -16.642 -32.585 1.00 45.59 789 PRO A CA 1
ATOM 6432 C C . PRO A 1 789 ? -3.071 -15.214 -32.737 1.00 45.59 789 PRO A C 1
ATOM 6434 O O . PRO A 1 789 ? -3.178 -14.430 -31.805 1.00 45.59 789 PRO A O 1
ATOM 6437 N N . GLU A 1 790 ? -2.474 -14.876 -33.882 1.00 53.91 790 GLU A N 1
ATOM 6438 C CA . GLU A 1 790 ? -2.013 -13.505 -34.209 1.00 53.91 790 GLU A CA 1
ATOM 6439 C C . GLU A 1 790 ? -0.820 -12.983 -33.375 1.00 53.91 790 GLU A C 1
ATOM 6441 O O . GLU A 1 790 ? -0.829 -11.884 -32.823 1.00 53.91 790 GLU A O 1
ATOM 6446 N N . ALA A 1 791 ? 0.264 -13.763 -33.292 1.00 62.09 791 ALA A N 1
ATOM 6447 C CA . ALA A 1 791 ? 1.530 -13.239 -32.776 1.00 62.09 791 ALA A CA 1
ATOM 6448 C C . ALA A 1 791 ? 2.263 -12.404 -33.843 1.00 62.09 791 ALA A C 1
ATOM 6450 O O . ALA A 1 791 ? 2.747 -12.956 -34.835 1.00 62.09 791 ALA A O 1
ATOM 6451 N N . SER A 1 792 ? 2.418 -11.105 -33.584 1.00 74.81 792 SER A N 1
ATOM 6452 C CA . SER A 1 792 ? 3.226 -10.173 -34.385 1.00 74.81 792 SER A CA 1
ATOM 6453 C C . SER A 1 792 ? 4.546 -9.828 -33.689 1.00 74.81 792 SER A C 1
ATOM 6455 O O . SER A 1 792 ? 4.639 -9.818 -32.456 1.00 74.81 792 SER A O 1
ATOM 6457 N N . TYR A 1 793 ? 5.591 -9.547 -34.470 1.00 79.19 793 TYR A N 1
ATOM 6458 C CA . TYR A 1 793 ? 6.826 -8.958 -33.952 1.00 79.19 793 TYR A CA 1
ATOM 6459 C C . TYR A 1 793 ? 7.442 -7.972 -34.930 1.00 79.19 793 TYR A C 1
ATOM 6461 O O . TYR A 1 793 ? 7.557 -8.273 -36.114 1.00 79.19 793 TYR A O 1
ATOM 6469 N N . GLY A 1 794 ? 7.871 -6.821 -34.426 1.00 75.69 794 GLY A N 1
ATOM 6470 C CA . GLY A 1 794 ? 8.297 -5.707 -35.258 1.00 75.69 794 GLY A CA 1
ATOM 6471 C C . GLY A 1 794 ? 9.084 -4.659 -34.494 1.00 75.69 794 GLY A C 1
ATOM 6472 O O . GLY A 1 794 ? 9.422 -4.858 -33.325 1.00 75.69 794 GLY A O 1
ATOM 6473 N N . VAL A 1 795 ? 9.387 -3.567 -35.186 1.00 72.56 795 VAL A N 1
ATOM 6474 C CA . VAL A 1 795 ? 10.201 -2.449 -34.700 1.00 72.56 795 VAL A CA 1
ATOM 6475 C C . VAL A 1 795 ? 9.578 -1.115 -35.114 1.00 72.56 795 VAL A C 1
ATOM 6477 O O . VAL A 1 795 ? 8.934 -1.035 -36.162 1.00 72.56 795 VAL A O 1
ATOM 6480 N N . PHE A 1 796 ? 9.795 -0.094 -34.286 1.00 75.50 796 PHE A N 1
ATOM 6481 C CA . PHE A 1 796 ? 9.472 1.308 -34.549 1.00 75.50 796 PHE A CA 1
ATOM 6482 C C . PHE A 1 796 ? 10.717 1.997 -35.114 1.00 75.50 796 PHE A C 1
ATOM 6484 O O . PHE A 1 796 ? 11.806 1.851 -34.559 1.00 75.50 796 PHE A O 1
ATOM 6491 N N . LEU A 1 797 ? 10.577 2.696 -36.234 1.00 73.31 797 LEU A N 1
ATOM 6492 C CA . LEU A 1 797 ? 11.675 3.299 -36.989 1.00 73.31 797 LEU A CA 1
ATOM 6493 C C . LEU A 1 797 ? 11.316 4.739 -37.348 1.00 73.31 797 LEU A C 1
ATOM 6495 O O . LEU A 1 797 ? 10.162 5.021 -37.659 1.00 73.31 797 LEU A O 1
ATOM 6499 N N . ASP A 1 798 ? 12.296 5.638 -37.392 1.00 73.12 798 ASP A N 1
ATOM 6500 C CA . ASP A 1 798 ? 12.075 6.963 -37.978 1.00 73.12 798 ASP A CA 1
ATOM 6501 C C . ASP A 1 798 ? 11.712 6.796 -39.466 1.00 73.12 798 ASP A C 1
ATOM 6503 O O . ASP A 1 798 ? 12.407 6.117 -40.236 1.00 73.12 798 ASP A O 1
ATOM 6507 N N . LYS A 1 799 ? 10.605 7.420 -39.883 1.00 77.62 799 LYS A N 1
ATOM 6508 C CA . LYS A 1 799 ? 10.065 7.298 -41.243 1.00 77.62 799 LYS A CA 1
ATOM 6509 C C . LYS A 1 799 ? 11.039 7.729 -42.336 1.00 77.62 799 LYS A C 1
ATOM 6511 O O . LYS A 1 799 ? 10.910 7.305 -43.483 1.00 77.62 799 LYS A O 1
ATOM 6516 N N . THR A 1 800 ? 12.033 8.557 -42.014 1.00 76.94 800 THR A N 1
ATOM 6517 C CA . THR A 1 800 ? 13.078 8.978 -42.957 1.00 76.94 800 THR A CA 1
ATOM 6518 C C . THR A 1 800 ? 13.951 7.816 -43.440 1.00 76.94 800 THR A C 1
ATOM 6520 O O . THR A 1 800 ? 14.551 7.925 -44.518 1.00 76.94 800 THR A O 1
ATOM 6523 N N . HIS A 1 801 ? 13.978 6.697 -42.711 1.00 77.88 801 HIS A N 1
ATOM 6524 C CA . HIS A 1 801 ? 14.702 5.472 -43.063 1.00 77.88 801 HIS A CA 1
ATOM 6525 C C . HIS A 1 801 ? 13.852 4.442 -43.822 1.00 77.88 801 HIS A C 1
ATOM 6527 O O . HIS A 1 801 ? 14.360 3.381 -44.180 1.00 77.88 801 HIS A O 1
ATOM 6533 N N . ILE A 1 802 ? 12.583 4.744 -44.116 1.00 82.25 802 ILE A N 1
ATOM 6534 C CA . ILE A 1 802 ? 11.720 3.892 -44.940 1.00 82.25 802 ILE A CA 1
ATOM 6535 C C . ILE A 1 802 ? 11.393 4.626 -46.241 1.00 82.25 802 ILE A C 1
ATOM 6537 O O . ILE A 1 802 ? 10.663 5.616 -46.263 1.00 82.25 802 ILE A O 1
ATOM 6541 N N . ALA A 1 803 ? 11.936 4.136 -47.356 1.00 80.44 803 ALA A N 1
ATOM 6542 C CA . ALA A 1 803 ? 11.687 4.706 -48.676 1.00 80.44 803 ALA A CA 1
ATOM 6543 C C . ALA A 1 803 ? 10.642 3.896 -49.453 1.00 80.44 803 ALA A C 1
ATOM 6545 O O . ALA A 1 803 ? 10.671 2.665 -49.471 1.00 80.44 803 ALA A O 1
ATOM 6546 N N . ALA A 1 804 ? 9.750 4.588 -50.165 1.00 83.88 804 ALA A N 1
ATOM 6547 C CA . ALA A 1 804 ? 8.895 3.938 -51.150 1.00 83.88 804 ALA A CA 1
ATOM 6548 C C . ALA A 1 804 ? 9.750 3.449 -52.333 1.00 83.88 804 ALA A C 1
ATOM 6550 O O . ALA A 1 804 ? 10.543 4.203 -52.893 1.00 83.88 804 ALA A O 1
ATOM 6551 N N . TYR A 1 805 ? 9.550 2.195 -52.737 1.00 82.62 805 TYR A N 1
ATOM 6552 C CA . TYR A 1 805 ? 10.186 1.591 -53.909 1.00 82.62 805 TYR A CA 1
ATOM 6553 C C . TYR A 1 805 ? 9.685 2.211 -55.219 1.00 82.62 805 TYR A C 1
ATOM 6555 O O . TYR A 1 805 ? 10.434 2.336 -56.183 1.00 82.62 805 TYR A O 1
ATOM 6563 N N . SER A 1 806 ? 8.403 2.581 -55.275 1.00 80.31 806 SER A N 1
ATOM 6564 C CA . SER A 1 806 ? 7.816 3.258 -56.431 1.00 80.31 806 SER A CA 1
ATOM 6565 C C . SER A 1 806 ? 6.728 4.233 -56.000 1.00 80.31 806 SER A C 1
ATOM 6567 O O . SER A 1 806 ? 5.885 3.920 -55.152 1.00 80.31 806 SER A O 1
ATOM 6569 N N . THR A 1 807 ? 6.756 5.409 -56.624 1.00 77.12 807 THR A N 1
ATOM 6570 C CA . THR A 1 807 ? 5.762 6.479 -56.497 1.00 77.12 807 THR A CA 1
ATOM 6571 C C . THR A 1 807 ? 5.011 6.730 -57.809 1.00 77.12 807 THR A C 1
ATOM 6573 O O . THR A 1 807 ? 4.128 7.587 -57.838 1.00 77.12 807 THR A O 1
ATOM 6576 N N . ASP A 1 808 ? 5.326 5.987 -58.875 1.00 71.94 808 ASP A N 1
ATOM 6577 C CA . ASP A 1 808 ? 4.858 6.243 -60.246 1.00 71.94 808 ASP A CA 1
ATOM 6578 C C . ASP A 1 808 ? 3.458 5.679 -60.546 1.00 71.94 808 ASP A C 1
ATOM 6580 O O . ASP A 1 808 ? 2.854 6.050 -61.547 1.00 71.94 808 ASP A O 1
ATOM 6584 N N . GLU A 1 809 ? 2.908 4.798 -59.702 1.00 65.62 809 GLU A N 1
ATOM 6585 C CA . GLU A 1 809 ? 1.526 4.321 -59.864 1.00 65.62 809 GLU A CA 1
ATOM 6586 C C . GLU A 1 809 ? 0.526 5.350 -59.331 1.00 65.62 809 GLU A C 1
ATOM 6588 O O . GLU A 1 809 ? 0.676 5.842 -58.211 1.00 65.62 809 GLU A O 1
ATOM 6593 N N . ASP A 1 810 ? -0.502 5.675 -60.117 1.00 62.72 810 ASP A N 1
ATOM 6594 C CA . ASP A 1 810 ? -1.335 6.868 -59.907 1.00 62.72 810 ASP A CA 1
ATOM 6595 C C . ASP A 1 810 ? -2.038 6.937 -58.530 1.00 62.72 810 ASP A C 1
ATOM 6597 O O . ASP A 1 810 ? -2.222 8.040 -58.017 1.00 62.72 810 ASP A O 1
ATOM 6601 N N . ASP A 1 811 ? -2.284 5.808 -57.846 1.00 81.00 811 ASP A N 1
ATOM 6602 C CA . ASP A 1 811 ? -3.080 5.778 -56.601 1.00 81.00 811 ASP A CA 1
ATOM 6603 C C . ASP A 1 811 ? -2.351 5.278 -55.328 1.00 81.00 811 ASP A C 1
ATOM 6605 O O . ASP A 1 811 ? -2.839 5.500 -54.214 1.00 81.00 811 ASP A O 1
ATOM 6609 N N . PHE A 1 812 ? -1.174 4.642 -55.437 1.00 81.94 812 PHE A N 1
ATOM 6610 C CA . PHE A 1 812 ? -0.498 3.989 -54.299 1.00 81.94 812 PHE A CA 1
ATOM 6611 C C . PHE A 1 812 ? 1.004 4.300 -54.220 1.00 81.94 812 PHE A C 1
ATOM 6613 O O . PHE A 1 812 ? 1.696 4.398 -55.231 1.00 81.94 812 PHE A O 1
ATOM 6620 N N . LEU A 1 813 ? 1.516 4.400 -52.995 1.00 85.50 813 LEU A N 1
ATOM 6621 C CA . LEU A 1 813 ? 2.928 4.255 -52.660 1.00 85.50 813 LEU A CA 1
ATOM 6622 C C . LEU A 1 813 ? 3.224 2.764 -52.464 1.00 85.50 813 LEU A C 1
ATOM 6624 O O . LEU A 1 813 ? 2.524 2.082 -51.709 1.00 85.50 813 LEU A O 1
ATOM 6628 N N . LYS A 1 814 ? 4.253 2.246 -53.141 1.00 87.19 814 LYS A N 1
ATOM 6629 C CA . LYS A 1 814 ? 4.705 0.861 -52.954 1.00 87.19 814 LYS A CA 1
ATOM 6630 C C . LYS A 1 814 ? 5.912 0.809 -52.042 1.00 87.19 814 LYS A C 1
ATOM 6632 O O . LYS A 1 814 ? 6.953 1.364 -52.382 1.00 87.19 814 LYS A O 1
ATOM 6637 N N . PHE A 1 815 ? 5.795 0.066 -50.954 1.00 89.81 815 PHE A N 1
ATOM 6638 C CA . PHE A 1 815 ? 6.902 -0.284 -50.074 1.00 89.81 815 PHE A CA 1
ATOM 6639 C C . PHE A 1 815 ? 7.291 -1.741 -50.312 1.00 89.81 815 PHE A C 1
ATOM 6641 O O . PHE A 1 815 ? 6.428 -2.588 -50.544 1.00 89.81 815 PHE A O 1
ATOM 6648 N N . LYS A 1 816 ? 8.593 -2.026 -50.289 1.00 91.25 816 LYS A N 1
ATOM 6649 C CA . LYS A 1 816 ? 9.133 -3.376 -50.452 1.00 91.25 816 LYS A CA 1
ATOM 6650 C C . LYS A 1 816 ? 10.020 -3.705 -49.263 1.00 91.25 816 LYS A C 1
ATOM 6652 O O . LYS A 1 816 ? 10.947 -2.953 -48.976 1.00 91.25 816 LYS A O 1
ATOM 6657 N N . PHE A 1 817 ? 9.761 -4.839 -48.623 1.00 91.12 817 PHE A N 1
ATOM 6658 C CA . PHE A 1 817 ? 10.534 -5.318 -47.481 1.00 91.12 817 PHE A CA 1
ATOM 6659 C C . PHE A 1 817 ? 11.197 -6.650 -47.801 1.00 91.12 817 PHE A C 1
ATOM 6661 O O . PHE A 1 817 ? 10.557 -7.577 -48.299 1.00 91.12 817 PHE A O 1
ATOM 6668 N N . VAL A 1 818 ? 12.483 -6.758 -47.494 1.00 90.50 818 VAL A N 1
ATOM 6669 C CA . VAL A 1 818 ? 13.239 -8.004 -47.588 1.00 90.50 818 VAL A CA 1
ATOM 6670 C C . VAL A 1 818 ? 13.109 -8.733 -46.259 1.00 90.50 818 VAL A C 1
ATOM 6672 O O . VAL A 1 818 ? 13.505 -8.202 -45.228 1.00 90.50 818 VAL A O 1
ATOM 6675 N N . VAL A 1 819 ? 12.582 -9.955 -46.284 1.00 91.94 819 VAL A N 1
ATOM 6676 C CA . VAL A 1 819 ? 12.413 -10.824 -45.115 1.00 91.94 819 VAL A CA 1
ATOM 6677 C C . VAL A 1 819 ? 13.259 -12.079 -45.293 1.00 91.94 819 VAL A C 1
ATOM 6679 O O . VAL A 1 819 ? 13.005 -12.884 -46.188 1.00 91.94 819 VAL A O 1
ATOM 6682 N N . GLY A 1 820 ? 14.259 -12.280 -44.439 1.00 91.31 820 GLY A N 1
ATOM 6683 C CA . GLY A 1 820 ? 15.019 -13.528 -44.377 1.00 91.31 820 GLY A CA 1
ATOM 6684 C C . GLY A 1 820 ? 14.590 -14.372 -43.187 1.00 91.31 820 GLY A C 1
ATOM 6685 O O . GLY A 1 820 ? 14.467 -13.839 -42.093 1.00 91.31 820 GLY A O 1
ATOM 6686 N N . MET A 1 821 ? 14.381 -15.682 -43.357 1.00 92.06 821 MET A N 1
ATOM 6687 C CA . MET A 1 821 ? 13.916 -16.559 -42.269 1.00 92.06 821 MET A CA 1
ATOM 6688 C C . MET A 1 821 ? 14.666 -17.895 -42.204 1.00 92.06 821 MET A C 1
ATOM 6690 O O . MET A 1 821 ? 14.961 -18.517 -43.230 1.00 92.06 821 MET A O 1
ATOM 6694 N N . LYS A 1 822 ? 14.880 -18.383 -40.979 1.00 91.06 822 LYS A N 1
ATOM 6695 C CA . LYS A 1 822 ? 15.459 -19.686 -40.637 1.00 91.06 822 LYS A CA 1
ATOM 6696 C C . LYS A 1 822 ? 14.734 -20.282 -39.424 1.00 91.06 822 LYS A C 1
ATOM 6698 O O . LYS A 1 822 ? 14.495 -19.603 -38.431 1.00 91.06 822 LYS A O 1
ATOM 6703 N N . LYS A 1 823 ? 14.367 -21.564 -39.484 1.00 83.25 823 LYS A N 1
ATOM 6704 C CA . LYS A 1 823 ? 13.714 -22.259 -38.361 1.00 83.25 823 LYS A CA 1
ATOM 6705 C C . LYS A 1 823 ? 14.742 -22.658 -37.299 1.00 83.25 823 LYS A C 1
ATOM 6707 O O . LYS A 1 823 ? 15.783 -23.210 -37.644 1.00 83.25 823 LYS A O 1
ATOM 6712 N N . VAL A 1 824 ? 14.423 -22.418 -36.026 1.00 81.06 824 VAL A N 1
ATOM 6713 C CA . VAL A 1 824 ? 15.213 -22.882 -34.873 1.00 81.06 824 VAL A CA 1
ATOM 6714 C C . VAL A 1 824 ? 14.554 -24.145 -34.320 1.00 81.06 824 VAL A C 1
ATOM 6716 O O . VAL A 1 824 ? 13.353 -24.147 -34.045 1.00 81.06 824 VAL A O 1
ATOM 6719 N N . GLU A 1 825 ? 15.304 -25.236 -34.193 1.00 62.22 825 GLU A N 1
ATOM 6720 C CA . GLU A 1 825 ? 14.788 -26.489 -33.630 1.00 62.22 825 GLU A CA 1
ATOM 6721 C C . GLU A 1 825 ? 14.607 -26.353 -32.102 1.00 62.22 825 GLU A C 1
ATOM 6723 O O . GLU A 1 825 ? 15.530 -25.938 -31.407 1.00 62.22 825 GLU A O 1
ATOM 6728 N N . GLU A 1 826 ? 13.413 -26.666 -31.573 1.00 54.38 826 GLU A N 1
ATOM 6729 C CA . GLU A 1 826 ? 13.136 -26.728 -30.124 1.00 54.38 826 GLU A CA 1
ATOM 6730 C C . GLU A 1 826 ? 12.890 -28.181 -29.684 1.00 54.38 826 GLU A C 1
ATOM 6732 O O . GLU A 1 826 ? 12.248 -28.953 -30.404 1.00 54.38 826 GLU A O 1
ATOM 6737 N N . GLU A 1 827 ? 13.338 -28.545 -28.477 1.00 45.91 827 GLU A N 1
ATOM 6738 C CA . GLU A 1 827 ? 13.002 -29.834 -27.863 1.00 45.91 827 GLU A CA 1
ATOM 6739 C C . GLU A 1 827 ? 11.499 -29.924 -27.504 1.00 45.91 827 GLU A C 1
ATOM 6741 O O . GLU A 1 827 ? 10.907 -28.953 -27.021 1.00 45.91 827 GLU A O 1
ATOM 6746 N N . PRO A 1 828 ? 10.843 -31.085 -27.698 1.00 49.38 828 PRO A N 1
ATOM 6747 C CA . PRO A 1 828 ? 9.439 -31.275 -27.336 1.00 49.38 828 PRO A CA 1
ATOM 6748 C C . PRO A 1 828 ? 9.208 -31.236 -25.813 1.00 49.38 828 PRO A C 1
ATOM 6750 O O . PRO A 1 828 ? 9.973 -31.807 -25.036 1.00 49.38 828 PRO A O 1
ATOM 6753 N N . PHE A 1 829 ? 8.099 -30.616 -25.387 1.00 45.31 829 PHE A N 1
ATOM 6754 C CA . PHE A 1 829 ? 7.687 -30.541 -23.977 1.00 45.31 829 PHE A CA 1
ATOM 6755 C C . PHE A 1 829 ? 7.445 -31.935 -23.375 1.00 45.31 829 PHE A C 1
ATOM 6757 O O . PHE A 1 829 ? 6.703 -32.741 -23.942 1.00 45.31 829 PHE A O 1
ATOM 6764 N N . LYS A 1 830 ? 8.019 -32.192 -22.192 1.00 51.03 830 LYS A N 1
ATOM 6765 C CA . LYS A 1 830 ? 7.803 -33.420 -21.413 1.00 51.03 830 LYS A CA 1
ATOM 6766 C C . LYS A 1 830 ? 6.795 -33.157 -20.278 1.00 51.03 830 LYS A C 1
ATOM 6768 O O . LYS A 1 830 ? 7.008 -32.222 -19.510 1.00 51.03 830 LYS A O 1
ATOM 6773 N N . PRO A 1 831 ? 5.712 -33.946 -20.148 1.00 54.53 831 PRO A N 1
ATOM 6774 C CA . PRO A 1 831 ? 4.724 -33.772 -19.082 1.00 54.53 831 PRO A CA 1
ATOM 6775 C C . PRO A 1 831 ? 5.303 -34.060 -17.686 1.00 54.53 831 PRO A C 1
ATOM 6777 O O . PRO A 1 831 ? 6.186 -34.903 -17.530 1.00 54.53 831 PRO A O 1
ATOM 6780 N N . PHE A 1 832 ? 4.774 -33.376 -16.665 1.00 63.91 832 PHE A N 1
ATOM 6781 C CA . PHE A 1 832 ? 5.094 -33.635 -15.259 1.00 63.91 832 PHE A CA 1
ATOM 6782 C C . PHE A 1 832 ? 4.348 -34.885 -14.761 1.00 63.91 832 PHE A C 1
ATOM 6784 O O . PHE A 1 832 ? 3.128 -34.975 -14.920 1.00 63.91 832 PHE A O 1
ATOM 6791 N N . ASN A 1 833 ? 5.067 -35.838 -14.157 1.00 59.09 833 ASN A N 1
ATOM 6792 C CA . ASN A 1 833 ? 4.556 -37.198 -13.930 1.00 59.09 833 ASN A CA 1
ATOM 6793 C C . ASN A 1 833 ? 3.851 -37.450 -12.579 1.00 59.09 833 ASN A C 1
ATOM 6795 O O . ASN A 1 833 ? 3.288 -38.525 -12.425 1.00 59.09 833 ASN A O 1
ATOM 6799 N N . ASN A 1 834 ? 3.797 -36.501 -11.632 1.00 77.88 834 ASN A N 1
ATOM 6800 C CA . ASN A 1 834 ? 3.262 -36.755 -10.277 1.00 77.88 834 ASN A CA 1
ATOM 6801 C C . ASN A 1 834 ? 2.296 -35.668 -9.757 1.00 77.88 834 ASN A C 1
ATOM 6803 O O . ASN A 1 834 ? 2.514 -35.079 -8.701 1.00 77.88 834 ASN A O 1
ATOM 6807 N N . ILE A 1 835 ? 1.220 -35.365 -10.483 1.00 77.06 835 ILE A N 1
ATOM 6808 C CA . ILE A 1 835 ? 0.332 -34.241 -10.110 1.00 77.06 835 ILE A CA 1
ATOM 6809 C C . ILE A 1 835 ? -0.511 -34.504 -8.871 1.00 77.06 835 ILE A C 1
ATOM 6811 O O . ILE A 1 835 ? -0.804 -33.568 -8.134 1.00 77.06 835 ILE A O 1
ATOM 6815 N N . GLU A 1 836 ? -0.858 -35.762 -8.601 1.00 81.25 836 GLU A N 1
ATOM 6816 C CA . GLU A 1 836 ? -1.644 -36.128 -7.417 1.00 81.25 836 GLU A CA 1
ATOM 6817 C C . GLU A 1 836 ? -0.997 -35.666 -6.102 1.00 81.25 836 GLU A C 1
ATOM 6819 O O . GLU A 1 836 ? -1.704 -35.453 -5.122 1.00 81.25 836 GLU A O 1
ATOM 6824 N N . MET A 1 837 ? 0.323 -35.445 -6.086 1.00 83.94 837 MET A N 1
ATOM 6825 C CA . MET A 1 837 ? 1.056 -34.923 -4.929 1.00 83.94 837 MET A CA 1
ATOM 6826 C C . MET A 1 837 ? 0.651 -33.493 -4.547 1.00 83.94 837 MET A C 1
ATOM 6828 O O . MET A 1 837 ? 0.796 -33.109 -3.392 1.00 83.94 837 MET A O 1
ATOM 6832 N N . PHE A 1 838 ? 0.146 -32.712 -5.504 1.00 83.00 838 PHE A N 1
ATOM 6833 C CA . PHE A 1 838 ? -0.307 -31.338 -5.283 1.00 83.00 838 PHE A CA 1
ATOM 6834 C C . PHE A 1 838 ? -1.788 -31.258 -4.893 1.00 83.00 838 PHE A C 1
ATOM 6836 O O . PHE A 1 838 ? -2.290 -30.161 -4.654 1.00 83.00 838 PHE A O 1
ATOM 6843 N N . HIS A 1 839 ? -2.505 -32.388 -4.845 1.00 87.56 839 HIS A N 1
ATOM 6844 C CA . HIS A 1 839 ? -3.905 -32.428 -4.432 1.00 87.56 839 HIS A CA 1
ATOM 6845 C C . HIS A 1 839 ? -4.018 -32.594 -2.917 1.00 87.56 839 HIS A C 1
ATOM 6847 O O . HIS A 1 839 ? -3.717 -33.648 -2.356 1.00 87.56 839 HIS A O 1
ATOM 6853 N N . VAL A 1 840 ? -4.490 -31.537 -2.263 1.00 76.88 840 VAL A N 1
ATOM 6854 C CA . VAL A 1 840 ? -4.654 -31.419 -0.817 1.00 76.88 840 VAL A CA 1
ATOM 6855 C C . VAL A 1 840 ? -6.146 -31.344 -0.462 1.00 76.88 840 VAL A C 1
ATOM 6857 O O . VAL A 1 840 ? -6.925 -30.662 -1.126 1.00 76.88 840 VAL A O 1
ATOM 6860 N N . GLY A 1 841 ? -6.558 -32.026 0.611 1.00 70.62 841 GLY A N 1
ATOM 6861 C CA . GLY A 1 841 ? -7.956 -32.079 1.069 1.00 70.62 841 GLY A CA 1
ATOM 6862 C C . GLY A 1 841 ? -8.699 -33.344 0.619 1.00 70.62 841 GLY A C 1
ATOM 6863 O O . GLY A 1 841 ? -8.080 -34.396 0.452 1.00 70.62 841 GLY A O 1
ATOM 6864 N N . SER A 1 842 ? -10.023 -33.243 0.446 1.00 73.25 842 SER A N 1
ATOM 6865 C CA . SER A 1 842 ? -10.943 -34.361 0.152 1.00 73.25 842 SER A CA 1
ATOM 6866 C C . SER A 1 842 ? -10.854 -34.900 -1.281 1.00 73.25 842 SER A C 1
ATOM 6868 O O . SER A 1 842 ? -11.818 -34.859 -2.049 1.00 73.25 842 SER A O 1
ATOM 6870 N N . LYS A 1 843 ? -9.684 -35.423 -1.658 1.00 78.00 843 LYS A N 1
ATOM 6871 C CA . LYS A 1 843 ? -9.414 -36.000 -2.987 1.00 78.00 843 LYS A CA 1
ATOM 6872 C C . LYS A 1 843 ? -10.381 -37.122 -3.378 1.00 78.00 843 LYS A C 1
ATOM 6874 O O . LYS A 1 843 ? -10.597 -37.358 -4.558 1.00 78.00 843 LYS A O 1
ATOM 6879 N N . GLU A 1 844 ? -10.975 -37.805 -2.403 1.00 82.62 844 GLU A N 1
ATOM 6880 C CA . GLU A 1 844 ? -11.977 -38.856 -2.598 1.00 82.62 844 GLU A CA 1
ATOM 6881 C C . GLU A 1 844 ? -13.275 -38.363 -3.252 1.00 82.62 844 GLU A C 1
ATOM 6883 O O . GLU A 1 844 ? -14.045 -39.174 -3.767 1.00 82.62 844 GLU A O 1
ATOM 6888 N N . LEU A 1 845 ? -13.518 -37.050 -3.245 1.00 83.38 845 LEU A N 1
ATOM 6889 C CA . LEU A 1 845 ? -14.686 -36.423 -3.864 1.00 83.38 845 LEU A CA 1
ATOM 6890 C C . LEU A 1 845 ? -14.414 -35.946 -5.306 1.00 83.38 845 LEU A C 1
ATOM 6892 O O . LEU A 1 845 ? -15.312 -35.394 -5.941 1.00 83.38 845 LEU A O 1
ATOM 6896 N N . SER A 1 846 ? -13.200 -36.144 -5.829 1.00 84.00 846 SER A N 1
ATOM 6897 C CA . SER A 1 846 ? -12.728 -35.576 -7.096 1.00 84.00 846 SER A CA 1
ATOM 6898 C C . SER A 1 846 ? -12.047 -36.621 -7.989 1.00 84.00 846 SER A C 1
ATOM 6900 O O . SER A 1 846 ? -11.471 -37.598 -7.510 1.00 84.00 846 SER A O 1
ATOM 6902 N N . SER A 1 847 ? -12.116 -36.437 -9.309 1.00 79.50 847 SER A N 1
ATOM 6903 C CA . SER A 1 847 ? -11.416 -37.294 -10.272 1.00 79.50 847 SER A CA 1
ATOM 6904 C C . SER A 1 847 ? -9.917 -36.965 -10.331 1.00 79.50 847 SER A C 1
ATOM 6906 O O . SER A 1 847 ? -9.512 -35.813 -10.189 1.00 79.50 847 SER A O 1
ATOM 6908 N N . THR A 1 848 ? -9.073 -37.961 -10.608 1.00 70.56 848 THR A N 1
ATOM 6909 C CA . THR A 1 848 ? -7.619 -37.769 -10.782 1.00 70.56 848 THR A CA 1
ATOM 6910 C C . THR A 1 848 ? -7.207 -37.507 -12.239 1.00 70.56 848 THR A C 1
ATOM 6912 O O . THR A 1 848 ? -6.022 -37.505 -12.572 1.00 70.56 848 THR A O 1
ATOM 6915 N N . ASN A 1 849 ? -8.175 -37.242 -13.123 1.00 75.69 849 ASN A N 1
ATOM 6916 C CA . ASN A 1 849 ? -7.943 -36.955 -14.540 1.00 75.69 849 ASN A CA 1
ATOM 6917 C C . ASN A 1 849 ? -7.662 -35.462 -14.762 1.00 75.69 849 ASN A C 1
ATOM 6919 O O . ASN A 1 849 ? -8.492 -34.725 -15.295 1.00 75.69 849 ASN A O 1
ATOM 6923 N N . TYR A 1 850 ? -6.482 -35.004 -14.345 1.00 81.31 850 TYR A N 1
ATOM 6924 C CA . TYR A 1 850 ? -6.105 -33.598 -14.484 1.00 81.31 850 TYR A CA 1
ATOM 6925 C C . TYR A 1 850 ? -5.956 -33.183 -15.960 1.00 81.31 850 TYR A C 1
ATOM 6927 O O . TYR A 1 850 ? -5.375 -33.911 -16.768 1.00 81.31 850 TYR A O 1
ATOM 6935 N N . PRO A 1 851 ? -6.432 -31.988 -16.346 1.00 75.94 851 PRO A N 1
ATOM 6936 C CA . PRO A 1 851 ? -6.301 -31.499 -17.712 1.00 75.94 851 PRO A CA 1
ATOM 6937 C C . PRO A 1 851 ? -4.852 -31.070 -18.014 1.00 75.94 851 PRO A C 1
ATOM 6939 O O . PRO A 1 851 ? -4.140 -30.627 -17.108 1.00 75.94 851 PRO A O 1
ATOM 6942 N N . PRO A 1 852 ? -4.411 -31.064 -19.288 1.00 73.62 852 PRO A N 1
ATOM 6943 C CA . PRO A 1 852 ? -3.035 -30.707 -19.664 1.00 73.62 852 PRO A CA 1
ATOM 6944 C C . PRO A 1 852 ? -2.542 -29.350 -19.136 1.00 73.62 852 PRO A C 1
ATOM 6946 O O . PRO A 1 852 ? -1.348 -29.177 -18.893 1.00 73.62 852 PRO A O 1
ATOM 6949 N N . ILE A 1 853 ? -3.445 -28.385 -18.931 1.00 73.06 853 ILE A N 1
ATOM 6950 C CA . ILE A 1 853 ? -3.111 -27.076 -18.354 1.00 73.06 853 ILE A CA 1
ATOM 6951 C C . ILE A 1 853 ? -2.594 -27.185 -16.910 1.00 73.06 853 ILE A C 1
ATOM 6953 O O . ILE A 1 853 ? -1.658 -26.475 -16.556 1.00 73.06 853 ILE A O 1
ATOM 6957 N N . VAL A 1 854 ? -3.123 -28.122 -16.117 1.00 77.69 854 VAL A N 1
ATOM 6958 C CA . VAL A 1 854 ? -2.670 -28.399 -14.746 1.00 77.69 854 VAL A CA 1
ATOM 6959 C C . VAL A 1 854 ? -1.293 -29.068 -14.769 1.00 77.69 854 VAL A C 1
ATOM 6961 O O . VAL A 1 854 ? -0.416 -28.666 -14.011 1.00 77.69 854 VAL A O 1
ATOM 6964 N N . HIS A 1 855 ? -1.050 -29.997 -15.706 1.00 76.50 855 HIS A N 1
ATOM 6965 C CA . HIS A 1 855 ? 0.283 -30.589 -15.913 1.00 76.50 855 HIS A CA 1
ATOM 6966 C C . HIS A 1 855 ? 1.335 -29.555 -16.293 1.00 76.50 855 HIS A C 1
ATOM 6968 O O . HIS A 1 855 ? 2.473 -29.623 -15.832 1.00 76.50 855 HIS A O 1
ATOM 6974 N N . ARG A 1 856 ? 0.953 -28.590 -17.128 1.00 68.75 856 ARG A N 1
ATOM 6975 C CA . ARG A 1 856 ? 1.831 -27.491 -17.512 1.00 68.75 856 ARG A CA 1
ATOM 6976 C C . ARG A 1 856 ? 2.121 -26.576 -16.327 1.00 68.75 856 ARG A C 1
ATOM 6978 O O . ARG A 1 856 ? 3.278 -26.266 -16.084 1.00 68.75 856 ARG A O 1
ATOM 6985 N N . TRP A 1 857 ? 1.100 -26.170 -15.574 1.00 78.12 857 TRP A N 1
ATOM 6986 C CA . TRP A 1 857 ? 1.305 -25.298 -14.418 1.00 78.12 857 TRP A CA 1
ATOM 6987 C C . TRP A 1 857 ? 2.121 -25.968 -13.322 1.00 78.12 857 TRP A C 1
ATOM 6989 O O . TRP A 1 857 ? 2.982 -25.302 -12.773 1.00 78.12 857 TRP A O 1
ATOM 6999 N N . ALA A 1 858 ? 1.940 -27.267 -13.075 1.00 76.19 858 ALA A N 1
ATOM 7000 C CA . ALA A 1 858 ? 2.776 -28.022 -12.142 1.00 76.19 858 ALA A CA 1
ATOM 7001 C C . ALA A 1 858 ? 4.264 -28.049 -12.542 1.00 76.19 858 ALA A C 1
ATOM 7003 O O . ALA A 1 858 ? 5.128 -28.152 -11.678 1.00 76.19 858 ALA A O 1
ATOM 7004 N N . ALA A 1 859 ? 4.570 -27.960 -13.843 1.00 66.75 859 ALA A N 1
ATOM 7005 C CA . ALA A 1 859 ? 5.944 -27.871 -14.337 1.00 66.75 859 ALA A CA 1
ATOM 7006 C C . ALA A 1 859 ? 6.523 -26.444 -14.273 1.00 66.75 859 ALA A C 1
ATOM 7008 O O . ALA A 1 859 ? 7.739 -26.284 -14.287 1.00 66.75 859 ALA A O 1
ATOM 7009 N N . GLU A 1 860 ? 5.671 -25.414 -14.240 1.00 66.00 860 GLU A N 1
ATOM 7010 C CA . GLU A 1 860 ? 6.068 -24.000 -14.333 1.00 66.00 860 GLU A CA 1
ATOM 7011 C C . GLU A 1 860 ? 6.002 -23.254 -12.985 1.00 66.00 860 GLU A C 1
ATOM 7013 O O . GLU A 1 860 ? 6.754 -22.305 -12.765 1.00 66.00 860 GLU A O 1
ATOM 7018 N N . PHE A 1 861 ? 5.098 -23.648 -12.086 1.00 75.12 861 PHE A N 1
ATOM 7019 C CA . PHE A 1 861 ? 4.767 -22.936 -10.852 1.00 75.12 861 PHE A CA 1
ATOM 7020 C C . PHE A 1 861 ? 4.491 -23.916 -9.704 1.00 75.12 861 PHE A C 1
ATOM 7022 O O . PHE A 1 861 ? 3.957 -25.003 -9.942 1.00 75.12 861 PHE A O 1
ATOM 7029 N N . PRO A 1 862 ? 4.746 -23.518 -8.443 1.00 81.25 862 PRO A N 1
ATOM 7030 C CA . PRO A 1 862 ? 4.176 -24.213 -7.297 1.00 81.25 862 PRO A CA 1
ATOM 7031 C C . PRO A 1 862 ? 2.654 -24.288 -7.443 1.00 81.25 862 PRO A C 1
ATOM 7033 O O . PRO A 1 862 ? 1.998 -23.279 -7.721 1.00 81.25 862 PRO A O 1
ATOM 7036 N N . LEU A 1 863 ? 2.101 -25.487 -7.273 1.00 85.38 863 LEU A N 1
ATOM 7037 C CA . LEU A 1 863 ? 0.693 -25.786 -7.505 1.00 85.38 863 LEU A CA 1
ATOM 7038 C C . LEU A 1 863 ? 0.050 -26.345 -6.232 1.00 85.38 863 LEU A C 1
ATOM 7040 O O . LEU A 1 863 ? 0.669 -27.140 -5.530 1.00 85.38 863 LEU A O 1
ATOM 7044 N N . SER A 1 864 ? -1.198 -25.966 -5.967 1.00 90.12 864 SER A N 1
ATOM 7045 C CA . SER A 1 864 ? -2.033 -26.548 -4.916 1.00 90.12 864 SER A CA 1
ATOM 7046 C C . SER A 1 864 ? -3.444 -26.766 -5.452 1.00 90.12 864 SER A C 1
ATOM 7048 O O . SER A 1 864 ? -4.060 -25.843 -5.989 1.00 90.12 864 SER A O 1
ATOM 7050 N N . ILE A 1 865 ? -3.953 -27.990 -5.356 1.00 91.00 865 ILE A N 1
ATOM 7051 C CA . ILE A 1 865 ? -5.285 -28.377 -5.830 1.00 91.00 865 ILE A CA 1
ATOM 7052 C C . ILE A 1 865 ? -6.131 -28.737 -4.614 1.00 91.00 865 ILE A C 1
ATOM 7054 O O . ILE A 1 865 ? -5.728 -29.576 -3.818 1.00 91.00 865 ILE A O 1
ATOM 7058 N N . HIS A 1 866 ? -7.304 -28.124 -4.488 1.00 91.12 866 HIS A N 1
ATOM 7059 C CA . HIS A 1 866 ? -8.224 -28.329 -3.375 1.00 91.12 866 HIS A CA 1
ATOM 7060 C C . HIS A 1 866 ? -9.598 -28.751 -3.876 1.00 91.12 866 HIS A C 1
ATOM 7062 O O . HIS A 1 866 ? -10.164 -28.108 -4.761 1.00 91.12 866 HIS A O 1
ATOM 7068 N N . THR A 1 867 ? -10.157 -29.792 -3.262 1.00 90.50 867 THR A N 1
ATOM 7069 C CA . THR A 1 867 ? -11.569 -30.144 -3.436 1.00 90.50 867 THR A CA 1
ATOM 7070 C C . THR A 1 867 ? -12.394 -29.440 -2.361 1.00 90.50 867 THR A C 1
ATOM 7072 O O . THR A 1 867 ? -12.188 -29.669 -1.172 1.00 90.50 867 THR A O 1
ATOM 7075 N N . LEU A 1 868 ? -13.302 -28.561 -2.784 1.00 88.31 868 LEU A N 1
ATOM 7076 C CA . LEU A 1 868 ? -14.133 -27.709 -1.935 1.00 88.31 868 LEU A CA 1
ATOM 7077 C C . LEU A 1 868 ? -15.574 -28.219 -1.915 1.00 88.31 868 LEU A C 1
ATOM 7079 O O . LEU A 1 868 ? -16.137 -28.546 -2.963 1.00 88.31 868 LEU A O 1
ATOM 7083 N N . THR A 1 869 ? -16.185 -28.217 -0.732 1.00 86.38 869 THR A N 1
ATOM 7084 C CA . THR A 1 869 ? -17.597 -28.564 -0.541 1.00 86.38 869 THR A CA 1
ATOM 7085 C C . THR A 1 869 ? -18.407 -27.351 -0.108 1.00 86.38 869 THR A C 1
ATOM 7087 O O . THR A 1 869 ? -18.029 -26.651 0.829 1.00 86.38 869 THR A O 1
ATOM 7090 N N . PHE A 1 870 ? -19.552 -27.131 -0.751 1.00 81.38 870 PHE A N 1
ATOM 7091 C CA . PHE A 1 870 ? -20.527 -26.114 -0.351 1.00 81.38 870 PHE A CA 1
ATOM 7092 C C . PHE A 1 870 ? -21.814 -26.792 0.083 1.00 81.38 870 PHE A C 1
ATOM 7094 O O . PHE A 1 870 ? -22.390 -27.547 -0.699 1.00 81.38 870 PHE A O 1
ATOM 7101 N N . ARG A 1 871 ? -22.292 -26.501 1.296 1.00 81.56 871 ARG A N 1
ATOM 7102 C CA . ARG A 1 871 ? -23.540 -27.065 1.825 1.00 81.56 871 ARG A CA 1
ATOM 7103 C C . ARG A 1 871 ? -24.606 -25.989 1.931 1.00 81.56 871 ARG A C 1
ATOM 7105 O O . ARG A 1 871 ? -24.429 -25.000 2.635 1.00 81.56 871 ARG A O 1
ATOM 7112 N N . VAL A 1 872 ? -25.724 -26.201 1.246 1.00 76.12 872 VAL A N 1
ATOM 7113 C CA . VAL A 1 872 ? -26.842 -25.254 1.180 1.00 76.12 872 VAL A CA 1
ATOM 7114 C C . VAL A 1 872 ? -28.087 -25.903 1.772 1.00 76.12 872 VAL A C 1
ATOM 7116 O O . VAL A 1 872 ? -28.559 -26.921 1.264 1.00 76.12 872 VAL A O 1
ATOM 7119 N N . SER A 1 873 ? -28.636 -25.322 2.842 1.00 74.31 873 SER A N 1
ATOM 7120 C CA . SER A 1 873 ? -29.941 -25.749 3.363 1.00 74.31 873 SER A CA 1
ATOM 7121 C C . SER A 1 873 ? -31.037 -25.494 2.313 1.00 74.31 873 SER A C 1
ATOM 7123 O O . SER A 1 873 ? -31.018 -24.433 1.679 1.00 74.31 873 SER A O 1
ATOM 7125 N N . PRO A 1 874 ? -32.023 -26.400 2.144 1.00 76.31 874 PRO A N 1
ATOM 7126 C CA . PRO A 1 874 ? -33.170 -26.179 1.264 1.00 76.31 874 PRO A CA 1
ATOM 7127 C C . PRO A 1 874 ? -33.894 -24.846 1.502 1.00 76.31 874 PRO A C 1
ATOM 7129 O O . PRO A 1 874 ? -34.406 -24.260 0.551 1.00 76.31 874 PRO A O 1
ATOM 7132 N N . ASP A 1 875 ? -33.881 -24.340 2.739 1.00 71.69 875 ASP A N 1
ATOM 7133 C CA . ASP A 1 875 ? -34.544 -23.089 3.129 1.00 71.69 875 ASP A CA 1
ATOM 7134 C C . ASP A 1 875 ? -33.743 -21.821 2.760 1.00 71.69 875 ASP A C 1
ATOM 7136 O O . ASP A 1 875 ? -34.281 -20.716 2.793 1.00 71.69 875 ASP A O 1
ATOM 7140 N N . ASN A 1 876 ? -32.465 -21.961 2.384 1.00 64.38 876 ASN A N 1
ATOM 7141 C CA . ASN A 1 876 ? -31.530 -20.860 2.105 1.00 64.38 876 ASN A CA 1
ATOM 7142 C C . ASN A 1 876 ? -31.020 -20.849 0.649 1.00 64.38 876 ASN A C 1
ATOM 7144 O O . ASN A 1 876 ? -29.980 -20.262 0.362 1.00 64.38 876 ASN A O 1
ATOM 7148 N N . ILE A 1 877 ? -31.747 -21.476 -0.281 1.00 63.38 877 ILE A N 1
ATOM 7149 C CA . ILE A 1 877 ? -31.295 -21.741 -1.660 1.00 63.38 877 ILE A CA 1
ATOM 7150 C C . ILE A 1 877 ? -30.974 -20.485 -2.501 1.00 63.38 877 ILE A C 1
ATOM 7152 O O . ILE A 1 877 ? -30.274 -20.598 -3.503 1.00 63.38 877 ILE A O 1
ATOM 7156 N N . ASP A 1 878 ? -31.460 -19.307 -2.092 1.00 56.91 878 ASP A N 1
ATOM 7157 C CA . ASP A 1 878 ? -31.230 -18.012 -2.754 1.00 56.91 878 ASP A CA 1
ATOM 7158 C C . ASP A 1 878 ? -30.172 -17.140 -2.033 1.00 56.91 878 ASP A C 1
ATOM 7160 O O . ASP A 1 878 ? -30.097 -15.931 -2.263 1.00 56.91 878 ASP A O 1
ATOM 7164 N N . ARG A 1 879 ? -29.370 -17.717 -1.123 1.00 60.53 879 ARG A N 1
ATOM 7165 C CA . ARG A 1 879 ? -28.298 -17.011 -0.398 1.00 60.53 879 ARG A CA 1
ATOM 7166 C C . ARG A 1 879 ? -26.909 -17.472 -0.846 1.00 60.53 879 ARG A C 1
ATOM 7168 O O . ARG A 1 879 ? -26.716 -18.614 -1.258 1.00 60.53 879 ARG A O 1
ATOM 7175 N N . CYS A 1 880 ? -25.933 -16.573 -0.734 1.00 64.44 880 CYS A N 1
ATOM 7176 C CA . CYS A 1 880 ? -24.521 -16.907 -0.911 1.00 64.44 880 CYS A CA 1
ATOM 7177 C C . CYS A 1 880 ? -24.082 -17.926 0.146 1.00 64.44 880 CYS A C 1
ATOM 7179 O O . CYS A 1 880 ? -24.464 -17.803 1.309 1.00 64.44 880 CYS A O 1
ATOM 7181 N N . CYS A 1 881 ? -23.276 -18.905 -0.261 1.00 69.88 881 CYS A N 1
ATOM 7182 C CA . CYS A 1 881 ? -22.712 -19.910 0.635 1.00 69.88 881 CYS A CA 1
ATOM 7183 C C . CYS A 1 881 ? -21.192 -19.944 0.476 1.00 69.88 881 CYS A C 1
ATOM 7185 O O . CYS A 1 881 ? -20.689 -20.005 -0.649 1.00 69.88 881 CYS A O 1
ATOM 7187 N N . TYR A 1 882 ? -20.469 -19.926 1.591 1.00 72.62 882 TYR A N 1
ATOM 7188 C CA . TYR A 1 882 ? -19.014 -20.025 1.603 1.00 72.62 882 TYR A CA 1
ATOM 7189 C C . TYR A 1 882 ? -18.572 -21.473 1.816 1.00 72.62 882 TYR A C 1
ATOM 7191 O O . TYR A 1 882 ? -19.223 -22.235 2.533 1.00 72.62 882 TYR A O 1
ATOM 7199 N N . SER A 1 883 ? -17.476 -21.854 1.165 1.00 78.25 883 SER A N 1
ATOM 7200 C CA . SER A 1 883 ? -16.760 -23.084 1.484 1.00 78.25 883 SER A CA 1
ATOM 7201 C C . SER A 1 883 ? -16.020 -22.923 2.807 1.00 78.25 883 SER A C 1
ATOM 7203 O O . SER A 1 883 ? -15.742 -21.804 3.251 1.00 78.25 883 SER A O 1
ATOM 7205 N N . ASP A 1 884 ? -15.587 -24.043 3.373 1.00 72.12 884 ASP A N 1
ATOM 7206 C CA . ASP A 1 884 ? -14.594 -24.017 4.441 1.00 72.12 884 ASP A CA 1
ATOM 7207 C C . ASP A 1 884 ? -13.295 -23.362 3.936 1.00 72.12 884 ASP A C 1
ATOM 7209 O O . ASP A 1 884 ? -12.998 -23.346 2.728 1.00 72.12 884 ASP A O 1
ATOM 7213 N N . LYS A 1 885 ? -12.535 -22.767 4.863 1.00 77.06 885 LYS A N 1
ATOM 7214 C CA . LYS A 1 885 ? -11.252 -22.140 4.535 1.00 77.06 885 LYS A CA 1
ATOM 7215 C C . LYS A 1 885 ? -10.231 -23.224 4.198 1.00 77.06 885 LYS A C 1
ATOM 7217 O O . LYS A 1 885 ? -10.106 -24.210 4.919 1.00 77.06 885 LYS A O 1
ATOM 7222 N N . PHE A 1 886 ? -9.449 -23.006 3.152 1.00 79.88 886 PHE A N 1
ATOM 7223 C CA . PHE A 1 886 ? -8.352 -23.883 2.764 1.00 79.88 886 PHE A CA 1
ATOM 7224 C C . PHE A 1 886 ? -7.060 -23.087 2.614 1.00 79.88 886 PHE A C 1
ATOM 7226 O O . PHE A 1 886 ? -7.067 -21.935 2.182 1.00 79.88 886 PHE A O 1
ATOM 7233 N N . THR A 1 887 ? -5.940 -23.703 2.979 1.00 79.62 887 THR A N 1
ATOM 7234 C CA . THR A 1 887 ? -4.625 -23.061 2.922 1.00 79.62 887 THR A CA 1
ATOM 7235 C C . THR A 1 887 ? -3.914 -23.433 1.629 1.00 79.62 887 THR A C 1
ATOM 7237 O O . THR A 1 887 ? -3.738 -24.615 1.343 1.00 79.62 887 THR A O 1
ATOM 7240 N N . ALA A 1 888 ? -3.449 -22.432 0.886 1.00 80.44 888 ALA A N 1
ATOM 7241 C CA . ALA A 1 888 ? -2.567 -22.601 -0.260 1.00 80.44 888 ALA A CA 1
ATOM 7242 C C . ALA A 1 888 ? -1.459 -21.547 -0.209 1.00 80.44 888 ALA A C 1
ATOM 7244 O O . ALA A 1 888 ? -1.730 -20.363 -0.026 1.00 80.44 888 ALA A O 1
ATOM 7245 N N . PHE A 1 889 ? -0.207 -21.970 -0.389 1.00 79.69 889 PHE A N 1
ATOM 7246 C CA . PHE A 1 889 ? 0.951 -21.069 -0.491 1.00 79.69 889 PHE A CA 1
ATOM 7247 C C . PHE A 1 889 ? 1.143 -20.092 0.687 1.00 79.69 889 PHE A C 1
ATOM 7249 O O . PHE A 1 889 ? 1.690 -19.007 0.498 1.00 79.69 889 PHE A O 1
ATOM 7256 N N . GLY A 1 890 ? 0.705 -20.471 1.892 1.00 65.38 890 GLY A N 1
ATOM 7257 C CA . GLY A 1 890 ? 0.773 -19.611 3.082 1.00 65.38 890 GLY A CA 1
ATOM 7258 C C . GLY A 1 890 ? -0.353 -18.577 3.185 1.00 65.38 890 GLY A C 1
ATOM 7259 O O . GLY A 1 890 ? -0.307 -17.711 4.041 1.00 65.38 890 GLY A O 1
ATOM 7260 N N . ALA A 1 891 ? -1.374 -18.655 2.332 1.00 65.88 891 ALA A N 1
ATOM 7261 C CA . ALA A 1 891 ? -2.586 -17.854 2.443 1.00 65.88 891 ALA A CA 1
ATOM 7262 C C . ALA A 1 891 ? -3.801 -18.766 2.643 1.00 65.88 891 ALA A C 1
ATOM 7264 O O . ALA A 1 891 ? -3.867 -19.866 2.085 1.00 65.88 891 ALA A O 1
ATOM 7265 N N . LYS A 1 892 ? -4.781 -18.310 3.425 1.00 74.12 892 LYS A N 1
ATOM 7266 C CA . LYS A 1 892 ? -6.080 -18.970 3.527 1.00 74.12 892 LYS A CA 1
ATOM 7267 C C . LYS A 1 892 ? -7.053 -18.342 2.562 1.00 74.12 892 LYS A C 1
ATOM 7269 O O . LYS A 1 892 ? -7.312 -17.139 2.572 1.00 74.12 892 LYS A O 1
ATOM 7274 N N . PHE A 1 893 ? -7.643 -19.204 1.761 1.00 79.69 893 PHE A N 1
ATOM 7275 C CA . PHE A 1 893 ? -8.681 -18.869 0.821 1.00 79.69 893 PHE A CA 1
ATOM 7276 C C . PHE A 1 893 ? -9.999 -19.480 1.274 1.00 79.69 893 PHE A C 1
ATOM 7278 O O . PHE A 1 893 ? -10.037 -20.502 1.955 1.00 79.69 893 PHE A O 1
ATOM 7285 N N . SER A 1 894 ? -11.090 -18.862 0.862 1.00 81.25 894 SER A N 1
ATOM 7286 C CA . SER A 1 894 ? -12.410 -19.475 0.845 1.00 81.25 894 SER A CA 1
ATOM 7287 C C . SER A 1 894 ? -13.009 -19.231 -0.529 1.00 81.25 894 SER A C 1
ATOM 7289 O O . SER A 1 894 ? -12.668 -18.265 -1.212 1.00 81.25 894 SER A O 1
ATOM 7291 N N . ALA A 1 895 ? -13.876 -20.121 -0.982 1.00 82.62 895 ALA A N 1
ATOM 7292 C CA . ALA A 1 895 ? -14.666 -19.863 -2.169 1.00 82.62 895 ALA A CA 1
ATOM 7293 C C . ALA A 1 895 ? -16.089 -19.492 -1.746 1.00 82.62 895 ALA A C 1
ATOM 7295 O O . ALA A 1 895 ? -16.594 -19.980 -0.741 1.00 82.62 895 ALA A O 1
ATOM 7296 N N . CYS A 1 896 ? -16.740 -18.621 -2.506 1.00 80.00 896 CYS A N 1
ATOM 7297 C CA . CYS A 1 896 ? -18.153 -18.297 -2.358 1.00 80.00 896 CYS A CA 1
ATOM 7298 C C . CYS A 1 896 ? -18.891 -18.782 -3.594 1.00 80.00 896 CYS A C 1
ATOM 7300 O O . CYS A 1 896 ? -18.493 -18.474 -4.722 1.00 80.00 896 CYS A O 1
ATOM 7302 N N . PHE A 1 897 ? -19.977 -19.507 -3.370 1.00 74.31 897 PHE A N 1
ATOM 7303 C CA . PHE A 1 897 ? -20.854 -20.000 -4.411 1.00 74.31 897 PHE A CA 1
ATOM 7304 C C . PHE A 1 897 ? -22.201 -19.289 -4.309 1.00 74.31 897 PHE A C 1
ATOM 7306 O O . PHE A 1 897 ? -22.907 -19.392 -3.301 1.00 74.31 897 PHE A O 1
ATOM 7313 N N . ASN A 1 898 ? -22.551 -18.539 -5.355 1.00 70.75 898 ASN A N 1
ATOM 7314 C CA . ASN A 1 898 ? -23.813 -17.821 -5.427 1.00 70.75 898 ASN A CA 1
ATOM 7315 C C . ASN A 1 898 ? -24.817 -18.583 -6.302 1.00 70.75 898 ASN A C 1
ATOM 7317 O O . ASN A 1 898 ? -24.654 -18.697 -7.522 1.00 70.75 898 ASN A O 1
ATOM 7321 N N . HIS A 1 899 ? -25.876 -19.074 -5.660 1.00 61.66 899 HIS A N 1
ATOM 7322 C CA . HIS A 1 899 ? -26.939 -19.867 -6.264 1.00 61.66 899 HIS A CA 1
ATOM 7323 C C . HIS A 1 899 ? -28.197 -19.006 -6.545 1.00 61.66 899 HIS A C 1
ATOM 7325 O O . HIS A 1 899 ? -29.315 -19.341 -6.162 1.00 61.66 899 HIS A O 1
ATOM 7331 N N . LEU A 1 900 ? -28.049 -17.859 -7.218 1.00 52.22 900 LEU A N 1
ATOM 7332 C CA . LEU A 1 900 ? -29.200 -17.044 -7.638 1.00 52.22 900 LEU A CA 1
ATOM 7333 C C . LEU A 1 900 ? -29.996 -17.758 -8.747 1.00 52.22 900 LEU A C 1
ATOM 7335 O O . LEU A 1 900 ? -29.482 -17.934 -9.850 1.00 52.22 900 LEU A O 1
ATOM 7339 N N . GLY A 1 901 ? -31.264 -18.121 -8.496 1.00 46.19 901 GLY A N 1
ATOM 7340 C CA . GLY A 1 901 ? -32.183 -18.463 -9.595 1.00 46.19 901 GLY A CA 1
ATOM 7341 C C . GLY A 1 901 ? -33.365 -19.401 -9.334 1.00 46.19 901 GLY A C 1
ATOM 7342 O O . GLY A 1 901 ? -34.023 -19.772 -10.304 1.00 46.19 901 GLY A O 1
ATOM 7343 N N . VAL A 1 902 ? -33.692 -19.811 -8.103 1.00 39.34 902 VAL A N 1
ATOM 7344 C CA . VAL A 1 902 ? -34.752 -20.832 -7.916 1.00 39.34 902 VAL A CA 1
ATOM 7345 C C . VAL A 1 902 ? -36.158 -20.233 -7.761 1.00 39.34 902 VAL A C 1
ATOM 7347 O O . VAL A 1 902 ? -37.147 -20.887 -8.095 1.00 39.34 902 VAL A O 1
ATOM 7350 N N . ALA A 1 903 ? -36.302 -18.972 -7.350 1.00 33.97 903 ALA A N 1
ATOM 7351 C CA . ALA A 1 903 ? -37.613 -18.449 -6.948 1.00 33.97 903 ALA A CA 1
ATOM 7352 C C . ALA A 1 903 ? -38.540 -17.887 -8.055 1.00 33.97 903 ALA A C 1
ATOM 7354 O O . ALA A 1 903 ? -39.596 -17.339 -7.729 1.00 33.97 903 ALA A O 1
ATOM 7355 N N . LYS A 1 904 ? -38.249 -18.021 -9.360 1.00 31.62 904 LYS A N 1
ATOM 7356 C CA . LYS A 1 904 ? -39.223 -17.641 -10.412 1.00 31.62 904 LYS A CA 1
ATOM 7357 C C . LYS A 1 904 ? -39.426 -18.738 -11.453 1.00 31.62 904 LYS A C 1
ATOM 7359 O O . LYS A 1 904 ? -38.634 -18.915 -12.368 1.00 31.62 904 LYS A O 1
ATOM 7364 N N . LYS A 1 905 ? -40.580 -19.410 -11.356 1.00 40.59 905 LYS A N 1
ATOM 7365 C CA . LYS A 1 905 ? -41.198 -20.219 -12.419 1.00 40.59 905 LYS A CA 1
ATOM 7366 C C . LYS A 1 905 ? -41.408 -19.391 -13.703 1.00 40.59 905 LYS A C 1
ATOM 7368 O O . LYS A 1 905 ? -42.536 -18.989 -13.958 1.00 40.59 905 LYS A O 1
ATOM 7373 N N . VAL A 1 906 ? -40.391 -19.153 -14.530 1.00 31.70 906 VAL A N 1
ATOM 7374 C CA . VAL A 1 906 ? -40.566 -18.717 -15.930 1.00 31.70 906 VAL A CA 1
ATOM 7375 C C . VAL A 1 906 ? -39.375 -19.186 -16.777 1.00 31.70 906 VAL A C 1
ATOM 7377 O O . VAL A 1 906 ? -38.309 -18.600 -16.716 1.00 31.70 906 VAL A O 1
ATOM 7380 N N . LYS A 1 907 ? -39.595 -20.272 -17.526 1.00 32.66 907 LYS A N 1
ATOM 7381 C CA . LYS A 1 907 ? -39.180 -20.630 -18.905 1.00 32.66 907 LYS A CA 1
ATOM 7382 C C . LYS A 1 907 ? -37.961 -20.022 -19.648 1.00 32.66 907 LYS A C 1
ATOM 7384 O O . LYS A 1 907 ? -37.808 -20.395 -20.805 1.00 32.66 907 LYS A O 1
ATOM 7389 N N . ASP A 1 908 ? -37.074 -19.223 -19.065 1.00 32.75 908 ASP A N 1
ATOM 7390 C CA . ASP A 1 908 ? -35.862 -18.742 -19.748 1.00 32.75 908 ASP A CA 1
ATOM 7391 C C . ASP A 1 908 ? -34.585 -19.327 -19.127 1.00 32.75 908 ASP A C 1
ATOM 7393 O O . ASP A 1 908 ? -34.079 -18.868 -18.105 1.00 32.75 908 ASP A O 1
ATOM 7397 N N . PHE A 1 909 ? -34.048 -20.354 -19.789 1.00 34.56 909 PHE A N 1
ATOM 7398 C CA . PHE A 1 909 ? -32.735 -20.948 -19.533 1.00 34.56 909 PHE A CA 1
ATOM 7399 C C . PHE A 1 909 ? -31.611 -20.014 -20.019 1.00 34.56 909 PHE A C 1
ATOM 7401 O O . PHE A 1 909 ? -30.966 -20.255 -21.038 1.00 34.56 909 PHE A O 1
ATOM 7408 N N . ARG A 1 910 ? -31.346 -18.935 -19.283 1.00 40.94 910 ARG A N 1
ATOM 7409 C CA . ARG A 1 910 ? -29.991 -18.360 -19.227 1.00 40.94 910 ARG A CA 1
ATOM 7410 C C . ARG A 1 910 ? -29.483 -18.539 -17.796 1.00 40.94 910 ARG A C 1
ATOM 7412 O O . ARG A 1 910 ? -29.528 -17.627 -16.980 1.00 40.94 910 ARG A O 1
ATOM 7419 N N . GLU A 1 911 ? -29.131 -19.792 -17.499 1.00 50.16 911 GLU A N 1
ATOM 7420 C CA . GLU A 1 911 ? -28.797 -20.340 -16.180 1.00 50.16 911 GLU A CA 1
ATOM 7421 C C . GLU A 1 911 ? -27.328 -20.112 -15.819 1.00 50.16 911 GLU A C 1
ATOM 7423 O O . GLU A 1 911 ? -26.447 -20.894 -16.169 1.00 50.16 911 GLU A O 1
ATOM 7428 N N . ASN A 1 912 ? -27.072 -19.043 -15.083 1.00 56.28 912 ASN A N 1
ATOM 7429 C CA . ASN A 1 912 ? -25.730 -18.611 -14.738 1.00 56.28 912 ASN A CA 1
ATOM 7430 C C . ASN A 1 912 ? -25.590 -18.593 -13.208 1.00 56.28 912 ASN A C 1
ATOM 7432 O O . ASN A 1 912 ? -26.252 -17.801 -12.541 1.00 56.28 912 ASN A O 1
ATOM 7436 N N . SER A 1 913 ? -24.755 -19.480 -12.656 1.00 66.88 913 SER A N 1
ATOM 7437 C CA . SER A 1 913 ? -24.298 -19.419 -11.255 1.00 66.88 913 SER A CA 1
ATOM 7438 C C . SER A 1 913 ? -22.971 -18.665 -11.205 1.00 66.88 913 SER A C 1
ATOM 7440 O O . SER A 1 913 ? -22.304 -18.559 -12.228 1.00 66.88 913 SER A O 1
ATOM 7442 N N . SER A 1 914 ? -22.552 -18.151 -10.050 1.00 75.88 914 SER A N 1
ATOM 7443 C CA . SER A 1 914 ? -21.250 -17.474 -9.938 1.00 75.88 914 SER A CA 1
ATOM 7444 C C . SER A 1 914 ? -20.415 -18.084 -8.827 1.00 75.88 914 SER A C 1
ATOM 7446 O O . SER A 1 914 ? -20.939 -18.390 -7.754 1.00 75.88 914 SER A O 1
ATOM 7448 N N . ILE A 1 915 ? -19.117 -18.224 -9.083 1.00 79.31 915 ILE A N 1
ATOM 7449 C CA . ILE A 1 915 ? -18.140 -18.661 -8.090 1.00 79.31 915 ILE A CA 1
ATOM 7450 C C . ILE A 1 915 ? -17.026 -17.629 -7.970 1.00 79.31 915 ILE A C 1
ATOM 7452 O O . ILE A 1 915 ? -16.542 -17.089 -8.967 1.00 79.31 915 ILE A O 1
ATOM 7456 N N . TYR A 1 916 ? -16.626 -17.364 -6.733 1.00 81.19 916 TYR A N 1
ATOM 7457 C CA . TYR A 1 916 ? -15.617 -16.372 -6.399 1.00 81.19 916 TYR A CA 1
ATOM 7458 C C . TYR A 1 916 ? -14.614 -16.969 -5.422 1.00 81.19 916 TYR A C 1
ATOM 7460 O O . TYR A 1 916 ? -15.003 -17.621 -4.459 1.00 81.19 916 TYR A O 1
ATOM 7468 N N . LEU A 1 917 ? -13.332 -16.713 -5.648 1.00 83.12 917 LEU A N 1
ATOM 7469 C CA . LEU A 1 917 ? -12.268 -16.966 -4.691 1.00 83.12 917 LEU A CA 1
ATOM 7470 C C . LEU A 1 917 ? -12.069 -15.716 -3.836 1.00 83.12 917 LEU A C 1
ATOM 7472 O O . LEU A 1 917 ? -11.862 -14.623 -4.368 1.00 83.12 917 LEU A O 1
ATOM 7476 N N . TYR A 1 918 ? -12.116 -15.894 -2.526 1.00 78.19 918 TYR A N 1
ATOM 7477 C CA . TYR A 1 918 ? -11.848 -14.879 -1.524 1.00 78.19 918 TYR A CA 1
ATOM 7478 C C . TYR A 1 918 ? -10.544 -15.220 -0.824 1.00 78.19 918 TYR A C 1
ATOM 7480 O O . TYR A 1 918 ? -10.363 -16.330 -0.319 1.00 78.19 918 TYR A O 1
ATOM 7488 N N . LEU A 1 919 ? -9.651 -14.243 -0.746 1.00 70.38 919 LEU A N 1
ATOM 7489 C CA . LEU A 1 919 ? -8.589 -14.294 0.243 1.00 70.38 919 LEU A CA 1
ATOM 7490 C C . LEU A 1 919 ? -9.228 -14.051 1.618 1.00 70.38 919 LEU A C 1
ATOM 7492 O O . LEU A 1 919 ? -9.818 -12.997 1.837 1.00 70.38 919 LEU A O 1
ATOM 7496 N N . SER A 1 920 ? -9.158 -15.043 2.504 1.00 62.62 920 SER A N 1
ATOM 7497 C CA . SER A 1 920 ? -9.734 -14.993 3.856 1.00 62.62 920 SER A CA 1
ATOM 7498 C C . SER A 1 920 ? -8.762 -14.436 4.888 1.00 62.62 920 SER A C 1
ATOM 7500 O O . SER A 1 920 ? -9.179 -13.727 5.797 1.00 62.62 920 SER A O 1
ATOM 7502 N N . SER A 1 921 ? -7.492 -14.795 4.766 1.00 58.75 921 SER A N 1
ATOM 7503 C CA . SER A 1 921 ? -6.386 -14.272 5.563 1.00 58.75 921 SER A CA 1
ATOM 7504 C C . SER A 1 921 ? -5.084 -14.637 4.864 1.00 58.75 921 SER A C 1
ATOM 7506 O O . SER A 1 921 ? -4.999 -15.615 4.115 1.00 58.75 921 SER A O 1
ATOM 7508 N N . PHE A 1 922 ? -4.052 -13.849 5.107 1.00 55.38 922 PHE A N 1
ATOM 7509 C CA . PHE A 1 922 ? -2.682 -14.244 4.830 1.00 55.38 922 PHE A CA 1
ATOM 7510 C C . PHE A 1 922 ? -2.191 -15.016 6.059 1.00 55.38 922 PHE A C 1
ATOM 7512 O O . PHE A 1 922 ? -1.516 -14.463 6.909 1.00 55.38 922 PHE A O 1
ATOM 7519 N N . ASP A 1 923 ? -2.678 -16.242 6.244 1.00 51.00 923 ASP A N 1
ATOM 7520 C CA . ASP A 1 923 ? -2.573 -16.914 7.540 1.00 51.00 923 ASP A CA 1
ATOM 7521 C C . ASP A 1 923 ? -1.145 -17.399 7.836 1.00 51.00 923 ASP A C 1
ATOM 7523 O O . ASP A 1 923 ? -0.542 -18.162 7.075 1.00 51.00 923 ASP A O 1
ATOM 7527 N N . TYR A 1 924 ? -0.650 -16.941 8.981 1.00 38.75 924 TYR A N 1
ATOM 7528 C CA . TYR A 1 924 ? 0.750 -16.727 9.295 1.00 38.75 924 TYR A CA 1
ATOM 7529 C C . TYR A 1 924 ? 1.061 -17.187 10.720 1.00 38.75 924 TYR A C 1
ATOM 7531 O O . TYR A 1 924 ? 1.253 -16.393 11.635 1.00 38.75 924 TYR A O 1
ATOM 7539 N N . ASN A 1 925 ? 1.105 -18.495 10.948 1.00 36.19 925 ASN A N 1
ATOM 7540 C CA . ASN A 1 925 ? 1.549 -19.016 12.245 1.00 36.19 925 ASN A CA 1
ATOM 7541 C C . ASN A 1 925 ? 3.076 -18.950 12.434 1.00 36.19 925 ASN A C 1
ATOM 7543 O O . ASN A 1 925 ? 3.605 -19.637 13.302 1.00 36.19 925 ASN A O 1
ATOM 7547 N N . ASP A 1 926 ? 3.793 -18.152 11.644 1.00 38.25 926 ASP A N 1
ATOM 7548 C CA . ASP A 1 926 ? 5.246 -18.085 11.712 1.00 38.25 926 ASP A CA 1
ATOM 7549 C C . ASP A 1 926 ? 5.711 -16.660 11.459 1.00 38.25 926 ASP A C 1
ATOM 7551 O O . ASP A 1 926 ? 5.654 -16.233 10.323 1.00 38.25 926 ASP A O 1
ATOM 7555 N N . LYS A 1 927 ? 6.128 -15.922 12.495 1.00 38.84 927 LYS A N 1
ATOM 7556 C CA . LYS A 1 927 ? 6.358 -14.459 12.522 1.00 38.84 927 LYS A CA 1
ATOM 7557 C C . LYS A 1 927 ? 7.349 -13.875 11.482 1.00 38.84 927 LYS A C 1
ATOM 7559 O O . LYS A 1 927 ? 7.573 -12.664 11.517 1.00 38.84 927 LYS A O 1
ATOM 7564 N N . GLU A 1 928 ? 7.858 -14.654 10.521 1.00 37.69 928 GLU A N 1
ATOM 7565 C CA . GLU A 1 928 ? 8.900 -14.280 9.536 1.00 37.69 928 GLU A CA 1
ATOM 7566 C C . GLU A 1 928 ? 8.478 -13.850 8.091 1.00 37.69 928 GLU A C 1
ATOM 7568 O O . GLU A 1 928 ? 9.160 -13.028 7.492 1.00 37.69 928 GLU A O 1
ATOM 7573 N N . ASN A 1 929 ? 7.361 -14.328 7.532 1.00 42.62 929 ASN A N 1
ATOM 7574 C CA . ASN A 1 929 ? 6.820 -14.109 6.155 1.00 42.62 929 ASN A CA 1
ATOM 7575 C C . ASN A 1 929 ? 5.373 -13.521 5.982 1.00 42.62 929 ASN A C 1
ATOM 7577 O O . ASN A 1 929 ? 4.542 -14.158 5.319 1.00 42.62 929 ASN A O 1
ATOM 7581 N N . GLU A 1 930 ? 4.978 -12.402 6.602 1.00 47.38 930 GLU A N 1
ATOM 7582 C CA . GLU A 1 930 ? 3.592 -11.908 6.449 1.00 47.38 930 GLU A CA 1
ATOM 7583 C C . GLU A 1 930 ? 3.346 -11.590 4.979 1.00 47.38 930 GLU A C 1
ATOM 7585 O O . GLU A 1 930 ? 4.196 -10.972 4.375 1.00 47.38 930 GLU A O 1
ATOM 7590 N N . LEU A 1 931 ? 2.245 -11.983 4.344 1.00 50.66 931 LEU A N 1
ATOM 7591 C CA . LEU A 1 931 ? 2.051 -11.740 2.905 1.00 50.66 931 LEU A CA 1
ATOM 7592 C C . LEU A 1 931 ? 1.337 -10.391 2.664 1.00 50.66 931 LEU A C 1
ATOM 7594 O O . LEU A 1 931 ? 0.196 -10.217 3.064 1.00 50.66 931 LEU A O 1
ATOM 7598 N N . GLU A 1 932 ? 1.979 -9.442 1.972 1.00 56.81 932 GLU A N 1
ATOM 7599 C CA . GLU A 1 932 ? 1.384 -8.181 1.481 1.00 56.81 932 GLU A CA 1
ATOM 7600 C C . GLU A 1 932 ? 0.485 -8.431 0.264 1.00 56.81 932 GLU A C 1
ATOM 7602 O O . GLU A 1 932 ? -0.570 -7.818 0.090 1.00 56.81 932 GLU A O 1
ATOM 7607 N N . SER A 1 933 ? 0.916 -9.326 -0.627 1.00 68.31 933 SER A N 1
ATOM 7608 C CA . SER A 1 933 ? 0.098 -9.723 -1.762 1.00 68.31 933 SER A CA 1
ATOM 7609 C C . SER A 1 933 ? 0.424 -11.116 -2.262 1.00 68.31 933 SER A C 1
ATOM 7611 O O . SER A 1 933 ? 1.563 -11.571 -2.193 1.00 68.31 933 SER A O 1
ATOM 7613 N N . ILE A 1 934 ? -0.571 -11.792 -2.823 1.00 70.94 934 ILE A N 1
ATOM 7614 C CA . ILE A 1 934 ? -0.386 -13.082 -3.480 1.00 70.94 934 ILE A CA 1
ATOM 7615 C C . ILE A 1 934 ? -0.998 -13.041 -4.880 1.00 70.94 934 ILE A C 1
ATOM 7617 O O . ILE A 1 934 ? -2.185 -12.762 -5.060 1.00 70.94 934 ILE A O 1
ATOM 7621 N N . LYS A 1 935 ? -0.170 -13.297 -5.894 1.00 80.88 935 LYS A N 1
ATOM 7622 C CA . LYS A 1 935 ? -0.570 -13.376 -7.299 1.00 80.88 935 LYS A CA 1
ATOM 7623 C C . LYS A 1 935 ? -0.698 -14.838 -7.679 1.00 80.88 935 LYS A C 1
ATOM 7625 O O . LYS A 1 935 ? 0.286 -15.579 -7.706 1.00 80.88 935 LYS A O 1
ATOM 7630 N N . VAL A 1 936 ? -1.915 -15.253 -8.001 1.00 83.81 936 VAL A N 1
ATOM 7631 C CA . VAL A 1 936 ? -2.217 -16.638 -8.374 1.00 83.81 936 VAL A CA 1
ATOM 7632 C C . VAL A 1 936 ? -2.855 -16.701 -9.755 1.00 83.81 936 VAL A C 1
ATOM 7634 O O . VAL A 1 936 ? -3.614 -15.812 -10.153 1.00 83.81 936 VAL A O 1
ATOM 7637 N N . LYS A 1 937 ? -2.572 -17.784 -10.485 1.00 87.31 937 LYS A N 1
ATOM 7638 C CA . LYS A 1 937 ? -3.496 -18.278 -11.514 1.00 87.31 937 LYS A CA 1
ATOM 7639 C C . LYS A 1 937 ? -4.389 -19.313 -10.862 1.00 87.31 937 LYS A C 1
ATOM 7641 O O . LYS A 1 937 ? -3.891 -20.178 -10.150 1.00 87.31 937 LYS A O 1
ATOM 7646 N N . ALA A 1 938 ? -5.680 -19.233 -11.117 1.00 87.62 938 ALA A N 1
ATOM 7647 C CA . ALA A 1 938 ? -6.653 -20.121 -10.517 1.00 87.62 938 ALA A CA 1
ATOM 7648 C C . ALA A 1 938 ? -7.527 -20.766 -11.592 1.00 87.62 938 ALA A C 1
ATOM 7650 O O . ALA A 1 938 ? -7.841 -20.138 -12.607 1.00 87.62 938 ALA A O 1
ATOM 7651 N N . ILE A 1 939 ? -7.909 -22.020 -11.358 1.00 89.06 939 ILE A N 1
ATOM 7652 C CA . ILE A 1 939 ? -8.914 -22.753 -12.129 1.00 89.06 939 ILE A CA 1
ATOM 7653 C C . ILE A 1 939 ? -9.980 -23.241 -11.159 1.00 89.06 939 ILE A C 1
ATOM 7655 O O . ILE A 1 939 ? -9.658 -23.964 -10.217 1.00 89.06 939 ILE A O 1
ATOM 7659 N N . PHE A 1 940 ? -11.238 -22.905 -11.432 1.00 89.12 940 PHE A N 1
ATOM 7660 C CA . PHE A 1 940 ? -12.378 -23.627 -10.877 1.00 89.12 940 PHE A CA 1
ATOM 7661 C C . PHE A 1 940 ? -12.893 -24.641 -11.895 1.00 89.12 940 PHE A C 1
ATOM 7663 O O . PHE A 1 940 ? -13.001 -24.329 -13.080 1.00 89.12 940 PHE A O 1
ATOM 7670 N N . ALA A 1 941 ? -13.217 -25.840 -11.423 1.00 88.81 941 ALA A N 1
ATOM 7671 C CA . ALA A 1 941 ? -13.795 -26.915 -12.220 1.00 88.81 941 ALA A CA 1
ATOM 7672 C C . ALA A 1 941 ? -14.774 -27.738 -11.375 1.00 88.81 941 ALA A C 1
ATOM 7674 O O . ALA A 1 941 ? -14.742 -27.685 -10.145 1.00 88.81 941 ALA A O 1
ATOM 7675 N N . ASN A 1 942 ? -15.643 -28.512 -12.017 1.00 88.94 942 ASN A N 1
ATOM 7676 C CA . ASN A 1 942 ? -16.438 -29.513 -11.306 1.00 88.94 942 ASN A CA 1
ATOM 7677 C C . ASN A 1 942 ? -15.563 -30.691 -10.818 1.00 88.94 942 ASN A C 1
ATOM 7679 O O . ASN A 1 942 ? -14.358 -30.730 -11.086 1.00 88.94 942 ASN A O 1
ATOM 7683 N N . SER A 1 943 ? -16.159 -31.654 -10.106 1.00 88.56 943 SER A N 1
ATOM 7684 C CA . SER A 1 943 ? -15.457 -32.832 -9.557 1.00 88.56 943 SER A CA 1
ATOM 7685 C C . SER A 1 943 ? -14.680 -33.641 -10.607 1.00 88.56 943 SER A C 1
ATOM 7687 O O . SER A 1 943 ? -13.660 -34.246 -10.284 1.00 88.56 943 SER A O 1
ATOM 7689 N N . ASP A 1 944 ? -15.113 -33.609 -11.869 1.00 86.75 944 ASP A N 1
ATOM 7690 C CA . ASP A 1 944 ? -14.572 -34.437 -12.956 1.00 86.75 944 ASP A CA 1
ATOM 7691 C C . ASP A 1 944 ? -13.533 -33.719 -13.833 1.00 86.75 944 ASP A C 1
ATOM 7693 O O . ASP A 1 944 ? -13.098 -34.265 -14.844 1.00 86.75 944 ASP A O 1
ATOM 7697 N N . PHE A 1 945 ? -13.163 -32.479 -13.494 1.00 81.81 945 PHE A N 1
ATOM 7698 C CA . PHE A 1 945 ? -12.330 -31.620 -14.343 1.00 81.81 945 PHE A CA 1
ATOM 7699 C C . PHE A 1 945 ? -12.841 -31.524 -15.797 1.00 81.81 945 PHE A C 1
ATOM 7701 O O . PHE A 1 945 ? -12.062 -31.514 -16.755 1.00 81.81 945 PHE A O 1
ATOM 7708 N N . HIS A 1 946 ? -14.159 -31.418 -15.990 1.00 81.94 946 HIS A N 1
ATOM 7709 C CA . HIS A 1 946 ? -14.728 -31.297 -17.331 1.00 81.94 946 HIS A CA 1
ATOM 7710 C C . HIS A 1 946 ? -14.281 -29.987 -17.995 1.00 81.94 946 HIS A C 1
ATOM 7712 O O . HIS A 1 946 ? -14.429 -28.920 -17.399 1.00 81.94 946 HIS A O 1
ATOM 7718 N N . THR A 1 947 ? -13.785 -30.031 -19.237 1.00 74.12 947 THR A N 1
ATOM 7719 C CA . THR A 1 947 ? -13.170 -28.861 -19.898 1.00 74.12 947 THR A CA 1
ATOM 7720 C C . THR A 1 947 ? -14.127 -27.673 -20.030 1.00 74.12 947 THR A C 1
ATOM 7722 O O . THR A 1 947 ? -13.719 -26.533 -19.842 1.00 74.12 947 THR A O 1
ATOM 7725 N N . GLU A 1 948 ? -15.416 -27.927 -20.270 1.00 75.62 948 GLU A N 1
ATOM 7726 C CA . GLU A 1 948 ? -16.442 -26.870 -20.346 1.00 75.62 948 GLU A CA 1
ATOM 7727 C C . GLU A 1 948 ? -16.872 -26.311 -18.977 1.00 75.62 948 GLU A C 1
ATOM 7729 O O . GLU A 1 948 ? -17.555 -25.293 -18.913 1.00 75.62 948 GLU A O 1
ATOM 7734 N N . SER A 1 949 ? -16.455 -26.941 -17.872 1.00 77.81 949 SER A N 1
ATOM 7735 C CA . SER A 1 949 ? -16.659 -26.408 -16.517 1.00 77.81 949 SER A CA 1
ATOM 7736 C C . SER A 1 949 ? -15.558 -25.433 -16.091 1.00 77.81 949 SER A C 1
ATOM 7738 O O . SER A 1 949 ? -15.657 -24.835 -15.024 1.00 77.81 949 SER A O 1
ATOM 7740 N N . PHE A 1 950 ? -14.497 -25.277 -16.892 1.00 81.38 950 PHE A N 1
ATOM 7741 C CA . PHE A 1 950 ? -13.323 -24.515 -16.482 1.00 81.38 950 PHE A CA 1
ATOM 7742 C C . PHE A 1 950 ? -13.576 -23.019 -16.496 1.00 81.38 950 PHE A C 1
ATOM 7744 O O . PHE A 1 950 ? -13.867 -22.420 -17.530 1.00 81.38 950 PHE A O 1
ATOM 7751 N N . TYR A 1 951 ? -13.325 -22.402 -15.350 1.00 80.88 951 TYR A N 1
ATOM 7752 C CA . TYR A 1 951 ? -13.131 -20.969 -15.255 1.00 80.88 951 TYR A CA 1
ATOM 7753 C C . TYR A 1 951 ? -11.694 -20.682 -14.831 1.00 80.88 951 TYR A C 1
ATOM 7755 O O . TYR A 1 951 ? -11.277 -21.053 -13.734 1.00 80.88 951 TYR A O 1
ATOM 7763 N N . VAL A 1 952 ? -10.940 -20.038 -15.726 1.00 79.25 952 VAL A N 1
ATOM 7764 C CA . VAL A 1 952 ? -9.532 -19.687 -15.523 1.00 79.25 952 VAL A CA 1
ATOM 7765 C C . VAL A 1 952 ? -9.418 -18.190 -15.306 1.00 79.25 952 VAL A C 1
ATOM 7767 O O . VAL A 1 952 ? -9.885 -17.406 -16.130 1.00 79.25 952 VAL A O 1
ATOM 7770 N N . PHE A 1 953 ? -8.740 -17.785 -14.241 1.00 78.62 953 PHE A N 1
ATOM 7771 C CA . PHE A 1 953 ? -8.464 -16.378 -13.989 1.00 78.62 953 PHE A CA 1
ATOM 7772 C C . PHE A 1 953 ? -7.081 -16.176 -13.388 1.00 78.62 953 PHE A C 1
ATOM 7774 O O . PHE A 1 953 ? -6.430 -17.103 -12.901 1.00 78.62 953 PHE A O 1
ATOM 7781 N N . LYS A 1 954 ? -6.615 -14.933 -13.466 1.00 78.94 954 LYS A N 1
ATOM 7782 C CA . LYS A 1 954 ? -5.405 -14.473 -12.794 1.00 78.94 954 LYS A CA 1
ATOM 7783 C C . LYS A 1 954 ? -5.803 -13.314 -11.912 1.00 78.94 954 LYS A C 1
ATOM 7785 O O . LYS A 1 954 ? -6.515 -12.428 -12.379 1.00 78.94 954 LYS A O 1
ATOM 7790 N N . ASN A 1 955 ? -5.345 -13.318 -10.673 1.00 74.00 955 ASN A N 1
ATOM 7791 C CA . ASN A 1 955 ? -5.577 -12.186 -9.798 1.00 74.00 955 ASN A CA 1
ATOM 7792 C C . ASN A 1 955 ? -4.408 -11.978 -8.843 1.00 74.00 955 ASN A C 1
ATOM 7794 O O . ASN A 1 955 ? -3.729 -12.934 -8.461 1.00 74.00 955 ASN A O 1
ATOM 7798 N N . THR A 1 956 ? -4.222 -10.724 -8.452 1.00 76.62 956 THR A N 1
ATOM 7799 C CA . THR A 1 956 ? -3.347 -10.339 -7.350 1.00 76.62 956 THR A CA 1
ATOM 7800 C C . THR A 1 956 ? -4.238 -9.963 -6.178 1.00 76.62 956 THR A C 1
ATOM 7802 O O . THR A 1 956 ? -4.989 -8.994 -6.251 1.00 76.62 956 THR A O 1
ATOM 7805 N N . PHE A 1 957 ? -4.174 -10.732 -5.099 1.00 68.44 957 PHE A N 1
ATOM 7806 C CA . PHE A 1 957 ? -4.882 -10.420 -3.867 1.00 68.44 957 PHE A CA 1
ATOM 7807 C C . PHE A 1 957 ? -3.949 -9.604 -2.977 1.00 68.44 957 PHE A C 1
ATOM 7809 O O . PHE A 1 957 ? -2.906 -10.106 -2.575 1.00 68.44 957 PHE A O 1
ATOM 7816 N N . GLN A 1 958 ? -4.305 -8.345 -2.721 1.00 61.41 958 GLN A N 1
ATOM 7817 C CA . GLN A 1 958 ? -3.560 -7.398 -1.864 1.00 61.41 958 GLN A CA 1
ATOM 7818 C C . GLN A 1 958 ? -4.336 -7.040 -0.583 1.00 61.41 958 GLN A C 1
ATOM 7820 O O . GLN A 1 958 ? -3.871 -6.304 0.276 1.00 61.41 958 GLN A O 1
ATOM 7825 N N . SER A 1 959 ? -5.580 -7.500 -0.496 1.00 54.62 959 SER A N 1
ATOM 7826 C CA . SER A 1 959 ? -6.505 -7.331 0.624 1.00 54.62 959 SER A CA 1
ATOM 7827 C C . SER A 1 959 ? -7.632 -8.356 0.466 1.00 54.62 959 SER A C 1
ATOM 7829 O O . SER A 1 959 ? -7.662 -9.074 -0.543 1.00 54.62 959 SER A O 1
ATOM 7831 N N . LEU A 1 960 ? -8.549 -8.425 1.439 1.00 53.94 960 LEU A N 1
ATOM 7832 C CA . LEU A 1 960 ? -9.733 -9.299 1.454 1.00 53.94 960 LEU A CA 1
ATOM 7833 C C . LEU A 1 960 ? -10.697 -8.962 0.295 1.00 53.94 960 LEU A C 1
ATOM 7835 O O . LEU A 1 960 ? -11.760 -8.371 0.472 1.00 53.94 960 LEU A O 1
ATOM 7839 N N . THR A 1 961 ? -10.286 -9.301 -0.921 1.00 49.81 961 THR A N 1
ATOM 7840 C CA . THR A 1 961 ? -10.960 -9.015 -2.187 1.00 49.81 961 THR A CA 1
ATOM 7841 C C . THR A 1 961 ? -11.376 -10.322 -2.838 1.00 49.81 961 THR A C 1
ATOM 7843 O O . THR A 1 961 ? -10.705 -11.349 -2.716 1.00 49.81 961 THR A O 1
ATOM 7846 N N . SER A 1 962 ? -12.511 -10.289 -3.527 1.00 61.66 962 SER A N 1
ATOM 7847 C CA . SER A 1 962 ? -13.039 -11.432 -4.262 1.00 61.66 962 SER A CA 1
ATOM 7848 C C . SER A 1 962 ? -12.658 -11.359 -5.730 1.00 61.66 962 SER A C 1
ATOM 7850 O O . SER A 1 962 ? -12.777 -10.296 -6.339 1.00 61.66 962 SER A O 1
ATOM 7852 N N . SER A 1 963 ? -12.316 -12.493 -6.331 1.00 65.06 963 SER A N 1
ATOM 7853 C CA . SER A 1 963 ? -12.181 -12.612 -7.783 1.00 65.06 963 SER A CA 1
ATOM 7854 C C . SER A 1 963 ? -12.938 -13.826 -8.282 1.00 65.06 963 SER A C 1
ATOM 7856 O O . SER A 1 963 ? -12.823 -14.916 -7.726 1.00 65.06 963 SER A O 1
ATOM 7858 N N . GLY A 1 964 ? -13.756 -13.637 -9.308 1.00 69.56 964 GLY A N 1
ATOM 7859 C CA . GLY A 1 964 ? -14.665 -14.668 -9.777 1.00 69.56 964 GLY A CA 1
ATOM 7860 C C . GLY A 1 964 ? -15.455 -14.237 -10.993 1.00 69.56 964 GLY A C 1
ATOM 7861 O O . GLY A 1 964 ? -15.409 -13.078 -11.404 1.00 69.56 964 GLY A O 1
ATOM 7862 N N . SER A 1 965 ? -16.178 -15.191 -11.562 1.00 67.19 965 SER A N 1
ATOM 7863 C CA . SER A 1 965 ? -17.061 -14.958 -12.695 1.00 67.19 965 SER A CA 1
ATOM 7864 C C . SER A 1 965 ? -18.216 -15.951 -12.676 1.00 67.19 965 SER A C 1
ATOM 7866 O O . SER A 1 965 ? -18.349 -16.811 -11.799 1.00 67.19 965 SER A O 1
ATOM 7868 N N . THR A 1 966 ? -19.077 -15.790 -13.662 1.00 71.94 966 THR A N 1
ATOM 7869 C CA . THR A 1 966 ? -20.187 -16.674 -13.942 1.00 71.94 966 THR A CA 1
ATOM 7870 C C . THR A 1 966 ? -19.697 -18.011 -14.500 1.00 71.94 966 THR A C 1
ATOM 7872 O O . THR A 1 966 ? -18.872 -18.052 -15.409 1.00 71.94 966 THR A O 1
ATOM 7875 N N . ILE A 1 967 ? -20.245 -19.102 -13.975 1.00 74.25 967 ILE A N 1
ATOM 7876 C CA . ILE A 1 967 ? -19.999 -20.485 -14.381 1.00 74.25 967 ILE A CA 1
ATOM 7877 C C . ILE A 1 967 ? -21.280 -21.124 -14.920 1.00 74.25 967 ILE A C 1
ATOM 7879 O O . ILE A 1 967 ? -22.401 -20.778 -14.531 1.00 74.25 967 ILE A O 1
ATOM 7883 N N . GLN A 1 968 ? -21.106 -22.090 -15.822 1.00 72.25 968 GLN A N 1
ATOM 7884 C CA . GLN A 1 968 ? -22.217 -22.815 -16.426 1.00 72.25 968 GLN A CA 1
ATOM 7885 C C . GLN A 1 968 ? -22.782 -23.841 -15.441 1.00 72.25 968 GLN A C 1
ATOM 7887 O O . GLN A 1 968 ? -22.167 -24.872 -15.163 1.00 72.25 968 GLN A O 1
ATOM 7892 N N . ARG A 1 969 ? -23.986 -23.569 -14.929 1.00 70.00 969 ARG A N 1
ATOM 7893 C CA . ARG A 1 969 ? -24.641 -24.370 -13.883 1.00 70.00 969 ARG A CA 1
ATOM 7894 C C . ARG A 1 969 ? -24.812 -25.847 -14.252 1.00 70.00 969 ARG A C 1
ATOM 7896 O O . ARG A 1 969 ? -24.754 -26.701 -13.371 1.00 70.00 969 ARG A O 1
ATOM 7903 N N . ALA A 1 970 ? -24.983 -26.153 -15.539 1.00 75.75 970 ALA A N 1
ATOM 7904 C CA . ALA A 1 970 ? -25.191 -27.513 -16.039 1.00 75.75 970 ALA A CA 1
ATOM 7905 C C . ALA A 1 970 ? -24.094 -28.506 -15.604 1.00 75.75 970 ALA A C 1
ATOM 7907 O O . ALA A 1 970 ? -24.379 -29.692 -15.438 1.00 75.75 970 ALA A O 1
ATOM 7908 N N . TYR A 1 971 ? -22.871 -28.018 -15.366 1.00 80.12 971 TYR A N 1
ATOM 7909 C CA . TYR A 1 971 ? -21.719 -28.838 -14.990 1.00 80.12 971 TYR A CA 1
ATOM 7910 C C . TYR A 1 971 ? -21.514 -29.012 -13.473 1.00 80.12 971 TYR A C 1
ATOM 7912 O O . TYR A 1 971 ? -20.627 -29.768 -13.080 1.00 80.12 971 TYR A O 1
ATOM 7920 N N . TYR A 1 972 ? -22.332 -28.374 -12.624 1.00 81.69 972 TYR A N 1
ATOM 7921 C CA . TYR A 1 972 ? -22.191 -28.356 -11.157 1.00 81.69 972 TYR A CA 1
ATOM 7922 C C . TYR A 1 972 ? -23.456 -28.880 -10.450 1.00 81.69 972 TYR A C 1
ATOM 7924 O O . TYR A 1 972 ? -24.215 -28.119 -9.848 1.00 81.69 972 TYR A O 1
ATOM 7932 N N . GLN A 1 973 ? -23.711 -30.190 -10.534 1.00 79.00 973 GLN A N 1
ATOM 7933 C CA . GLN A 1 973 ? -24.903 -30.809 -9.937 1.00 79.00 973 GLN A CA 1
ATOM 7934 C C . GLN A 1 973 ? -24.703 -31.142 -8.442 1.00 79.00 973 GLN A C 1
ATOM 7936 O O . GLN A 1 973 ? -23.706 -31.780 -8.104 1.00 79.00 973 GLN A O 1
ATOM 7941 N N . PRO A 1 974 ? -25.634 -30.761 -7.541 1.00 83.50 974 PRO A N 1
ATOM 7942 C CA . PRO A 1 974 ? -25.517 -31.057 -6.114 1.00 83.50 974 PRO A CA 1
ATOM 7943 C C . PRO A 1 974 ? -25.993 -32.465 -5.744 1.00 83.50 974 PRO A C 1
ATOM 7945 O O . PRO A 1 974 ? -26.880 -33.035 -6.383 1.00 83.50 974 PRO A O 1
ATOM 7948 N N . LYS A 1 975 ? -25.491 -32.976 -4.616 1.00 85.00 975 LYS A N 1
ATOM 7949 C CA . LYS A 1 975 ? -25.971 -34.193 -3.947 1.00 85.00 975 LYS A CA 1
ATOM 7950 C C . LYS A 1 975 ? -26.734 -33.839 -2.668 1.00 85.00 975 LYS A C 1
ATOM 7952 O O . LYS A 1 975 ? -26.304 -32.984 -1.907 1.00 85.00 975 LYS A O 1
ATOM 7957 N N . LEU A 1 976 ? -27.853 -34.509 -2.395 1.00 83.94 976 LEU A N 1
ATOM 7958 C CA . LEU A 1 976 ? -28.578 -34.345 -1.128 1.00 83.94 976 LEU A CA 1
ATOM 7959 C C . LEU A 1 976 ? -27.917 -35.182 -0.015 1.00 83.94 976 LEU A C 1
ATOM 7961 O O . LEU A 1 976 ? -27.762 -36.395 -0.171 1.00 83.94 976 LEU A O 1
ATOM 7965 N N . ILE A 1 977 ? -27.571 -34.550 1.109 1.00 84.62 977 ILE A N 1
ATOM 7966 C CA . ILE A 1 977 ? -26.965 -35.173 2.301 1.00 84.62 977 ILE A CA 1
ATOM 7967 C C . ILE A 1 977 ? -27.743 -34.811 3.577 1.00 84.62 977 ILE A C 1
ATOM 7969 O O . ILE A 1 977 ? -28.583 -33.913 3.550 1.00 84.62 977 ILE A O 1
ATOM 7973 N N . HIS A 1 978 ? -27.478 -35.507 4.689 1.00 81.31 978 HIS A N 1
ATOM 7974 C CA . HIS A 1 978 ? -28.062 -35.200 6.002 1.00 81.31 978 HIS A CA 1
ATOM 7975 C C . HIS A 1 978 ? -26.962 -35.005 7.053 1.00 81.31 978 HIS A C 1
ATOM 7977 O O . HIS A 1 978 ? -26.116 -35.884 7.208 1.00 81.31 978 HIS A O 1
ATOM 7983 N N . VAL A 1 979 ? -27.004 -33.886 7.781 1.00 75.19 979 VAL A N 1
ATOM 7984 C CA . VAL A 1 979 ? -26.093 -33.544 8.891 1.00 75.19 979 VAL A CA 1
ATOM 7985 C C . VAL A 1 979 ? -26.957 -33.251 10.117 1.00 75.19 979 VAL A C 1
ATOM 7987 O O . VAL A 1 979 ? -27.911 -32.481 10.017 1.00 75.19 979 VAL A O 1
ATOM 7990 N N . ASP A 1 980 ? -26.710 -33.944 11.231 1.00 77.56 980 ASP A N 1
ATOM 7991 C CA . ASP A 1 980 ? -27.502 -33.853 12.472 1.00 77.56 980 ASP A CA 1
ATOM 7992 C C . ASP A 1 980 ? -29.026 -33.963 12.264 1.00 77.56 980 ASP A C 1
ATOM 7994 O O . ASP A 1 980 ? -29.837 -33.280 12.889 1.00 77.56 980 ASP A O 1
ATOM 7998 N N . GLY A 1 981 ? -29.432 -34.834 11.332 1.00 79.69 981 GLY A N 1
ATOM 7999 C CA . GLY A 1 981 ? -30.837 -35.081 10.992 1.00 79.69 981 GLY A CA 1
ATOM 8000 C C . GLY A 1 981 ? -31.489 -34.030 10.085 1.00 79.69 981 GLY A C 1
ATOM 8001 O O . GLY A 1 981 ? -32.655 -34.199 9.728 1.00 79.69 981 GLY A O 1
ATOM 8002 N N . LYS A 1 982 ? -30.766 -32.983 9.664 1.00 79.06 982 LYS A N 1
ATOM 8003 C CA . LYS A 1 982 ? -31.252 -31.944 8.740 1.00 79.06 982 LYS A CA 1
ATOM 8004 C C . LYS A 1 982 ? -30.715 -32.155 7.311 1.00 79.06 982 LYS A C 1
ATOM 8006 O O . LYS A 1 982 ? -29.557 -32.547 7.162 1.00 79.06 982 LYS A O 1
ATOM 8011 N N . PRO A 1 983 ? -31.522 -31.911 6.259 1.00 82.12 983 PRO A N 1
ATOM 8012 C CA . PRO A 1 983 ? -31.101 -32.080 4.866 1.00 82.12 983 PRO A CA 1
ATOM 8013 C C . PRO A 1 983 ? -30.295 -30.881 4.332 1.00 82.12 983 PRO A C 1
ATOM 8015 O O . PRO A 1 983 ? -30.642 -29.736 4.611 1.00 82.12 983 PRO A O 1
ATOM 8018 N N . TYR A 1 984 ? -29.286 -31.137 3.491 1.00 81.62 984 TYR A N 1
ATOM 8019 C CA . TYR A 1 984 ? -28.477 -30.121 2.796 1.00 81.62 984 TYR A CA 1
ATOM 8020 C C . TYR A 1 984 ? -28.153 -30.543 1.353 1.00 81.62 984 TYR A C 1
ATOM 8022 O O . TYR A 1 984 ? -27.928 -31.723 1.084 1.00 81.62 984 TYR A O 1
ATOM 8030 N N . TYR A 1 985 ? -28.091 -29.583 0.426 1.00 84.56 985 TYR A N 1
ATOM 8031 C CA . TYR A 1 985 ? -27.523 -29.765 -0.914 1.00 84.56 985 TYR A CA 1
ATOM 8032 C C . TYR A 1 985 ? -26.013 -29.513 -0.878 1.00 84.56 985 TYR A C 1
ATOM 8034 O O . TYR A 1 985 ? -25.587 -28.404 -0.565 1.00 84.56 985 TYR A O 1
ATOM 8042 N N . GLU A 1 986 ? -25.215 -30.527 -1.203 1.00 86.06 986 GLU A N 1
ATOM 8043 C CA . GLU A 1 986 ? -23.754 -30.476 -1.240 1.00 86.06 986 GLU A CA 1
ATOM 8044 C C . GLU A 1 986 ? -23.247 -30.353 -2.685 1.00 86.06 986 GLU A C 1
ATOM 8046 O O . GLU A 1 986 ? -23.521 -31.218 -3.519 1.00 86.06 986 GLU A O 1
ATOM 8051 N N . TYR A 1 987 ? -22.509 -29.282 -2.982 1.00 85.88 987 TYR A N 1
ATOM 8052 C CA . TYR A 1 987 ? -21.802 -29.074 -4.251 1.00 85.88 987 TYR A CA 1
ATOM 8053 C C . TYR A 1 987 ? -20.314 -29.358 -4.063 1.00 85.88 987 TYR A C 1
ATOM 8055 O O . TYR A 1 987 ? -19.728 -28.889 -3.088 1.00 85.88 987 TYR A O 1
ATOM 8063 N N . VAL A 1 988 ? -19.701 -30.062 -5.019 1.00 88.12 988 VAL A N 1
ATOM 8064 C CA . VAL A 1 988 ? -18.265 -30.379 -5.018 1.00 88.12 988 VAL A CA 1
ATOM 8065 C C . VAL A 1 988 ? -17.573 -29.638 -6.160 1.00 88.12 988 VAL A C 1
ATOM 8067 O O . VAL A 1 988 ? -17.962 -29.768 -7.322 1.00 88.12 988 VAL A O 1
ATOM 8070 N N . VAL A 1 989 ? -16.548 -28.854 -5.831 1.00 89.31 989 VAL A N 1
ATOM 8071 C CA . VAL A 1 989 ? -15.816 -28.003 -6.778 1.00 89.31 989 VAL A CA 1
ATOM 8072 C C . VAL A 1 989 ? -14.318 -28.174 -6.576 1.00 89.31 989 VAL A C 1
ATOM 8074 O O . VAL A 1 989 ? -13.824 -28.066 -5.461 1.00 89.31 989 VAL A O 1
ATOM 8077 N N . ASN A 1 990 ? -13.577 -28.365 -7.662 1.00 90.75 990 ASN A N 1
ATOM 8078 C CA . ASN A 1 990 ? -12.122 -28.332 -7.643 1.00 90.75 990 ASN A CA 1
ATOM 8079 C C . ASN A 1 990 ? -11.615 -26.899 -7.834 1.00 90.75 990 ASN A C 1
ATOM 8081 O O . ASN A 1 990 ? -12.023 -26.213 -8.773 1.00 90.75 990 ASN A O 1
ATOM 8085 N N . CYS A 1 991 ? -10.689 -26.475 -6.979 1.00 91.88 991 CYS A N 1
ATOM 8086 C CA . CYS A 1 991 ? -9.948 -25.226 -7.087 1.00 91.88 991 CYS A CA 1
ATOM 8087 C C . CYS A 1 991 ? -8.456 -25.536 -7.230 1.00 91.88 991 CYS A C 1
ATOM 8089 O O . CYS A 1 991 ? -7.832 -26.058 -6.309 1.00 91.88 991 CYS A O 1
ATOM 8091 N N . CYS A 1 992 ? -7.874 -25.230 -8.385 1.00 91.06 992 CYS A N 1
ATOM 8092 C CA . CYS A 1 992 ? -6.444 -25.373 -8.632 1.00 91.06 992 CYS A CA 1
ATOM 8093 C C . CYS A 1 992 ? -5.794 -23.991 -8.634 1.00 91.06 992 CYS A C 1
ATOM 8095 O O . CYS A 1 992 ? -6.131 -23.156 -9.471 1.00 91.06 992 CYS A O 1
ATOM 8097 N N . LEU A 1 993 ? -4.870 -23.757 -7.706 1.00 90.81 993 LEU A N 1
ATOM 8098 C CA . LEU A 1 993 ? -4.122 -22.514 -7.569 1.00 90.81 993 LEU A CA 1
ATOM 8099 C C . LEU A 1 993 ? -2.669 -22.754 -7.975 1.00 90.81 993 LEU A C 1
ATOM 8101 O O . LEU A 1 993 ? -2.029 -23.671 -7.472 1.00 90.81 993 LEU A O 1
ATOM 8105 N N . ALA A 1 994 ? -2.146 -21.915 -8.862 1.00 86.69 994 ALA A N 1
ATOM 8106 C CA . ALA A 1 994 ? -0.736 -21.846 -9.222 1.00 86.69 994 ALA A CA 1
ATOM 8107 C C . ALA A 1 994 ? -0.157 -20.520 -8.724 1.00 86.69 994 ALA A C 1
ATOM 8109 O O . ALA A 1 994 ? -0.649 -19.446 -9.092 1.00 86.69 994 ALA A O 1
ATOM 8110 N N . LEU A 1 995 ? 0.893 -20.588 -7.909 1.00 83.00 995 LEU A N 1
ATOM 8111 C CA . LEU A 1 995 ? 1.550 -19.409 -7.361 1.00 83.00 995 LEU A CA 1
ATOM 8112 C C . LEU A 1 995 ? 2.410 -18.735 -8.434 1.00 83.00 995 LEU A C 1
ATOM 8114 O O . LEU A 1 995 ? 3.433 -19.275 -8.852 1.00 83.00 995 LEU A O 1
ATOM 8118 N N . MET A 1 996 ? 2.018 -17.536 -8.870 1.00 75.56 996 MET A N 1
ATOM 8119 C CA . MET A 1 996 ? 2.822 -16.752 -9.810 1.00 75.56 996 MET A CA 1
ATOM 8120 C C . MET A 1 996 ? 3.909 -15.969 -9.084 1.00 75.56 996 MET A C 1
ATOM 8122 O O . MET A 1 996 ? 5.080 -16.057 -9.451 1.00 75.56 996 MET A O 1
ATOM 8126 N N . SER A 1 997 ? 3.507 -15.220 -8.061 1.00 69.50 997 SER A N 1
ATOM 8127 C CA . SER A 1 997 ? 4.385 -14.456 -7.181 1.00 69.50 997 SER A CA 1
ATOM 8128 C C . SER A 1 997 ? 3.687 -14.219 -5.844 1.00 69.50 997 SER A C 1
ATOM 8130 O O . SER A 1 997 ? 2.460 -14.284 -5.739 1.00 69.50 997 SER A O 1
ATOM 8132 N N . ARG A 1 998 ? 4.477 -13.963 -4.807 1.00 66.88 998 ARG A N 1
ATOM 8133 C CA . ARG A 1 998 ? 4.004 -13.510 -3.504 1.00 66.88 998 ARG A CA 1
ATOM 8134 C C . ARG A 1 998 ? 4.902 -12.376 -3.039 1.00 66.88 998 ARG A C 1
ATOM 8136 O O . ARG A 1 998 ? 6.095 -12.405 -3.317 1.00 66.88 998 ARG A O 1
ATOM 8143 N N . LYS A 1 999 ? 4.324 -11.384 -2.382 1.00 53.62 999 LYS A N 1
ATOM 8144 C CA . LYS A 1 999 ? 5.031 -10.261 -1.776 1.00 53.62 999 LYS A CA 1
ATOM 8145 C C . LYS A 1 999 ? 4.792 -10.357 -0.283 1.00 53.62 999 LYS A C 1
ATOM 8147 O O . LYS A 1 999 ? 3.630 -10.445 0.103 1.00 53.62 999 LYS A O 1
ATOM 8152 N N . THR A 1 1000 ? 5.844 -10.377 0.521 1.00 49.62 1000 THR A N 1
ATOM 8153 C CA . THR A 1 1000 ? 5.749 -10.414 1.980 1.00 49.62 1000 THR A CA 1
ATOM 8154 C C . THR A 1 1000 ? 5.941 -9.015 2.592 1.00 49.62 1000 THR A C 1
ATOM 8156 O O . THR A 1 1000 ? 6.759 -8.229 2.118 1.00 49.62 1000 THR A O 1
ATOM 8159 N N . CYS A 1 1001 ? 5.149 -8.669 3.607 1.00 39.19 1001 CYS A N 1
ATOM 8160 C CA . CYS A 1 1001 ? 5.416 -7.635 4.595 1.00 39.19 1001 CYS A CA 1
ATOM 8161 C C . CYS A 1 1001 ? 6.646 -8.033 5.419 1.00 39.19 1001 CYS A C 1
ATOM 8163 O O . CYS A 1 1001 ? 6.697 -9.114 5.999 1.00 39.19 1001 CYS A O 1
ATOM 8165 N N . HIS A 1 1002 ? 7.629 -7.138 5.502 1.00 32.28 1002 HIS A N 1
ATOM 8166 C CA . HIS A 1 1002 ? 8.775 -7.348 6.382 1.00 32.28 1002 HIS A CA 1
ATOM 8167 C C . HIS A 1 1002 ? 8.389 -7.111 7.848 1.00 32.28 1002 HIS A C 1
ATOM 8169 O O . HIS A 1 1002 ? 7.886 -6.024 8.161 1.00 32.28 1002 HIS A O 1
ATOM 8175 N N . PRO A 1 1003 ? 8.683 -8.061 8.751 1.00 29.02 1003 PRO A N 1
ATOM 8176 C CA . PRO A 1 1003 ? 8.419 -7.926 10.168 1.00 29.02 1003 PRO A CA 1
ATOM 8177 C C . PRO A 1 1003 ? 9.641 -7.295 10.802 1.00 29.02 1003 PRO A C 1
ATOM 8179 O O . PRO A 1 1003 ? 10.627 -7.979 11.032 1.00 29.02 1003 PRO A O 1
ATOM 8182 N N . PHE A 1 1004 ? 9.616 -6.004 11.103 1.00 27.00 1004 PHE A N 1
ATOM 8183 C CA . PHE A 1 1004 ? 10.713 -5.460 11.878 1.00 27.00 1004 PHE A CA 1
ATOM 8184 C C . PHE A 1 1004 ? 10.238 -4.467 12.945 1.00 27.00 1004 PHE A C 1
ATOM 8186 O O . PHE A 1 1004 ? 9.532 -3.498 12.664 1.00 27.00 1004 PHE A O 1
ATOM 8193 N N . GLY A 1 1005 ? 10.641 -4.771 14.180 1.00 26.00 1005 GLY A N 1
ATOM 8194 C CA . GLY A 1 1005 ? 10.505 -3.976 15.393 1.00 26.00 1005 GLY A CA 1
ATOM 8195 C C . GLY A 1 1005 ? 10.619 -4.848 16.653 1.00 26.00 1005 GLY A C 1
ATOM 8196 O O . GLY A 1 1005 ? 9.598 -5.264 17.180 1.00 26.00 1005 GLY A O 1
ATOM 8197 N N . TYR A 1 1006 ? 11.832 -5.101 17.156 1.00 28.92 1006 TYR A N 1
ATOM 8198 C CA . TYR A 1 1006 ? 12.079 -5.530 18.537 1.00 28.92 1006 TYR A CA 1
ATOM 8199 C C . TYR A 1 1006 ? 12.769 -4.403 19.302 1.00 28.92 1006 TYR A C 1
ATOM 8201 O O . TYR A 1 1006 ? 13.623 -3.703 18.758 1.00 28.92 1006 TYR A O 1
ATOM 8209 N N . ASN A 1 1007 ? 12.379 -4.261 20.566 1.00 27.98 1007 ASN A N 1
ATOM 8210 C CA . ASN A 1 1007 ? 13.241 -4.132 21.746 1.00 27.98 1007 ASN A CA 1
ATOM 8211 C C . ASN A 1 1007 ? 12.303 -4.298 22.963 1.00 27.98 1007 ASN A C 1
ATOM 8213 O O . ASN A 1 1007 ? 11.204 -3.753 22.935 1.00 27.98 1007 ASN A O 1
ATOM 8217 N N . LYS A 1 1008 ? 12.621 -5.046 24.024 1.00 28.31 1008 LYS A N 1
ATOM 8218 C CA . LYS A 1 1008 ? 13.928 -5.331 24.636 1.00 28.31 1008 LYS A CA 1
ATOM 8219 C C . LYS A 1 1008 ? 13.802 -6.507 25.637 1.00 28.31 1008 LYS A C 1
ATOM 8221 O O . LYS A 1 1008 ? 12.693 -6.727 26.104 1.00 28.31 1008 LYS A O 1
ATOM 8226 N N . GLU A 1 1009 ? 14.933 -7.189 25.892 1.00 25.55 1009 GLU A N 1
ATOM 8227 C CA . GLU A 1 1009 ? 15.512 -7.626 27.201 1.00 25.55 1009 GLU A CA 1
ATOM 8228 C C . GLU A 1 1009 ? 14.537 -8.118 28.306 1.00 25.55 1009 GLU A C 1
ATOM 8230 O O . GLU A 1 1009 ? 13.549 -7.460 28.588 1.00 25.55 1009 GLU A O 1
ATOM 8235 N N . GLU A 1 1010 ? 14.725 -9.233 29.024 1.00 25.80 1010 GLU A N 1
ATOM 8236 C CA . GLU A 1 1010 ? 15.939 -9.821 29.623 1.00 25.80 1010 GLU A CA 1
ATOM 8237 C C . GLU A 1 1010 ? 15.575 -11.193 30.270 1.00 25.80 1010 GLU A C 1
ATOM 8239 O O . GLU A 1 1010 ? 14.428 -11.362 30.674 1.00 25.80 1010 GLU A O 1
ATOM 8244 N N . GLU A 1 1011 ? 16.559 -12.114 30.331 1.00 23.97 1011 GLU A N 1
ATOM 8245 C CA . GLU A 1 1011 ? 16.920 -13.073 31.423 1.00 23.97 1011 GLU A CA 1
ATOM 8246 C C . GLU A 1 1011 ? 15.829 -13.970 32.089 1.00 23.97 1011 GLU A C 1
ATOM 8248 O O . GLU A 1 1011 ? 14.706 -13.560 32.327 1.00 23.97 1011 GLU A O 1
ATOM 8253 N N . GLU A 1 1012 ? 16.019 -15.236 32.483 1.00 23.95 1012 GLU A N 1
ATOM 8254 C CA . GLU A 1 1012 ? 17.182 -16.077 32.793 1.00 23.95 1012 GLU A CA 1
ATOM 8255 C C . GLU A 1 1012 ? 16.699 -17.550 32.981 1.00 23.95 1012 GLU A C 1
ATOM 8257 O O . GLU A 1 1012 ? 15.502 -17.809 33.123 1.00 23.95 1012 GLU A O 1
ATOM 8262 N N . ASP A 1 1013 ? 17.667 -18.472 33.066 1.00 23.94 1013 ASP A N 1
ATOM 8263 C CA . ASP A 1 1013 ? 17.655 -19.798 33.720 1.00 23.94 1013 ASP A CA 1
ATOM 8264 C C . ASP A 1 1013 ? 17.464 -21.131 32.938 1.00 23.94 1013 ASP A C 1
ATOM 8266 O O . ASP A 1 1013 ? 16.360 -21.597 32.646 1.00 23.94 1013 ASP A O 1
ATOM 8270 N N . VAL A 1 1014 ? 18.631 -21.809 32.869 1.00 30.25 1014 VAL A N 1
ATOM 8271 C CA . VAL A 1 1014 ? 19.032 -23.222 32.629 1.00 30.25 1014 VAL A CA 1
ATOM 8272 C C . VAL A 1 1014 ? 19.458 -23.629 31.221 1.00 30.25 1014 VAL A C 1
ATOM 8274 O O . VAL A 1 1014 ? 18.595 -23.886 30.355 1.00 30.25 1014 VAL A O 1
#

InterPro domains:
  IPR002083 MATH/TRAF domain [cd00121] (710-819)
  IPR032675 Leucine-rich repeat domain superfamily [G3DSA:3.80.10.10] (9-433)

Organism: Naegleria gruberi (NCBI:txid5762)

Radius of gyration: 37.67 Å; chains: 1; bounding box: 82×80×109 Å

Foldseek 3Di:
DPDPDPQDALCDQEDADPDADDLVNLVNCLVRHPNHAYYEYALVRDALVSLLVNCQSCQARYQEYAHDYPDANVRYLQQSLQQLDQNSHVRHAYYEDEDEQDPDPVNLVSLLSLLNCQPHYAEYEYAYGPPDDQEGECQSVLVSLLSNQNHAYYEYADEAQHHYDHPPLVSLVSLQVRYQYQYYHYHEAHADPRVVSNVLSNQAQNHQEYADAYAYADDDPDDDERVLRPQNHAYDAYEYPHPDPVRVLVHLLSCLNHLHAEYHYASAALQNLVRHPQERYAYDEHEYDQVRLVSQLSQQSRQRHAEYEYEYPDADAENQSHAHHARHAEYEYHAEAALNHHNPLVRVVVHDQHAYYYYELYAYALVSLLSCLVCLVRYQYYYYANYDHYALSNLVSVLSSLNHQEYEYEQDDPNSQQPCVLVSCVSNVRYDYDYHYDDFDDDDDADPDPLVPVVRLLVVLLVCLVLLVLQNNQRSLLSNLVDDDDLQSLQVSLLSSLLSDDPVDPHDNVSSLVSLLVSVVVVSHDDDPSSLVSLLVCQVVDLDPVSNLSSLVVCVVVVNVQSCLVCVVVVLVSPVVDDDDDPDSVLVSLLVSLVCPLVVVDPPLQAQLQSLLVSLVSCLVRPLVRPSSLSSLVSLLQALLNLLDPVSNLSSQVSNCSNDVPRDPVPNVVSHDDDDPDLVVSCLVRRDPVQNPWDKDKWKWKAWPPDDLQDKTWTDWDDDPQFTWIKIKRQAHPPDPQGKIKIKIKGAGGHDDPDDDDPDFKFWKWKWKAWSSSQSQRIDTDIDMAGDDIDMDIDIGHSVSFDFPDPPPPTIGMTMMMMTMDTDDDDDDDWDDPLVVQEDDPLVLADPPDDVVSRVLVVVFRKHKYKWKWKAAPVRQQDKGKTRWDDDSQWIKIKIKGRHDDPDPDDDPPHWIKMKIWGPASHPPDLAFRWQKFWKWKWKAARYNDVQQTDIDIDIDRDGDIDIDIGDVVRWAWDWDDDPNGIITMTIMMMMIGTPDIHTDGNDDDDDDDDDDD

Sequence (1014 aa):
MDQTMIGFPQSLTEFRSNYPLTRKNIEDITQQCPNLTVLVINPIYFDDSIMSLVLSNVSQKIEQFSLFSRDTLSNITGSYFSVFSSNSFSHLKKIKVVWKSTSDETILNLQKNLSLLSRTLERLKVVFTNEYDSSYELDTLLGCLCNLSNLSKLTLDFPRNFQFTIVKEDILEQLKSCLQLRILKIYGGTNEIVCFNVVKALAGQHLEKLLYHTDTYFDIEEEPFFFHECEDLKILDLQGEQLQDKIIHQNIQAIVNCKLEEVLGEAIEASVIPHLPRSSLKVLNVRVTNENVEYLKYLGEFKNLTTLKVCFGEQVTNLQECTFPSNITNLSFVGEITGAEIGFKDWLLSTKILKELVFSRCKIQDEFIKDIIPLSDELDILKIEYNNGLTQESTQYFRQFTNCRVLLLECFDSRVLSADYSLFEQEVNRVTVIMKEESPSTKWICPTIDYNDIDQGLSYVRERMHVREMKDACLAIEQLSRHVFLDISKAEICKLFLSAFQYETNVDFYGIIDLLDVLWKEGKIVFEENNIHDLEKLIPLILSQTEFCVVANILMDLGRFTSFFNCFEYIIQCLNDIEYNIHNCTQKMISRVLHQFIDGKQDICNFSGHVVINTVIAVVDYFPQNDSILDFINLVMSNEFFKSSKKTLELIAEKKAKIDAEFTETEIEPILKPIGEDLFQFVQENIPPQKKDYTIHIADVKVPKTGPFNTSYYSEPFIRFGHEWVVELLPDDEDECLGNSTVFLTLNSTIPVENKQQVFDRIRLDFFICNFDLEPQSYLVHSRKFIMPEASYGVFLDKTHIAAYSTDEDDFLKFKFVVGMKKVEEEPFKPFNNIEMFHVGSKELSSTNYPPIVHRWAAEFPLSIHTLTFRVSPDNIDRCCYSDKFTAFGAKFSACFNHLGVAKKVKDFRENSSIYLYLSSFDYNDKENELESIKVKAIFANSDFHTESFYVFKNTFQSLTSSGSTIQRAYYQPKLIHVDGKPYYEYVVNCCLALMSRKTCHPFGYNKEEEEDV

Secondary structure (DSSP, 8-state):
------PPPTT--EEEE-SPPPHHHHHHHHHH-TT--EEEE-GGG--HHHHHHHHHHHTTT-SEEEE--SS--TT--SGGGGG--TTS-SS--EEEEEE-----HHHHHHHGGGGGGTTT--EEEEEE-----TT-BTHHHHHHHHT-TT--EEEEEPPTTB--B-S-THHHHHHHHH---SEEEEES-B-SHHHHHHHHHH--TT--EEEEE--S-----S----GGG-TT--EEEEE-TT--HHHHHHHHHTTTTS---EEE-TT-BGGGGGGS-TTT--EEEEEE-TTTGGGGGGGGG-TT--EEEEEESS---B-TT----TT--EEEEEES--S-SBTHHHHHHT-SS--EEEEES----HHHHHHTGGGGGT-SEEEEES--S--TTHHHHHTT-TT-SEEEEES--GGGTTTTHHHHHHH-TT-EEEEEPPPPPB--------TTSHHHHHHHHHHHHHTT-HHHHHHHHHHHHTS---HHHHHHHHHHHHHH--TT-----HHHHHHHHHHHHTT-----HHHHHHHHTTGGG--SHHHHHHHHHHHHHTT-HHHHHHHHHHHHHHTTTS-S---HHHHHHHHHHHHHHHTTSS-GGGS-HHHHHHHHHHHHHH-TT-TTHHHHHHHHHHSTTGGG-HHHHHHHHHHHHTT-TT--GGGSTTTPPPP-S-HHHHHHHHS-GGGTTSEEEEEEEEEETTS-SSS-EEPPPEEETTEEEEEEEESS-TT-TT-EEEEEEEEEEEPPPSSS-----EEEEEEEEEETT--GGG-EEEEEEEESS--EEEEEEEGGG---SB--STTEEEEEEEEEEEEPP-PPPPPPS-GGGGEEE-GGGS-S---HHHHHHHHHS-EEEEEEEEEE-GGGTTSEEEPPPEEETTEEEEEEEE---SS--------EEEEEEEEEE---SSTT-EEEEEEEEEEEEETT--GGG-EEEEEEESSS-EEEEEEEGGG---EEEEETTEEEEEEEEEEEEEEEEEEEEP-B----------

pLDDT: mean 74.92, std 15.3, range [23.94, 96.19]